Protein AF-A0A094B359-F1 (afdb_monomer_lite)

Secondary structure (DSSP, 8-state):
--------------SSSSEEPPPGGGGSSEEEE-TTTHHHHHHHHHHEEEETTEEEEE--TTSPPPTTEEE---EEEE-TT-EEEEE--S--EESEEEE--EEEE-TTT--EEEE--EEEEEE-TT--EESS-EEE-S-TT--EEE-TT--EEEEEEEEEETTSPPEEEE-TT--EEEEEEEEESEEEEE-TT--B-S-EEEEESSS--HHHHHHHHHHHSB-TTPPEEEESSS---PPPPPPPP---------PPPPPPPGGGGSS---------------------------PPS----S---S--HHHHHHHHHHHHHS-TT-EEE-S-SHHHHHHH--S--TT----SEEEE--SHHHHHHHHHHHHHTT-EEEEESSS--TT----TTEEEEE-TT---EEEETTTTEEEEETT-BHHHHHHHHHHHTEE----S-TTSBHHHHHTT----TTHHHH--GGGGEEEEEEE-TTS-EEEEETTBSHHHHHHHHHHGGGT-EEEEEEEE-EEGGGGS-TTSEEEEEEEEEEGGGHHHHHHHHHHHHHS--TTEEEEEEEEE-TTSS--EEEEEEEEESS-HHHHHHHTHHHHHT--S--EEEEEEGGGTTGGGGGG----SEEEEEEEEESS----HHHHHHHHHHHHHHHHHH-GGGTT-EEEEEE-----TT-S---S--TTS--EEEEEEEEES-GGGHHHHHHHHHHHHHHHHTTSPTTTSEE-TTT--SS-GGGTS-STTHHHHHHHHHHHH-TT-SS--TT-

pLDDT: mean 83.2, std 22.03, range [20.36, 98.88]

Sequence (771 aa):
MRLSSHFVGAYTIGLAAAVGQLPSDCTSNVLSFNSANAVTLGSCTELGYRCNDKIVQINSTEEAIPANCAHYLYNITVDENIKGPLRIPGMAEVSSITINGTSSSGSSNGFASISPSNITSLDLPDLENVTSNFKISDAHSLSSLNVPKLNNVTGLLEIDLSFGPAINFSFPSLSYARAIMLVGKIDAIDLSSLSETLGLEVHTTGKLDCEAFADNMSKAVDTHGQAVVCGKTISQVTTTSPAPTTTGGSVRFGSTMAPPSLRDLFTEGSGLATDTRSSGATLESTNAVQDGDRMKPASMSGTASGLNAAVKEVVTDLASKLSPKARIVTEQGEEWNALHERWSDLAKQTPAAIVAVATEADVQETVKLCVANGVKFVPKAGGHSLWSTIGAGGIVIDLTALNAVTVDKEAGTVTVSGGSQIKDAVAPLYAAGLCAPFGTANTVGAVPQAVNGGLTVFSGLLGQTSDAILSARLVTSTGDLVTASATSDPDLLYAIKGAGTYFGLITSLTLRASPLSVLNSSDGTLWKATAPFPASRTGELISALAPLAASPDPRASGAMVITKSPHGDGSTVVLASLIFFGSSEDANAHFASIKALGPFMWGEKRVPYSNVNDDFDPFCVNGGFKKHVIAGVPRVPGDPEVWEAEVKAYETLIEKVGAQAARTMVCLMWVGKGEAGRWAESAFGHRGVLGWIEAVSWYTDEGSTEAVRDWQVEALRIVTSKFEVGEVETFQNSSRDTPIESRFPGEGRLEKLTALKKQWDPQGVFTDVLL

Foldseek 3Di:
DDDDDDDDDDDPDDPVPFWDDDDPQLQDLEHEDAQVCQAVVLQSQQQWKQAPNGTTGGPDPPDDDPPRIDRRAHEYEYDQAHAEEDAHENNAEHAEYEYAFFQDQDVPFRGRPRHQANYQEYHYARYAYHNEEYDDYSNQNHAYYHDARHAEAAYEDYYANQNHDEHEAAHQRHQDHQEYAAHYAYQYYHPPNHAEYLEAEAEHCHNDPQVVVQVVCVVRYHNVPAGYYHDNHPDDDGDDDDDDDDDDDDDDDDDDDHDDDPVVVHPDDDDDDDDDDDDDDDDDDDDDDDDDDDDDAADDDDDLPPADPLVVVLLVVLSVQADRPKDKAQDPDPVQCVLQFAQEPQLAADERIEIEHQDLSSVLSSLQSCLVSVAAEFEDALRHFPPRHDYSRHYYYYDQNLFDWDDDLVQQKIKGFQNHFQLSHQQVQLVSQWAAFAAQARSHGRQVCQQQFHDGQLCLLHNTSLLFWAKWWFQFNNSDTDMEGCVGVVLLSQNSSRPVLLQGRTGMTMGGIGGLCSLADPNSWKKKWKFKDALVCLLLQLLLCQVCLQQPASFKKWKWKWAADPVPPRGIIIMIIIIGSHDPVVRCVSCVSNVVVPGSDTRMDIGHSSCSNVVCHVSSDIYFHKAKWKKFALGALSHSVLSNVLNVLVVVLCVVQHPQFRGWMWMKIAHHHYDPPPGDNHQQARNSGSIMIITMTGGHDPVCVVVSVVSRVVNCCSSCVPPDPPRMAGSPSRDDPDDVCSSRPDPCSLVSNLVSSCVGPVPQSSHPNSD

Radius of gyration: 31.06 Å; chains: 1; bounding box: 90×80×82 Å

Structure (mmCIF, N/CA/C/O backbone):
data_AF-A0A094B359-F1
#
_entry.id   AF-A0A094B359-F1
#
loop_
_atom_site.group_PDB
_atom_site.id
_atom_site.type_symbol
_atom_site.label_atom_id
_atom_site.label_alt_id
_atom_site.label_comp_id
_atom_site.label_asym_id
_atom_site.label_entity_id
_atom_site.label_seq_id
_atom_site.pdbx_PDB_ins_code
_atom_site.Cartn_x
_atom_site.Cartn_y
_atom_site.Cartn_z
_atom_site.occupancy
_atom_site.B_iso_or_equiv
_atom_site.auth_seq_id
_atom_site.auth_comp_id
_atom_site.auth_asym_id
_atom_site.auth_atom_id
_atom_site.pdbx_PDB_model_num
ATOM 1 N N . MET A 1 1 ? 45.017 52.935 46.314 1.00 33.75 1 MET A N 1
ATOM 2 C CA . MET A 1 1 ? 45.951 53.615 45.390 1.00 33.75 1 MET A CA 1
ATOM 3 C C . MET A 1 1 ? 45.436 53.432 43.971 1.00 33.75 1 MET A C 1
ATOM 5 O O . MET A 1 1 ? 45.182 52.303 43.580 1.00 33.75 1 MET A O 1
ATOM 9 N N . ARG A 1 2 ? 45.187 54.535 43.257 1.00 33.72 2 ARG A N 1
ATOM 10 C CA . ARG A 1 2 ? 44.930 54.565 41.806 1.00 33.72 2 ARG A CA 1
ATOM 11 C C . ARG A 1 2 ? 46.257 54.773 41.059 1.00 33.72 2 ARG A C 1
ATOM 13 O O . ARG A 1 2 ? 47.151 55.382 41.640 1.00 33.72 2 ARG A O 1
ATOM 20 N N . LEU A 1 3 ? 46.230 54.413 39.765 1.00 26.59 3 LEU A N 1
ATOM 21 C CA . LEU A 1 3 ? 47.174 54.684 38.654 1.00 26.59 3 LEU A CA 1
ATOM 22 C C . LEU A 1 3 ? 48.333 53.675 38.522 1.00 26.59 3 LEU A C 1
ATOM 24 O O . LEU A 1 3 ? 48.897 53.270 39.525 1.00 26.59 3 LEU A O 1
ATOM 28 N N . SER A 1 4 ? 48.742 53.224 37.330 1.00 27.59 4 SER A N 1
ATOM 29 C CA . SER A 1 4 ? 48.328 53.546 35.953 1.00 27.59 4 SER A CA 1
ATOM 30 C C . SER A 1 4 ? 48.848 52.494 34.964 1.00 27.59 4 SER A C 1
ATOM 32 O O . SER A 1 4 ? 49.880 51.869 35.172 1.00 27.59 4 SER A O 1
ATOM 34 N N . SER A 1 5 ? 48.109 52.389 33.864 1.00 35.50 5 SER A N 1
ATOM 35 C CA . SER A 1 5 ? 48.434 51.851 32.542 1.00 35.50 5 SER A CA 1
ATOM 36 C C . SER A 1 5 ? 49.894 51.971 32.070 1.00 35.50 5 SER A C 1
ATOM 38 O O . SER A 1 5 ? 50.441 53.069 32.111 1.00 35.50 5 SER A O 1
ATOM 40 N N . HIS A 1 6 ? 50.432 50.879 31.505 1.00 30.69 6 HIS A N 1
ATOM 41 C CA . HIS A 1 6 ? 51.105 50.770 30.189 1.00 30.69 6 HIS A CA 1
ATOM 42 C C . HIS A 1 6 ? 52.003 49.524 30.149 1.00 30.69 6 HIS A C 1
ATOM 44 O O . HIS A 1 6 ? 53.082 49.547 30.716 1.00 30.69 6 HIS A O 1
ATOM 50 N N . PHE A 1 7 ? 51.582 48.476 29.435 1.00 30.47 7 PHE A N 1
ATOM 51 C CA . PHE A 1 7 ? 52.483 47.579 28.698 1.00 30.47 7 PHE A CA 1
ATOM 52 C C . PHE A 1 7 ? 51.697 46.953 27.537 1.00 30.47 7 PHE A C 1
ATOM 54 O O . PHE A 1 7 ? 51.105 45.886 27.642 1.00 30.47 7 PHE A O 1
ATOM 61 N N . VAL A 1 8 ? 51.655 47.691 26.427 1.00 33.00 8 VAL A N 1
ATOM 62 C CA . VAL A 1 8 ? 51.599 47.113 25.083 1.00 33.00 8 VAL A CA 1
ATOM 63 C C . VAL A 1 8 ? 53.056 46.978 24.661 1.00 33.00 8 VAL A C 1
ATOM 65 O O . VAL A 1 8 ? 53.784 47.969 24.686 1.00 33.00 8 VAL A O 1
ATOM 68 N N . GLY A 1 9 ? 53.494 45.773 24.306 1.00 27.12 9 GLY A N 1
ATOM 69 C CA . GLY A 1 9 ? 54.846 45.571 23.796 1.00 27.12 9 GLY A CA 1
ATOM 70 C C . GLY A 1 9 ? 55.270 44.111 23.731 1.00 27.12 9 GLY A C 1
ATOM 71 O O . GLY A 1 9 ? 55.833 43.599 24.686 1.00 27.12 9 GLY A O 1
ATOM 72 N N . ALA A 1 10 ? 55.058 43.518 22.555 1.00 29.53 10 ALA A N 1
ATOM 73 C CA . ALA A 1 10 ? 55.856 42.442 21.968 1.00 29.53 10 ALA A CA 1
ATOM 74 C C . ALA A 1 10 ? 55.837 41.047 22.632 1.00 29.53 10 ALA A C 1
ATOM 76 O O . ALA A 1 10 ? 56.700 40.701 23.427 1.00 29.53 10 ALA A O 1
ATOM 77 N N . TYR A 1 11 ? 54.953 40.188 22.116 1.00 29.61 11 TYR A N 1
ATOM 78 C CA . TYR A 1 11 ? 55.366 38.878 21.595 1.00 29.61 11 TYR A CA 1
ATOM 79 C C . TYR A 1 11 ? 54.776 38.718 20.187 1.00 29.61 11 TYR A C 1
ATOM 81 O O . TYR A 1 11 ? 53.754 38.082 19.963 1.00 29.61 11 TYR A O 1
ATOM 89 N N . THR A 1 12 ? 55.410 39.378 19.222 1.00 36.09 12 THR A N 1
ATOM 90 C CA . THR A 1 12 ? 55.331 39.021 17.804 1.00 36.09 12 THR A CA 1
ATOM 91 C C . THR A 1 12 ? 56.733 38.588 17.414 1.00 36.09 12 THR A C 1
ATOM 93 O O . THR A 1 12 ? 57.599 39.450 17.313 1.00 36.09 12 THR A O 1
ATOM 96 N N . ILE A 1 13 ? 56.930 37.270 17.325 1.00 34.00 13 ILE A N 1
ATOM 97 C CA . ILE A 1 13 ? 57.948 36.443 16.636 1.00 34.00 13 ILE A CA 1
ATOM 98 C C . ILE A 1 13 ? 57.923 35.105 17.412 1.00 34.00 13 ILE A C 1
ATOM 100 O O . ILE A 1 13 ? 58.222 35.092 18.596 1.00 34.00 13 ILE A O 1
ATOM 104 N N . GLY A 1 14 ? 57.550 33.959 16.859 1.00 35.84 14 GLY A N 1
ATOM 105 C CA . GLY A 1 14 ? 57.106 33.665 15.512 1.00 35.84 14 GLY A CA 1
ATOM 106 C C . GLY A 1 14 ? 56.129 32.496 15.534 1.00 35.84 14 GLY A C 1
ATOM 107 O O . GLY A 1 14 ? 56.326 31.521 16.242 1.00 35.84 14 GLY A O 1
ATOM 108 N N . LEU A 1 15 ? 55.084 32.609 14.725 1.00 37.19 15 LEU A N 1
ATOM 109 C CA . LEU A 1 15 ? 54.274 31.470 14.291 1.00 37.19 15 LEU A CA 1
ATOM 110 C C . LEU A 1 15 ? 54.242 31.410 12.756 1.00 37.19 15 LEU A C 1
ATOM 112 O O . LEU A 1 15 ? 53.323 30.879 12.150 1.00 37.19 15 LEU A O 1
ATOM 116 N N . ALA A 1 16 ? 55.253 32.000 12.111 1.00 40.34 16 ALA A N 1
ATOM 117 C CA . ALA A 1 16 ? 55.484 31.846 10.677 1.00 40.34 16 ALA A CA 1
ATOM 118 C C . ALA A 1 16 ? 56.356 30.614 10.364 1.00 40.34 16 ALA A C 1
ATOM 120 O O . ALA A 1 16 ? 56.568 30.313 9.197 1.00 40.34 16 ALA A O 1
ATOM 121 N N . ALA A 1 17 ? 56.868 29.915 11.387 1.00 42.62 17 ALA A N 1
ATOM 122 C CA . ALA A 1 17 ? 57.767 28.768 11.232 1.00 42.62 17 ALA A CA 1
ATOM 123 C C . ALA A 1 17 ? 57.091 27.397 11.446 1.00 42.62 17 ALA A C 1
ATOM 125 O O . ALA A 1 17 ? 57.711 26.381 11.156 1.00 42.62 17 ALA A O 1
ATOM 126 N N . ALA A 1 18 ? 55.836 27.366 11.907 1.00 48.41 18 ALA A N 1
ATOM 127 C CA . ALA A 1 18 ? 55.120 26.134 12.262 1.00 48.41 18 ALA A CA 1
ATOM 128 C C . ALA A 1 18 ? 54.048 25.706 11.245 1.00 48.41 18 ALA A C 1
ATOM 130 O O . ALA A 1 18 ? 53.503 24.608 11.333 1.00 48.41 18 ALA A O 1
ATOM 131 N N . VAL A 1 19 ? 53.727 26.577 10.283 1.00 52.16 19 VAL A N 1
ATOM 132 C CA . VAL A 1 19 ? 52.766 26.282 9.218 1.00 52.16 19 VAL A CA 1
ATOM 133 C C . VAL A 1 19 ? 53.556 25.794 8.013 1.00 52.16 19 VAL A C 1
ATOM 135 O O . VAL A 1 19 ? 54.076 26.588 7.226 1.00 52.16 19 VAL A O 1
ATOM 138 N N . GLY A 1 20 ? 53.682 24.474 7.900 1.00 55.19 20 GLY A N 1
ATOM 139 C CA . GLY A 1 20 ? 54.157 23.847 6.674 1.00 55.19 20 GLY A CA 1
ATOM 140 C C . GLY A 1 20 ? 53.207 24.178 5.523 1.00 55.19 20 GLY A C 1
ATOM 141 O O . GLY A 1 20 ? 52.002 24.350 5.716 1.00 55.19 20 GLY A O 1
ATOM 142 N N . GLN A 1 21 ? 53.742 24.300 4.311 1.00 56.59 21 GLN A N 1
ATOM 143 C CA . GLN A 1 21 ? 52.908 24.448 3.125 1.00 56.59 21 GLN A CA 1
ATOM 144 C C . GLN A 1 21 ? 52.096 23.157 2.964 1.00 56.59 21 GLN A C 1
ATOM 146 O O . GLN A 1 21 ? 52.687 22.086 2.837 1.00 56.59 21 GLN A O 1
ATOM 151 N N . LEU A 1 22 ? 50.763 23.259 3.031 1.00 62.41 22 LEU A N 1
ATOM 152 C CA . LEU A 1 22 ? 49.879 22.097 2.953 1.00 62.41 22 LEU A CA 1
ATOM 153 C C . LEU A 1 22 ? 50.169 21.335 1.651 1.00 62.41 22 LEU A C 1
ATOM 155 O O . LEU A 1 22 ? 50.154 21.970 0.587 1.00 62.41 22 LEU A O 1
ATOM 159 N N . PRO A 1 23 ? 50.391 20.008 1.687 1.00 66.50 23 PRO A N 1
ATOM 160 C CA . PRO A 1 23 ? 50.265 19.198 0.488 1.00 66.50 23 PRO A CA 1
ATOM 161 C C . PRO A 1 23 ? 48.926 19.531 -0.170 1.00 66.50 23 PRO A C 1
ATOM 163 O O . PRO A 1 23 ? 47.912 19.648 0.524 1.00 66.50 23 PRO A O 1
ATOM 166 N N . SER A 1 24 ? 48.913 19.708 -1.494 1.00 70.00 24 SER A N 1
ATOM 167 C CA . SER A 1 24 ? 47.688 20.020 -2.247 1.00 70.00 24 SER A CA 1
ATOM 168 C C . SER A 1 24 ? 46.543 19.082 -1.876 1.00 70.00 24 SER A C 1
ATOM 170 O O . SER A 1 24 ? 45.396 19.504 -1.761 1.00 70.00 24 SER A O 1
ATOM 172 N N . ASP A 1 25 ? 46.884 17.830 -1.605 1.00 72.50 25 ASP A N 1
ATOM 173 C CA . ASP A 1 25 ? 45.944 16.751 -1.358 1.00 72.50 25 ASP A CA 1
ATOM 174 C C . ASP A 1 25 ? 45.265 16.866 0.017 1.00 72.50 25 ASP A C 1
ATOM 176 O O . ASP A 1 25 ? 44.142 16.401 0.177 1.00 72.50 25 ASP A O 1
ATOM 180 N N . CYS A 1 26 ? 45.875 17.565 0.985 1.00 77.56 26 CYS A N 1
ATOM 181 C CA . CYS A 1 26 ? 45.264 17.831 2.292 1.00 77.56 26 CYS A CA 1
ATOM 182 C C . CYS A 1 26 ? 44.286 19.028 2.262 1.00 77.56 26 CYS A C 1
ATOM 184 O O . CYS A 1 26 ? 43.670 19.345 3.274 1.00 77.56 26 CYS A O 1
ATOM 186 N N . THR A 1 27 ? 44.163 19.758 1.142 1.00 73.75 27 THR A N 1
ATOM 187 C CA . THR A 1 27 ? 43.283 20.948 1.070 1.00 73.75 27 THR A CA 1
ATOM 188 C C . THR A 1 27 ? 41.812 20.591 0.850 1.00 73.75 27 THR A C 1
ATOM 190 O O . THR A 1 27 ? 40.931 21.428 1.055 1.00 73.75 27 THR A O 1
ATOM 193 N N . SER A 1 28 ? 41.548 19.352 0.434 1.00 79.19 28 SER A N 1
ATOM 194 C CA . SER A 1 28 ? 40.213 18.797 0.234 1.00 79.19 28 SER A CA 1
ATOM 195 C C . SER A 1 28 ? 39.620 18.314 1.558 1.00 79.19 28 SER A C 1
ATOM 197 O O . SER A 1 28 ? 40.318 17.754 2.396 1.00 79.19 28 SER A O 1
ATOM 199 N N . ASN A 1 29 ? 38.304 18.452 1.724 1.00 81.31 29 ASN A N 1
ATOM 200 C CA . ASN A 1 29 ? 37.568 17.840 2.836 1.00 81.31 29 ASN A CA 1
ATOM 201 C C . ASN A 1 29 ? 37.378 16.318 2.668 1.00 81.31 29 ASN A C 1
ATOM 203 O O . ASN A 1 29 ? 36.874 15.660 3.582 1.00 81.31 29 ASN A O 1
ATOM 207 N N . VAL A 1 30 ? 37.746 15.778 1.501 1.00 86.06 30 VAL A N 1
ATOM 208 C CA . VAL A 1 30 ? 37.753 14.350 1.169 1.00 86.06 30 VAL A CA 1
ATOM 209 C C . VAL A 1 30 ? 39.171 13.925 0.795 1.00 86.06 30 VAL A C 1
ATOM 211 O O . VAL A 1 30 ? 39.750 14.475 -0.143 1.00 86.06 30 VAL A O 1
ATOM 214 N N . LEU A 1 31 ? 39.707 12.928 1.493 1.00 89.00 31 LEU A N 1
ATOM 215 C CA . LEU A 1 31 ? 41.001 12.314 1.205 1.00 89.00 31 LEU A CA 1
ATOM 216 C C . LEU A 1 31 ? 40.783 10.955 0.532 1.00 89.00 31 LEU A C 1
ATOM 218 O O . LEU A 1 31 ? 40.001 10.139 1.021 1.00 89.00 31 LEU A O 1
ATOM 222 N N . SER A 1 32 ? 41.472 10.712 -0.586 1.00 88.12 32 SER A N 1
ATOM 223 C CA . SER A 1 32 ? 41.408 9.445 -1.326 1.00 88.12 32 SER A CA 1
ATOM 224 C C . SER A 1 32 ? 42.715 8.664 -1.173 1.00 88.12 32 SER A C 1
ATOM 226 O O . SER A 1 32 ? 43.768 9.075 -1.668 1.00 88.12 32 SER A O 1
ATOM 228 N N . PHE A 1 33 ? 42.657 7.554 -0.438 1.00 87.00 33 PHE A N 1
ATOM 229 C CA . PHE A 1 33 ? 43.822 6.761 -0.049 1.00 87.00 33 PHE A CA 1
ATOM 230 C C . PHE A 1 33 ? 44.115 5.630 -1.035 1.00 87.00 33 PHE A C 1
ATOM 232 O O . PHE A 1 33 ? 43.216 4.942 -1.503 1.00 87.00 33 PHE A O 1
ATOM 239 N N . ASN A 1 34 ? 45.394 5.372 -1.281 1.00 86.25 34 ASN A N 1
ATOM 240 C CA . ASN A 1 34 ? 45.902 4.193 -1.968 1.00 86.25 34 ASN A CA 1
ATOM 241 C C . ASN A 1 34 ? 47.241 3.748 -1.363 1.00 86.25 34 ASN A C 1
ATOM 243 O O . ASN A 1 34 ? 47.803 4.402 -0.485 1.00 86.25 34 ASN A O 1
ATOM 247 N N . SER A 1 35 ? 47.787 2.629 -1.839 1.00 82.75 35 SER A N 1
ATOM 248 C CA . SER A 1 35 ? 49.036 2.076 -1.301 1.00 82.75 35 SER A CA 1
ATOM 249 C C . SER A 1 35 ? 50.256 2.995 -1.465 1.00 82.75 35 SER A C 1
ATOM 251 O O . SER A 1 35 ? 51.246 2.802 -0.766 1.00 82.75 35 SER A O 1
ATOM 253 N N . ALA A 1 36 ? 50.218 3.966 -2.385 1.00 84.06 36 ALA A N 1
ATOM 254 C CA . ALA A 1 36 ? 51.333 4.872 -2.656 1.00 84.06 36 ALA A CA 1
ATOM 255 C C . ALA A 1 36 ? 51.277 6.163 -1.825 1.00 84.06 36 ALA A C 1
ATOM 257 O O . ALA A 1 36 ? 52.327 6.711 -1.495 1.00 84.06 36 ALA A O 1
ATOM 258 N N . ASN A 1 37 ? 50.080 6.646 -1.481 1.00 85.88 37 ASN A N 1
ATOM 259 C CA . ASN A 1 37 ? 49.893 7.920 -0.783 1.00 85.88 37 ASN A CA 1
ATOM 260 C C . ASN A 1 37 ? 49.443 7.772 0.680 1.00 85.88 37 ASN A C 1
ATOM 262 O O . ASN A 1 37 ? 49.388 8.775 1.386 1.00 85.88 37 ASN A O 1
ATOM 266 N N . ALA A 1 38 ? 49.159 6.553 1.158 1.00 84.06 38 ALA A N 1
ATOM 267 C CA . ALA A 1 38 ? 48.542 6.347 2.467 1.00 84.06 38 ALA A CA 1
ATOM 268 C C . ALA A 1 38 ? 49.332 6.928 3.643 1.00 84.06 38 ALA A C 1
ATOM 270 O O . ALA A 1 38 ? 48.744 7.506 4.551 1.00 84.06 38 ALA A O 1
ATOM 271 N N . VAL A 1 39 ? 50.662 6.820 3.610 1.00 82.31 39 VAL A N 1
ATOM 272 C CA . VAL A 1 39 ? 51.528 7.409 4.644 1.00 82.31 39 VAL A CA 1
ATOM 273 C C . VAL A 1 39 ? 51.481 8.937 4.581 1.00 82.31 39 VAL A C 1
ATOM 275 O O . VAL A 1 39 ? 51.362 9.599 5.607 1.00 82.31 39 VAL A O 1
ATOM 278 N N . THR A 1 40 ? 51.532 9.507 3.376 1.00 82.94 40 THR A N 1
ATOM 279 C CA . THR A 1 40 ? 51.512 10.959 3.174 1.00 82.94 40 THR A CA 1
ATOM 280 C C . THR A 1 40 ? 50.171 11.562 3.590 1.00 82.94 40 THR A C 1
ATOM 282 O O . THR A 1 40 ? 50.153 12.539 4.334 1.00 82.94 40 THR A O 1
ATOM 285 N N . LEU A 1 41 ? 49.052 10.967 3.170 1.00 86.44 41 LEU A N 1
ATOM 286 C CA . LEU A 1 41 ? 47.713 11.454 3.507 1.00 86.44 41 LEU A CA 1
ATOM 287 C C . LEU A 1 41 ? 47.313 11.153 4.955 1.00 86.44 41 LEU A C 1
ATOM 289 O O . LEU A 1 41 ? 46.545 11.918 5.533 1.00 86.44 41 LEU A O 1
ATOM 293 N N . GLY A 1 42 ? 47.875 10.108 5.571 1.00 83.19 42 GLY A N 1
ATOM 294 C CA . GLY A 1 42 ? 47.702 9.843 7.003 1.00 83.19 42 GLY A CA 1
ATOM 295 C C . GLY A 1 42 ? 48.184 11.019 7.858 1.00 83.19 42 GLY A C 1
ATOM 296 O O . GLY A 1 42 ? 47.506 11.423 8.800 1.00 83.19 42 GLY A O 1
ATOM 297 N N . SER A 1 43 ? 49.270 11.685 7.447 1.00 80.94 43 SER A N 1
ATOM 298 C CA . SER A 1 43 ? 49.732 12.903 8.126 1.00 80.94 43 SER A CA 1
ATOM 299 C C . SER A 1 43 ? 48.745 14.077 8.023 1.00 80.94 43 SER A C 1
ATOM 301 O O . SER A 1 43 ? 48.718 14.919 8.919 1.00 80.94 43 SER A O 1
ATOM 303 N N . CYS A 1 44 ? 47.888 14.131 6.988 1.00 85.50 44 CYS A N 1
ATOM 304 C CA . CYS A 1 44 ? 46.840 15.156 6.896 1.00 85.50 44 CYS A CA 1
ATOM 305 C C . CYS A 1 44 ? 45.829 15.004 8.041 1.00 85.50 44 CYS A C 1
ATOM 307 O O . CYS A 1 44 ? 45.402 16.005 8.609 1.00 85.50 44 CYS A O 1
ATOM 309 N N . THR A 1 45 ? 45.451 13.763 8.367 1.00 84.31 45 THR A N 1
ATOM 310 C CA . THR A 1 45 ? 44.473 13.454 9.425 1.00 84.31 45 THR A CA 1
ATOM 311 C C . THR A 1 45 ? 45.040 13.586 10.833 1.00 84.31 45 THR A C 1
ATOM 313 O O . THR A 1 45 ? 44.272 13.708 11.773 1.00 84.31 45 THR A O 1
ATOM 316 N N . GLU A 1 46 ? 46.364 13.563 10.977 1.00 80.25 46 GLU A N 1
ATOM 317 C CA . GLU A 1 46 ? 47.054 13.734 12.261 1.00 80.25 46 GLU A CA 1
ATOM 318 C C . GLU A 1 46 ? 47.361 15.211 12.560 1.00 80.25 46 GLU A C 1
ATOM 320 O O . GLU A 1 46 ? 47.302 15.663 13.701 1.00 80.25 46 GLU A O 1
ATOM 325 N N . LEU A 1 47 ? 47.717 15.977 11.523 1.00 79.19 47 LEU A N 1
ATOM 326 C CA . LEU A 1 47 ? 48.300 17.315 11.663 1.00 79.19 47 LEU A CA 1
ATOM 327 C C . LEU A 1 47 ? 47.404 18.425 11.094 1.00 79.19 47 LEU A C 1
ATOM 329 O O . LEU A 1 47 ? 47.826 19.581 11.032 1.00 79.19 47 LEU A O 1
ATOM 333 N N . GLY A 1 48 ? 46.194 18.093 10.636 1.00 82.69 48 GLY A N 1
ATOM 334 C CA . GLY A 1 48 ? 45.263 19.012 9.986 1.00 82.69 48 GLY A CA 1
ATOM 335 C C . GLY A 1 48 ? 44.412 19.807 10.975 1.00 82.69 48 GLY A C 1
ATOM 336 O O . GLY A 1 48 ? 43.653 19.245 11.759 1.00 82.69 48 GLY A O 1
ATOM 337 N N . TYR A 1 49 ? 44.471 21.135 10.889 1.00 83.12 49 TYR A N 1
ATOM 338 C CA . TYR A 1 49 ? 43.687 22.045 11.726 1.00 83.12 49 TYR A CA 1
ATOM 339 C C . TYR A 1 49 ? 42.946 23.075 10.881 1.00 83.12 49 TYR A C 1
ATOM 341 O O . TYR A 1 49 ? 43.474 23.593 9.898 1.00 83.12 49 TYR A O 1
ATOM 349 N N . ARG A 1 50 ? 41.724 23.430 11.286 1.00 83.69 50 ARG A N 1
ATOM 350 C CA . ARG A 1 50 ? 40.971 24.550 10.717 1.00 83.69 50 ARG A CA 1
ATOM 351 C C . ARG A 1 50 ? 41.149 25.782 11.588 1.00 83.69 50 ARG A C 1
ATOM 353 O O . ARG A 1 50 ? 40.664 25.819 12.714 1.00 83.69 50 ARG A O 1
ATOM 360 N N . CYS A 1 51 ? 41.794 26.799 11.030 1.00 83.50 51 CYS A N 1
ATOM 361 C CA . CYS A 1 51 ? 42.078 28.077 11.672 1.00 83.50 51 CYS A CA 1
ATOM 362 C C . CYS A 1 51 ? 41.496 29.214 10.825 1.00 83.50 51 CYS A C 1
ATOM 364 O O . CYS A 1 51 ? 41.930 29.403 9.688 1.00 83.50 51 CYS A O 1
ATOM 366 N N . ASN A 1 52 ? 40.542 29.994 11.350 1.00 78.19 52 ASN A N 1
ATOM 367 C CA . ASN A 1 52 ? 39.917 31.124 10.630 1.00 78.19 52 ASN A CA 1
ATOM 368 C C . ASN A 1 52 ? 39.483 30.765 9.187 1.00 78.19 52 ASN A C 1
ATOM 370 O O . ASN A 1 52 ? 39.858 31.447 8.232 1.00 78.19 52 ASN A O 1
ATOM 374 N N . ASP A 1 53 ? 38.761 29.649 9.035 1.00 70.88 53 ASP A N 1
ATOM 375 C CA . ASP A 1 53 ? 38.258 29.114 7.755 1.00 70.88 53 ASP A CA 1
ATOM 376 C C . ASP A 1 53 ? 39.301 28.629 6.741 1.00 70.88 53 ASP A C 1
ATOM 378 O O . ASP A 1 53 ? 38.972 28.376 5.582 1.00 70.88 53 ASP A O 1
ATOM 382 N N . LYS A 1 54 ? 40.546 28.417 7.174 1.00 75.62 54 LYS A N 1
ATOM 383 C CA . LYS A 1 54 ? 41.581 27.767 6.364 1.00 75.62 54 LYS A CA 1
ATOM 384 C C . LYS A 1 54 ? 42.059 26.484 7.020 1.00 75.62 54 LYS A C 1
ATOM 386 O O . LYS A 1 54 ? 42.240 26.445 8.234 1.00 75.62 54 LYS A O 1
ATOM 391 N N . ILE A 1 55 ? 42.284 25.461 6.204 1.00 78.12 55 ILE A N 1
ATOM 392 C CA . ILE A 1 55 ? 42.935 24.222 6.627 1.00 78.12 55 ILE A CA 1
ATOM 393 C C . ILE A 1 55 ? 44.446 24.460 6.578 1.00 78.12 55 ILE A C 1
ATOM 395 O O . ILE A 1 55 ? 44.972 24.932 5.567 1.00 78.12 55 ILE A O 1
ATOM 399 N N . VAL A 1 56 ? 45.127 24.186 7.684 1.00 76.12 56 VAL A N 1
ATOM 400 C CA . VAL A 1 56 ? 46.578 24.319 7.852 1.00 76.12 56 VAL A CA 1
ATOM 401 C C . VAL A 1 56 ? 47.145 23.041 8.463 1.00 76.12 56 VAL A C 1
ATOM 403 O O . VAL A 1 56 ? 46.441 22.336 9.183 1.00 76.12 56 VAL A O 1
ATOM 406 N N . GLN A 1 57 ? 48.414 22.748 8.181 1.00 74.94 57 GLN A N 1
ATOM 407 C CA . GLN A 1 57 ? 49.127 21.616 8.762 1.00 74.94 57 GLN A CA 1
ATOM 408 C C . GLN A 1 57 ? 50.057 22.151 9.847 1.00 74.94 57 GLN A C 1
ATOM 410 O O . GLN A 1 57 ? 50.855 23.056 9.583 1.00 74.94 57 GLN A O 1
ATOM 415 N N . ILE A 1 58 ? 49.929 21.625 11.062 1.00 75.06 58 ILE A N 1
ATOM 416 C CA . ILE A 1 58 ? 50.742 22.021 12.214 1.00 75.06 58 ILE A CA 1
ATOM 417 C C . ILE A 1 58 ? 51.664 20.846 12.543 1.00 75.06 58 ILE A C 1
ATOM 419 O O . ILE A 1 58 ? 51.226 19.846 13.094 1.00 75.06 58 ILE A O 1
ATOM 423 N N . ASN A 1 59 ? 52.941 20.951 12.161 1.00 63.44 59 ASN A N 1
ATOM 424 C CA . ASN A 1 59 ? 53.897 19.828 12.126 1.00 63.44 59 ASN A CA 1
ATOM 425 C C . ASN A 1 59 ? 54.583 19.502 13.472 1.00 63.44 59 ASN A C 1
ATOM 427 O O . ASN A 1 59 ? 55.591 18.796 13.477 1.00 63.44 59 ASN A O 1
ATOM 431 N N . SER A 1 60 ? 54.091 20.014 14.604 1.00 57.25 60 SER A N 1
ATOM 432 C CA . SER A 1 60 ? 54.709 19.795 15.918 1.00 57.25 60 SER A CA 1
ATOM 433 C C . SER A 1 60 ? 53.672 19.413 16.969 1.00 57.25 60 SER A C 1
ATOM 435 O O . SER A 1 60 ? 52.753 20.178 17.249 1.00 57.25 60 SER A O 1
ATOM 437 N N . THR A 1 61 ? 53.864 18.248 17.593 1.00 53.06 61 THR A N 1
ATOM 438 C CA . THR A 1 61 ? 53.113 17.790 18.773 1.00 53.06 61 THR A CA 1
ATOM 439 C C . THR A 1 61 ? 53.528 18.514 20.064 1.00 53.06 61 THR A C 1
ATOM 441 O O . THR A 1 61 ? 52.867 18.351 21.088 1.00 53.06 61 THR A O 1
ATOM 444 N N . GLU A 1 62 ? 54.592 19.331 20.031 1.00 51.94 62 GLU A N 1
ATOM 445 C CA . GLU A 1 62 ? 55.109 20.100 21.177 1.00 51.94 62 GLU A CA 1
ATOM 446 C C . GLU A 1 62 ? 54.796 21.611 21.111 1.00 51.94 62 GLU A C 1
ATOM 448 O O . GLU A 1 62 ? 55.082 22.342 22.061 1.00 51.94 62 GLU A O 1
ATOM 453 N N . GLU A 1 63 ? 54.198 22.111 20.022 1.00 58.25 63 GLU A N 1
ATOM 454 C CA . GLU A 1 63 ? 53.798 23.521 19.902 1.00 58.25 63 GLU A CA 1
ATOM 455 C C . GLU A 1 63 ? 52.331 23.741 20.294 1.00 58.25 63 GLU A C 1
ATOM 457 O O . GLU A 1 63 ? 51.444 22.949 19.983 1.00 58.25 63 GLU A O 1
ATOM 462 N N . ALA A 1 64 ? 52.055 24.852 20.985 1.00 61.59 64 ALA A N 1
ATOM 463 C CA . ALA A 1 64 ? 50.701 25.190 21.410 1.00 61.59 64 ALA A CA 1
ATOM 464 C C . ALA A 1 64 ? 49.797 25.472 20.196 1.00 61.59 64 ALA A C 1
ATOM 466 O O . ALA A 1 64 ? 50.014 26.443 19.466 1.00 61.59 64 ALA A O 1
ATOM 467 N N . ILE A 1 65 ? 48.756 24.650 20.017 1.00 70.50 65 ILE A N 1
ATOM 468 C CA . ILE A 1 65 ? 47.711 24.851 19.005 1.00 70.50 65 ILE A CA 1
ATOM 469 C C . ILE A 1 65 ? 47.080 26.239 19.231 1.00 70.50 65 ILE A C 1
ATOM 471 O O . ILE A 1 65 ? 46.646 26.531 20.352 1.00 70.50 65 ILE A O 1
ATOM 475 N N . PRO A 1 66 ? 47.025 27.124 18.215 1.00 73.31 66 PRO A N 1
ATOM 476 C CA . PRO A 1 66 ? 46.443 28.450 18.387 1.00 73.31 66 PRO A CA 1
ATOM 477 C C . PRO A 1 66 ? 44.983 28.366 18.849 1.00 73.31 66 PRO A C 1
ATOM 479 O O . PRO A 1 66 ? 44.223 27.529 18.373 1.00 73.31 66 PRO A O 1
ATOM 482 N N . ALA A 1 67 ? 44.559 29.269 19.738 1.00 75.56 67 ALA A N 1
ATOM 483 C CA . ALA A 1 67 ? 43.223 29.223 20.352 1.00 75.56 67 ALA A CA 1
ATOM 484 C C . ALA A 1 67 ? 42.048 29.299 19.351 1.00 75.56 67 ALA A C 1
ATOM 486 O O . ALA A 1 67 ? 40.915 28.978 19.692 1.00 75.56 67 ALA A O 1
ATOM 487 N N . ASN A 1 68 ? 42.306 29.751 18.124 1.00 80.31 68 ASN A N 1
ATOM 488 C CA . ASN A 1 68 ? 41.343 29.861 17.030 1.00 80.31 68 ASN A CA 1
ATOM 489 C C . ASN A 1 68 ? 41.416 28.690 16.029 1.00 80.31 68 ASN A C 1
ATOM 491 O O . ASN A 1 68 ? 40.864 28.797 14.932 1.00 80.31 68 ASN A O 1
ATOM 495 N N . CYS A 1 69 ? 42.130 27.620 16.375 1.00 79.38 69 CYS A N 1
ATOM 496 C CA . CYS A 1 69 ? 42.306 26.426 15.562 1.00 79.38 69 CYS A CA 1
ATOM 497 C C . CYS A 1 69 ? 41.645 25.220 16.233 1.00 79.38 69 CYS A C 1
ATOM 499 O O . CYS A 1 69 ? 41.840 24.987 17.422 1.00 79.38 69 CYS A O 1
ATOM 501 N N . ALA A 1 70 ? 40.905 24.432 15.458 1.00 82.62 70 ALA A N 1
ATOM 502 C CA . ALA A 1 70 ? 40.367 23.141 15.885 1.00 82.62 70 ALA A CA 1
ATOM 503 C C . ALA A 1 70 ? 40.859 22.038 14.947 1.00 82.62 70 ALA A C 1
ATOM 505 O O . ALA A 1 70 ? 41.133 22.314 13.776 1.00 82.62 70 ALA A O 1
ATOM 506 N N . HIS A 1 71 ? 40.975 20.809 15.453 1.00 83.69 71 HIS A N 1
ATOM 507 C CA . HIS A 1 71 ? 41.332 19.656 14.629 1.00 83.69 71 HIS A CA 1
ATOM 508 C C . HIS A 1 71 ? 40.337 19.519 13.466 1.00 83.69 71 HIS A C 1
ATOM 510 O O . HIS A 1 71 ? 39.129 19.706 13.646 1.00 83.69 71 HIS A O 1
ATOM 516 N N . TYR A 1 72 ? 40.841 19.289 12.256 1.00 85.81 72 TYR A N 1
ATOM 517 C CA . TYR A 1 72 ? 40.011 19.227 11.060 1.00 85.81 72 TYR A CA 1
ATOM 518 C C . TYR A 1 72 ? 39.723 17.779 10.674 1.00 85.81 72 TYR A C 1
ATOM 520 O O . TYR A 1 72 ? 40.625 17.008 10.365 1.00 85.81 72 TYR A O 1
ATOM 528 N N . LEU A 1 73 ? 38.439 17.430 10.664 1.00 88.75 73 LEU A N 1
ATOM 529 C CA . LEU A 1 73 ? 37.976 16.070 10.425 1.00 88.75 73 LEU A CA 1
ATOM 530 C C . LEU A 1 73 ? 37.713 15.835 8.937 1.00 88.75 73 LEU A C 1
ATOM 532 O O . LEU A 1 73 ? 36.811 16.437 8.353 1.00 88.75 73 LEU A O 1
ATOM 536 N N . TYR A 1 74 ? 38.482 14.932 8.333 1.00 90.12 74 TYR A N 1
ATOM 537 C CA . TYR A 1 74 ? 38.370 14.594 6.913 1.00 90.12 74 TYR A CA 1
ATOM 538 C C . TYR A 1 74 ? 37.361 13.472 6.659 1.00 90.12 74 TYR A C 1
ATOM 540 O O . TYR A 1 74 ? 37.148 12.604 7.505 1.00 90.12 74 TYR A O 1
ATOM 548 N N . ASN A 1 75 ? 36.771 13.461 5.464 1.00 89.69 75 ASN A N 1
ATOM 549 C CA . ASN A 1 75 ? 36.061 12.299 4.934 1.00 89.69 75 ASN A CA 1
ATOM 550 C C . ASN A 1 75 ? 37.054 11.414 4.184 1.00 89.69 75 ASN A C 1
ATOM 552 O O . ASN A 1 75 ? 37.820 11.902 3.353 1.00 89.69 75 ASN A O 1
ATOM 556 N N . ILE A 1 76 ? 37.041 10.120 4.464 1.00 91.06 76 ILE A N 1
ATOM 557 C CA . ILE A 1 76 ? 38.002 9.168 3.919 1.00 91.06 76 ILE A CA 1
ATOM 558 C C . ILE A 1 76 ? 37.321 8.328 2.849 1.00 91.06 76 ILE A C 1
ATOM 560 O O . ILE A 1 76 ? 36.270 7.731 3.078 1.00 91.06 76 IL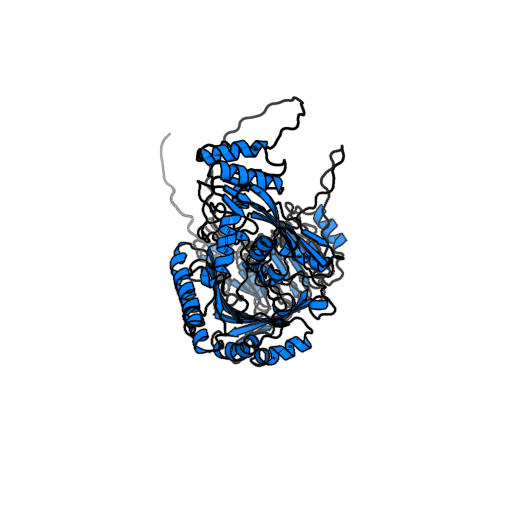E A O 1
ATOM 564 N N . THR A 1 77 ? 37.964 8.262 1.690 1.00 88.44 77 THR A N 1
ATOM 565 C CA . THR A 1 77 ? 37.621 7.364 0.588 1.00 88.44 77 THR A CA 1
ATOM 566 C C . THR A 1 77 ? 38.865 6.595 0.168 1.00 88.44 77 THR A C 1
ATOM 568 O O . THR A 1 77 ? 39.990 7.000 0.472 1.00 88.44 77 THR A O 1
ATOM 571 N N . VAL A 1 78 ? 38.688 5.474 -0.522 1.00 84.56 78 VAL A N 1
ATOM 572 C CA . VAL A 1 78 ? 39.803 4.707 -1.087 1.00 84.56 78 VAL A CA 1
ATOM 573 C C . VAL A 1 78 ? 39.762 4.813 -2.603 1.00 84.56 78 VAL A C 1
ATOM 575 O O . VAL A 1 78 ? 38.684 4.844 -3.194 1.00 84.56 78 VAL A O 1
ATOM 578 N N . ASP A 1 79 ? 40.942 4.902 -3.212 1.00 76.38 79 ASP A N 1
ATOM 579 C CA . ASP A 1 79 ? 41.110 4.956 -4.656 1.00 76.38 79 ASP A CA 1
ATOM 580 C C . ASP A 1 79 ? 40.457 3.748 -5.327 1.00 76.38 79 ASP A C 1
ATOM 582 O O . ASP A 1 79 ? 40.552 2.592 -4.904 1.00 76.38 79 ASP A O 1
ATOM 586 N N . GLU A 1 80 ? 39.823 4.075 -6.431 1.00 67.56 80 GLU A N 1
ATOM 587 C CA . GLU A 1 80 ? 38.954 3.263 -7.242 1.00 67.56 80 GLU A CA 1
ATOM 588 C C . GLU A 1 80 ? 39.680 2.030 -7.859 1.00 67.56 80 GLU A C 1
ATOM 590 O O . GLU A 1 80 ? 39.059 1.004 -8.151 1.00 67.56 80 GLU A O 1
ATOM 595 N N . ASN A 1 81 ? 41.013 2.093 -7.993 1.00 67.75 81 ASN A N 1
ATOM 596 C CA . ASN A 1 81 ? 41.861 1.084 -8.641 1.00 67.75 81 ASN A CA 1
ATOM 597 C C . ASN A 1 81 ? 42.778 0.305 -7.686 1.00 67.75 81 ASN A C 1
ATOM 599 O O . ASN A 1 81 ? 43.686 -0.409 -8.136 1.00 67.75 81 ASN A O 1
ATOM 603 N N . ILE A 1 82 ? 42.585 0.433 -6.374 1.00 76.62 82 ILE A N 1
ATOM 604 C CA . ILE A 1 82 ? 43.461 -0.230 -5.413 1.00 76.62 82 ILE A CA 1
ATOM 605 C C . ILE A 1 82 ? 43.360 -1.764 -5.504 1.00 76.62 82 ILE A C 1
ATOM 607 O O . ILE A 1 82 ? 42.286 -2.348 -5.679 1.00 76.62 82 ILE A O 1
ATOM 611 N N . LYS A 1 83 ? 44.506 -2.438 -5.371 1.00 80.44 83 LYS A N 1
ATOM 612 C CA . LYS A 1 83 ? 44.608 -3.901 -5.316 1.00 80.44 83 LYS A CA 1
ATOM 613 C C . LYS A 1 83 ? 45.530 -4.303 -4.173 1.00 80.44 83 LYS A C 1
ATOM 615 O O . LYS A 1 83 ? 46.644 -3.793 -4.082 1.00 80.44 83 LYS A O 1
ATOM 620 N N . GLY A 1 84 ? 45.100 -5.261 -3.358 1.00 84.31 84 GLY A N 1
ATOM 621 C CA . GLY A 1 84 ? 45.924 -5.828 -2.291 1.00 84.31 84 GLY A CA 1
ATOM 622 C C . GLY A 1 84 ? 45.776 -5.118 -0.937 1.00 84.31 84 GLY A C 1
ATOM 623 O O . GLY A 1 84 ? 44.724 -4.544 -0.657 1.00 84.31 84 GLY A O 1
ATOM 624 N N . PRO A 1 85 ? 46.780 -5.217 -0.048 1.00 89.06 85 PRO A N 1
ATOM 625 C CA . PRO A 1 85 ? 46.690 -4.694 1.310 1.00 89.06 85 PRO A CA 1
ATOM 626 C C . PRO A 1 85 ? 46.800 -3.163 1.344 1.00 89.06 85 PRO A C 1
ATOM 628 O O . PRO A 1 85 ? 47.665 -2.581 0.688 1.00 89.06 85 PRO A O 1
ATOM 631 N N . LEU A 1 86 ? 45.975 -2.517 2.167 1.00 91.69 86 LEU A N 1
ATOM 632 C CA . LEU A 1 86 ? 46.042 -1.089 2.463 1.00 91.69 86 LEU A CA 1
ATOM 633 C C . LEU A 1 86 ? 46.285 -0.881 3.958 1.00 91.69 86 LEU A C 1
ATOM 635 O O . LEU A 1 86 ? 45.522 -1.369 4.791 1.00 91.69 86 LEU A O 1
ATOM 639 N N . ARG A 1 87 ? 47.338 -0.131 4.289 1.00 92.75 87 ARG A N 1
ATOM 640 C CA . ARG A 1 87 ? 47.667 0.272 5.658 1.00 92.75 87 ARG A CA 1
ATOM 641 C C . ARG A 1 87 ? 47.754 1.791 5.747 1.00 92.75 87 ARG A C 1
ATOM 643 O O . ARG A 1 87 ? 48.512 2.388 4.987 1.00 92.75 87 ARG A O 1
ATOM 650 N N . ILE A 1 88 ? 47.017 2.390 6.681 1.00 91.44 88 ILE A N 1
ATOM 651 C CA . ILE A 1 88 ? 46.943 3.844 6.887 1.00 91.44 88 ILE A CA 1
ATOM 652 C C . ILE A 1 88 ? 47.291 4.161 8.356 1.00 91.44 88 ILE A C 1
ATOM 654 O O . ILE A 1 88 ? 46.408 4.136 9.212 1.00 91.44 88 ILE A O 1
ATOM 658 N N . PRO A 1 89 ? 48.574 4.395 8.687 1.00 87.56 89 PRO A N 1
ATOM 659 C CA . PRO A 1 89 ? 48.990 4.792 10.034 1.00 87.56 89 PRO A CA 1
ATOM 660 C C . PRO A 1 89 ? 48.725 6.286 10.304 1.00 87.56 89 PRO A C 1
ATOM 662 O O . PRO A 1 89 ? 48.598 7.069 9.365 1.00 87.56 89 PRO A O 1
ATOM 665 N N . GLY A 1 90 ? 48.674 6.678 11.580 1.00 84.00 90 GLY A N 1
ATOM 666 C CA . GLY A 1 90 ? 48.551 8.080 12.022 1.00 84.00 90 GLY A CA 1
ATOM 667 C C . GLY A 1 90 ? 47.136 8.672 11.968 1.00 84.00 90 GLY A C 1
ATOM 668 O O . GLY A 1 90 ? 46.892 9.757 12.484 1.00 84.00 90 GLY A O 1
ATOM 669 N N . MET A 1 91 ? 46.171 7.955 11.392 1.00 88.31 91 MET A N 1
ATOM 670 C CA . MET A 1 91 ? 44.785 8.410 11.290 1.00 88.31 91 MET A CA 1
ATOM 671 C C . MET A 1 91 ? 44.031 8.161 12.596 1.00 88.31 91 MET A C 1
ATOM 673 O O . MET A 1 91 ? 43.375 7.134 12.711 1.00 88.31 91 MET A O 1
ATOM 677 N N . ALA A 1 92 ? 44.136 9.075 13.564 1.00 88.69 92 ALA A N 1
ATOM 678 C CA . ALA A 1 92 ? 43.509 8.930 14.882 1.00 88.69 92 ALA A CA 1
ATOM 679 C C . ALA A 1 92 ? 42.018 9.303 14.911 1.00 88.69 92 ALA A C 1
ATOM 681 O O . ALA A 1 92 ? 41.209 8.588 15.504 1.00 88.69 92 ALA A O 1
ATOM 682 N N . GLU A 1 93 ? 41.629 10.394 14.248 1.00 89.75 93 GLU A N 1
ATOM 683 C CA . GLU A 1 93 ? 40.252 10.894 14.258 1.00 89.75 93 GLU A CA 1
ATOM 684 C C . GLU A 1 93 ? 39.837 11.425 12.881 1.00 89.75 93 GLU A C 1
ATOM 686 O O . GLU A 1 93 ? 40.568 12.191 12.250 1.00 89.75 93 GLU A O 1
ATOM 691 N N . VAL A 1 94 ? 38.653 11.025 12.409 1.00 93.19 94 VAL A N 1
ATOM 692 C CA . VAL A 1 94 ? 38.117 11.416 11.094 1.00 93.19 94 VAL A CA 1
ATOM 693 C C . VAL A 1 94 ? 36.614 11.681 11.138 1.00 93.19 94 VAL A C 1
ATOM 695 O O . VAL A 1 94 ? 35.910 11.264 12.057 1.00 93.19 94 VAL A O 1
ATOM 698 N N . SER A 1 95 ? 36.102 12.373 10.118 1.00 91.94 95 SER A N 1
ATOM 699 C CA . SER A 1 95 ? 34.670 12.656 10.008 1.00 91.94 95 SER A CA 1
ATOM 700 C C . SER A 1 95 ? 33.900 11.409 9.596 1.00 91.94 95 SER A C 1
ATOM 702 O O . SER A 1 95 ? 32.990 10.989 10.300 1.00 91.94 95 SER A O 1
ATOM 704 N N . SER A 1 96 ? 34.274 10.790 8.477 1.00 93.69 96 SER A N 1
ATOM 705 C CA . SER A 1 96 ? 33.647 9.564 7.983 1.00 93.69 96 SER A CA 1
ATOM 706 C C . SER A 1 96 ? 34.656 8.700 7.238 1.00 93.69 96 SER A C 1
ATOM 708 O O . SER A 1 96 ? 35.650 9.206 6.717 1.00 93.69 96 SER A O 1
ATOM 710 N N . ILE A 1 97 ? 34.391 7.398 7.168 1.00 94.25 97 ILE A N 1
ATOM 711 C CA . ILE A 1 97 ? 35.139 6.450 6.341 1.00 94.25 97 ILE A CA 1
ATOM 712 C C . ILE A 1 97 ? 34.143 5.767 5.419 1.00 94.25 97 ILE A C 1
ATOM 714 O O . ILE A 1 97 ? 33.149 5.223 5.888 1.00 94.25 97 ILE A O 1
ATOM 718 N N . THR A 1 98 ? 34.389 5.804 4.112 1.00 90.81 98 THR A N 1
ATOM 719 C CA . THR A 1 98 ? 33.580 5.098 3.115 1.00 90.81 98 THR A CA 1
ATOM 720 C C . THR A 1 98 ? 34.489 4.360 2.143 1.00 90.81 98 THR A C 1
ATOM 722 O O . THR A 1 98 ? 35.281 4.970 1.426 1.00 90.81 98 THR A O 1
ATOM 725 N N . ILE A 1 99 ? 34.369 3.037 2.112 1.00 88.56 99 ILE A N 1
ATOM 726 C CA . ILE A 1 99 ? 35.113 2.164 1.205 1.00 88.56 99 ILE A CA 1
ATOM 727 C C . ILE A 1 99 ? 34.098 1.390 0.380 1.00 88.56 99 ILE A C 1
ATOM 729 O O . ILE A 1 99 ? 33.417 0.515 0.911 1.00 88.56 99 ILE A O 1
ATOM 733 N N . ASN A 1 100 ? 34.018 1.719 -0.906 1.00 79.88 100 ASN A N 1
ATOM 734 C CA . ASN A 1 100 ? 33.058 1.141 -1.841 1.00 79.88 100 ASN A CA 1
ATOM 735 C C . ASN A 1 100 ? 33.786 0.567 -3.065 1.00 79.88 100 ASN A C 1
ATOM 737 O O . ASN A 1 100 ? 34.934 0.924 -3.346 1.00 79.88 100 ASN A O 1
ATOM 741 N N . GLY A 1 101 ? 33.108 -0.305 -3.810 1.00 71.94 101 GLY A N 1
ATOM 742 C CA . GLY A 1 101 ? 33.536 -0.714 -5.146 1.00 71.94 101 GLY A CA 1
ATOM 743 C C . GLY A 1 101 ? 33.503 0.441 -6.154 1.00 71.94 101 GLY A C 1
ATOM 744 O O . GLY A 1 101 ? 32.836 1.458 -5.958 1.00 71.94 101 GLY A O 1
ATOM 745 N N . THR A 1 102 ? 34.232 0.279 -7.253 1.00 62.69 102 THR A N 1
ATOM 746 C CA . THR A 1 102 ? 34.315 1.238 -8.351 1.00 62.69 102 THR A CA 1
ATOM 747 C C . THR A 1 102 ? 33.119 1.166 -9.276 1.00 62.69 102 THR A C 1
ATOM 749 O O . THR A 1 102 ? 32.841 0.106 -9.824 1.00 62.69 102 THR A O 1
ATOM 752 N N . SER A 1 103 ? 32.477 2.296 -9.559 1.00 55.38 103 SER A N 1
ATOM 753 C CA . SER A 1 103 ? 31.460 2.402 -10.608 1.00 55.38 103 SER A CA 1
ATOM 754 C C . SER A 1 103 ? 32.073 2.987 -11.884 1.00 55.38 103 SER A C 1
ATOM 756 O O . SER A 1 103 ? 32.271 4.197 -11.970 1.00 55.38 103 SER A O 1
ATOM 758 N N . SER A 1 104 ? 32.360 2.167 -12.897 1.00 48.94 104 SER A N 1
ATOM 759 C CA . SER A 1 104 ? 32.821 2.682 -14.197 1.00 48.94 104 SER A CA 1
ATOM 760 C C . SER A 1 104 ? 31.650 2.869 -15.159 1.00 48.94 104 SER A C 1
ATOM 762 O O . SER A 1 104 ? 30.957 1.908 -15.487 1.00 48.94 104 SER A O 1
ATOM 764 N N . SER A 1 105 ? 31.423 4.101 -15.624 1.00 49.03 105 SER A N 1
ATOM 765 C CA . SER A 1 105 ? 30.411 4.408 -16.639 1.00 49.03 105 SER A CA 1
ATOM 766 C C . SER A 1 105 ? 30.902 3.973 -18.025 1.00 49.03 105 SER A C 1
ATOM 768 O O . SER A 1 105 ? 31.760 4.599 -18.647 1.00 49.03 105 SER A O 1
ATOM 770 N N . GLY A 1 106 ? 30.375 2.858 -18.529 1.00 39.31 106 GLY A N 1
ATOM 771 C CA . GLY A 1 106 ? 30.724 2.362 -19.859 1.00 39.31 106 GLY A CA 1
ATOM 772 C C . GLY A 1 106 ? 30.166 3.250 -20.977 1.00 39.31 106 GLY A C 1
ATOM 773 O O . GLY A 1 106 ? 28.946 3.357 -21.142 1.00 39.31 106 GLY A O 1
ATOM 774 N N . SER A 1 107 ? 31.044 3.825 -21.809 1.00 44.25 107 SER A N 1
ATOM 775 C CA . SER A 1 107 ? 30.683 4.528 -23.048 1.00 44.25 107 SER A CA 1
ATOM 776 C C . SER A 1 107 ? 30.246 3.539 -24.137 1.00 44.25 107 SER A C 1
ATOM 778 O O . SER A 1 107 ? 30.988 3.193 -25.048 1.00 44.25 107 SER A O 1
ATOM 780 N N . SER A 1 108 ? 29.031 3.009 -23.997 1.00 38.16 108 SER A N 1
ATOM 781 C CA . SER A 1 108 ? 28.174 2.503 -25.092 1.00 38.16 108 SER A CA 1
ATOM 782 C C . SER A 1 108 ? 26.894 1.842 -24.573 1.00 38.16 108 SER A C 1
ATOM 784 O O . SER A 1 108 ? 25.921 1.816 -25.314 1.00 38.16 108 SER A O 1
ATOM 786 N N . ASN A 1 109 ? 26.854 1.392 -23.308 1.00 33.44 109 ASN A N 1
ATOM 787 C CA . ASN A 1 109 ? 25.719 0.634 -22.750 1.00 33.44 109 ASN A CA 1
ATOM 788 C C . ASN A 1 109 ? 25.193 1.153 -21.395 1.00 33.44 109 ASN A C 1
ATOM 790 O O . ASN A 1 109 ? 24.346 0.504 -20.794 1.00 33.44 109 ASN A O 1
ATOM 794 N N . GLY A 1 110 ? 25.681 2.289 -20.883 1.00 39.94 110 GLY A N 1
ATOM 795 C CA . GLY A 1 110 ? 25.100 2.948 -19.699 1.00 39.94 110 GLY A CA 1
ATOM 796 C C . GLY A 1 110 ? 25.205 2.178 -18.374 1.00 39.94 110 GLY A C 1
ATOM 797 O O . GLY A 1 110 ? 24.682 2.643 -17.367 1.00 39.94 110 GLY A O 1
ATOM 798 N N . PHE A 1 111 ? 25.900 1.039 -18.340 1.00 34.62 111 PHE A N 1
ATOM 799 C CA . PHE A 1 111 ? 26.244 0.350 -17.103 1.00 34.62 111 PHE A CA 1
ATOM 800 C C . PHE A 1 111 ? 27.349 1.077 -16.365 1.00 34.62 111 PHE A C 1
ATOM 802 O O . PHE A 1 111 ? 28.461 1.179 -16.883 1.00 34.62 111 PHE A O 1
ATOM 809 N N . ALA A 1 112 ? 27.053 1.497 -15.135 1.00 41.22 112 ALA A N 1
ATOM 810 C CA . ALA A 1 112 ? 28.054 1.477 -14.088 1.00 41.22 112 ALA A CA 1
ATOM 811 C C . ALA A 1 112 ? 28.339 0.004 -13.772 1.00 41.22 112 ALA A C 1
ATOM 813 O O . ALA A 1 112 ? 27.539 -0.653 -13.106 1.00 41.22 112 ALA A O 1
ATOM 814 N N . SER A 1 113 ? 29.434 -0.556 -14.288 1.00 44.59 113 SER A N 1
ATOM 815 C CA . SER A 1 113 ? 29.896 -1.833 -13.741 1.00 44.59 113 SER A CA 1
ATOM 816 C C . SER A 1 113 ? 30.445 -1.541 -12.350 1.00 44.59 113 SER A C 1
ATOM 818 O O . SER A 1 113 ? 31.392 -0.762 -12.232 1.00 44.59 113 SER A O 1
ATOM 820 N N . ILE A 1 114 ? 29.815 -2.100 -11.311 1.00 54.06 114 ILE A N 1
ATOM 821 C CA . ILE A 1 114 ? 30.388 -2.085 -9.965 1.00 54.06 114 ILE A CA 1
ATOM 822 C C . ILE A 1 114 ? 31.495 -3.129 -9.986 1.00 54.06 114 ILE A C 1
ATOM 824 O O . ILE A 1 114 ? 31.244 -4.332 -9.940 1.00 54.06 114 ILE A O 1
ATOM 828 N N . SER A 1 115 ? 32.721 -2.659 -10.159 1.00 61.62 115 SER A N 1
ATOM 829 C CA . SER A 1 115 ? 33.917 -3.455 -9.948 1.00 61.62 115 SER A CA 1
ATOM 830 C C . SER A 1 115 ? 34.171 -3.462 -8.445 1.00 61.62 115 SER A C 1
ATOM 832 O O . SER A 1 115 ? 34.477 -2.409 -7.890 1.00 61.62 115 SER A O 1
ATOM 834 N N . PRO A 1 116 ? 34.013 -4.602 -7.751 1.00 63.22 116 PRO A N 1
ATOM 835 C CA . PRO A 1 116 ? 34.284 -4.658 -6.327 1.00 63.22 116 PRO A CA 1
ATOM 836 C C . PRO A 1 116 ? 35.701 -4.169 -6.057 1.00 63.22 116 PRO A C 1
ATOM 838 O O . PRO A 1 116 ? 36.624 -4.444 -6.834 1.00 63.22 116 PRO A O 1
ATOM 841 N N . SER A 1 117 ? 35.880 -3.466 -4.946 1.00 71.88 117 SER A N 1
ATOM 842 C CA . SER A 1 117 ? 37.217 -3.063 -4.540 1.00 71.88 117 SER A CA 1
ATOM 843 C C . SER A 1 117 ? 38.076 -4.316 -4.324 1.00 71.88 117 SER A C 1
ATOM 845 O O . SER A 1 117 ? 37.658 -5.277 -3.672 1.00 71.88 117 SER A O 1
ATOM 847 N N . ASN A 1 118 ? 39.290 -4.324 -4.881 1.00 78.06 118 ASN A N 1
ATOM 848 C CA . ASN A 1 118 ? 40.222 -5.453 -4.784 1.00 78.06 118 ASN A CA 1
ATOM 849 C C . ASN A 1 118 ? 41.145 -5.344 -3.558 1.00 78.06 118 ASN A C 1
ATOM 851 O O . ASN A 1 118 ? 42.249 -5.900 -3.550 1.00 78.06 118 ASN A O 1
ATOM 855 N N . ILE A 1 119 ? 40.721 -4.613 -2.525 1.00 87.56 119 ILE A N 1
ATOM 856 C CA . ILE A 1 119 ? 41.431 -4.558 -1.244 1.00 87.56 119 ILE A CA 1
ATOM 857 C C . ILE A 1 119 ? 41.336 -5.929 -0.585 1.00 87.56 119 ILE A C 1
ATOM 859 O O . ILE A 1 119 ? 40.244 -6.455 -0.394 1.00 87.56 119 ILE A O 1
ATOM 863 N N . THR A 1 120 ? 42.480 -6.501 -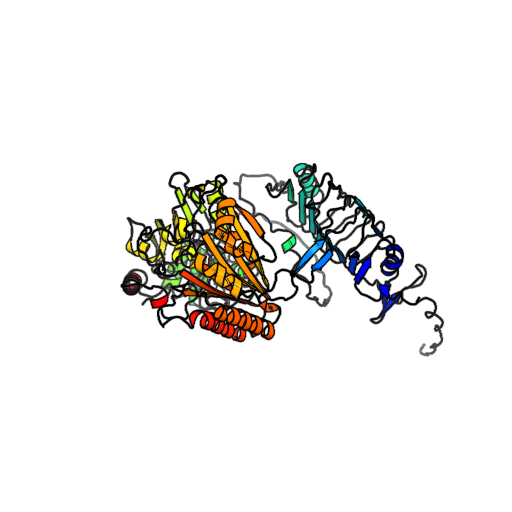0.217 1.00 89.56 120 THR A N 1
ATOM 864 C CA . THR A 1 120 ? 42.535 -7.812 0.451 1.00 89.56 120 THR A CA 1
ATOM 865 C C . THR A 1 120 ? 42.631 -7.691 1.966 1.00 89.56 120 THR A C 1
ATOM 867 O O . THR A 1 120 ? 42.144 -8.553 2.695 1.00 89.56 120 THR A O 1
ATOM 870 N N . SER A 1 121 ? 43.244 -6.615 2.462 1.00 91.88 121 SER A N 1
ATOM 871 C CA . SER A 1 121 ? 43.289 -6.302 3.890 1.00 91.88 121 SER A CA 1
ATOM 872 C C . SER A 1 121 ? 43.281 -4.800 4.126 1.00 91.88 121 SER A C 1
ATOM 874 O O . SER A 1 121 ? 43.943 -4.071 3.388 1.00 91.88 121 SER A O 1
ATOM 876 N N . LEU A 1 122 ? 42.606 -4.359 5.182 1.00 93.25 122 LEU A N 1
ATOM 877 C CA . LEU A 1 122 ? 42.602 -2.972 5.634 1.00 93.25 122 LEU A CA 1
ATOM 878 C C . LEU A 1 122 ? 43.177 -2.884 7.046 1.00 93.25 122 LEU A C 1
ATOM 880 O O . LEU A 1 122 ? 42.749 -3.615 7.935 1.00 93.25 122 LEU A O 1
ATOM 884 N N . ASP A 1 123 ? 44.138 -1.992 7.240 1.00 94.81 123 ASP A N 1
ATOM 885 C CA . ASP A 1 123 ? 44.871 -1.840 8.492 1.00 94.81 123 ASP A CA 1
ATOM 886 C C . ASP A 1 123 ? 44.943 -0.363 8.899 1.00 94.81 123 ASP A C 1
ATOM 888 O O . ASP A 1 123 ? 45.688 0.420 8.304 1.00 94.81 123 ASP A O 1
ATOM 892 N N . LEU A 1 124 ? 44.141 0.014 9.899 1.00 95.12 124 LEU A N 1
ATOM 893 C CA . LEU A 1 124 ? 44.055 1.359 10.478 1.00 95.12 124 LEU A CA 1
ATOM 894 C C . LEU A 1 124 ? 44.477 1.268 11.960 1.00 95.12 124 LEU A C 1
ATOM 896 O O . LEU A 1 124 ? 43.632 1.250 12.857 1.00 95.12 124 LEU A O 1
ATOM 900 N N . PRO A 1 125 ? 45.787 1.138 12.241 1.00 94.56 125 PRO A N 1
ATOM 901 C CA . PRO A 1 125 ? 46.291 0.786 13.571 1.00 94.56 125 PRO A CA 1
ATOM 902 C C . PRO A 1 125 ? 46.085 1.881 14.624 1.00 94.56 125 PRO A C 1
ATOM 904 O O . PRO A 1 125 ? 46.145 1.590 15.819 1.00 94.56 125 PRO A O 1
ATOM 907 N N . ASP A 1 126 ? 45.869 3.122 14.183 1.00 94.31 126 ASP A N 1
ATOM 908 C CA . ASP A 1 126 ? 45.808 4.304 15.041 1.00 94.31 126 ASP A CA 1
ATOM 909 C C . ASP A 1 126 ? 44.411 4.924 15.144 1.00 94.31 126 ASP A C 1
ATOM 911 O O . ASP A 1 126 ? 44.240 5.835 15.940 1.00 94.31 126 ASP A O 1
ATOM 915 N N . LEU A 1 127 ? 43.422 4.425 14.391 1.00 95.88 127 LEU A N 1
ATOM 916 C CA . LEU A 1 127 ? 42.074 4.994 14.363 1.00 95.88 127 LEU A CA 1
ATOM 917 C C . LEU A 1 127 ? 41.355 4.791 15.688 1.00 95.88 127 LEU A C 1
ATOM 919 O O . LEU A 1 127 ? 41.114 3.654 16.076 1.00 95.88 127 LEU A O 1
ATOM 923 N N . GLU A 1 128 ? 40.976 5.896 16.324 1.00 95.50 128 GLU A N 1
ATOM 924 C CA . GLU A 1 128 ? 40.275 5.948 17.606 1.00 95.50 128 GLU A CA 1
ATOM 925 C C . GLU A 1 128 ? 38.830 6.436 17.439 1.00 95.50 128 GLU A C 1
ATOM 927 O O . GLU A 1 128 ? 37.916 5.813 17.976 1.00 95.50 128 GLU A O 1
ATOM 932 N N . ASN A 1 129 ? 38.591 7.492 16.653 1.00 94.94 129 ASN A N 1
ATOM 933 C CA . ASN A 1 129 ? 37.287 8.164 16.602 1.00 94.94 129 ASN A CA 1
ATOM 934 C C . ASN A 1 129 ? 36.788 8.420 15.167 1.00 94.94 129 ASN A C 1
ATOM 936 O O . ASN A 1 129 ? 37.511 8.948 14.319 1.00 94.94 129 ASN A O 1
ATOM 940 N N . VAL A 1 130 ? 35.510 8.115 14.915 1.00 96.25 130 VAL A N 1
ATOM 941 C CA . VAL A 1 130 ? 34.778 8.486 13.692 1.00 96.25 130 VAL A CA 1
ATOM 942 C C . VAL A 1 130 ? 33.531 9.280 14.077 1.00 96.25 130 VAL A C 1
ATOM 944 O O . VAL A 1 130 ? 32.625 8.759 14.725 1.00 96.25 130 VAL A O 1
ATOM 947 N N . THR A 1 131 ? 33.458 10.550 13.675 1.00 92.25 131 THR A N 1
ATOM 948 C CA . THR A 1 131 ? 32.383 11.463 14.116 1.00 92.25 131 THR A CA 1
ATOM 949 C C . THR A 1 131 ? 31.125 11.434 13.240 1.00 92.25 131 THR A C 1
ATOM 951 O O . THR A 1 131 ? 30.251 12.295 13.374 1.00 92.25 131 THR A O 1
ATOM 954 N N . SER A 1 132 ? 31.032 10.476 12.325 1.00 93.38 132 SER A N 1
ATOM 955 C CA . SER A 1 132 ? 29.873 10.177 11.487 1.00 93.38 132 SER A CA 1
ATOM 956 C C . SER A 1 132 ? 29.885 8.670 11.197 1.00 93.38 132 SER A C 1
ATOM 958 O O . SER A 1 132 ? 29.978 7.872 12.127 1.00 93.38 132 SER A O 1
ATOM 960 N N . ASN A 1 133 ? 29.802 8.253 9.933 1.00 91.38 133 ASN A N 1
ATOM 961 C CA . ASN A 1 133 ? 29.696 6.845 9.562 1.00 91.38 133 ASN A CA 1
ATOM 962 C C . ASN A 1 133 ? 31.053 6.204 9.236 1.00 91.38 133 ASN A C 1
ATOM 964 O O . ASN A 1 133 ? 31.895 6.810 8.570 1.00 91.38 133 ASN A O 1
ATOM 968 N N . PHE A 1 134 ? 31.206 4.940 9.629 1.00 96.62 134 PHE A N 1
ATOM 969 C CA . PHE A 1 134 ? 32.239 4.031 9.139 1.00 96.62 134 PHE A CA 1
ATOM 970 C C . PHE A 1 134 ? 31.541 2.999 8.254 1.00 96.62 134 PHE A C 1
ATOM 972 O O . PHE A 1 134 ? 30.816 2.149 8.764 1.00 96.62 134 PHE A O 1
ATOM 979 N N . LYS A 1 135 ? 31.761 3.057 6.937 1.00 94.69 135 LYS A N 1
ATOM 980 C CA . LYS A 1 135 ? 31.102 2.190 5.955 1.00 94.69 135 LYS A CA 1
ATOM 981 C C . LYS A 1 135 ? 32.089 1.441 5.068 1.00 94.69 135 LYS A C 1
ATOM 983 O O . LYS A 1 135 ? 32.967 2.050 4.456 1.00 94.69 135 LYS A O 1
ATOM 988 N N . ILE A 1 136 ? 31.897 0.130 4.948 1.00 92.81 136 ILE A N 1
ATOM 989 C CA . ILE A 1 136 ? 32.546 -0.722 3.946 1.00 92.81 136 ILE A CA 1
ATOM 990 C C . ILE A 1 136 ? 31.455 -1.481 3.191 1.00 92.81 136 ILE A C 1
ATOM 992 O O . ILE A 1 136 ? 30.672 -2.198 3.809 1.00 92.81 136 ILE A O 1
ATOM 996 N N . SER A 1 137 ? 31.424 -1.349 1.867 1.00 86.56 137 SER A N 1
ATOM 997 C CA . SER A 1 137 ? 30.516 -2.083 0.979 1.00 86.56 137 SER A CA 1
ATOM 998 C C . SER A 1 137 ? 31.228 -2.490 -0.315 1.00 86.56 137 SER A C 1
ATOM 1000 O O . SER A 1 137 ? 32.259 -1.918 -0.668 1.00 86.56 137 SER A O 1
ATOM 1002 N N . ASP A 1 138 ? 30.733 -3.522 -1.006 1.00 78.31 138 ASP A N 1
ATOM 1003 C CA . ASP A 1 138 ? 31.271 -3.996 -2.296 1.00 78.31 138 ASP A CA 1
ATOM 1004 C C . ASP A 1 138 ? 32.799 -4.274 -2.296 1.00 78.31 138 ASP A C 1
ATOM 1006 O O . ASP A 1 138 ? 33.501 -4.103 -3.297 1.00 78.31 138 ASP A O 1
ATOM 1010 N N . ALA A 1 139 ? 33.341 -4.730 -1.160 1.00 82.81 139 ALA A N 1
ATOM 1011 C CA . ALA A 1 139 ? 34.757 -5.061 -0.952 1.00 82.81 139 ALA A CA 1
ATOM 1012 C C . ALA A 1 139 ? 34.976 -6.586 -0.904 1.00 82.81 139 ALA A C 1
ATOM 1014 O O . ALA A 1 139 ? 35.442 -7.152 0.083 1.00 82.81 139 ALA A O 1
ATOM 1015 N N . HIS A 1 140 ? 34.628 -7.280 -1.992 1.00 82.25 140 HIS A N 1
ATOM 1016 C CA . HIS A 1 140 ? 34.529 -8.751 -2.029 1.00 82.25 140 HIS A CA 1
ATOM 1017 C C . HIS A 1 140 ? 35.861 -9.493 -1.833 1.00 82.25 140 HIS A C 1
ATOM 1019 O O . HIS A 1 140 ? 35.860 -10.696 -1.592 1.00 82.25 140 HIS A O 1
ATOM 1025 N N . SER A 1 141 ? 36.999 -8.804 -1.945 1.00 87.81 141 SER A N 1
ATOM 1026 C CA . SER A 1 141 ? 38.321 -9.400 -1.715 1.00 87.81 141 SER A CA 1
ATOM 1027 C C . SER A 1 141 ? 38.809 -9.267 -0.268 1.00 87.81 141 SER A C 1
ATOM 1029 O O . SER A 1 141 ? 39.830 -9.864 0.076 1.00 87.81 141 SER A O 1
ATOM 1031 N N . LEU A 1 142 ? 38.111 -8.501 0.579 1.00 91.06 142 LEU A N 1
ATOM 1032 C CA . LEU A 1 142 ? 38.576 -8.161 1.918 1.00 91.06 142 LEU A CA 1
ATOM 1033 C C . LEU A 1 142 ? 38.488 -9.376 2.848 1.00 91.06 142 LEU A C 1
ATOM 1035 O O . LEU A 1 142 ? 37.401 -9.837 3.185 1.00 91.06 142 LEU A O 1
ATOM 1039 N N . SER A 1 143 ? 39.641 -9.879 3.287 1.00 89.56 143 SER A N 1
ATOM 1040 C CA . SER A 1 143 ? 39.748 -11.035 4.187 1.00 89.56 143 SER A CA 1
ATOM 1041 C C . SER A 1 143 ? 40.319 -10.691 5.564 1.00 89.56 143 SER A C 1
ATOM 1043 O O . SER A 1 143 ? 40.417 -11.565 6.420 1.00 89.56 143 SER A O 1
ATOM 1045 N N . SER A 1 144 ? 40.750 -9.445 5.780 1.00 93.50 144 SER A N 1
ATOM 1046 C CA . SER A 1 144 ? 41.318 -8.987 7.052 1.00 93.50 144 SER A CA 1
ATOM 1047 C C . SER A 1 144 ? 41.032 -7.506 7.280 1.00 93.50 144 SER A C 1
ATOM 1049 O O . SER A 1 144 ? 41.329 -6.679 6.419 1.00 93.50 144 SER A O 1
ATOM 1051 N N . LEU A 1 145 ? 40.533 -7.171 8.467 1.00 95.31 145 LEU A N 1
ATOM 1052 C CA . LEU A 1 145 ? 40.319 -5.803 8.935 1.00 95.31 145 LEU A CA 1
ATOM 1053 C C . LEU A 1 145 ? 40.997 -5.640 10.300 1.00 95.31 145 LEU A C 1
ATOM 1055 O O . LEU A 1 145 ? 40.653 -6.351 11.239 1.00 95.31 145 LEU A O 1
ATOM 1059 N N . ASN A 1 146 ? 41.965 -4.730 10.402 1.00 96.31 146 ASN A N 1
ATOM 1060 C CA . ASN A 1 146 ? 42.688 -4.433 11.637 1.00 96.31 146 ASN A CA 1
ATOM 1061 C C . ASN A 1 146 ? 42.443 -2.980 12.057 1.00 96.31 146 ASN A C 1
ATOM 1063 O O . ASN A 1 146 ? 42.940 -2.060 11.412 1.00 96.31 146 ASN A O 1
ATOM 1067 N N . VAL A 1 147 ? 41.678 -2.785 13.131 1.00 96.25 147 VAL A N 1
ATOM 1068 C CA . VAL A 1 147 ? 41.276 -1.468 13.665 1.00 96.25 147 VAL A CA 1
ATOM 1069 C C . VAL A 1 147 ? 41.276 -1.476 15.204 1.00 96.25 147 VAL A C 1
ATOM 1071 O O . VAL A 1 147 ? 40.252 -1.254 15.848 1.00 96.25 147 VAL A O 1
ATOM 1074 N N . PRO A 1 148 ? 42.422 -1.788 15.837 1.00 95.94 148 PRO A N 1
ATOM 1075 C CA . PRO A 1 148 ? 42.469 -2.207 17.237 1.00 95.94 148 PRO A CA 1
ATOM 1076 C C . PRO A 1 148 ? 42.152 -1.090 18.239 1.00 95.94 148 PRO A C 1
ATOM 1078 O O . PRO A 1 148 ? 41.754 -1.389 19.363 1.00 95.94 148 PRO A O 1
ATOM 1081 N N . LYS A 1 149 ? 42.343 0.179 17.862 1.00 96.81 149 LYS A N 1
ATOM 1082 C CA . LYS A 1 149 ? 42.137 1.339 18.740 1.00 96.81 149 LYS A CA 1
ATOM 1083 C C . LYS A 1 149 ? 40.774 2.009 18.573 1.00 96.81 149 LYS A C 1
ATOM 1085 O O . LYS A 1 149 ? 40.487 2.927 19.335 1.00 96.81 149 LYS A O 1
ATOM 1090 N N . LEU A 1 150 ? 39.942 1.557 17.626 1.00 97.69 150 LEU A N 1
ATOM 1091 C CA . LEU A 1 150 ? 38.670 2.216 17.328 1.00 97.69 150 LEU A CA 1
ATOM 1092 C C . LEU A 1 150 ? 37.803 2.176 18.578 1.00 97.69 150 LEU A C 1
ATOM 1094 O O . LEU A 1 150 ? 37.449 1.094 19.028 1.00 97.69 150 LEU A O 1
ATOM 1098 N N . ASN A 1 151 ? 37.515 3.349 19.129 1.00 96.56 151 ASN A N 1
ATOM 1099 C CA . ASN A 1 151 ? 36.860 3.556 20.408 1.00 96.56 151 ASN A CA 1
ATOM 1100 C C . ASN A 1 151 ? 35.431 4.077 20.221 1.00 96.56 151 ASN A C 1
ATOM 1102 O O . ASN A 1 151 ? 34.508 3.569 20.856 1.00 96.56 151 ASN A O 1
ATOM 1106 N N . ASN A 1 152 ? 35.240 5.048 19.323 1.00 95.81 152 ASN A N 1
ATOM 1107 C CA . ASN A 1 152 ? 33.961 5.732 19.160 1.00 95.81 152 ASN A CA 1
ATOM 1108 C C . ASN A 1 152 ? 33.546 5.887 17.687 1.00 95.81 152 ASN A C 1
ATOM 1110 O O . ASN A 1 152 ? 34.314 6.400 16.870 1.00 95.81 152 ASN A O 1
ATOM 1114 N N . VAL A 1 153 ? 32.302 5.515 17.370 1.00 96.31 153 VAL A N 1
ATOM 1115 C CA . VAL A 1 153 ? 31.623 5.824 16.100 1.00 96.31 153 VAL A CA 1
ATOM 1116 C C . VAL A 1 153 ? 30.286 6.508 16.398 1.00 96.31 153 VAL A C 1
ATOM 1118 O O . VAL A 1 153 ? 29.312 5.869 16.788 1.00 96.31 153 VAL A O 1
ATOM 1121 N N . THR A 1 154 ? 30.193 7.822 16.208 1.00 92.06 154 THR A N 1
ATOM 1122 C CA . THR A 1 154 ? 28.962 8.560 16.568 1.00 92.06 154 THR A CA 1
ATOM 1123 C C . THR A 1 154 ? 27.788 8.278 15.619 1.00 92.06 154 THR A C 1
ATOM 1125 O O . THR A 1 154 ? 26.633 8.533 15.969 1.00 92.06 154 THR A O 1
ATOM 1128 N N . GLY A 1 155 ? 28.078 7.780 14.414 1.00 88.75 155 GLY A N 1
ATOM 1129 C CA . GLY A 1 155 ? 27.114 7.355 13.405 1.00 88.75 155 GLY A CA 1
ATOM 1130 C C . GLY A 1 155 ? 26.962 5.833 13.326 1.00 88.75 155 GLY A C 1
ATOM 1131 O O . GLY A 1 155 ? 27.018 5.119 14.328 1.00 88.75 155 GLY A O 1
ATOM 1132 N N . LEU A 1 156 ? 26.759 5.340 12.106 1.00 90.94 156 LEU A N 1
ATOM 1133 C CA . LEU A 1 156 ? 26.625 3.918 11.808 1.00 90.94 156 LEU A CA 1
ATOM 1134 C C . LEU A 1 156 ? 27.994 3.290 11.499 1.00 90.94 156 LEU A C 1
ATOM 1136 O O . LEU A 1 156 ? 28.716 3.773 10.621 1.00 90.94 156 LEU A O 1
ATOM 1140 N N . LEU A 1 157 ? 28.307 2.181 12.174 1.00 96.31 157 LEU A N 1
ATOM 1141 C CA . LEU A 1 157 ? 29.358 1.239 11.785 1.00 96.31 157 LEU A CA 1
ATOM 1142 C C . LEU A 1 157 ? 28.733 0.145 10.910 1.00 96.31 157 LEU A C 1
ATOM 1144 O O . LEU A 1 157 ? 28.099 -0.775 11.420 1.00 96.31 157 LEU A O 1
ATOM 1148 N N . GLU A 1 158 ? 28.888 0.260 9.593 1.00 95.06 158 GLU A N 1
ATOM 1149 C CA . GLU A 1 158 ? 28.301 -0.640 8.596 1.00 95.06 158 GLU A CA 1
ATOM 1150 C C . GLU A 1 158 ? 29.394 -1.349 7.798 1.00 95.06 158 GLU A C 1
ATOM 1152 O O . GLU A 1 158 ? 30.196 -0.716 7.111 1.00 95.06 158 GLU A O 1
ATOM 1157 N N . ILE A 1 159 ? 29.419 -2.676 7.863 1.00 94.75 159 ILE A N 1
ATOM 1158 C CA . ILE A 1 159 ? 30.330 -3.493 7.064 1.00 94.75 159 ILE A CA 1
ATOM 1159 C C . ILE A 1 159 ? 29.512 -4.568 6.362 1.00 94.75 159 ILE A C 1
ATOM 1161 O O . ILE A 1 159 ? 29.039 -5.506 7.002 1.00 94.75 159 ILE A O 1
ATOM 1165 N N . ASP A 1 160 ? 29.373 -4.437 5.045 1.00 89.62 160 ASP A N 1
ATOM 1166 C CA . ASP A 1 160 ? 28.702 -5.408 4.188 1.00 89.62 160 ASP A CA 1
ATOM 1167 C C . ASP A 1 160 ? 29.710 -6.118 3.277 1.00 89.62 160 ASP A C 1
ATOM 1169 O O . ASP A 1 160 ? 30.239 -5.562 2.311 1.00 89.62 160 ASP A O 1
ATOM 1173 N N . LEU A 1 161 ? 29.976 -7.379 3.614 1.00 88.88 161 LEU A N 1
ATOM 1174 C CA . LEU A 1 161 ? 30.834 -8.310 2.890 1.00 88.88 161 LEU A CA 1
ATOM 1175 C C . LEU A 1 161 ? 30.031 -9.543 2.447 1.00 88.88 161 LEU A C 1
ATOM 1177 O O . LEU A 1 161 ? 30.544 -10.664 2.473 1.00 88.88 161 LEU A O 1
ATOM 1181 N N . SER A 1 162 ? 28.768 -9.358 2.045 1.00 82.25 162 SER A N 1
ATOM 1182 C CA . SER A 1 162 ? 27.846 -10.435 1.635 1.00 82.25 162 SER A CA 1
ATOM 1183 C C . SER A 1 162 ? 28.424 -11.410 0.599 1.00 82.25 162 SER A C 1
ATOM 1185 O O . SER A 1 162 ? 28.110 -12.600 0.624 1.00 82.25 162 SER A O 1
ATOM 1187 N N . PHE A 1 163 ? 29.304 -10.929 -0.284 1.00 77.88 163 PHE A N 1
ATOM 1188 C CA . PHE A 1 163 ? 29.960 -11.725 -1.330 1.00 77.88 163 PHE A CA 1
ATOM 1189 C C . PHE A 1 163 ? 31.463 -11.953 -1.077 1.00 77.88 163 PHE A C 1
ATOM 1191 O O . PHE A 1 163 ? 32.179 -12.408 -1.971 1.00 77.88 163 PHE A O 1
ATOM 1198 N N . GLY A 1 164 ? 31.949 -11.612 0.121 1.00 81.06 164 GLY A N 1
ATOM 1199 C CA . GLY A 1 164 ? 33.351 -11.724 0.520 1.00 81.06 164 GLY A CA 1
ATOM 1200 C C . GLY A 1 164 ? 33.739 -13.086 1.118 1.00 81.06 164 GLY A C 1
ATOM 1201 O O . GLY A 1 164 ? 32.886 -13.949 1.358 1.00 81.06 164 GLY A O 1
ATOM 1202 N N . PRO A 1 165 ? 35.043 -13.319 1.359 1.00 88.12 165 PRO A N 1
ATOM 1203 C CA . PRO A 1 165 ? 35.527 -14.513 2.046 1.00 88.12 165 PRO A CA 1
ATOM 1204 C C . PRO A 1 165 ? 35.101 -14.538 3.523 1.00 88.12 165 PRO A C 1
ATOM 1206 O O . PRO A 1 165 ? 34.551 -13.578 4.056 1.00 88.12 165 PRO A O 1
ATOM 1209 N N . ALA A 1 166 ? 35.375 -15.659 4.199 1.00 90.25 166 ALA A N 1
ATOM 1210 C CA . ALA A 1 166 ? 35.161 -15.738 5.640 1.00 90.25 166 ALA A CA 1
ATOM 1211 C C . ALA A 1 166 ? 36.070 -14.744 6.379 1.00 90.25 166 ALA A C 1
ATOM 1213 O O . ALA A 1 166 ? 37.260 -14.664 6.067 1.00 90.25 166 ALA A O 1
ATOM 1214 N N . ILE A 1 167 ? 35.523 -14.025 7.358 1.00 92.19 167 ILE A N 1
ATOM 1215 C CA . ILE A 1 167 ? 36.247 -12.995 8.107 1.00 92.19 167 ILE A CA 1
ATOM 1216 C C . ILE A 1 167 ? 35.890 -13.031 9.596 1.00 92.19 167 ILE A C 1
ATOM 1218 O O . ILE A 1 167 ? 34.779 -13.405 9.983 1.00 92.19 167 ILE A O 1
ATOM 1222 N N . ASN A 1 168 ? 36.851 -12.626 10.426 1.00 94.00 168 ASN A N 1
ATOM 1223 C CA . ASN A 1 168 ? 36.645 -12.353 11.842 1.00 94.00 168 ASN A CA 1
ATOM 1224 C C . ASN A 1 168 ? 36.722 -10.848 12.066 1.00 94.00 168 ASN A C 1
ATOM 1226 O O . ASN A 1 168 ? 37.657 -10.202 11.589 1.00 94.00 168 ASN A O 1
ATOM 1230 N N . PHE A 1 169 ? 35.777 -10.311 12.825 1.00 96.00 169 PHE A N 1
ATOM 1231 C CA . PHE A 1 169 ? 35.810 -8.920 13.251 1.00 96.00 169 PHE A CA 1
ATOM 1232 C C . PHE A 1 169 ? 36.350 -8.823 14.676 1.00 96.00 169 PHE A C 1
ATOM 1234 O O . PHE A 1 169 ? 35.939 -9.581 15.549 1.00 96.00 169 PHE A O 1
ATOM 1241 N N . SER A 1 170 ? 37.270 -7.894 14.921 1.00 95.38 170 SER A N 1
ATOM 1242 C CA . SER A 1 170 ? 37.773 -7.599 16.264 1.00 95.38 170 SER A CA 1
ATOM 1243 C C . SER A 1 170 ? 37.915 -6.092 16.424 1.00 95.38 170 SER A C 1
ATOM 1245 O O . SER A 1 170 ? 38.685 -5.447 15.712 1.00 95.38 170 SER A O 1
ATOM 1247 N N . PHE A 1 171 ? 37.133 -5.554 17.354 1.00 96.69 171 PHE A N 1
ATOM 1248 C CA . PHE A 1 171 ? 37.104 -4.154 17.757 1.00 96.69 171 PHE A CA 1
ATOM 1249 C C . PHE A 1 171 ? 37.299 -4.081 19.282 1.00 96.69 171 PHE A C 1
ATOM 1251 O O . PHE A 1 171 ? 36.374 -3.740 20.021 1.00 96.69 171 PHE A O 1
ATOM 1258 N N . PRO A 1 172 ? 38.492 -4.437 19.787 1.00 95.00 172 PRO A N 1
ATOM 1259 C CA . PRO A 1 172 ? 38.712 -4.660 21.213 1.00 95.00 172 PRO A CA 1
ATOM 1260 C C . PRO A 1 172 ? 38.647 -3.375 22.046 1.00 95.00 172 PRO A C 1
ATOM 1262 O O . PRO A 1 172 ? 38.531 -3.464 23.262 1.00 95.00 172 PRO A O 1
ATOM 1265 N N . SER A 1 173 ? 38.719 -2.195 21.421 1.00 96.88 173 SER A N 1
ATOM 1266 C CA . SER A 1 173 ? 38.657 -0.894 22.104 1.00 96.88 173 SER A CA 1
ATOM 1267 C C . SER A 1 173 ? 37.331 -0.153 21.900 1.00 96.88 173 SER A C 1
ATOM 1269 O O . SER A 1 173 ? 37.156 0.902 22.502 1.00 96.88 173 SER A O 1
ATOM 1271 N N . LEU A 1 174 ? 36.410 -0.673 21.076 1.00 97.50 174 LEU A N 1
ATOM 1272 C CA . LEU A 1 174 ? 35.187 0.041 20.693 1.00 97.50 174 LEU A CA 1
ATOM 1273 C C . LEU A 1 174 ? 34.248 0.104 21.888 1.00 97.50 174 LEU A C 1
ATOM 1275 O O . LEU A 1 174 ? 33.675 -0.919 22.238 1.00 97.50 174 LEU A O 1
ATOM 1279 N N . SER A 1 175 ? 34.103 1.279 22.501 1.00 95.31 175 SER A N 1
ATOM 1280 C CA . SER A 1 175 ? 33.228 1.497 23.658 1.00 95.31 175 SER A CA 1
ATOM 1281 C C . SER A 1 175 ? 31.835 1.978 23.268 1.00 95.31 175 SER A C 1
ATOM 1283 O O . SER A 1 175 ? 30.859 1.637 23.942 1.00 95.31 175 SER A O 1
ATOM 1285 N N . TYR A 1 176 ? 31.733 2.708 22.152 1.00 94.50 176 TYR A N 1
ATOM 1286 C CA . TYR A 1 176 ? 30.477 3.234 21.638 1.00 94.50 176 TYR A CA 1
ATOM 1287 C C . TYR A 1 176 ? 30.426 3.200 20.113 1.00 94.50 176 TYR A C 1
ATOM 1289 O O . TYR A 1 176 ? 31.330 3.670 19.419 1.00 94.50 176 TYR A O 1
ATOM 1297 N N . ALA A 1 177 ? 29.303 2.724 19.590 1.00 92.38 177 ALA A N 1
ATOM 1298 C CA . ALA A 1 177 ? 28.862 3.043 18.243 1.00 92.38 177 ALA A CA 1
ATOM 1299 C C . ALA A 1 177 ? 27.360 3.294 18.285 1.00 92.38 177 ALA A C 1
ATOM 1301 O O . ALA A 1 177 ? 26.638 2.492 18.881 1.00 92.38 177 ALA A O 1
ATOM 1302 N N . ARG A 1 178 ? 26.850 4.358 17.653 1.00 87.94 178 ARG A N 1
ATOM 1303 C CA . ARG A 1 178 ? 25.406 4.636 17.736 1.00 87.94 178 ARG A CA 1
ATOM 1304 C C . ARG A 1 178 ? 24.595 3.474 17.154 1.00 87.94 178 ARG A C 1
ATOM 1306 O O . ARG A 1 178 ? 23.555 3.155 17.708 1.00 87.94 178 ARG A O 1
ATOM 1313 N N . ALA A 1 179 ? 25.074 2.811 16.099 1.00 90.00 179 ALA A N 1
ATOM 1314 C CA . ALA A 1 179 ? 24.591 1.491 15.690 1.00 90.00 179 ALA A CA 1
ATOM 1315 C C . ALA A 1 179 ? 25.666 0.706 14.948 1.00 90.00 179 ALA A C 1
ATOM 1317 O O . ALA A 1 179 ? 26.569 1.283 14.336 1.00 90.00 179 ALA A O 1
ATOM 1318 N N . ILE A 1 180 ? 25.524 -0.615 14.981 1.00 94.94 180 ILE A N 1
ATOM 1319 C CA . ILE A 1 180 ? 26.451 -1.560 14.369 1.00 94.94 180 ILE A CA 1
ATOM 1320 C C . ILE A 1 180 ? 25.667 -2.504 13.457 1.00 94.94 180 ILE A C 1
ATOM 1322 O O . ILE A 1 180 ? 24.731 -3.162 13.905 1.00 94.94 180 ILE A O 1
ATOM 1326 N N . MET A 1 181 ? 26.085 -2.601 12.195 1.00 94.12 181 MET A N 1
ATOM 1327 C CA . MET A 1 181 ? 25.554 -3.541 11.210 1.00 94.12 181 MET A CA 1
ATOM 1328 C C . MET A 1 181 ? 26.702 -4.294 10.533 1.00 94.12 181 MET A C 1
ATOM 1330 O O . MET A 1 181 ? 27.516 -3.699 9.827 1.00 94.12 181 MET A O 1
ATOM 1334 N N . LEU A 1 182 ? 26.757 -5.611 10.728 1.00 94.81 182 LEU A N 1
ATOM 1335 C CA . LEU A 1 182 ? 27.784 -6.481 10.153 1.00 94.81 182 LEU A CA 1
ATOM 1336 C C . LEU A 1 182 ? 27.128 -7.566 9.302 1.00 94.81 182 LEU A C 1
ATOM 1338 O O . LEU A 1 182 ? 26.343 -8.365 9.807 1.00 94.81 182 LEU A O 1
ATOM 1342 N N . VAL A 1 183 ? 27.470 -7.626 8.018 1.00 91.25 183 VAL A N 1
ATOM 1343 C CA . VAL A 1 183 ? 26.923 -8.601 7.068 1.00 91.25 183 VAL A CA 1
ATOM 1344 C C . VAL A 1 183 ? 28.060 -9.329 6.361 1.00 91.25 183 VAL A C 1
ATOM 1346 O O . VAL A 1 183 ? 29.006 -8.705 5.889 1.00 91.25 183 VAL A O 1
ATOM 1349 N N . GLY A 1 184 ? 27.990 -10.657 6.269 1.00 90.81 184 GLY A N 1
ATOM 1350 C CA . GLY A 1 184 ? 28.944 -11.436 5.477 1.00 90.81 184 GLY A CA 1
ATOM 1351 C C . GLY A 1 184 ? 29.103 -12.877 5.941 1.00 90.81 184 GLY A C 1
ATOM 1352 O O . GLY A 1 184 ? 28.259 -13.435 6.636 1.00 90.81 184 GLY A O 1
ATOM 1353 N N . LYS A 1 185 ? 30.210 -13.517 5.570 1.00 92.94 185 LYS A N 1
ATOM 1354 C CA . LYS A 1 185 ? 30.571 -14.846 6.078 1.00 92.94 185 LYS A CA 1
ATOM 1355 C C . LYS A 1 185 ? 31.401 -14.712 7.360 1.00 92.94 185 LYS A C 1
ATOM 1357 O O . LYS A 1 185 ? 32.623 -14.779 7.327 1.00 92.94 185 LYS A O 1
ATOM 1362 N N . ILE A 1 186 ? 30.741 -14.474 8.492 1.00 94.12 186 ILE A N 1
ATOM 1363 C CA . ILE A 1 186 ? 31.408 -14.093 9.747 1.00 94.12 186 ILE A CA 1
ATOM 1364 C C . ILE A 1 186 ? 31.604 -15.318 10.645 1.00 94.12 186 ILE A C 1
ATOM 1366 O O . ILE A 1 186 ? 30.633 -15.980 11.026 1.00 94.12 186 ILE A O 1
ATOM 1370 N N . ASP A 1 187 ? 32.854 -15.611 11.001 1.00 92.94 187 ASP A N 1
ATOM 1371 C CA . ASP A 1 187 ? 33.200 -16.763 11.844 1.00 92.94 187 ASP A CA 1
ATOM 1372 C C . ASP A 1 187 ? 33.363 -16.381 13.329 1.00 92.94 187 ASP A C 1
ATOM 1374 O O . ASP A 1 187 ? 33.039 -17.194 14.196 1.00 92.94 187 ASP A O 1
ATOM 1378 N N . ALA A 1 188 ? 33.797 -15.153 13.635 1.00 94.25 188 ALA A N 1
ATOM 1379 C CA . ALA A 1 188 ? 33.910 -14.628 14.998 1.00 94.25 188 ALA A CA 1
ATOM 1380 C C . ALA A 1 188 ? 33.790 -13.094 15.047 1.00 94.25 188 ALA A C 1
ATOM 1382 O O . ALA A 1 188 ? 34.159 -12.406 14.092 1.00 94.25 188 ALA A O 1
ATOM 1383 N N . ILE A 1 189 ? 33.305 -12.573 16.179 1.00 96.12 189 ILE A N 1
ATOM 1384 C CA . ILE A 1 189 ? 33.219 -11.138 16.482 1.00 96.12 189 ILE A CA 1
ATOM 1385 C C . ILE A 1 189 ? 33.746 -10.902 17.902 1.00 96.12 189 ILE A C 1
ATOM 1387 O O . ILE A 1 189 ? 33.305 -11.565 18.839 1.00 96.12 189 ILE A O 1
ATOM 1391 N N . ASP A 1 190 ? 34.654 -9.943 18.061 1.00 95.19 190 ASP A N 1
ATOM 1392 C CA . ASP A 1 190 ? 35.127 -9.431 19.349 1.00 95.19 190 ASP A CA 1
ATOM 1393 C C . ASP A 1 190 ? 34.731 -7.954 19.504 1.00 95.19 190 ASP A C 1
ATOM 1395 O O . ASP A 1 190 ? 35.216 -7.090 18.773 1.00 95.19 190 ASP A O 1
ATOM 1399 N N . LEU A 1 191 ? 33.823 -7.702 20.450 1.00 95.25 191 LEU A N 1
ATOM 1400 C CA . LEU A 1 191 ? 33.314 -6.390 20.873 1.00 95.25 191 LEU A CA 1
ATOM 1401 C C . LEU A 1 191 ? 33.473 -6.238 22.397 1.00 95.25 191 LEU A C 1
ATOM 1403 O O . LEU A 1 191 ? 32.583 -5.753 23.088 1.00 95.25 191 LEU A O 1
ATOM 1407 N N . SER A 1 192 ? 34.582 -6.737 22.947 1.00 90.50 192 SER A N 1
ATOM 1408 C CA . SER A 1 192 ? 34.777 -6.897 24.397 1.00 90.50 192 SER A CA 1
ATOM 1409 C C . SER A 1 192 ? 34.720 -5.607 25.224 1.00 90.50 192 SER A C 1
ATOM 1411 O O . SER A 1 192 ? 34.416 -5.686 26.414 1.00 90.50 192 SER A O 1
ATOM 1413 N N . SER A 1 193 ? 34.975 -4.445 24.618 1.00 94.69 193 SER A N 1
ATOM 1414 C CA . SER A 1 193 ? 34.897 -3.140 25.292 1.00 94.69 193 SER A CA 1
ATOM 1415 C C . SER A 1 193 ? 33.602 -2.371 25.027 1.00 94.69 193 SER A C 1
ATOM 1417 O O . SER A 1 193 ? 33.442 -1.287 25.588 1.00 94.69 193 SER A O 1
ATOM 1419 N N . LEU A 1 194 ? 32.684 -2.901 24.207 1.00 96.31 194 LEU A N 1
ATOM 1420 C CA . LEU A 1 194 ? 31.457 -2.197 23.839 1.00 96.31 194 LEU A CA 1
ATOM 1421 C C . LEU A 1 194 ? 30.555 -2.078 25.064 1.00 96.31 194 LEU A C 1
ATOM 1423 O O . LEU A 1 194 ? 30.097 -3.083 25.598 1.00 96.31 194 LEU A O 1
ATOM 1427 N N . SER A 1 195 ? 30.309 -0.847 25.506 1.00 90.50 195 SER A N 1
ATOM 1428 C CA . SER A 1 195 ? 29.455 -0.571 26.662 1.00 90.50 195 SER A CA 1
ATOM 1429 C C . SER A 1 195 ? 28.059 -0.106 26.266 1.00 90.50 195 SER A C 1
ATOM 1431 O O . SER A 1 195 ? 27.112 -0.358 27.006 1.00 90.50 195 SER A O 1
ATOM 1433 N N . GLU A 1 196 ? 27.915 0.553 25.111 1.00 89.81 196 GLU A N 1
ATOM 1434 C CA . GLU A 1 196 ? 26.663 1.201 24.708 1.00 89.81 196 GLU A CA 1
ATOM 1435 C C . GLU A 1 196 ? 26.486 1.246 23.177 1.00 89.81 196 GLU A C 1
ATOM 1437 O O . GLU A 1 196 ? 27.437 1.494 22.430 1.00 89.81 196 GLU A O 1
ATOM 1442 N N . THR A 1 197 ? 25.253 1.030 22.702 1.00 90.12 197 THR A N 1
ATOM 1443 C CA . THR A 1 197 ? 24.832 1.229 21.302 1.00 90.12 197 THR A CA 1
ATOM 1444 C C . THR A 1 197 ? 23.307 1.398 21.200 1.00 90.12 197 THR A C 1
ATOM 1446 O O . THR A 1 197 ? 22.594 0.890 22.048 1.00 90.12 197 THR A O 1
ATOM 1449 N N . LEU A 1 198 ? 22.747 2.069 20.182 1.00 82.44 198 LEU A N 1
ATOM 1450 C CA . LEU A 1 198 ? 21.285 2.047 19.944 1.00 82.44 198 LEU A CA 1
ATOM 1451 C C . LEU A 1 198 ? 20.836 0.786 19.202 1.00 82.44 198 LEU A C 1
ATOM 1453 O O . LEU A 1 198 ? 19.645 0.509 19.125 1.00 82.44 198 LEU A O 1
ATOM 1457 N N . GLY A 1 199 ? 21.767 0.003 18.665 1.00 83.38 199 GLY A N 1
ATOM 1458 C CA . GLY A 1 199 ? 21.480 -1.371 18.296 1.00 83.38 199 GLY A CA 1
ATOM 1459 C C . GLY A 1 199 ? 22.605 -2.044 17.534 1.00 83.38 199 GLY A C 1
ATOM 1460 O O . GLY A 1 199 ? 23.490 -1.414 16.948 1.00 83.38 199 GLY A O 1
ATOM 1461 N N . LEU A 1 200 ? 22.538 -3.368 17.569 1.00 91.69 200 LEU A N 1
ATOM 1462 C CA . LEU A 1 200 ? 23.550 -4.269 17.050 1.00 91.69 200 LEU A CA 1
ATOM 1463 C C . LEU A 1 200 ? 22.879 -5.339 16.189 1.00 91.69 200 LEU A C 1
ATOM 1465 O O . LEU A 1 200 ? 22.105 -6.148 16.700 1.00 91.69 200 LEU A O 1
ATOM 1469 N N . GLU A 1 201 ? 23.199 -5.350 14.899 1.00 91.44 201 GLU A N 1
ATOM 1470 C CA . GLU A 1 201 ? 22.658 -6.283 13.916 1.00 91.44 201 GLU A CA 1
ATOM 1471 C C . GLU A 1 201 ? 23.784 -7.016 13.183 1.00 91.44 201 GLU A C 1
ATOM 1473 O O . GLU A 1 201 ? 24.691 -6.418 12.601 1.00 91.44 201 GLU A O 1
ATOM 1478 N N . VAL A 1 202 ? 23.730 -8.345 13.221 1.00 93.44 202 VAL A N 1
ATOM 1479 C CA . VAL A 1 202 ? 24.714 -9.233 12.609 1.00 93.44 202 VAL A CA 1
ATOM 1480 C C . VAL A 1 202 ? 24.002 -10.246 11.719 1.00 93.44 202 VAL A C 1
ATOM 1482 O O . VAL A 1 202 ? 23.215 -11.069 12.182 1.00 93.44 202 VAL A O 1
ATOM 1485 N N . HIS A 1 203 ? 24.339 -10.246 10.435 1.00 88.69 203 HIS A N 1
ATOM 1486 C CA . HIS A 1 203 ? 23.876 -11.234 9.466 1.00 88.69 203 HIS A CA 1
ATOM 1487 C C . HIS A 1 203 ? 25.059 -12.043 8.973 1.00 88.69 203 HIS A C 1
ATOM 1489 O O . HIS A 1 203 ? 25.911 -11.548 8.236 1.00 88.69 203 HIS A O 1
ATOM 1495 N N . THR A 1 204 ? 25.120 -13.307 9.377 1.00 92.44 204 THR A N 1
ATOM 1496 C CA . THR A 1 204 ? 26.256 -14.169 9.061 1.00 92.44 204 THR A CA 1
ATOM 1497 C C . THR A 1 204 ? 25.855 -15.393 8.247 1.00 92.44 204 THR A C 1
ATOM 1499 O O . THR A 1 204 ? 24.893 -16.080 8.561 1.00 92.44 204 THR A O 1
ATOM 1502 N N . THR A 1 205 ? 26.628 -15.726 7.217 1.00 88.31 205 THR A N 1
ATOM 1503 C CA . THR A 1 205 ? 26.617 -17.058 6.574 1.00 88.31 205 THR A CA 1
ATOM 1504 C C . THR A 1 205 ? 27.764 -17.950 7.077 1.00 88.31 205 THR A C 1
ATOM 1506 O O . THR A 1 205 ? 27.974 -19.059 6.580 1.00 88.31 205 THR A O 1
ATOM 1509 N N . GLY A 1 206 ? 28.549 -17.450 8.038 1.00 88.56 206 GLY A N 1
ATOM 1510 C CA . GLY A 1 206 ? 29.713 -18.111 8.620 1.00 88.56 206 GLY A CA 1
ATOM 1511 C C . GLY A 1 206 ? 29.393 -18.955 9.855 1.00 88.56 206 GLY A C 1
ATOM 1512 O O . GLY A 1 206 ? 28.258 -19.369 10.106 1.00 88.56 206 GLY A O 1
ATOM 1513 N N . LYS A 1 207 ? 30.437 -19.263 10.623 1.00 91.31 207 LYS A N 1
ATOM 1514 C CA . LYS A 1 207 ? 30.384 -20.187 11.765 1.00 91.31 207 LYS A CA 1
ATOM 1515 C C . LYS A 1 207 ? 29.983 -19.541 13.086 1.00 91.31 207 LYS A C 1
ATOM 1517 O O . LYS A 1 207 ? 29.780 -20.293 14.037 1.00 91.31 207 LYS A O 1
ATOM 1522 N N . LEU A 1 208 ? 29.850 -18.214 13.143 1.00 93.81 208 LEU A N 1
ATOM 1523 C CA . LEU A 1 208 ? 29.498 -17.491 14.365 1.00 93.81 208 LEU A CA 1
ATOM 1524 C C . LEU A 1 208 ? 28.265 -18.116 15.034 1.00 93.81 208 LEU A C 1
ATOM 1526 O O . LEU A 1 208 ? 27.247 -18.365 14.388 1.00 93.81 208 LEU A O 1
ATOM 1530 N N . ASP A 1 209 ? 28.363 -18.395 16.328 1.00 92.19 209 ASP A N 1
ATOM 1531 C CA . ASP A 1 209 ? 27.229 -18.842 17.130 1.00 92.19 209 ASP A CA 1
ATOM 1532 C C . ASP A 1 209 ? 26.372 -17.626 17.493 1.00 92.19 209 ASP A C 1
ATOM 1534 O O . ASP A 1 209 ? 26.683 -16.891 18.429 1.00 92.19 209 ASP A O 1
ATOM 1538 N N . CYS A 1 210 ? 25.336 -17.372 16.691 1.00 91.00 210 CYS A N 1
ATOM 1539 C CA . CYS A 1 210 ? 24.503 -16.187 16.853 1.00 91.00 210 CYS A CA 1
ATOM 1540 C C . CYS A 1 210 ? 23.707 -16.173 18.156 1.00 91.00 210 CYS A C 1
ATOM 1542 O O . CYS A 1 210 ? 23.513 -15.096 18.714 1.00 91.00 210 CYS A O 1
ATOM 1544 N N . GLU A 1 211 ? 23.286 -17.338 18.652 1.00 87.12 211 GLU A N 1
ATOM 1545 C CA . GLU A 1 211 ? 22.564 -17.432 19.921 1.00 87.12 211 GLU A CA 1
ATOM 1546 C C . GLU A 1 211 ? 23.501 -17.056 21.070 1.00 87.12 211 GLU A C 1
ATOM 1548 O O . GLU A 1 211 ? 23.214 -16.133 21.831 1.00 87.12 211 GLU A O 1
ATOM 1553 N N . ALA A 1 212 ? 24.682 -17.682 21.134 1.00 89.19 212 ALA A N 1
ATOM 1554 C CA . ALA A 1 212 ? 25.667 -17.374 22.169 1.00 89.19 212 ALA A CA 1
ATOM 1555 C C . ALA A 1 212 ? 26.179 -15.924 22.088 1.00 89.19 212 ALA A C 1
ATOM 1557 O O . ALA A 1 212 ? 26.408 -15.285 23.116 1.00 89.19 212 ALA A O 1
ATOM 1558 N N . PHE A 1 213 ? 26.356 -15.394 20.875 1.00 92.88 213 PHE A N 1
ATOM 1559 C CA . PHE A 1 213 ? 26.778 -14.013 20.657 1.00 92.88 213 PHE A CA 1
ATOM 1560 C C . PHE A 1 213 ? 25.717 -13.010 21.129 1.00 92.88 213 PHE A C 1
ATOM 1562 O O . PHE A 1 213 ? 26.039 -12.122 21.920 1.00 92.88 213 PHE A O 1
ATOM 1569 N N . ALA A 1 214 ? 24.460 -13.166 20.698 1.00 88.75 214 ALA A N 1
ATOM 1570 C CA . ALA A 1 214 ? 23.368 -12.276 21.090 1.00 88.75 214 ALA A CA 1
ATOM 1571 C C . ALA A 1 214 ? 23.112 -12.323 22.607 1.00 88.75 214 ALA A C 1
ATOM 1573 O O . ALA A 1 214 ? 22.945 -11.280 23.243 1.00 88.75 214 ALA A O 1
ATOM 1574 N N . ASP A 1 215 ? 23.177 -13.510 23.216 1.00 86.06 215 ASP A N 1
ATOM 1575 C CA . ASP A 1 215 ? 23.040 -13.693 24.664 1.00 86.06 215 ASP A CA 1
ATOM 1576 C C . ASP A 1 215 ? 24.174 -13.044 25.468 1.00 86.06 215 ASP A C 1
ATOM 1578 O O . ASP A 1 215 ? 23.959 -12.619 26.606 1.00 86.06 215 ASP A O 1
ATOM 1582 N N . ASN A 1 216 ? 25.390 -13.001 24.921 1.00 89.25 216 ASN A N 1
ATOM 1583 C CA . ASN A 1 216 ? 26.519 -12.329 25.559 1.00 89.25 216 ASN A CA 1
ATOM 1584 C C . ASN A 1 216 ? 26.378 -10.803 25.448 1.00 89.25 216 ASN A C 1
ATOM 1586 O O . ASN A 1 216 ? 26.452 -10.093 26.448 1.00 89.25 216 ASN A O 1
ATOM 1590 N N . MET A 1 217 ? 26.102 -10.299 24.243 1.00 91.56 217 MET A N 1
ATOM 1591 C CA . MET A 1 217 ? 25.995 -8.860 23.980 1.00 91.56 217 MET A CA 1
ATOM 1592 C C . MET A 1 217 ? 24.794 -8.218 24.678 1.00 91.56 217 MET A C 1
ATOM 1594 O O . MET A 1 217 ? 24.938 -7.151 25.262 1.00 91.56 217 MET A O 1
ATOM 1598 N N . SER A 1 218 ? 23.644 -8.894 24.731 1.00 85.12 218 SER A N 1
ATOM 1599 C CA . SER A 1 218 ? 22.456 -8.404 25.455 1.00 85.12 218 SER A CA 1
ATOM 1600 C C . SER A 1 218 ? 22.654 -8.260 26.971 1.00 85.12 218 SER A C 1
ATOM 1602 O O . SER A 1 218 ? 21.859 -7.591 27.629 1.00 85.12 218 SER A O 1
ATOM 1604 N N . LYS A 1 219 ? 23.693 -8.888 27.541 1.00 84.62 219 LYS A N 1
ATOM 1605 C CA . LYS A 1 219 ? 24.069 -8.759 28.961 1.00 84.62 219 LYS A CA 1
ATOM 1606 C C . LYS A 1 219 ? 25.200 -7.759 29.187 1.00 84.62 219 LYS A C 1
ATOM 1608 O O . LYS A 1 219 ? 25.304 -7.222 30.286 1.00 84.62 219 LYS A O 1
ATOM 1613 N N . ALA A 1 220 ? 26.066 -7.580 28.193 1.00 84.00 220 ALA A N 1
ATOM 1614 C CA . ALA A 1 220 ? 27.282 -6.781 28.298 1.00 84.00 220 ALA A CA 1
ATOM 1615 C C . ALA A 1 220 ? 27.112 -5.330 27.817 1.00 84.00 220 ALA A C 1
ATOM 1617 O O . ALA A 1 220 ? 27.879 -4.476 28.250 1.00 84.00 220 ALA A O 1
ATOM 1618 N N . VAL A 1 221 ? 26.121 -5.053 26.961 1.00 88.06 221 VAL A N 1
ATOM 1619 C CA . VAL A 1 221 ? 25.967 -3.774 26.250 1.00 88.06 221 VAL A CA 1
ATOM 1620 C C . VAL A 1 221 ? 24.615 -3.133 26.569 1.00 88.06 221 VAL A C 1
ATOM 1622 O O . VAL A 1 221 ? 23.576 -3.789 26.461 1.00 88.06 221 VAL A O 1
ATOM 1625 N N . ASP A 1 222 ? 24.606 -1.843 26.913 1.00 85.75 222 ASP A N 1
ATOM 1626 C CA . ASP A 1 222 ? 23.368 -1.064 26.997 1.00 85.75 222 ASP A CA 1
ATOM 1627 C C . ASP A 1 222 ? 22.855 -0.742 25.588 1.00 85.75 222 ASP A C 1
ATOM 1629 O O . ASP A 1 222 ? 23.544 -0.112 24.785 1.00 85.75 222 ASP A O 1
ATOM 1633 N N . THR A 1 223 ? 21.646 -1.212 25.288 1.00 80.44 223 THR A N 1
ATOM 1634 C CA . THR A 1 223 ? 20.989 -1.064 23.982 1.00 80.44 223 THR A CA 1
ATOM 1635 C C . THR A 1 223 ? 19.854 -0.042 23.985 1.00 80.44 223 THR A C 1
ATOM 1637 O O . THR A 1 223 ? 19.109 0.056 23.010 1.00 80.44 223 THR A O 1
ATOM 1640 N N . HIS A 1 224 ? 19.653 0.688 25.092 1.00 76.56 224 HIS A N 1
ATOM 1641 C CA . HIS A 1 224 ? 18.546 1.643 25.258 1.00 76.56 224 HIS A CA 1
ATOM 1642 C C . HIS A 1 224 ? 17.159 1.046 24.947 1.00 76.56 224 HIS A C 1
ATOM 1644 O O . HIS A 1 224 ? 16.252 1.728 24.469 1.00 76.56 224 HIS A O 1
ATOM 1650 N N . GLY A 1 225 ? 16.985 -0.254 25.211 1.00 61.66 225 GLY A N 1
ATOM 1651 C CA . GLY A 1 225 ? 15.732 -0.982 24.980 1.00 61.66 225 GLY A CA 1
ATOM 1652 C C . GLY A 1 225 ? 15.532 -1.526 23.559 1.00 61.66 225 GLY A C 1
ATOM 1653 O O . GLY A 1 225 ? 14.460 -2.061 23.277 1.00 61.66 225 GLY A O 1
ATOM 1654 N N . GLN A 1 226 ? 16.532 -1.423 22.679 1.00 70.38 226 GLN A N 1
ATOM 1655 C CA . GLN A 1 226 ? 16.521 -2.017 21.336 1.00 70.38 226 GLN A CA 1
ATOM 1656 C C . GLN A 1 226 ? 17.067 -3.456 21.343 1.00 70.38 226 GLN A C 1
ATOM 1658 O O . GLN A 1 226 ? 17.787 -3.865 22.251 1.00 70.38 226 GLN A O 1
ATOM 1663 N N . ALA A 1 227 ? 16.707 -4.264 20.341 1.00 65.56 227 ALA A N 1
ATOM 1664 C CA . ALA A 1 227 ? 17.141 -5.662 20.283 1.00 65.56 227 ALA A CA 1
ATOM 1665 C C . ALA A 1 227 ? 18.570 -5.812 19.731 1.00 65.56 227 ALA A C 1
ATOM 1667 O O . ALA A 1 227 ? 18.955 -5.136 18.778 1.00 65.56 227 ALA A O 1
ATOM 1668 N N . VAL A 1 228 ? 19.322 -6.772 20.279 1.00 84.50 228 VAL A N 1
ATOM 1669 C CA . VAL A 1 228 ? 20.504 -7.343 19.616 1.00 84.50 228 VAL A CA 1
ATOM 1670 C C . VAL A 1 228 ? 20.024 -8.424 18.651 1.00 84.50 228 VAL A C 1
ATOM 1672 O O . VAL A 1 228 ? 19.365 -9.376 19.069 1.00 84.50 228 VAL A O 1
ATOM 1675 N N . VAL A 1 229 ? 20.355 -8.292 17.370 1.00 83.19 229 VAL A N 1
ATOM 1676 C CA . VAL A 1 229 ? 19.946 -9.224 16.313 1.00 83.19 229 VAL A CA 1
ATOM 1677 C C . VAL A 1 229 ? 21.179 -9.941 15.773 1.00 83.19 229 VAL A C 1
ATOM 1679 O O . VAL A 1 229 ? 22.111 -9.302 15.296 1.00 83.19 229 VAL A O 1
ATOM 1682 N N . CYS A 1 230 ? 21.190 -11.274 15.816 1.00 88.38 230 CYS A N 1
ATOM 1683 C CA . CYS A 1 230 ? 22.179 -12.085 15.106 1.00 88.38 230 CYS A CA 1
ATOM 1684 C C . CYS A 1 230 ? 21.482 -13.244 14.393 1.00 88.38 230 CYS A C 1
ATOM 1686 O O . CYS A 1 230 ? 20.845 -14.067 15.047 1.00 88.38 230 CYS A O 1
ATOM 1688 N N . GLY A 1 231 ? 21.613 -13.328 13.067 1.00 81.44 231 GLY A N 1
ATOM 1689 C CA . GLY A 1 231 ? 20.948 -14.346 12.250 1.00 81.44 231 GLY A CA 1
ATOM 1690 C C . GLY A 1 231 ? 21.885 -15.062 11.277 1.00 81.44 231 GLY A C 1
ATOM 1691 O O . GLY A 1 2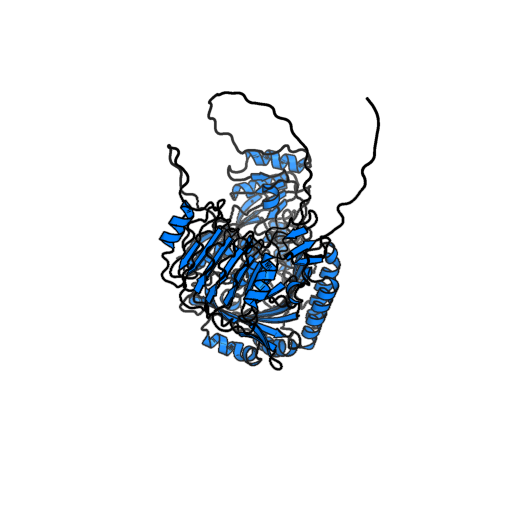31 ? 22.761 -14.447 10.664 1.00 81.44 231 GLY A O 1
ATOM 1692 N N . LYS A 1 232 ? 21.671 -16.374 11.086 1.00 66.62 232 LYS A N 1
ATOM 1693 C CA . LYS A 1 232 ? 22.432 -17.220 10.145 1.00 66.62 232 LYS A CA 1
ATOM 1694 C C . LYS A 1 232 ? 21.883 -17.185 8.708 1.00 66.62 232 LYS A C 1
ATOM 1696 O O . LYS A 1 232 ? 21.646 -18.230 8.112 1.00 66.62 232 LYS A O 1
ATOM 1701 N N . THR A 1 233 ? 21.747 -15.992 8.122 1.00 50.47 233 THR A N 1
ATOM 1702 C CA . THR A 1 233 ? 21.010 -15.648 6.874 1.00 50.47 233 THR A CA 1
ATOM 1703 C C . THR A 1 233 ? 19.515 -15.443 7.108 1.00 50.47 233 THR A C 1
ATOM 1705 O O . THR A 1 233 ? 18.898 -16.294 7.730 1.00 50.47 233 THR A O 1
ATOM 1708 N N . ILE A 1 234 ? 18.988 -14.318 6.587 1.00 42.50 234 ILE A N 1
ATOM 1709 C CA . ILE A 1 234 ? 17.620 -13.735 6.610 1.00 42.50 234 ILE A CA 1
ATOM 1710 C C . ILE A 1 234 ? 16.503 -14.716 7.012 1.00 42.50 234 ILE A C 1
ATOM 1712 O O . ILE A 1 234 ? 15.644 -15.115 6.228 1.00 42.50 234 ILE A O 1
ATOM 1716 N N . SER A 1 235 ? 16.555 -15.167 8.255 1.00 31.58 235 SER A N 1
ATOM 1717 C CA . SER A 1 235 ? 15.641 -16.097 8.889 1.00 31.58 235 SER A CA 1
ATOM 1718 C C . SER A 1 235 ? 15.935 -16.041 10.383 1.00 31.58 235 SER A C 1
ATOM 1720 O O . SER A 1 235 ? 16.903 -16.620 10.863 1.00 31.58 235 SER A O 1
ATOM 1722 N N . GLN A 1 236 ? 15.009 -15.385 11.080 1.00 44.41 236 GLN A N 1
ATOM 1723 C CA . GLN A 1 236 ? 14.553 -15.713 12.429 1.00 44.41 236 GLN A CA 1
ATOM 1724 C C . GLN A 1 236 ? 15.301 -15.210 13.682 1.00 44.41 236 GLN A C 1
ATOM 1726 O O . GLN A 1 236 ? 16.493 -14.936 13.699 1.00 44.41 236 GLN A O 1
ATOM 1731 N N . VAL A 1 237 ? 14.486 -15.277 14.749 1.00 27.84 237 VAL A N 1
ATOM 1732 C CA . VAL A 1 237 ? 14.747 -15.463 16.186 1.00 27.84 237 VAL A CA 1
ATOM 1733 C C . VAL A 1 237 ? 15.090 -14.204 16.982 1.00 27.84 237 VAL A C 1
ATOM 1735 O O . VAL A 1 237 ? 16.206 -13.707 16.971 1.00 27.84 237 VAL A O 1
ATOM 1738 N N . THR A 1 238 ? 14.104 -13.738 17.755 1.00 30.31 238 THR A N 1
ATOM 1739 C CA . THR A 1 238 ? 14.272 -12.739 18.817 1.00 30.31 238 THR A CA 1
ATOM 1740 C C . THR A 1 238 ? 14.254 -13.455 20.167 1.00 30.31 238 THR A C 1
ATOM 1742 O O . THR A 1 238 ? 13.240 -14.054 20.528 1.00 30.31 238 THR A O 1
ATOM 1745 N N . THR A 1 239 ? 15.345 -13.388 20.930 1.00 29.23 239 THR A N 1
ATOM 1746 C CA . THR A 1 239 ? 15.359 -13.717 22.362 1.00 29.23 239 THR A CA 1
ATOM 1747 C C . THR A 1 239 ? 15.331 -12.414 23.163 1.00 29.23 239 THR A C 1
ATOM 1749 O O . THR A 1 239 ? 16.167 -11.533 22.992 1.00 29.23 239 THR A O 1
ATOM 1752 N N . THR A 1 240 ? 14.320 -12.245 24.017 1.00 30.22 240 THR A N 1
ATOM 1753 C CA . THR A 1 240 ? 14.199 -11.087 24.918 1.00 30.22 240 THR A CA 1
ATOM 1754 C C . THR A 1 240 ? 14.830 -11.402 26.273 1.00 30.22 240 THR A C 1
ATOM 1756 O O . THR A 1 240 ? 14.502 -12.427 26.874 1.00 30.22 240 THR A O 1
ATOM 1759 N N . SER A 1 241 ? 15.682 -10.509 26.783 1.00 27.06 241 SER A N 1
ATOM 1760 C CA . SER A 1 241 ? 16.258 -10.595 28.133 1.00 27.06 241 SER A CA 1
ATOM 1761 C C . SER A 1 241 ? 15.184 -10.371 29.219 1.00 27.06 241 SER A C 1
ATOM 1763 O O . SER A 1 241 ? 14.295 -9.536 29.026 1.00 27.06 241 SER A O 1
ATOM 1765 N N . PRO A 1 242 ? 15.205 -11.096 30.355 1.00 26.34 242 PRO A N 1
ATOM 1766 C CA . PRO A 1 242 ? 14.212 -10.933 31.412 1.00 26.34 242 PRO A CA 1
ATOM 1767 C C . PRO A 1 242 ? 14.500 -9.712 32.302 1.00 26.34 242 PRO A C 1
ATOM 1769 O O . PRO A 1 242 ? 15.633 -9.463 32.708 1.00 26.34 242 PRO A O 1
ATOM 1772 N N . ALA A 1 243 ? 13.438 -8.986 32.657 1.00 29.55 243 ALA A N 1
ATOM 1773 C CA . ALA A 1 243 ? 13.467 -7.884 33.619 1.00 29.55 243 ALA A CA 1
ATOM 1774 C C . ALA A 1 243 ? 13.881 -8.348 35.041 1.00 29.55 243 ALA A C 1
ATOM 1776 O O . ALA A 1 243 ? 13.655 -9.512 35.393 1.00 29.55 243 ALA A O 1
ATOM 1777 N N . PRO A 1 244 ? 14.426 -7.458 35.900 1.00 26.53 244 PRO A N 1
ATOM 1778 C CA . PRO A 1 244 ? 14.784 -7.808 37.271 1.00 26.53 244 PRO A CA 1
ATOM 1779 C C . PRO A 1 244 ? 13.537 -8.179 38.088 1.00 26.53 244 PRO A C 1
ATOM 1781 O O . PRO A 1 244 ? 12.555 -7.443 38.140 1.00 26.53 244 PRO A O 1
ATOM 1784 N N . THR A 1 245 ? 13.588 -9.336 38.747 1.00 25.69 245 THR A N 1
ATOM 1785 C CA . THR A 1 245 ? 12.516 -9.898 39.578 1.00 25.69 245 THR A CA 1
ATOM 1786 C C . THR A 1 245 ? 12.227 -9.077 40.838 1.00 25.69 245 THR A C 1
ATOM 1788 O O . THR A 1 245 ? 13.085 -8.965 41.713 1.00 25.69 245 THR A O 1
ATOM 1791 N N . THR A 1 246 ? 10.970 -8.660 41.012 1.00 25.22 246 THR A N 1
ATOM 1792 C CA . THR A 1 246 ? 10.325 -8.496 42.325 1.00 25.22 246 THR A CA 1
ATOM 1793 C C . THR A 1 246 ? 9.158 -9.483 42.443 1.00 25.22 246 THR A C 1
ATOM 1795 O O . THR A 1 246 ? 8.390 -9.716 41.513 1.00 25.22 246 THR A O 1
ATOM 1798 N N . THR A 1 247 ? 9.099 -10.172 43.578 1.00 26.64 247 THR A N 1
ATOM 1799 C CA . THR A 1 247 ? 8.258 -11.347 43.840 1.00 26.64 247 THR A CA 1
ATOM 1800 C C . THR A 1 247 ? 6.791 -11.006 44.115 1.00 26.64 247 THR A C 1
ATOM 1802 O O . THR A 1 247 ? 6.515 -10.263 45.052 1.00 26.64 247 THR A O 1
ATOM 1805 N N . GLY A 1 248 ? 5.868 -11.684 43.416 1.00 23.27 248 GLY A N 1
ATOM 1806 C CA . GLY A 1 248 ? 4.522 -12.001 43.920 1.00 23.27 248 GLY A CA 1
ATOM 1807 C C . GLY A 1 248 ? 3.354 -11.786 42.946 1.00 23.27 248 GLY A C 1
ATOM 1808 O O . GLY A 1 248 ? 2.881 -10.669 42.804 1.00 23.27 248 GLY A O 1
ATOM 1809 N N . GLY A 1 249 ? 2.811 -12.880 42.384 1.00 23.81 249 GLY A N 1
ATOM 1810 C CA . GLY A 1 249 ? 1.392 -12.968 41.981 1.00 23.81 249 GLY A CA 1
ATOM 1811 C C . GLY A 1 249 ? 1.036 -12.858 40.486 1.00 23.81 249 GLY A C 1
ATOM 1812 O O . GLY A 1 249 ? 0.632 -11.805 40.021 1.00 23.81 249 GLY A O 1
ATOM 1813 N N . SER A 1 250 ? 1.109 -13.993 39.775 1.00 30.59 250 SER A N 1
ATOM 1814 C CA . SER A 1 250 ? 0.361 -14.400 38.558 1.00 30.59 250 SER A CA 1
ATOM 1815 C C . SER A 1 250 ? -0.140 -13.336 37.552 1.00 30.59 250 SER A C 1
ATOM 1817 O O . SER A 1 250 ? -1.203 -12.756 37.766 1.00 30.59 250 SER A O 1
ATOM 1819 N N . VAL A 1 251 ? 0.486 -13.232 36.364 1.00 22.53 251 VAL A N 1
ATOM 1820 C CA . VAL A 1 251 ? -0.110 -12.598 35.161 1.00 22.53 251 VAL A CA 1
ATOM 1821 C C . VAL A 1 251 ? 0.301 -13.318 33.861 1.00 22.53 251 VAL A C 1
ATOM 1823 O O . VAL A 1 251 ? 1.405 -13.837 33.731 1.00 22.53 251 VAL A O 1
ATOM 1826 N N . ARG A 1 252 ? -0.663 -13.361 32.928 1.00 23.22 252 ARG A N 1
ATOM 1827 C CA . ARG A 1 252 ? -0.671 -13.935 31.571 1.00 23.22 252 ARG A CA 1
ATOM 1828 C C . ARG A 1 252 ? 0.309 -13.253 30.601 1.00 23.22 252 ARG A C 1
ATOM 1830 O O . ARG A 1 252 ? 0.518 -12.049 30.676 1.00 23.22 252 ARG A O 1
ATOM 1837 N N . PHE A 1 253 ? 0.794 -14.033 29.633 1.00 20.61 253 PHE A N 1
ATOM 1838 C CA . PHE A 1 253 ? 1.647 -13.615 28.517 1.00 20.61 253 PHE A CA 1
ATOM 1839 C C . PHE A 1 253 ? 1.013 -12.499 27.664 1.00 20.61 253 PHE A C 1
ATOM 1841 O O . PHE A 1 253 ? -0.073 -12.679 27.111 1.00 20.61 253 PHE A O 1
ATOM 1848 N N . GLY A 1 254 ? 1.711 -11.365 27.552 1.00 21.91 254 GLY A N 1
ATOM 1849 C CA . GLY A 1 254 ? 1.506 -10.332 26.536 1.00 21.91 254 GLY A CA 1
ATOM 1850 C C . GLY A 1 254 ? 2.649 -10.388 25.521 1.00 21.91 254 GLY A C 1
ATOM 1851 O O . GLY A 1 254 ? 3.807 -10.511 25.907 1.00 21.91 254 GLY A O 1
ATOM 1852 N N . SER A 1 255 ? 2.313 -10.356 24.235 1.00 22.97 255 SER A N 1
ATOM 1853 C CA . SER A 1 255 ? 3.244 -10.366 23.103 1.00 22.97 255 SER A CA 1
ATOM 1854 C C . SER A 1 255 ? 3.910 -8.999 22.927 1.00 22.97 255 SER A C 1
ATOM 1856 O O . SER A 1 255 ? 3.221 -7.990 22.773 1.00 22.97 255 SER A O 1
ATOM 1858 N N . THR A 1 256 ? 5.239 -8.977 22.953 1.00 22.59 256 THR A N 1
ATOM 1859 C CA . THR A 1 256 ? 6.108 -7.815 22.733 1.00 22.59 256 THR A CA 1
ATOM 1860 C C . THR A 1 256 ? 6.241 -7.482 21.240 1.00 22.59 256 THR A C 1
ATOM 1862 O O . THR A 1 256 ? 6.289 -8.375 20.396 1.00 22.59 256 THR A O 1
ATOM 1865 N N . MET A 1 257 ? 6.269 -6.183 20.920 1.00 25.64 257 MET A N 1
ATOM 1866 C CA . MET A 1 257 ? 6.553 -5.631 19.587 1.00 25.64 257 MET A CA 1
ATOM 1867 C C . MET A 1 257 ? 7.976 -5.994 19.129 1.00 25.64 257 MET A C 1
ATOM 1869 O O . MET A 1 257 ? 8.893 -6.017 19.947 1.00 25.64 257 MET A O 1
ATOM 1873 N N . ALA A 1 258 ? 8.165 -6.241 17.828 1.00 24.91 258 ALA A N 1
ATOM 1874 C CA . ALA A 1 258 ? 9.491 -6.313 17.211 1.00 24.91 258 ALA A CA 1
ATOM 1875 C C . ALA A 1 258 ? 10.008 -4.882 16.928 1.00 24.91 258 ALA A C 1
ATOM 1877 O O . ALA A 1 258 ? 9.230 -4.077 16.408 1.00 24.91 258 ALA A O 1
ATOM 1878 N N . PRO A 1 259 ? 11.264 -4.542 17.267 1.00 25.38 259 PRO A N 1
ATOM 1879 C CA . PRO A 1 259 ? 11.829 -3.218 16.999 1.00 25.38 259 PRO A CA 1
ATOM 1880 C C . PRO A 1 259 ? 12.208 -3.023 15.509 1.00 25.38 259 PRO A C 1
ATOM 1882 O O . PRO A 1 259 ? 12.371 -4.014 14.793 1.00 25.38 259 PRO A O 1
ATOM 1885 N N . PRO A 1 260 ? 12.315 -1.763 15.028 1.00 30.59 260 PRO A N 1
ATOM 1886 C CA . PRO A 1 260 ? 12.695 -1.412 13.650 1.00 30.59 260 PRO A CA 1
ATOM 1887 C C . PRO A 1 260 ? 14.148 -1.794 13.301 1.00 30.59 260 PRO A C 1
ATOM 1889 O O . PRO A 1 260 ? 14.961 -2.046 14.188 1.00 30.59 260 PRO A O 1
ATOM 1892 N N . SER A 1 261 ? 14.483 -1.821 12.002 1.00 39.19 261 SER A N 1
ATOM 1893 C CA . SER A 1 261 ? 15.853 -2.083 11.536 1.00 39.19 261 SER A CA 1
ATOM 1894 C C . SER A 1 261 ? 16.775 -0.895 11.839 1.00 39.19 261 SER A C 1
ATOM 1896 O O . SER A 1 261 ? 16.361 0.262 11.760 1.00 39.19 261 SER A O 1
ATOM 1898 N N . LEU A 1 262 ? 18.047 -1.148 12.162 1.00 39.31 262 LEU A N 1
ATOM 1899 C CA . LEU A 1 262 ? 18.985 -0.094 12.586 1.00 39.31 262 LEU A CA 1
ATOM 1900 C C . LEU A 1 262 ? 19.268 0.965 11.516 1.00 39.31 262 LEU A C 1
ATOM 1902 O O . LEU A 1 262 ? 19.654 2.087 11.849 1.00 39.31 262 LEU A O 1
ATOM 1906 N N . ARG A 1 263 ? 19.043 0.635 10.238 1.00 41.44 263 ARG A N 1
ATOM 1907 C CA . ARG A 1 263 ? 19.187 1.569 9.111 1.00 41.44 263 ARG A CA 1
ATOM 1908 C C . ARG A 1 263 ? 18.190 2.735 9.179 1.00 41.44 263 ARG A C 1
ATOM 1910 O O . ARG A 1 263 ? 18.512 3.813 8.682 1.00 41.44 263 ARG A O 1
ATOM 1917 N N . ASP A 1 264 ? 17.052 2.562 9.852 1.00 38.31 264 ASP A N 1
ATOM 1918 C CA . ASP A 1 264 ? 15.995 3.576 9.971 1.00 38.31 264 ASP A CA 1
ATOM 1919 C C . ASP A 1 264 ? 16.281 4.633 11.066 1.00 38.31 264 ASP A C 1
ATOM 1921 O O . ASP A 1 264 ? 15.683 5.707 11.069 1.00 38.31 264 ASP A O 1
ATOM 1925 N N . LEU A 1 265 ? 17.240 4.385 11.972 1.00 34.38 265 LEU A N 1
ATOM 1926 C CA . LEU A 1 265 ? 17.541 5.244 13.135 1.00 34.38 265 LEU A CA 1
ATOM 1927 C C . LEU A 1 265 ? 18.531 6.404 12.859 1.00 34.38 265 LEU A C 1
ATOM 1929 O O . LEU A 1 265 ? 18.851 7.172 13.775 1.00 34.38 265 LEU A O 1
ATOM 1933 N N . PHE A 1 266 ? 19.031 6.554 11.623 1.00 34.78 266 PHE A N 1
ATOM 1934 C CA . PHE A 1 266 ? 20.115 7.500 11.272 1.00 34.78 266 PHE A CA 1
ATOM 1935 C C . PHE A 1 266 ? 19.802 8.518 10.184 1.00 34.78 266 PHE A C 1
ATOM 1937 O O . PHE A 1 266 ? 20.640 9.369 9.887 1.00 34.78 266 PHE A O 1
ATOM 1944 N N . THR A 1 267 ? 18.612 8.484 9.597 1.00 34.66 267 THR A N 1
ATOM 1945 C CA . THR A 1 267 ? 18.211 9.503 8.618 1.00 34.66 267 THR A CA 1
ATOM 1946 C C . THR A 1 267 ? 17.724 10.809 9.252 1.00 34.66 267 THR A C 1
ATOM 1948 O O . THR A 1 267 ? 17.461 11.765 8.527 1.00 34.66 267 THR A O 1
ATOM 1951 N N . GLU A 1 268 ? 17.674 10.904 10.585 1.00 30.41 268 GLU A N 1
ATOM 1952 C CA . GLU A 1 268 ? 17.363 12.142 11.307 1.00 30.41 268 GLU A CA 1
ATOM 1953 C C . GLU A 1 268 ? 18.611 12.736 11.984 1.00 30.41 268 GLU A C 1
ATOM 1955 O O . GLU A 1 268 ? 19.132 12.187 12.959 1.00 30.41 268 GLU A O 1
ATOM 1960 N N . GLY A 1 269 ? 19.085 13.888 11.487 1.00 24.77 269 GLY A N 1
ATOM 1961 C CA . GLY A 1 269 ? 20.043 14.719 12.224 1.00 24.77 269 GLY A CA 1
ATOM 1962 C C . GLY A 1 269 ? 20.926 15.662 11.401 1.00 24.77 269 GLY A C 1
ATOM 1963 O O . GLY A 1 269 ? 22.125 15.432 11.285 1.00 24.77 269 GLY A O 1
ATOM 1964 N N . SER A 1 270 ? 20.382 16.785 10.922 1.00 23.69 270 SER A N 1
ATOM 1965 C CA . SER A 1 270 ? 21.163 18.018 10.695 1.00 23.69 270 SER A CA 1
ATOM 1966 C C . SER A 1 270 ? 20.320 19.273 10.968 1.00 23.69 270 SER A C 1
ATOM 1968 O O . SER A 1 270 ? 20.150 20.150 10.128 1.00 23.69 270 SER A O 1
ATOM 1970 N N . GLY A 1 271 ? 19.783 19.370 12.186 1.00 22.98 271 GLY A N 1
ATOM 1971 C CA . GLY A 1 271 ? 19.235 20.610 12.736 1.00 22.98 271 GLY A CA 1
ATOM 1972 C C . GLY A 1 271 ? 20.066 21.037 13.939 1.00 22.98 271 GLY A C 1
ATOM 1973 O O . GLY A 1 271 ? 20.016 20.384 14.977 1.00 22.98 271 GLY A O 1
ATOM 1974 N N . LEU A 1 272 ? 20.858 22.104 13.797 1.00 22.41 272 LEU A N 1
ATOM 1975 C CA . LEU A 1 272 ? 21.579 22.718 14.912 1.00 22.41 272 LEU A CA 1
ATOM 1976 C C . LEU A 1 272 ? 20.576 23.200 15.973 1.00 22.41 272 LEU A C 1
ATOM 1978 O O . LEU A 1 272 ? 19.849 24.165 15.745 1.00 22.41 272 LEU A O 1
ATOM 1982 N N . ALA A 1 273 ? 20.580 22.571 17.147 1.00 22.36 273 ALA A N 1
ATOM 1983 C CA . ALA A 1 273 ? 19.965 23.127 18.343 1.00 22.36 273 ALA A CA 1
ATOM 1984 C C . ALA A 1 273 ? 20.940 24.135 18.970 1.00 22.36 273 ALA A C 1
ATOM 1986 O O . ALA A 1 273 ? 22.013 23.774 19.452 1.00 22.36 273 ALA A O 1
ATOM 1987 N N . THR A 1 274 ? 20.585 25.417 18.930 1.00 22.81 274 THR A N 1
ATOM 1988 C CA . THR A 1 274 ? 21.280 26.468 19.675 1.00 22.81 274 THR A CA 1
ATOM 1989 C C . THR A 1 274 ? 20.929 26.362 21.153 1.00 22.81 274 THR A C 1
ATOM 1991 O O . THR A 1 274 ? 19.776 26.535 21.542 1.00 22.81 274 THR A O 1
ATOM 1994 N N . ASP A 1 275 ? 21.950 26.086 21.953 1.00 20.72 275 ASP A N 1
ATOM 1995 C CA . ASP A 1 275 ? 21.924 25.975 23.405 1.00 20.72 275 ASP A CA 1
ATOM 1996 C C . ASP A 1 275 ? 21.830 27.373 24.053 1.00 20.72 275 ASP A C 1
ATOM 1998 O O . ASP A 1 275 ? 22.712 28.218 23.878 1.00 20.72 275 ASP A O 1
ATOM 2002 N N . THR A 1 276 ? 20.764 27.640 24.814 1.00 23.27 276 THR A N 1
ATOM 2003 C CA . THR A 1 276 ? 20.709 28.777 25.747 1.00 23.27 276 THR A CA 1
ATOM 2004 C C . THR A 1 276 ? 20.535 28.266 27.168 1.00 23.27 276 THR A C 1
ATOM 2006 O O . THR A 1 276 ? 19.432 27.952 27.612 1.00 23.27 276 THR A O 1
ATOM 2009 N N . ARG A 1 277 ? 21.655 28.251 27.897 1.00 20.69 277 ARG A N 1
ATOM 2010 C CA . ARG A 1 277 ? 21.734 28.141 29.357 1.00 20.69 277 ARG A CA 1
ATOM 2011 C C . ARG A 1 277 ? 20.892 29.219 30.047 1.00 20.69 277 ARG A C 1
ATOM 2013 O O . ARG A 1 277 ? 21.120 30.408 29.834 1.00 20.69 277 ARG A O 1
ATOM 2020 N N . SER A 1 278 ? 20.086 28.813 31.027 1.00 22.94 278 SER A N 1
ATOM 2021 C CA . SER A 1 278 ? 19.817 29.646 32.202 1.00 22.94 278 SER A CA 1
ATOM 2022 C C . SER A 1 278 ? 19.892 28.825 33.486 1.00 22.94 278 SER A C 1
ATOM 2024 O O . SER A 1 278 ? 19.331 27.741 33.605 1.00 22.94 278 SER A O 1
ATOM 2026 N N . SER A 1 279 ? 20.640 29.389 34.420 1.00 22.42 279 SER A N 1
ATOM 2027 C CA . SER A 1 279 ? 21.057 28.931 35.737 1.00 22.42 279 SER A CA 1
ATOM 2028 C C . SER A 1 279 ? 19.935 28.667 36.750 1.00 22.42 279 SER A C 1
ATOM 2030 O O . SER A 1 279 ? 19.094 29.530 36.963 1.00 22.42 279 SER A O 1
ATOM 2032 N N . GLY A 1 280 ? 20.058 27.539 37.458 1.00 20.78 280 GLY A N 1
ATOM 2033 C CA . GLY A 1 280 ? 20.123 27.433 38.925 1.00 20.78 280 GLY A CA 1
ATOM 2034 C C . GLY A 1 280 ? 18.965 27.945 39.790 1.00 20.78 280 GLY A C 1
ATOM 2035 O O . GLY A 1 280 ? 18.794 29.146 39.937 1.00 20.78 280 GLY A O 1
ATOM 2036 N N . ALA A 1 281 ? 18.329 27.028 40.527 1.00 22.62 281 ALA A N 1
ATOM 2037 C CA . ALA A 1 281 ? 18.219 27.101 41.991 1.00 22.62 281 ALA A CA 1
ATOM 2038 C C . ALA A 1 281 ? 17.672 25.780 42.566 1.00 22.62 281 ALA A C 1
ATOM 2040 O O . ALA A 1 281 ? 16.627 25.279 42.164 1.00 22.62 281 ALA A O 1
ATOM 2041 N N . THR A 1 282 ? 18.422 25.244 43.521 1.00 20.36 282 THR A N 1
ATOM 2042 C CA . THR A 1 282 ? 18.127 24.146 44.450 1.00 20.36 282 THR A CA 1
ATOM 2043 C C . THR A 1 282 ? 16.910 24.410 45.336 1.00 20.36 282 THR A C 1
ATOM 2045 O O . THR A 1 282 ? 16.739 25.548 45.764 1.00 20.36 282 THR A O 1
ATOM 2048 N N . LEU A 1 283 ? 16.189 23.355 45.743 1.00 22.83 283 LEU A N 1
ATOM 2049 C CA . LEU A 1 283 ? 15.666 23.197 47.110 1.00 22.83 283 LEU A CA 1
ATOM 2050 C C . LEU A 1 283 ? 15.331 21.724 47.411 1.00 22.83 283 LEU A C 1
ATOM 2052 O O . LEU A 1 283 ? 14.825 20.989 46.567 1.00 22.83 283 LEU A O 1
ATOM 2056 N N . GLU A 1 284 ? 15.706 21.320 48.620 1.00 21.03 284 GLU A N 1
ATOM 2057 C CA . GLU A 1 284 ? 15.832 19.960 49.138 1.00 21.03 284 GLU A CA 1
ATOM 2058 C C . GLU A 1 284 ? 14.524 19.323 49.654 1.00 21.03 284 GLU A C 1
ATOM 2060 O O . GLU A 1 284 ? 13.547 19.985 49.993 1.00 21.03 284 GLU A O 1
ATOM 2065 N N . SER A 1 285 ? 14.610 17.993 49.745 1.00 21.75 285 SER A N 1
ATOM 2066 C CA . SER A 1 285 ? 13.822 16.955 50.432 1.00 21.75 285 SER A CA 1
ATOM 2067 C C . SER A 1 285 ? 12.899 17.313 51.615 1.00 21.75 285 SER A C 1
ATOM 2069 O O . SER A 1 285 ? 13.273 18.095 52.485 1.00 21.75 285 SER A O 1
ATOM 2071 N N . THR A 1 286 ? 11.810 16.541 51.801 1.00 22.44 286 THR A N 1
ATOM 2072 C CA . THR A 1 286 ? 11.728 15.445 52.813 1.00 22.44 286 THR A CA 1
ATOM 2073 C C . THR A 1 286 ? 10.354 14.727 52.886 1.00 22.44 286 THR A C 1
ATOM 2075 O O . THR A 1 286 ? 9.313 15.352 53.020 1.00 22.44 286 THR A O 1
ATOM 2078 N N . ASN A 1 287 ? 10.426 13.385 52.864 1.00 24.23 287 ASN A N 1
ATOM 2079 C CA . ASN A 1 287 ? 9.729 12.344 53.655 1.00 24.23 287 ASN A CA 1
ATOM 2080 C C . ASN A 1 287 ? 8.186 12.143 53.739 1.00 24.23 287 ASN A C 1
ATOM 2082 O O . ASN A 1 287 ? 7.461 12.920 54.344 1.00 24.23 287 ASN A O 1
ATOM 2086 N N . ALA A 1 288 ? 7.818 10.895 53.379 1.00 22.36 288 ALA A N 1
ATOM 2087 C CA . ALA A 1 288 ? 7.118 9.859 54.178 1.00 22.36 288 ALA A CA 1
ATOM 2088 C C . ALA A 1 288 ? 5.605 9.551 53.982 1.00 22.36 288 ALA A C 1
ATOM 2090 O O . ALA A 1 288 ? 4.734 10.282 54.431 1.00 22.36 288 ALA A O 1
ATOM 2091 N N . VAL A 1 289 ? 5.378 8.340 53.431 1.00 22.48 289 VAL A N 1
ATOM 2092 C CA . VAL A 1 289 ? 4.468 7.229 53.832 1.00 22.48 289 VAL A CA 1
ATOM 2093 C C . VAL A 1 289 ? 2.970 7.511 54.063 1.00 22.48 289 VAL A C 1
ATOM 2095 O O . VAL A 1 289 ? 2.611 8.075 55.088 1.00 22.48 289 VAL A O 1
ATOM 2098 N N . GLN A 1 290 ? 2.090 6.911 53.237 1.00 24.91 290 GLN A N 1
ATOM 2099 C CA . GLN A 1 290 ? 1.088 5.929 53.705 1.00 24.91 290 GLN A CA 1
ATOM 2100 C C . GLN A 1 290 ? 0.344 5.182 52.579 1.00 24.91 290 GLN A C 1
ATOM 2102 O O . GLN A 1 290 ? 0.081 5.704 51.501 1.00 24.91 290 GLN A O 1
ATOM 2107 N N . ASP A 1 291 ? 0.057 3.932 52.926 1.00 24.31 291 ASP A N 1
ATOM 2108 C CA . ASP A 1 291 ? -0.559 2.800 52.234 1.00 24.31 291 ASP A CA 1
ATOM 2109 C C . ASP A 1 291 ? -2.051 3.002 51.887 1.00 24.31 291 ASP A C 1
ATOM 2111 O O . ASP A 1 291 ? -2.749 3.748 52.578 1.00 24.31 291 ASP A O 1
ATOM 2115 N N . GLY A 1 292 ? -2.573 2.280 50.885 1.00 24.81 292 GLY A N 1
ATOM 2116 C CA . GLY A 1 292 ? -4.022 2.218 50.629 1.00 24.81 292 GLY A CA 1
ATOM 2117 C C . GLY A 1 292 ? -4.435 1.929 49.186 1.00 24.81 292 GLY A C 1
ATOM 2118 O O . GLY A 1 292 ? -4.892 2.819 48.471 1.00 24.81 292 GLY A O 1
ATOM 2119 N N . ASP A 1 293 ? -4.317 0.667 48.785 1.00 27.39 293 ASP A N 1
ATOM 2120 C CA . ASP A 1 293 ? -4.686 0.136 47.473 1.00 27.39 293 ASP A CA 1
ATOM 2121 C C . ASP A 1 293 ? -6.214 0.178 47.224 1.00 27.39 293 ASP A C 1
ATOM 2123 O O . ASP A 1 293 ? -7.016 -0.407 47.959 1.00 27.39 293 ASP A O 1
ATOM 2127 N N . ARG A 1 294 ? -6.634 0.895 46.173 1.00 27.66 294 ARG A N 1
ATOM 2128 C CA . ARG A 1 294 ? -7.994 0.860 45.607 1.00 27.66 294 ARG A CA 1
ATOM 2129 C C . ARG A 1 294 ? -7.892 1.179 44.112 1.00 27.66 294 ARG A C 1
ATOM 2131 O O . ARG A 1 294 ? -7.733 2.339 43.734 1.00 27.66 294 ARG A O 1
ATOM 2138 N N . MET A 1 295 ? -7.964 0.144 43.270 1.00 26.83 295 MET A N 1
ATOM 2139 C CA . MET A 1 295 ? -7.975 0.255 41.802 1.00 26.83 295 MET A CA 1
ATOM 2140 C C . MET A 1 295 ? -8.985 1.317 41.331 1.00 26.83 295 MET A C 1
ATOM 2142 O O . MET A 1 295 ? -10.184 1.212 41.600 1.00 26.83 295 MET A O 1
ATOM 2146 N N . LYS A 1 296 ? -8.485 2.345 40.633 1.00 26.25 296 LYS A N 1
ATOM 2147 C CA . LYS A 1 296 ? -9.272 3.427 40.022 1.00 26.25 296 LYS A CA 1
ATOM 2148 C C . LYS A 1 296 ? -9.722 3.055 38.595 1.00 26.25 296 LYS A C 1
ATOM 2150 O O . LYS A 1 296 ? -8.968 2.381 37.894 1.00 26.25 296 LYS A O 1
ATOM 2155 N N . PRO A 1 297 ? -10.909 3.509 38.146 1.00 28.89 297 PRO A N 1
ATOM 2156 C CA . PRO A 1 297 ? -11.327 3.427 36.745 1.00 28.89 297 PRO A CA 1
ATOM 2157 C C . PRO A 1 297 ? -10.501 4.379 35.856 1.00 28.89 297 PRO A C 1
ATOM 2159 O O . PRO A 1 297 ? -9.803 5.249 36.375 1.00 28.89 297 PRO A O 1
ATOM 2162 N N . ALA A 1 298 ? -10.574 4.160 34.536 1.00 31.91 298 ALA A N 1
ATOM 2163 C CA . ALA A 1 298 ? -9.800 4.789 33.457 1.00 31.91 298 ALA A CA 1
ATOM 2164 C C . ALA A 1 298 ? -9.287 6.216 33.753 1.00 31.91 298 ALA A C 1
ATOM 2166 O O . ALA A 1 298 ? -10.053 7.118 34.091 1.00 31.91 298 ALA A O 1
ATOM 2167 N N . SER A 1 299 ? -7.975 6.424 33.608 1.00 34.06 299 SER A N 1
ATOM 2168 C CA . SER A 1 299 ? -7.340 7.726 33.799 1.00 34.06 299 SER A CA 1
ATOM 2169 C C . SER A 1 299 ? -7.732 8.695 32.680 1.00 34.06 299 SER A C 1
ATOM 2171 O O . SER A 1 299 ? -7.315 8.522 31.538 1.00 34.06 299 SER A O 1
ATOM 2173 N N . MET A 1 300 ? -8.489 9.740 33.021 1.00 39.19 300 MET A N 1
ATOM 2174 C CA . MET A 1 300 ? -8.504 10.987 32.254 1.00 39.19 300 MET A CA 1
ATOM 2175 C C . MET A 1 300 ? -7.173 11.712 32.490 1.00 39.19 300 MET A C 1
ATOM 2177 O O . MET A 1 300 ? -6.918 12.161 33.609 1.00 39.19 300 MET A O 1
ATOM 2181 N N . SER A 1 301 ? -6.337 11.856 31.464 1.00 36.03 301 SER A N 1
ATOM 2182 C CA . SER A 1 301 ? -5.295 12.885 31.443 1.00 36.03 301 SER A CA 1
ATOM 2183 C C . SER A 1 301 ? -5.823 14.085 30.656 1.00 36.03 301 SER A C 1
ATOM 2185 O O . SER A 1 301 ? -5.922 14.033 29.432 1.00 36.03 301 SER A O 1
ATOM 2187 N N . GLY A 1 302 ? -6.213 15.138 31.378 1.00 37.47 302 GLY A N 1
ATOM 2188 C CA . GLY A 1 302 ? -6.337 16.479 30.812 1.00 37.47 302 GLY A CA 1
ATOM 2189 C C . GLY A 1 302 ? -7.659 17.206 31.018 1.00 37.47 302 GLY A C 1
ATOM 2190 O O . GLY A 1 302 ? -8.745 16.642 30.896 1.00 37.47 302 GLY A O 1
ATOM 2191 N N . THR A 1 303 ? -7.589 18.495 31.345 1.00 37.84 303 THR A N 1
ATOM 2192 C CA . THR A 1 303 ? -8.780 19.334 31.526 1.00 37.84 303 THR A CA 1
ATOM 2193 C C . THR A 1 303 ? -9.360 19.735 30.172 1.00 37.84 303 THR A C 1
ATOM 2195 O O . THR A 1 303 ? -8.674 20.352 29.366 1.00 37.84 303 THR A O 1
ATOM 2198 N N . ALA A 1 304 ? -10.649 19.451 29.953 1.00 48.81 304 ALA A N 1
ATOM 2199 C CA . ALA A 1 304 ? -11.451 19.798 28.769 1.00 48.81 304 ALA A CA 1
ATOM 2200 C C . ALA A 1 304 ? -11.693 21.321 28.579 1.00 48.81 304 ALA A C 1
ATOM 2202 O O . ALA A 1 304 ? -12.834 21.778 28.414 1.00 48.81 304 ALA A O 1
ATOM 2203 N N . SER A 1 305 ? -10.640 22.132 28.670 1.00 44.78 305 SER A N 1
ATOM 2204 C CA . SER A 1 305 ? -10.630 23.560 28.361 1.00 44.78 305 SER A CA 1
ATOM 2205 C C . SER A 1 305 ? -10.341 23.746 26.872 1.00 44.78 305 SER A C 1
ATOM 2207 O O . SER A 1 305 ? -9.215 23.538 26.439 1.00 44.78 305 SER A O 1
ATOM 2209 N N . GLY A 1 306 ? -11.357 24.118 26.087 1.00 55.66 306 GLY A N 1
ATOM 2210 C CA . GLY A 1 306 ? -11.205 24.444 24.658 1.00 55.66 306 GLY A CA 1
ATOM 2211 C C . GLY A 1 306 ? -12.074 23.630 23.694 1.00 55.66 306 GLY A C 1
ATOM 2212 O O . GLY A 1 306 ? -12.194 24.007 22.533 1.00 55.66 306 GLY A O 1
ATOM 2213 N N . LEU A 1 307 ? -12.730 22.562 24.160 1.00 72.94 307 LEU A N 1
ATOM 2214 C CA . LEU A 1 307 ? -13.700 21.809 23.358 1.00 72.94 307 LEU A CA 1
ATOM 2215 C C . LEU A 1 307 ? -14.988 22.616 23.145 1.00 72.94 307 LEU A C 1
ATOM 2217 O O . LEU A 1 307 ? -15.450 23.310 24.057 1.00 72.94 307 LEU A O 1
ATOM 2221 N N . ASN A 1 308 ? -15.613 22.471 21.972 1.00 83.06 308 ASN A N 1
ATOM 2222 C CA . ASN A 1 308 ? -16.994 22.924 21.807 1.00 83.06 308 ASN A CA 1
ATOM 2223 C C . ASN A 1 308 ? -17.915 22.149 22.783 1.00 83.06 308 ASN A C 1
ATOM 2225 O O . ASN A 1 308 ? -17.577 21.054 23.242 1.00 83.06 308 ASN A O 1
ATOM 2229 N N . ALA A 1 309 ? -19.069 22.725 23.134 1.00 86.38 309 ALA A N 1
ATOM 2230 C CA . ALA A 1 309 ? -19.930 22.155 24.175 1.00 86.38 309 ALA A CA 1
ATOM 2231 C C . ALA A 1 309 ? -20.391 20.719 23.853 1.00 86.38 309 ALA A C 1
ATOM 2233 O O . ALA A 1 309 ? -20.334 19.860 24.727 1.00 86.38 309 ALA A O 1
ATOM 2234 N N . ALA A 1 310 ? -20.754 20.449 22.594 1.00 89.75 310 ALA A N 1
ATOM 2235 C CA . ALA A 1 310 ? -21.247 19.143 22.155 1.00 89.75 310 ALA A CA 1
ATOM 2236 C C . ALA A 1 310 ? -20.165 18.045 22.194 1.00 89.75 310 ALA A C 1
ATOM 2238 O O . ALA A 1 310 ? -20.410 16.945 22.677 1.00 89.75 310 ALA A O 1
ATOM 2239 N N . VAL A 1 311 ? -18.939 18.332 21.743 1.00 92.38 311 VAL A N 1
ATOM 2240 C CA . VAL A 1 311 ? -17.815 17.383 21.814 1.00 92.38 311 VAL A CA 1
ATOM 2241 C C . VAL A 1 311 ? -17.417 17.143 23.266 1.00 92.38 311 VAL A C 1
ATOM 2243 O O . VAL A 1 311 ? -17.125 16.010 23.639 1.00 92.38 311 VAL A O 1
ATOM 2246 N N . LYS A 1 312 ? -17.441 18.183 24.108 1.00 92.06 312 LYS A N 1
ATOM 2247 C CA . LYS A 1 312 ? -17.177 18.037 25.543 1.00 92.06 312 LYS A CA 1
ATOM 2248 C C . LYS A 1 312 ? -18.189 17.113 26.221 1.00 92.06 312 LYS A C 1
ATOM 2250 O O . LYS A 1 312 ? -17.785 16.292 27.042 1.00 92.06 312 LYS A O 1
ATOM 2255 N N . GLU A 1 313 ? -19.468 17.243 25.882 1.00 93.00 313 GLU A N 1
ATOM 2256 C CA . GLU A 1 313 ? -20.536 16.357 26.355 1.00 93.00 313 GLU A CA 1
ATOM 2257 C C . GLU A 1 313 ? -20.282 14.907 25.921 1.00 93.00 313 GLU A C 1
ATOM 2259 O O . GLU A 1 313 ? -20.163 14.033 26.777 1.00 93.00 313 GLU A O 1
ATOM 2264 N N . VAL A 1 314 ? -20.032 14.668 24.627 1.00 96.06 314 VAL A N 1
ATOM 2265 C CA . VAL A 1 314 ? -19.712 13.327 24.101 1.00 96.06 314 VAL A CA 1
ATOM 2266 C C . VAL A 1 314 ? -18.496 12.707 24.797 1.00 96.06 314 VAL A C 1
ATOM 2268 O O . VAL A 1 314 ? -18.558 11.563 25.242 1.00 96.06 314 VAL A O 1
ATOM 2271 N N . VAL A 1 315 ? -17.392 13.448 24.927 1.00 94.81 315 VAL A N 1
ATOM 2272 C CA . VAL A 1 315 ? -16.161 12.969 25.582 1.00 94.81 315 VAL A CA 1
ATOM 2273 C C . VAL A 1 315 ? -16.399 12.633 27.056 1.00 94.81 315 VAL A C 1
ATOM 2275 O O . VAL A 1 315 ? -15.892 11.624 27.549 1.00 94.81 315 VAL A O 1
ATOM 2278 N N . THR A 1 316 ? -17.181 13.457 27.756 1.00 94.19 316 THR A N 1
ATOM 2279 C CA . THR A 1 316 ? -17.502 13.242 29.173 1.00 94.19 316 THR A CA 1
ATOM 2280 C C . THR A 1 316 ? -18.333 11.973 29.354 1.00 94.19 316 THR A C 1
ATOM 2282 O O . THR A 1 316 ? -18.010 11.149 30.211 1.00 94.19 316 THR A O 1
ATOM 2285 N N . ASP A 1 317 ? -19.349 11.776 28.516 1.00 95.19 317 ASP A N 1
ATOM 2286 C CA . ASP A 1 317 ? -20.212 10.597 28.578 1.00 95.19 317 ASP A CA 1
ATOM 2287 C C . ASP A 1 317 ? -19.450 9.313 28.231 1.00 95.19 317 ASP A C 1
ATOM 2289 O O . ASP A 1 317 ? -19.586 8.297 28.926 1.00 95.19 317 ASP A O 1
ATOM 2293 N N . LEU A 1 318 ? -18.600 9.362 27.198 1.00 96.00 318 LEU A N 1
ATOM 2294 C CA . LEU A 1 318 ? -17.795 8.221 26.758 1.00 96.00 318 LEU A CA 1
ATOM 2295 C C . LEU A 1 318 ? -16.863 7.700 27.851 1.00 96.00 318 LEU A C 1
ATOM 2297 O O . LEU A 1 318 ? -16.718 6.487 27.994 1.00 96.00 318 LEU A O 1
ATOM 2301 N N . ALA A 1 319 ? -16.277 8.580 28.666 1.00 91.75 319 ALA A N 1
ATOM 2302 C CA . ALA A 1 319 ? -15.313 8.186 29.694 1.00 91.75 319 ALA A CA 1
ATOM 2303 C C . ALA A 1 319 ? -15.857 7.151 30.699 1.00 91.75 319 ALA A C 1
ATOM 2305 O O . ALA A 1 319 ? -15.085 6.392 31.282 1.00 91.75 319 ALA A O 1
ATOM 2306 N N . SER A 1 320 ? -17.181 7.098 30.887 1.00 92.38 320 SER A N 1
ATOM 2307 C CA . SER A 1 320 ? -17.849 6.131 31.771 1.00 92.38 320 SER A CA 1
ATOM 2308 C C . SER A 1 320 ? -18.373 4.873 31.066 1.00 92.38 320 SER A C 1
ATOM 2310 O O . SER A 1 320 ? -18.752 3.913 31.738 1.00 92.38 320 SER A O 1
ATOM 2312 N N . LYS A 1 321 ? -18.418 4.875 29.728 1.00 96.00 321 LYS A N 1
ATOM 2313 C CA . LYS A 1 321 ? -19.059 3.832 28.909 1.00 96.00 321 LYS A CA 1
ATOM 2314 C C . LYS A 1 321 ? -18.081 2.973 28.122 1.00 96.00 321 LYS A C 1
ATOM 2316 O O . LYS A 1 321 ? -18.424 1.850 27.761 1.00 96.00 321 LYS A O 1
ATOM 2321 N N . LEU A 1 322 ? -16.895 3.502 27.837 1.00 97.00 322 LEU A N 1
ATOM 2322 C CA . LEU A 1 322 ? -15.883 2.786 27.080 1.00 97.00 322 LEU A CA 1
ATOM 2323 C C . LEU A 1 322 ? -15.200 1.698 27.917 1.00 97.00 322 LEU A C 1
ATOM 2325 O O . LEU A 1 322 ? -15.115 1.757 29.146 1.00 97.00 322 LEU A O 1
ATOM 2329 N N . SER A 1 323 ? -14.691 0.689 27.223 1.00 96.62 323 SER A N 1
ATOM 2330 C CA . SER A 1 323 ? -13.949 -0.415 27.806 1.00 96.62 323 SER A CA 1
ATOM 2331 C C . SER A 1 323 ? -12.648 0.067 28.471 1.00 96.62 323 SER A C 1
ATOM 2333 O O . SER A 1 323 ? -12.070 1.078 28.065 1.00 96.62 323 SER A O 1
ATOM 2335 N N . PRO A 1 324 ? -12.093 -0.680 29.448 1.00 95.06 324 PRO A N 1
ATOM 2336 C CA . PRO A 1 324 ? -10.880 -0.264 30.165 1.00 95.06 324 PRO A CA 1
ATOM 2337 C C . PRO A 1 324 ? -9.637 -0.057 29.285 1.00 95.06 324 PRO A C 1
ATOM 2339 O O . PRO A 1 324 ? -8.665 0.565 29.720 1.00 95.06 324 PRO A O 1
ATOM 2342 N N . LYS A 1 325 ? -9.625 -0.617 28.069 1.00 95.06 325 LYS A N 1
ATOM 2343 C CA . LYS A 1 325 ? -8.514 -0.494 27.116 1.00 95.06 325 LYS A CA 1
ATOM 2344 C C . LYS A 1 325 ? -8.691 0.656 26.124 1.00 95.06 325 LYS A C 1
ATOM 2346 O O . LYS A 1 325 ? -7.712 1.019 25.485 1.00 95.06 325 LYS A O 1
ATOM 2351 N N . ALA A 1 326 ? -9.886 1.228 26.016 1.00 96.88 326 ALA A N 1
ATOM 2352 C CA . ALA A 1 326 ? -10.111 2.398 25.183 1.00 96.88 326 ALA A CA 1
ATOM 2353 C C . ALA A 1 326 ? -9.474 3.650 25.804 1.00 96.88 326 ALA A C 1
ATOM 2355 O O . ALA A 1 326 ? -9.290 3.735 27.025 1.00 96.88 326 ALA A O 1
ATOM 2356 N N . ARG A 1 327 ? -9.134 4.628 24.967 1.00 96.12 327 ARG A N 1
ATOM 2357 C CA . ARG A 1 327 ? -8.563 5.915 25.382 1.00 96.12 327 ARG A CA 1
ATOM 2358 C C . ARG A 1 327 ? -9.306 7.053 24.701 1.00 96.12 327 ARG A C 1
ATOM 2360 O O . ARG A 1 327 ? -9.685 6.941 23.539 1.00 96.12 327 ARG A O 1
ATOM 2367 N N . ILE A 1 328 ? -9.497 8.147 25.430 1.00 97.38 328 ILE A N 1
ATOM 2368 C CA . ILE A 1 328 ? -9.987 9.407 24.873 1.00 97.38 328 ILE A CA 1
ATOM 2369 C C . ILE A 1 328 ? -8.875 10.424 25.064 1.00 97.38 328 ILE A C 1
ATOM 2371 O O . ILE A 1 328 ? -8.517 10.739 26.197 1.00 97.38 328 ILE A O 1
ATOM 2375 N N . VAL A 1 329 ? -8.325 10.907 23.959 1.00 97.00 329 VAL A N 1
ATOM 2376 C CA . VAL A 1 329 ? -7.147 11.769 23.948 1.00 97.00 329 VAL A CA 1
ATOM 2377 C C . VAL A 1 329 ? -7.541 13.129 23.388 1.00 97.00 329 VAL A C 1
ATOM 2379 O O . VAL A 1 329 ? -7.940 13.249 22.229 1.00 97.00 329 VAL A O 1
ATOM 2382 N N . THR A 1 330 ? -7.463 14.159 24.230 1.00 93.81 330 THR A N 1
ATOM 2383 C CA . THR A 1 330 ? -7.825 15.547 23.884 1.00 93.81 330 THR A CA 1
ATOM 2384 C C . THR A 1 330 ? -6.644 16.507 23.961 1.00 93.81 330 THR A C 1
ATOM 2386 O O . THR A 1 330 ? -6.650 17.539 23.296 1.00 93.81 330 THR A O 1
ATOM 2389 N N . GLU A 1 331 ? -5.640 16.199 24.783 1.00 91.69 331 GLU A N 1
ATOM 2390 C CA . GLU A 1 331 ? -4.438 17.022 24.922 1.00 91.69 331 GLU A CA 1
ATOM 2391 C C . GLU A 1 331 ? -3.433 16.683 23.825 1.00 91.69 331 GLU A C 1
ATOM 2393 O O . GLU A 1 331 ? -3.101 15.517 23.630 1.00 91.69 331 GLU A O 1
ATOM 2398 N N . GLN A 1 332 ? -2.931 17.703 23.128 1.00 89.50 332 GLN A N 1
ATOM 2399 C CA . GLN A 1 332 ? -1.969 17.553 22.031 1.00 89.50 332 GLN A CA 1
ATOM 2400 C C . GLN A 1 332 ? -0.551 17.299 22.567 1.00 89.50 332 GLN A C 1
ATOM 2402 O O . GLN A 1 332 ? 0.319 18.166 22.514 1.00 89.50 332 GLN A O 1
ATOM 2407 N N . GLY A 1 333 ? -0.352 16.113 23.139 1.00 92.81 333 GLY A N 1
ATOM 2408 C CA . GLY A 1 333 ? 0.943 15.578 23.560 1.00 92.81 333 GLY A CA 1
ATOM 2409 C C . GLY A 1 333 ? 1.436 14.451 22.649 1.00 92.81 333 GLY A C 1
ATOM 2410 O O . GLY A 1 333 ? 0.926 14.247 21.550 1.00 92.81 333 GLY A O 1
ATOM 2411 N N . GLU A 1 334 ? 2.417 13.688 23.127 1.00 93.62 334 GLU A N 1
ATOM 2412 C CA . GLU A 1 334 ? 3.045 12.585 22.383 1.00 93.62 334 GLU A CA 1
ATOM 2413 C C . GLU A 1 334 ? 2.037 11.517 21.922 1.00 93.62 334 GLU A C 1
ATOM 2415 O O . GLU A 1 334 ? 1.994 11.183 20.740 1.00 93.62 334 GLU A O 1
ATOM 2420 N N . GLU A 1 335 ? 1.158 11.052 22.819 1.00 93.56 335 GLU A N 1
ATOM 2421 C CA . GLU A 1 335 ? 0.116 10.066 22.490 1.00 93.56 335 GLU A CA 1
ATOM 2422 C C . GLU A 1 335 ? -0.851 10.594 21.422 1.00 93.56 335 GLU A C 1
ATOM 2424 O O . GLU A 1 335 ? -1.191 9.888 20.472 1.00 93.56 335 GLU A O 1
ATOM 2429 N N . TRP A 1 336 ? -1.269 11.857 21.540 1.00 94.94 336 TRP A N 1
ATOM 2430 C CA . TRP A 1 336 ? -2.150 12.480 20.557 1.00 94.94 336 TRP A CA 1
ATOM 2431 C C . TRP A 1 336 ? -1.468 12.602 19.198 1.00 94.94 336 TRP A C 1
ATOM 2433 O O . TRP A 1 336 ? -2.085 12.280 18.189 1.00 94.94 336 TRP A O 1
ATOM 2443 N N . ASN A 1 337 ? -0.195 13.006 19.165 1.00 94.38 337 ASN A N 1
ATOM 2444 C CA . ASN A 1 337 ? 0.574 13.117 17.926 1.00 94.38 337 ASN A CA 1
ATOM 2445 C C . ASN A 1 337 ? 0.712 11.753 17.236 1.00 94.38 337 ASN A C 1
ATOM 2447 O O . ASN A 1 337 ? 0.459 11.659 16.035 1.00 94.38 337 ASN A O 1
ATOM 2451 N N . ALA A 1 338 ? 1.018 10.691 17.988 1.00 93.31 338 ALA A N 1
ATOM 2452 C CA . ALA A 1 338 ? 1.101 9.329 17.460 1.00 93.31 338 ALA A CA 1
ATOM 2453 C C . ALA A 1 338 ? -0.251 8.844 16.898 1.00 93.31 338 ALA A C 1
ATOM 2455 O O . ALA A 1 338 ? -0.332 8.312 15.789 1.00 93.31 338 ALA A O 1
ATOM 2456 N N . LEU A 1 339 ? -1.349 9.091 17.619 1.00 94.38 339 LEU A N 1
ATOM 2457 C CA . LEU A 1 339 ? -2.699 8.747 17.163 1.00 94.38 339 LEU A CA 1
ATOM 2458 C C . LEU A 1 339 ? -3.206 9.648 16.027 1.00 94.38 339 LEU A C 1
ATOM 2460 O O . LEU A 1 339 ? -4.080 9.237 15.262 1.00 94.38 339 LEU A O 1
ATOM 2464 N N . HIS A 1 340 ? -2.683 10.863 15.871 1.00 94.81 340 HIS A N 1
ATOM 2465 C CA . HIS A 1 340 ? -3.048 11.781 14.787 1.00 94.81 340 HIS A CA 1
ATOM 2466 C C . HIS A 1 340 ? -2.183 11.609 13.536 1.00 94.81 340 HIS A C 1
ATOM 2468 O O . HIS A 1 340 ? -2.523 12.132 12.471 1.00 94.81 340 HIS A O 1
ATOM 2474 N N . GLU A 1 341 ? -1.086 10.858 13.631 1.00 92.94 341 GLU A N 1
ATOM 2475 C CA . GLU A 1 341 ? -0.184 10.610 12.515 1.00 92.94 341 GLU A CA 1
ATOM 2476 C C . GLU A 1 341 ? -0.910 9.936 11.338 1.00 92.94 341 GLU A C 1
ATOM 2478 O O . GLU A 1 341 ? -1.828 9.127 11.510 1.00 92.94 341 GLU A O 1
ATOM 2483 N N . ARG A 1 342 ? -0.542 10.310 10.113 1.00 94.12 342 ARG A N 1
ATOM 2484 C CA . ARG A 1 342 ? -1.163 9.834 8.873 1.00 94.12 342 ARG A CA 1
ATOM 2485 C C . ARG A 1 342 ? -0.092 9.609 7.822 1.00 94.12 342 ARG A C 1
ATOM 2487 O O . ARG A 1 342 ? 0.982 10.201 7.888 1.00 94.12 342 ARG A O 1
ATOM 2494 N N . TRP A 1 343 ? -0.442 8.833 6.802 1.00 95.12 343 TRP A N 1
ATOM 2495 C CA . TRP A 1 343 ? 0.418 8.631 5.639 1.00 95.12 343 TRP A CA 1
ATOM 2496 C C . TRP A 1 343 ? 0.756 9.951 4.928 1.00 95.12 343 TRP A C 1
ATOM 2498 O O . TRP A 1 343 ? 1.862 10.114 4.415 1.00 95.12 343 TRP A O 1
ATOM 2508 N N . SER A 1 344 ? -0.182 10.905 4.937 1.00 95.12 344 SER A N 1
ATOM 2509 C CA . SER A 1 344 ? 0.036 12.260 4.440 1.00 95.12 344 SER A CA 1
ATOM 2510 C C . SER A 1 344 ? -0.538 13.331 5.365 1.00 95.12 344 SER A C 1
ATOM 2512 O O . SER A 1 344 ? -1.631 13.181 5.919 1.00 95.12 344 SER A O 1
ATOM 2514 N N . ASP A 1 345 ? 0.184 14.447 5.442 1.00 94.62 345 ASP A N 1
ATOM 2515 C CA . ASP A 1 345 ? -0.237 15.696 6.068 1.00 94.62 345 ASP A CA 1
ATOM 2516 C C . ASP A 1 345 ? -1.089 16.585 5.142 1.00 94.62 345 ASP A C 1
ATOM 2518 O O . ASP A 1 345 ? -1.626 17.603 5.579 1.00 94.62 345 ASP A O 1
ATOM 2522 N N . LEU A 1 346 ? -1.302 16.191 3.880 1.00 91.75 346 LEU A N 1
ATOM 2523 C CA . LEU A 1 346 ? -2.147 16.941 2.954 1.00 91.75 346 LEU A CA 1
ATOM 2524 C C . LEU A 1 346 ? -3.594 17.015 3.471 1.00 91.75 346 LEU A C 1
ATOM 2526 O O . LEU A 1 346 ? -4.215 16.000 3.803 1.00 91.75 346 LEU A O 1
ATOM 2530 N N . ALA A 1 347 ? -4.130 18.237 3.529 1.00 88.44 347 ALA A N 1
ATOM 2531 C CA . ALA A 1 347 ? -5.457 18.548 4.067 1.00 88.44 347 ALA A CA 1
ATOM 2532 C C . ALA A 1 347 ? -5.694 18.048 5.509 1.00 88.44 347 ALA A C 1
ATOM 2534 O O . ALA A 1 347 ? -6.840 17.915 5.936 1.00 88.44 347 ALA A O 1
ATOM 2535 N N . LYS A 1 348 ? -4.633 17.751 6.274 1.00 93.69 348 LYS A N 1
ATOM 2536 C CA . LYS A 1 348 ? -4.737 17.271 7.653 1.00 93.69 348 LYS A CA 1
ATOM 2537 C C . LYS A 1 348 ? -5.299 18.362 8.557 1.00 93.69 348 LYS A C 1
ATOM 2539 O O . LYS A 1 348 ? -4.728 19.433 8.712 1.00 93.69 348 LYS A O 1
ATOM 2544 N N . GLN A 1 349 ? -6.436 18.058 9.165 1.00 94.62 349 GLN A N 1
ATOM 2545 C CA . GLN A 1 349 ? -7.099 18.895 10.151 1.00 94.62 349 GLN A CA 1
ATOM 2546 C C . GLN A 1 349 ? -6.860 18.357 11.560 1.00 94.62 349 GLN A C 1
ATOM 2548 O O . GLN A 1 349 ? -6.702 17.149 11.763 1.00 94.62 349 GLN A O 1
ATOM 2553 N N . THR A 1 350 ? -6.864 19.267 12.530 1.00 95.31 350 THR A N 1
ATOM 2554 C CA . THR A 1 350 ? -6.710 18.973 13.957 1.00 95.31 350 THR A CA 1
ATOM 2555 C C . THR A 1 350 ? -8.078 18.682 14.585 1.00 95.31 350 THR A C 1
ATOM 2557 O O . THR A 1 350 ? -8.875 19.620 14.715 1.00 95.31 350 THR A O 1
ATOM 2560 N N . PRO A 1 351 ? -8.378 17.427 14.978 1.00 96.19 351 PRO A N 1
ATOM 2561 C CA . PRO A 1 351 ? -9.631 17.080 15.642 1.00 96.19 351 PRO A CA 1
ATOM 2562 C C . PRO A 1 351 ? -9.675 17.618 17.071 1.00 96.19 351 PRO A C 1
ATOM 2564 O O . PRO A 1 351 ? -8.642 17.895 17.681 1.00 96.19 351 PRO A O 1
ATOM 2567 N N . ALA A 1 352 ? -10.879 17.711 17.633 1.00 95.00 352 ALA A N 1
ATOM 2568 C CA . ALA A 1 352 ? -11.045 18.077 19.038 1.00 95.00 352 ALA A CA 1
ATOM 2569 C C . ALA A 1 352 ? -10.682 16.928 19.995 1.00 95.00 352 ALA A C 1
ATOM 2571 O O . ALA A 1 352 ? -10.189 17.170 21.093 1.00 95.00 352 ALA A O 1
ATOM 2572 N N . ALA A 1 353 ? -10.933 15.683 19.589 1.00 96.50 353 ALA A N 1
ATOM 2573 C CA . ALA A 1 353 ? -10.584 14.497 20.360 1.00 96.50 353 ALA A CA 1
ATOM 2574 C C . ALA A 1 353 ? -10.279 13.315 19.437 1.00 96.50 353 ALA A C 1
ATOM 2576 O O . ALA A 1 353 ? -10.825 13.214 18.332 1.00 96.50 353 ALA A O 1
ATOM 2577 N N . ILE A 1 354 ? -9.451 12.398 19.925 1.00 98.19 354 ILE A N 1
ATOM 2578 C CA . ILE A 1 354 ? -9.240 11.083 19.327 1.00 98.19 354 ILE A CA 1
ATOM 2579 C C . ILE A 1 354 ? -9.737 10.034 20.318 1.00 98.19 354 ILE A C 1
ATOM 2581 O O . ILE A 1 354 ? -9.299 9.996 21.465 1.00 98.19 354 ILE A O 1
ATOM 2585 N N . VAL A 1 355 ? -10.673 9.195 19.884 1.00 98.44 355 VAL A N 1
ATOM 2586 C CA . VAL A 1 355 ? -11.184 8.060 20.656 1.00 98.44 355 VAL A CA 1
ATOM 2587 C C . VAL A 1 355 ? -10.537 6.799 20.097 1.00 98.44 355 VAL A C 1
ATOM 2589 O O . VAL A 1 355 ? -10.955 6.297 19.054 1.00 98.44 355 VAL A O 1
ATOM 2592 N N . ALA A 1 356 ? -9.498 6.309 20.773 1.00 98.06 356 ALA A N 1
ATOM 2593 C CA . ALA A 1 356 ? -8.845 5.048 20.442 1.00 98.06 356 ALA A CA 1
ATOM 2594 C C . ALA A 1 356 ? -9.645 3.897 21.058 1.00 98.06 356 ALA A C 1
ATOM 2596 O O . ALA A 1 356 ? -9.654 3.700 22.276 1.00 98.06 356 ALA A O 1
ATOM 2597 N N . VAL A 1 357 ? -10.366 3.165 20.214 1.00 98.38 357 VAL A N 1
ATOM 2598 C CA . VAL A 1 357 ? -11.281 2.095 20.631 1.00 98.38 357 VAL A CA 1
ATOM 2599 C C . VAL A 1 357 ? -10.558 0.754 20.728 1.00 98.38 357 VAL A C 1
ATOM 2601 O O . VAL A 1 357 ? -9.628 0.489 19.971 1.00 98.38 357 VAL A O 1
ATOM 2604 N N . ALA A 1 358 ? -11.001 -0.124 21.630 1.00 96.19 358 ALA A N 1
ATOM 2605 C CA . ALA A 1 358 ? -10.402 -1.450 21.810 1.00 96.19 358 ALA A CA 1
ATOM 2606 C C . ALA A 1 358 ? -11.368 -2.605 21.494 1.00 96.19 358 ALA A C 1
ATOM 2608 O O . ALA A 1 358 ? -10.948 -3.756 21.387 1.00 96.19 358 ALA A O 1
ATOM 2609 N N . THR A 1 359 ? -12.666 -2.319 21.372 1.00 97.12 359 THR A N 1
ATOM 2610 C CA . THR A 1 359 ? -13.725 -3.306 21.131 1.00 97.12 359 THR A CA 1
ATOM 2611 C C . THR A 1 359 ? -14.791 -2.752 20.185 1.00 97.12 359 THR A C 1
ATOM 2613 O O . THR A 1 359 ? -14.916 -1.542 20.017 1.00 97.12 359 THR A O 1
ATOM 2616 N N . GLU A 1 360 ? -15.618 -3.617 19.594 1.00 97.50 360 GLU A N 1
ATOM 2617 C CA . GLU A 1 360 ? -16.768 -3.163 18.792 1.00 97.50 360 GLU A CA 1
ATOM 2618 C C . GLU A 1 360 ? -17.788 -2.373 19.627 1.00 97.50 360 GLU A C 1
ATOM 2620 O O . GLU A 1 360 ? -18.398 -1.438 19.118 1.00 97.50 360 GLU A O 1
ATOM 2625 N N . ALA A 1 361 ? -17.938 -2.700 20.915 1.00 97.94 361 ALA A N 1
ATOM 2626 C CA . ALA A 1 361 ? -18.830 -1.976 21.818 1.00 97.94 361 ALA A CA 1
ATOM 2627 C C . ALA A 1 361 ? -18.381 -0.518 22.015 1.00 97.94 361 ALA A C 1
ATOM 2629 O O . ALA A 1 361 ? -19.215 0.384 22.022 1.00 97.94 361 ALA A O 1
ATOM 2630 N N . ASP A 1 362 ? -17.069 -0.276 22.089 1.00 98.38 362 ASP A N 1
ATOM 2631 C CA . ASP A 1 362 ? -16.509 1.079 22.145 1.00 98.38 362 ASP A CA 1
ATOM 2632 C C . ASP A 1 362 ? -16.879 1.885 20.894 1.00 98.38 362 ASP A C 1
ATOM 2634 O O . ASP A 1 362 ? -17.267 3.051 20.983 1.00 98.38 362 ASP A O 1
ATOM 2638 N N . VAL A 1 363 ? -16.806 1.247 19.720 1.00 98.50 363 VAL A N 1
ATOM 2639 C CA . VAL A 1 363 ? -17.213 1.851 18.446 1.00 98.50 363 VAL A CA 1
ATOM 2640 C C . VAL A 1 363 ? -18.706 2.182 18.452 1.00 98.50 363 VAL A C 1
ATOM 2642 O O . VAL A 1 363 ? -19.077 3.301 18.104 1.00 98.50 363 VAL A O 1
ATOM 2645 N N . GLN A 1 364 ? -19.560 1.244 18.876 1.00 98.38 364 GLN A N 1
ATOM 2646 C CA . GLN A 1 364 ? -21.005 1.465 18.972 1.00 98.38 364 GLN A CA 1
ATOM 2647 C C . GLN A 1 364 ? -21.336 2.653 19.872 1.00 98.38 364 GLN A C 1
ATOM 2649 O O . GLN A 1 364 ? -22.056 3.554 19.448 1.00 98.38 364 GLN A O 1
ATOM 2654 N N . GLU A 1 365 ? -20.805 2.681 21.096 1.00 98.31 365 GLU A N 1
ATOM 2655 C CA . GLU A 1 365 ? -21.103 3.755 22.046 1.00 98.31 365 GLU A CA 1
ATOM 2656 C C . GLU A 1 365 ? -20.579 5.112 21.560 1.00 98.31 365 GLU A C 1
ATOM 2658 O O . GLU A 1 365 ? -21.278 6.118 21.692 1.00 98.31 365 GLU A O 1
ATOM 2663 N N . THR A 1 366 ? -19.410 5.136 20.911 1.00 98.38 366 THR A N 1
ATOM 2664 C CA . THR A 1 366 ? -18.863 6.354 20.292 1.00 98.38 366 THR A CA 1
ATOM 2665 C C . THR A 1 366 ? -19.764 6.868 19.176 1.00 98.38 366 THR A C 1
ATOM 2667 O O . THR A 1 366 ? -20.132 8.041 19.183 1.00 98.38 366 THR A O 1
ATOM 2670 N N . VAL A 1 367 ? -20.191 6.004 18.249 1.00 98.31 367 VAL A N 1
ATOM 2671 C CA . VAL A 1 367 ? -21.092 6.402 17.157 1.00 98.31 367 VAL A CA 1
ATOM 2672 C C . VAL A 1 367 ? -22.441 6.876 17.700 1.00 98.31 367 VAL A C 1
ATOM 2674 O O . VAL A 1 367 ? -22.897 7.948 17.307 1.00 98.31 367 VAL A O 1
ATOM 2677 N N . LYS A 1 368 ? -23.061 6.142 18.636 1.00 97.94 368 LYS A N 1
ATOM 2678 C CA . LYS A 1 368 ? -24.353 6.523 19.238 1.00 97.94 368 LYS A CA 1
ATOM 2679 C C . LYS A 1 368 ? -24.302 7.907 19.871 1.00 97.94 368 LYS A C 1
ATOM 2681 O O . LYS A 1 368 ? -25.186 8.722 19.618 1.00 97.94 368 LYS A O 1
ATOM 2686 N N . LEU A 1 369 ? -23.279 8.179 20.686 1.00 97.50 369 LEU A N 1
ATOM 2687 C CA . LEU A 1 369 ? -23.149 9.466 21.367 1.00 97.50 369 LEU A CA 1
ATOM 2688 C C . LEU A 1 369 ? -22.847 10.599 20.390 1.00 97.50 369 LEU A C 1
ATOM 2690 O O . LEU A 1 369 ? -23.442 11.668 20.514 1.00 97.50 369 LEU A O 1
ATOM 2694 N N . CYS A 1 370 ? -21.994 10.365 19.392 1.00 97.31 370 CYS A N 1
ATOM 2695 C CA . CYS A 1 370 ? -21.748 11.342 18.339 1.00 97.31 370 CYS A CA 1
ATOM 2696 C C . CYS A 1 370 ? -23.036 11.699 17.583 1.00 97.31 370 CYS A C 1
ATOM 2698 O O . CYS A 1 370 ? -23.358 12.876 17.443 1.00 97.31 370 CYS A O 1
ATOM 2700 N N . VAL A 1 371 ? -23.807 10.696 17.151 1.00 96.00 371 VAL A N 1
ATOM 2701 C CA . VAL A 1 371 ? -25.066 10.893 16.416 1.00 96.00 371 VAL A CA 1
ATOM 2702 C C . VAL A 1 371 ? -26.105 11.611 17.276 1.00 96.00 371 VAL A C 1
ATOM 2704 O O . VAL A 1 371 ? -26.683 12.598 16.824 1.00 96.00 371 VAL A O 1
ATOM 2707 N N . ALA A 1 372 ? -26.302 11.179 18.525 1.00 96.06 372 ALA A N 1
ATOM 2708 C CA . ALA A 1 372 ? -27.266 11.788 19.443 1.00 96.06 372 ALA A CA 1
ATOM 2709 C C . ALA A 1 372 ? -26.978 13.274 19.723 1.00 96.06 372 ALA A C 1
ATOM 2711 O O . ALA A 1 372 ? -27.910 14.050 19.919 1.00 96.06 372 ALA A O 1
ATOM 2712 N N . ASN A 1 373 ? -25.702 13.669 19.699 1.00 95.62 373 ASN A N 1
ATOM 2713 C CA . ASN A 1 373 ? -25.256 15.037 19.970 1.00 95.62 373 ASN A CA 1
ATOM 2714 C C . ASN A 1 373 ? -24.925 15.844 18.702 1.00 95.62 373 ASN A C 1
ATOM 2716 O O . ASN A 1 373 ? -24.426 16.965 18.796 1.00 95.62 373 ASN A O 1
ATOM 2720 N N . GLY A 1 374 ? -25.155 15.289 17.506 1.00 94.00 374 GLY A N 1
ATOM 2721 C CA . GLY A 1 374 ? -24.817 15.948 16.241 1.00 94.00 374 GLY A CA 1
ATOM 2722 C C . GLY A 1 374 ? -23.315 16.209 16.046 1.00 94.00 374 GLY A C 1
ATOM 2723 O O . GLY A 1 374 ? -22.938 17.078 15.258 1.00 94.00 374 GLY A O 1
ATOM 2724 N N . VAL A 1 375 ? -22.450 15.476 16.751 1.00 96.62 375 VAL A N 1
ATOM 2725 C CA . VAL A 1 375 ? -20.991 15.575 16.632 1.00 96.62 375 VAL A CA 1
ATOM 2726 C C . VAL A 1 375 ? -20.527 14.732 15.450 1.00 96.62 375 VAL A C 1
ATOM 2728 O O . VAL A 1 375 ? -20.790 13.533 15.365 1.00 96.62 375 VAL A O 1
ATOM 2731 N N . LYS A 1 376 ? -19.814 15.364 14.517 1.00 96.00 376 LYS A N 1
ATOM 2732 C CA . LYS A 1 376 ? -19.237 14.680 13.357 1.00 96.00 376 LYS A CA 1
ATOM 2733 C C . LYS A 1 376 ? -18.000 13.883 13.768 1.00 96.00 376 LYS A C 1
ATOM 2735 O O . LYS A 1 376 ? -17.241 14.294 14.647 1.00 96.00 376 LYS A O 1
ATOM 2740 N N . PHE A 1 377 ? -17.778 12.762 13.096 1.00 97.44 377 PHE A N 1
ATOM 2741 C CA . PHE A 1 377 ? -16.629 11.905 13.343 1.00 97.44 377 PHE A CA 1
ATOM 2742 C C . PHE A 1 377 ? -16.067 11.328 12.046 1.00 97.44 377 PHE A C 1
ATOM 2744 O O . PHE A 1 377 ? -16.766 11.249 11.038 1.00 97.44 377 PHE A O 1
ATOM 2751 N N . VAL A 1 378 ? -14.807 10.898 12.089 1.00 96.94 378 VAL A N 1
ATOM 2752 C CA . VAL A 1 378 ? -14.171 10.129 11.012 1.00 96.94 378 VAL A CA 1
ATOM 2753 C C . VAL A 1 378 ? -13.456 8.905 11.590 1.00 96.94 378 VAL A C 1
ATOM 2755 O O . VAL A 1 378 ? -12.745 9.034 12.587 1.00 96.94 378 VAL A O 1
ATOM 2758 N N . PRO A 1 379 ? -13.621 7.708 11.002 1.00 96.25 379 PRO A N 1
ATOM 2759 C CA . PRO A 1 379 ? -12.856 6.540 11.410 1.00 96.25 379 PRO A CA 1
ATOM 2760 C C . PRO A 1 379 ? -11.441 6.566 10.816 1.00 96.25 379 PRO A C 1
ATOM 2762 O O . PRO A 1 379 ? -11.241 6.960 9.660 1.00 96.25 379 PRO A O 1
ATOM 2765 N N . LYS A 1 380 ? -10.468 6.083 11.591 1.00 96.44 380 LYS A N 1
ATOM 2766 C CA . LYS A 1 380 ? -9.077 5.882 11.179 1.00 96.44 380 LYS A CA 1
ATOM 2767 C C . LYS A 1 380 ? -8.662 4.427 11.420 1.00 96.44 380 LYS A C 1
ATOM 2769 O O . LYS A 1 380 ? -8.846 3.896 12.507 1.00 96.44 380 LYS A O 1
ATOM 2774 N N . ALA A 1 381 ? -8.084 3.811 10.390 1.00 95.12 381 ALA A N 1
ATOM 2775 C CA . ALA A 1 381 ? -7.316 2.565 10.473 1.00 95.12 381 ALA A CA 1
ATOM 2776 C C . ALA A 1 381 ? -5.852 2.884 10.107 1.00 95.12 381 ALA A C 1
ATOM 2778 O O . ALA A 1 381 ? -5.240 3.730 10.744 1.00 95.12 381 ALA A O 1
ATOM 2779 N N . GLY A 1 382 ? -5.321 2.359 8.997 1.00 93.75 382 GLY A N 1
ATOM 2780 C CA . GLY A 1 382 ? -3.943 2.631 8.551 1.00 93.75 382 GLY A CA 1
ATOM 2781 C C . GLY A 1 382 ? -3.589 4.085 8.168 1.00 93.75 382 GLY A C 1
ATOM 2782 O O . GLY A 1 382 ? -2.474 4.331 7.740 1.00 93.75 382 GLY A O 1
ATOM 2783 N N . GLY A 1 383 ? -4.505 5.058 8.264 1.00 94.06 383 GLY A N 1
ATOM 2784 C CA . GLY A 1 383 ? -4.173 6.486 8.088 1.00 94.06 383 GLY A CA 1
ATOM 2785 C C . GLY A 1 383 ? -3.892 6.977 6.654 1.00 94.06 383 GLY A C 1
ATOM 2786 O O . GLY A 1 383 ? -3.414 8.098 6.494 1.00 94.06 383 GLY A O 1
ATOM 2787 N N . HIS A 1 384 ? -4.208 6.184 5.621 1.00 94.19 384 HIS A N 1
ATOM 2788 C CA . HIS A 1 384 ? -3.932 6.493 4.200 1.00 94.19 384 HIS A CA 1
ATOM 2789 C C . HIS A 1 384 ? -4.966 7.385 3.493 1.00 94.19 384 HIS A C 1
ATOM 2791 O O . HIS A 1 384 ? -4.669 8.007 2.479 1.00 94.19 384 HIS A O 1
ATOM 2797 N N . SER A 1 385 ? -6.195 7.462 4.005 1.00 91.62 385 SER A N 1
ATOM 2798 C CA . SER A 1 385 ? -7.269 8.249 3.380 1.00 91.62 385 SER A CA 1
ATOM 2799 C C . SER A 1 385 ? -7.018 9.743 3.551 1.00 91.62 385 SER A C 1
ATOM 2801 O O . SER A 1 385 ? -6.910 10.193 4.690 1.00 91.62 385 SER A O 1
ATOM 2803 N N . LEU A 1 386 ? -7.023 10.522 2.462 1.00 90.31 386 LEU A N 1
ATOM 2804 C CA . LEU A 1 386 ? -6.936 11.990 2.507 1.00 90.31 386 LEU A CA 1
ATOM 2805 C C . LEU A 1 386 ? -8.184 12.654 3.110 1.00 90.31 386 LEU A C 1
ATOM 2807 O O . LEU A 1 386 ? -8.082 13.734 3.685 1.00 90.31 386 LEU A O 1
ATOM 2811 N N . TRP A 1 387 ? -9.335 11.982 3.046 1.00 88.94 387 TRP A N 1
ATOM 2812 C CA . TRP A 1 387 ? -10.633 12.516 3.482 1.00 88.94 387 TRP A CA 1
ATOM 2813 C C . TRP A 1 387 ? -11.024 12.117 4.907 1.00 88.94 387 TRP A C 1
ATOM 2815 O O . TRP A 1 387 ? -11.998 12.635 5.442 1.00 88.94 387 TRP A O 1
ATOM 2825 N N . SER A 1 388 ? -10.290 11.195 5.533 1.00 89.19 388 SER A N 1
ATOM 2826 C CA . SER A 1 388 ? -10.535 10.764 6.917 1.00 89.19 388 SER A CA 1
ATOM 2827 C C . SER A 1 388 ? -9.864 11.721 7.903 1.00 89.19 388 SER A C 1
ATOM 2829 O O . SER A 1 388 ? -8.983 11.338 8.668 1.00 89.19 388 SER A O 1
ATOM 2831 N N . THR A 1 389 ? -10.246 12.993 7.838 1.00 92.75 389 THR A N 1
ATOM 2832 C CA . THR A 1 389 ? -9.729 14.064 8.690 1.00 92.75 389 THR A CA 1
ATOM 2833 C C . THR A 1 389 ? -10.855 15.010 9.077 1.00 92.75 389 THR A C 1
ATOM 2835 O O . THR A 1 389 ? -11.837 15.140 8.349 1.00 92.75 389 THR A O 1
ATOM 2838 N N . ILE A 1 390 ? -10.748 15.612 10.258 1.00 95.19 390 ILE A N 1
ATOM 2839 C CA . ILE A 1 390 ? -11.806 16.437 10.828 1.00 95.19 390 ILE A CA 1
ATOM 2840 C C . ILE A 1 390 ? -11.202 17.513 11.727 1.00 95.19 390 ILE A C 1
ATOM 2842 O O . ILE A 1 390 ? -10.212 17.270 12.414 1.00 95.19 390 ILE A O 1
ATOM 2846 N N . GLY A 1 391 ? -11.778 18.713 11.692 1.00 94.19 391 GLY A N 1
ATOM 2847 C CA . GLY A 1 391 ? -11.334 19.844 12.504 1.00 94.19 391 GLY A CA 1
ATOM 2848 C C . GLY A 1 391 ? -11.824 19.794 13.953 1.00 94.19 391 GLY A C 1
ATOM 2849 O O . GLY A 1 391 ? -12.466 18.840 14.395 1.00 94.19 391 GLY A O 1
ATOM 2850 N N . ALA A 1 392 ? -11.603 20.895 14.674 1.00 92.19 392 ALA A N 1
ATOM 2851 C CA . ALA A 1 392 ? -11.882 21.042 16.107 1.00 92.19 392 ALA A CA 1
ATOM 2852 C C . ALA A 1 392 ? -13.365 20.880 16.515 1.00 92.19 392 ALA A C 1
ATOM 2854 O O . ALA A 1 392 ? -13.701 20.948 17.693 1.00 92.19 392 ALA A O 1
ATOM 2855 N N . GLY A 1 393 ? -14.274 20.696 15.554 1.00 92.19 393 GLY A N 1
ATOM 2856 C CA . GLY A 1 393 ? -15.684 20.402 15.805 1.00 92.19 393 GLY A CA 1
ATOM 2857 C C . GLY A 1 393 ? -16.029 18.913 15.874 1.00 92.19 393 GLY A C 1
ATOM 2858 O O . GLY A 1 393 ? -17.194 18.597 16.106 1.00 92.19 393 GLY A O 1
ATOM 2859 N N . GLY A 1 394 ? -15.070 18.013 15.645 1.00 95.94 394 GLY A N 1
ATOM 2860 C CA . GLY A 1 394 ? -15.344 16.583 15.544 1.00 95.94 394 GLY A CA 1
ATOM 2861 C C . GLY A 1 394 ? -14.277 15.676 16.141 1.00 95.94 394 GLY A C 1
ATOM 2862 O O . GLY A 1 394 ? -13.276 16.127 16.705 1.00 95.94 394 GLY A O 1
ATOM 2863 N N . ILE A 1 395 ? -14.547 14.377 16.027 1.00 97.69 395 ILE A N 1
ATOM 2864 C CA . ILE A 1 395 ? -13.808 13.303 16.695 1.00 97.69 395 ILE A CA 1
ATOM 2865 C C . ILE A 1 395 ? -13.197 12.352 15.662 1.00 97.69 395 ILE A C 1
ATOM 2867 O O . ILE A 1 395 ? -13.854 11.954 14.701 1.00 97.69 395 ILE A O 1
ATOM 2871 N N . VAL A 1 396 ? -11.950 11.938 15.873 1.00 98.19 396 VAL A N 1
ATOM 2872 C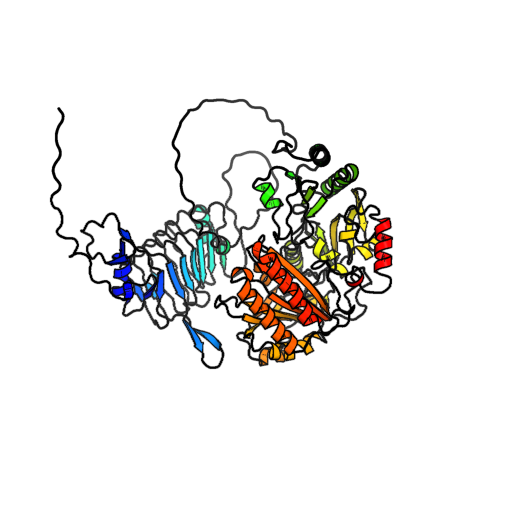 CA . VAL A 1 396 ? -11.386 10.777 15.168 1.00 98.19 396 VAL A CA 1
ATOM 2873 C C . VAL A 1 396 ? -11.673 9.525 15.990 1.00 98.19 396 VAL A C 1
ATOM 2875 O O . VAL A 1 396 ? -11.353 9.487 17.174 1.00 98.19 396 VAL A O 1
ATOM 2878 N N . ILE A 1 397 ? -12.261 8.499 15.375 1.00 98.44 397 ILE A N 1
ATOM 2879 C CA . ILE A 1 397 ? -12.396 7.164 15.973 1.00 98.44 397 ILE A CA 1
ATOM 2880 C C . ILE A 1 397 ? -11.224 6.328 15.463 1.00 98.44 397 ILE A C 1
ATOM 2882 O O . ILE A 1 397 ? -11.237 5.885 14.313 1.00 98.44 397 ILE A O 1
ATOM 2886 N N . ASP A 1 398 ? -10.196 6.155 16.287 1.00 98.25 398 ASP A N 1
ATOM 2887 C CA . ASP A 1 398 ? -9.014 5.374 15.930 1.00 98.25 398 ASP A CA 1
ATOM 2888 C C . ASP A 1 398 ? -9.259 3.891 16.236 1.00 98.25 398 ASP A C 1
ATOM 2890 O O . ASP A 1 398 ? -9.530 3.509 17.375 1.00 98.25 398 ASP A O 1
ATOM 2894 N N . LEU A 1 399 ? -9.209 3.065 15.190 1.00 98.19 399 LEU A N 1
ATOM 2895 C CA . LEU A 1 399 ? -9.484 1.632 15.236 1.00 98.19 399 LEU A CA 1
ATOM 2896 C C . LEU A 1 399 ? -8.217 0.800 15.436 1.00 98.19 399 LEU A C 1
ATOM 2898 O O . LEU A 1 399 ? -8.329 -0.418 15.474 1.00 98.19 399 LEU A O 1
ATOM 2902 N N . THR A 1 400 ? -7.027 1.400 15.541 1.00 95.25 400 THR A N 1
ATOM 2903 C CA . THR A 1 400 ? -5.735 0.698 15.424 1.00 95.25 400 THR A CA 1
ATOM 2904 C C . THR A 1 400 ? -5.575 -0.439 16.438 1.00 95.25 400 THR A C 1
ATOM 2906 O O . THR A 1 400 ? -4.976 -1.461 16.120 1.00 95.25 400 THR A O 1
ATOM 2909 N N . ALA A 1 401 ? -6.159 -0.326 17.637 1.00 95.06 401 ALA A N 1
ATOM 2910 C CA . ALA A 1 401 ? -6.134 -1.403 18.634 1.00 95.06 401 ALA A CA 1
ATOM 2911 C C . ALA A 1 401 ? -7.130 -2.552 18.345 1.00 95.06 401 ALA A C 1
ATOM 2913 O O . ALA A 1 401 ? -7.008 -3.637 18.914 1.00 95.06 401 ALA A O 1
ATOM 2914 N N . LEU A 1 402 ? -8.097 -2.349 17.446 1.00 95.75 402 LEU A N 1
ATOM 2915 C CA . LEU A 1 402 ? -9.015 -3.362 16.923 1.00 95.75 402 LEU A CA 1
ATOM 2916 C C . LEU A 1 402 ? -8.403 -4.018 15.668 1.00 95.75 402 LEU A C 1
ATOM 2918 O O . LEU A 1 402 ? -8.948 -3.913 14.569 1.00 95.75 402 LEU A O 1
ATOM 2922 N N . ASN A 1 403 ? -7.249 -4.674 15.824 1.00 95.75 403 ASN A N 1
ATOM 2923 C CA . ASN A 1 403 ? -6.415 -5.192 14.726 1.00 95.75 403 ASN A CA 1
ATOM 2924 C C . ASN A 1 403 ? -6.306 -6.727 14.658 1.00 95.75 403 ASN A C 1
ATOM 2926 O O . ASN A 1 403 ? -5.461 -7.251 13.931 1.00 95.75 403 ASN A O 1
ATOM 2930 N N . ALA A 1 404 ? -7.160 -7.463 15.372 1.00 96.62 404 ALA A N 1
ATOM 2931 C CA . ALA A 1 404 ? -7.108 -8.921 15.390 1.00 96.62 404 ALA A CA 1
ATOM 2932 C C . ALA A 1 404 ? -7.311 -9.542 13.996 1.00 96.62 404 ALA A C 1
ATOM 2934 O O . ALA A 1 404 ? -8.222 -9.161 13.254 1.00 96.62 404 ALA A O 1
ATOM 2935 N N . VAL A 1 405 ? -6.497 -10.558 13.695 1.00 98.31 405 VAL A N 1
ATOM 2936 C CA . VAL A 1 405 ? -6.597 -11.396 12.496 1.00 98.31 405 VAL A CA 1
ATOM 2937 C C . VAL A 1 405 ? -6.749 -12.852 12.920 1.00 98.31 405 VAL A C 1
ATOM 2939 O O . VAL A 1 405 ? -5.954 -13.367 13.701 1.00 98.31 405 VAL A O 1
ATOM 2942 N N . THR A 1 406 ? -7.778 -13.525 12.409 1.00 98.25 406 THR A N 1
ATOM 2943 C CA . THR A 1 406 ? -8.028 -14.953 12.656 1.00 98.25 406 THR A CA 1
ATOM 2944 C C . THR A 1 406 ? -8.104 -15.691 11.330 1.00 98.25 406 THR A C 1
ATOM 2946 O O . THR A 1 406 ? -8.921 -15.342 10.481 1.00 98.25 406 THR A O 1
ATOM 2949 N N . VAL A 1 407 ? -7.265 -16.710 11.148 1.00 98.75 407 VAL A N 1
ATOM 2950 C CA . VAL A 1 407 ? -7.257 -17.553 9.947 1.00 98.75 407 VAL A CA 1
ATOM 2951 C C . VAL A 1 407 ? -7.893 -18.896 10.278 1.00 98.75 407 VAL A C 1
ATOM 2953 O O . VAL A 1 407 ? -7.425 -19.600 11.171 1.00 98.75 407 VAL A O 1
ATOM 2956 N N . ASP A 1 408 ? -8.931 -19.259 9.532 1.00 98.25 408 ASP A N 1
ATOM 2957 C CA . ASP A 1 408 ? -9.513 -20.595 9.553 1.00 98.25 408 ASP A CA 1
ATOM 2958 C C . ASP A 1 408 ? -9.029 -21.351 8.315 1.00 98.25 408 ASP A C 1
ATOM 2960 O O . ASP A 1 408 ? -9.484 -21.123 7.187 1.00 98.25 408 ASP A O 1
ATOM 2964 N N . LYS A 1 409 ? -8.055 -22.236 8.537 1.00 97.62 409 LYS A N 1
ATOM 2965 C CA . LYS A 1 409 ? -7.435 -23.018 7.469 1.00 97.62 409 LYS A CA 1
ATOM 2966 C C . LYS A 1 409 ? -8.403 -24.021 6.846 1.00 97.62 409 LYS A C 1
ATOM 2968 O O . LYS A 1 409 ? -8.323 -24.254 5.643 1.00 97.62 409 LYS A O 1
ATOM 2973 N N . GLU A 1 410 ? -9.284 -24.613 7.646 1.00 97.06 410 GLU A N 1
ATOM 2974 C CA . GLU A 1 410 ? -10.210 -25.651 7.189 1.00 97.06 410 GLU A CA 1
ATOM 2975 C C . GLU A 1 410 ? -11.352 -25.038 6.381 1.00 97.06 410 GLU A C 1
ATOM 2977 O O . GLU A 1 410 ? -11.680 -25.531 5.302 1.00 97.06 410 GLU A O 1
ATOM 2982 N N . ALA A 1 411 ? -11.904 -23.918 6.853 1.00 97.50 411 ALA A N 1
ATOM 2983 C CA . ALA A 1 411 ? -12.922 -23.173 6.122 1.00 97.50 411 ALA A CA 1
ATOM 2984 C C . ALA A 1 411 ? -12.352 -22.388 4.927 1.00 97.50 411 ALA A C 1
ATOM 2986 O O . ALA A 1 411 ? -13.117 -21.931 4.076 1.00 97.50 411 ALA A O 1
ATOM 2987 N N . GLY A 1 412 ? -11.029 -22.195 4.863 1.00 98.19 412 GLY A N 1
ATOM 2988 C CA . GLY A 1 412 ? -10.385 -21.370 3.842 1.00 98.19 412 GLY A CA 1
ATOM 2989 C C . GLY A 1 412 ? -10.811 -19.908 3.959 1.00 98.19 412 GLY A C 1
ATOM 2990 O O . GLY A 1 412 ? -11.216 -19.290 2.974 1.00 98.19 412 GLY A O 1
ATOM 2991 N N . THR A 1 413 ? -10.771 -19.351 5.171 1.00 98.81 413 THR A N 1
ATOM 2992 C CA . THR A 1 413 ? -11.173 -17.960 5.420 1.00 98.81 413 THR A CA 1
ATOM 2993 C C . THR A 1 413 ? -10.192 -17.219 6.318 1.00 98.81 413 THR A C 1
ATOM 2995 O O . THR A 1 413 ? -9.442 -17.809 7.094 1.00 98.81 413 THR A O 1
ATOM 2998 N N . VAL A 1 414 ? -10.208 -15.895 6.211 1.00 98.81 414 VAL A N 1
ATOM 2999 C CA . VAL A 1 414 ? -9.518 -14.986 7.125 1.00 98.81 414 VAL A CA 1
ATOM 3000 C C . VAL A 1 414 ? -10.497 -13.927 7.601 1.00 98.81 414 VAL A C 1
ATOM 3002 O O . VAL A 1 414 ? -11.218 -13.338 6.800 1.00 98.81 414 VAL A O 1
ATOM 3005 N N . THR A 1 415 ? -10.530 -13.680 8.904 1.00 98.81 415 THR A N 1
ATOM 3006 C CA . THR A 1 415 ? -11.273 -12.567 9.493 1.00 98.81 415 THR A CA 1
ATOM 3007 C C . THR A 1 415 ? -10.292 -11.501 9.949 1.00 98.81 415 THR A C 1
ATOM 3009 O O . THR A 1 415 ? -9.413 -11.791 10.758 1.00 98.81 415 THR A O 1
ATOM 3012 N N . VAL A 1 416 ? -10.439 -10.288 9.420 1.00 98.69 416 VAL A N 1
ATOM 3013 C CA . VAL A 1 416 ? -9.629 -9.110 9.758 1.00 98.69 416 VAL A CA 1
ATOM 3014 C C . VAL A 1 416 ? -10.494 -8.076 10.462 1.00 98.69 416 VAL A C 1
ATOM 3016 O O . VAL A 1 416 ? -11.648 -7.853 10.086 1.00 98.69 416 VAL A O 1
ATOM 3019 N N . SER A 1 417 ? -9.941 -7.444 11.487 1.00 98.31 417 SER A N 1
ATOM 3020 C CA . SER A 1 417 ? -10.632 -6.413 12.256 1.00 98.31 417 SER A CA 1
ATOM 3021 C C . SER A 1 417 ? -10.444 -5.023 11.632 1.00 98.31 417 SER A C 1
ATOM 3023 O O . SER A 1 417 ? -9.558 -4.811 10.806 1.00 98.31 417 SER A O 1
ATOM 3025 N N . GLY A 1 418 ? -11.296 -4.063 12.001 1.00 97.38 418 GLY A N 1
ATOM 3026 C CA . GLY A 1 418 ? -11.389 -2.735 11.375 1.00 97.38 418 GLY A CA 1
ATOM 3027 C C . GLY A 1 418 ? -10.088 -1.928 11.372 1.00 97.38 418 GLY A C 1
ATOM 3028 O O . GLY A 1 418 ? -9.858 -1.143 10.453 1.00 97.38 418 GLY A O 1
ATOM 3029 N N . GLY A 1 419 ? -9.233 -2.142 12.373 1.00 97.44 419 GLY A N 1
ATOM 3030 C CA . GLY A 1 419 ? -7.922 -1.514 12.508 1.00 97.44 419 GLY A CA 1
ATOM 3031 C C . GLY A 1 419 ? -6.760 -2.277 11.888 1.00 97.44 419 GLY A C 1
ATOM 3032 O O . GLY A 1 419 ? -5.667 -1.722 11.826 1.00 97.44 419 GLY A O 1
ATOM 3033 N N . SER A 1 420 ? -6.962 -3.521 11.438 1.00 97.88 420 SER A N 1
ATOM 3034 C CA . SER A 1 420 ? -5.884 -4.340 10.877 1.00 97.88 420 SER A CA 1
ATOM 3035 C C . SER A 1 420 ? -5.294 -3.679 9.631 1.00 97.88 420 SER A C 1
ATOM 3037 O O . SER A 1 420 ? -6.022 -3.231 8.738 1.00 97.88 420 SER A O 1
ATOM 3039 N N . GLN A 1 421 ? -3.970 -3.656 9.545 1.00 97.38 421 GLN A N 1
ATOM 3040 C CA . GLN A 1 421 ? -3.234 -3.303 8.337 1.00 97.38 421 GLN A CA 1
ATOM 3041 C C . GLN A 1 421 ? -3.062 -4.539 7.444 1.00 97.38 421 GLN A C 1
ATOM 3043 O O . GLN A 1 421 ? -3.246 -5.676 7.881 1.00 97.38 421 GLN A O 1
ATOM 3048 N N . ILE A 1 422 ? -2.714 -4.338 6.173 1.00 97.56 422 ILE A N 1
ATOM 3049 C CA . ILE A 1 422 ? -2.509 -5.446 5.227 1.00 97.56 422 ILE A CA 1
ATOM 3050 C C . ILE A 1 422 ? -1.435 -6.418 5.735 1.00 97.56 422 ILE A C 1
ATOM 3052 O O . ILE A 1 422 ? -1.662 -7.630 5.707 1.00 97.56 422 ILE A O 1
ATOM 3056 N N . LYS A 1 423 ? -0.312 -5.917 6.270 1.00 94.81 423 LYS A N 1
ATOM 3057 C CA . LYS A 1 423 ? 0.761 -6.772 6.814 1.00 94.81 423 LYS A CA 1
ATOM 3058 C C . LYS A 1 423 ? 0.285 -7.724 7.916 1.00 94.81 423 LYS A C 1
ATOM 3060 O O . LYS A 1 423 ? 0.736 -8.868 7.967 1.00 94.81 423 LYS A O 1
ATOM 3065 N N . ASP A 1 424 ? -0.679 -7.289 8.732 1.00 95.44 424 ASP A N 1
ATOM 3066 C CA . ASP A 1 424 ? -1.227 -8.087 9.832 1.00 95.44 424 ASP A CA 1
ATOM 3067 C C . ASP A 1 424 ? -1.985 -9.314 9.303 1.00 95.44 424 ASP A C 1
ATOM 3069 O O . ASP A 1 424 ? -2.084 -10.329 9.988 1.00 95.44 424 ASP A O 1
ATOM 3073 N N . ALA A 1 425 ? -2.515 -9.239 8.076 1.00 96.25 425 ALA A N 1
ATOM 3074 C CA . ALA A 1 425 ? -3.266 -10.316 7.441 1.00 96.25 425 ALA A CA 1
ATOM 3075 C C . ALA A 1 425 ? -2.394 -11.245 6.584 1.00 96.25 425 ALA A C 1
ATOM 3077 O O . ALA A 1 425 ? -2.615 -12.459 6.564 1.00 96.25 425 ALA A O 1
ATOM 3078 N N . VAL A 1 426 ? -1.407 -10.695 5.871 1.00 94.88 426 VAL A N 1
ATOM 3079 C CA . VAL A 1 426 ? -0.591 -11.447 4.904 1.00 94.88 426 VAL A CA 1
ATOM 3080 C C . VAL A 1 426 ? 0.271 -12.511 5.600 1.00 94.88 426 VAL A C 1
ATOM 3082 O O . VAL A 1 426 ? 0.281 -13.664 5.158 1.00 94.88 426 VAL A O 1
ATOM 3085 N N . ALA A 1 427 ? 0.945 -12.180 6.707 1.00 89.38 427 ALA A N 1
ATOM 3086 C CA . ALA A 1 427 ? 1.838 -13.123 7.386 1.00 89.38 427 ALA A CA 1
ATOM 3087 C C . ALA A 1 427 ? 1.106 -14.343 8.002 1.00 89.38 427 ALA A C 1
ATOM 3089 O O . ALA A 1 427 ? 1.520 -15.474 7.723 1.00 89.38 427 ALA A O 1
ATOM 3090 N N . PRO A 1 428 ? -0.008 -14.191 8.754 1.00 94.94 428 PRO A N 1
ATOM 3091 C CA . PRO A 1 428 ? -0.768 -15.337 9.266 1.00 94.94 428 PRO A CA 1
ATOM 3092 C C . PRO A 1 428 ? -1.376 -16.216 8.167 1.00 94.94 428 PRO A C 1
ATOM 3094 O O . PRO A 1 428 ? -1.413 -17.439 8.307 1.00 94.94 428 PRO A O 1
ATOM 3097 N N . LEU A 1 429 ? -1.828 -15.616 7.060 1.00 97.00 429 LEU A N 1
ATOM 3098 C CA . LEU A 1 429 ? -2.305 -16.359 5.891 1.00 97.00 429 LEU A CA 1
ATOM 3099 C C . LEU A 1 429 ? -1.201 -17.251 5.318 1.00 97.00 429 LEU A C 1
ATOM 3101 O O . LEU A 1 429 ? -1.416 -18.453 5.148 1.00 97.00 429 LEU A O 1
ATOM 3105 N N . TYR A 1 430 ? -0.011 -16.683 5.088 1.00 94.94 430 TYR A N 1
ATOM 3106 C CA . TYR A 1 430 ? 1.130 -17.434 4.571 1.00 94.94 430 TYR A CA 1
ATOM 3107 C C . TYR A 1 430 ? 1.500 -18.605 5.488 1.00 94.94 430 TYR A C 1
ATOM 3109 O O . TYR A 1 430 ? 1.632 -19.735 5.019 1.00 94.94 430 TYR A O 1
ATOM 3117 N N . ALA A 1 431 ? 1.576 -18.362 6.802 1.00 94.19 431 ALA A N 1
ATOM 3118 C CA . ALA A 1 431 ? 1.866 -19.393 7.799 1.00 94.19 431 ALA A CA 1
ATOM 3119 C C . ALA A 1 431 ? 0.828 -20.535 7.797 1.00 94.19 431 ALA A C 1
ATOM 3121 O O . ALA A 1 431 ? 1.169 -21.693 8.039 1.00 94.19 431 ALA A O 1
ATOM 3122 N N . ALA A 1 432 ? -0.433 -20.235 7.474 1.00 95.88 432 ALA A N 1
ATOM 3123 C CA . ALA A 1 432 ? -1.485 -21.237 7.323 1.00 95.88 432 ALA A CA 1
ATOM 3124 C C . ALA A 1 432 ? -1.431 -21.999 5.980 1.00 95.88 432 ALA A C 1
ATOM 3126 O O . ALA A 1 432 ? -2.134 -23.002 5.819 1.00 95.88 432 ALA A O 1
ATOM 3127 N N . GLY A 1 433 ? -0.589 -21.582 5.030 1.00 95.88 433 GLY A N 1
ATOM 3128 C CA . GLY A 1 433 ? -0.546 -22.118 3.667 1.00 95.88 433 GLY A CA 1
ATOM 3129 C C . GLY A 1 433 ? -1.631 -21.540 2.753 1.00 95.88 433 GLY A C 1
ATOM 3130 O O . GLY A 1 433 ? -2.031 -22.187 1.781 1.00 95.88 433 GLY A O 1
ATOM 3131 N N . LEU A 1 434 ? -2.121 -20.341 3.075 1.00 97.25 434 LEU A N 1
ATOM 3132 C CA . LEU A 1 434 ? -3.185 -19.639 2.367 1.00 97.25 434 LEU A CA 1
ATOM 3133 C C . LEU A 1 434 ? -2.721 -18.261 1.860 1.00 97.25 434 LEU A C 1
ATOM 3135 O O . LEU A 1 434 ? -1.718 -17.710 2.305 1.00 97.25 434 LEU A O 1
ATOM 3139 N N . CYS A 1 435 ? -3.489 -17.675 0.948 1.00 97.31 435 CYS A N 1
ATOM 3140 C CA . CYS A 1 435 ? -3.362 -16.292 0.500 1.00 97.31 435 CYS A CA 1
ATOM 3141 C C . CYS A 1 435 ? -4.739 -15.660 0.250 1.00 97.31 435 CYS A C 1
ATOM 3143 O O . CYS A 1 435 ? -5.744 -16.352 0.078 1.00 97.31 435 CYS A O 1
ATOM 3145 N N . ALA A 1 436 ? -4.789 -14.331 0.229 1.00 97.25 436 ALA A N 1
ATOM 3146 C CA . ALA A 1 436 ? -5.974 -13.554 -0.116 1.00 97.25 436 ALA A CA 1
ATOM 3147 C C . ALA A 1 436 ? -5.555 -12.346 -0.975 1.00 97.25 436 ALA A C 1
ATOM 3149 O O . ALA A 1 436 ? -4.407 -11.909 -0.889 1.00 97.25 436 ALA A O 1
ATOM 3150 N N . PRO A 1 437 ? -6.445 -11.795 -1.814 1.00 96.12 437 PRO A N 1
ATOM 3151 C CA . PRO A 1 437 ? -6.076 -10.741 -2.756 1.00 96.12 437 PRO A CA 1
ATOM 3152 C C . PRO A 1 437 ? -6.002 -9.358 -2.094 1.00 96.12 437 PRO A C 1
ATOM 3154 O O . PRO A 1 437 ? -6.745 -8.462 -2.474 1.00 96.12 437 PRO A O 1
ATOM 3157 N N . PHE A 1 438 ? -5.146 -9.161 -1.087 1.00 96.81 438 PHE A N 1
ATOM 3158 C CA . PHE A 1 438 ? -4.908 -7.838 -0.489 1.00 96.81 438 PHE A CA 1
ATOM 3159 C C . PHE A 1 438 ? -4.084 -6.925 -1.415 1.00 96.81 438 PHE A C 1
ATOM 3161 O O . PHE A 1 438 ? -3.454 -7.383 -2.370 1.00 96.81 438 PHE A O 1
ATOM 3168 N N . GLY A 1 439 ? -4.130 -5.615 -1.154 1.00 92.62 439 GLY A N 1
ATOM 3169 C CA . GLY A 1 439 ? -3.377 -4.594 -1.893 1.00 92.62 439 GLY A CA 1
ATOM 3170 C C . GLY A 1 439 ? -1.865 -4.627 -1.642 1.00 92.62 439 GLY A C 1
ATOM 3171 O O . GLY A 1 439 ? -1.367 -5.463 -0.890 1.00 92.62 439 GLY A O 1
ATOM 3172 N N . THR A 1 440 ? -1.140 -3.698 -2.271 1.00 89.00 440 THR A N 1
ATOM 3173 C CA . THR A 1 440 ? 0.330 -3.735 -2.394 1.00 89.00 440 THR A CA 1
ATOM 3174 C C . THR A 1 440 ? 1.119 -2.991 -1.311 1.00 89.00 440 THR A C 1
ATOM 3176 O O . THR A 1 440 ? 2.342 -3.049 -1.317 1.00 89.00 440 THR A O 1
ATOM 3179 N N . ALA A 1 441 ? 0.453 -2.299 -0.383 1.00 93.06 441 ALA A N 1
ATOM 3180 C CA . ALA A 1 441 ? 1.091 -1.452 0.629 1.00 93.06 441 ALA A CA 1
ATOM 3181 C C . ALA A 1 441 ? 0.789 -1.952 2.051 1.00 93.06 441 ALA A C 1
ATOM 3183 O O . ALA A 1 441 ? -0.366 -1.978 2.481 1.00 93.06 441 ALA A O 1
ATOM 3184 N N . ASN A 1 442 ? 1.830 -2.328 2.798 1.00 94.62 442 ASN A N 1
ATOM 3185 C CA . ASN A 1 442 ? 1.712 -3.038 4.075 1.00 94.62 442 ASN A CA 1
ATOM 3186 C C . ASN A 1 442 ? 0.990 -2.252 5.182 1.00 94.62 442 ASN A C 1
ATOM 3188 O O . ASN A 1 442 ? 0.307 -2.869 6.001 1.00 94.62 442 ASN A O 1
ATOM 3192 N N . THR A 1 443 ? 1.106 -0.918 5.211 1.00 95.25 443 THR A N 1
ATOM 3193 C CA . THR A 1 443 ? 0.512 -0.064 6.263 1.00 95.25 443 THR A CA 1
ATOM 3194 C C . THR A 1 443 ? -0.919 0.392 5.964 1.00 95.25 443 THR A C 1
ATOM 3196 O O . THR A 1 443 ? -1.583 0.975 6.827 1.00 95.25 443 THR A O 1
ATOM 3199 N N . VAL A 1 444 ? -1.439 0.116 4.764 1.00 96.50 444 VAL A N 1
ATOM 3200 C CA . VAL A 1 444 ? -2.833 0.414 4.412 1.00 96.50 444 VAL A CA 1
ATOM 3201 C C . VAL A 1 444 ? -3.771 -0.443 5.266 1.00 96.50 444 VAL A C 1
ATOM 3203 O O . VAL A 1 444 ? -3.518 -1.624 5.494 1.00 96.50 444 VAL A O 1
ATOM 3206 N N . GLY A 1 445 ? -4.880 0.141 5.733 1.00 97.19 445 GLY A N 1
ATOM 3207 C CA . GLY A 1 445 ? -5.910 -0.606 6.462 1.00 97.19 445 GLY A CA 1
ATOM 3208 C C . GLY A 1 445 ? -6.579 -1.657 5.569 1.00 97.19 445 GLY A C 1
ATOM 3209 O O . GLY A 1 445 ? -7.112 -1.315 4.512 1.00 97.19 445 GLY A O 1
ATOM 3210 N N . ALA A 1 446 ? -6.600 -2.915 6.006 1.00 97.56 446 ALA A N 1
ATOM 3211 C CA . ALA A 1 446 ? -7.122 -4.047 5.241 1.00 97.56 446 ALA A CA 1
ATOM 3212 C C . ALA A 1 446 ? -8.628 -3.911 4.949 1.00 97.56 446 ALA A C 1
ATOM 3214 O O . ALA A 1 446 ? -9.072 -4.134 3.825 1.00 97.56 446 ALA A O 1
ATOM 3215 N N . VAL A 1 447 ? -9.414 -3.481 5.943 1.00 97.75 447 VAL A N 1
ATOM 3216 C CA . VAL A 1 447 ? -10.863 -3.263 5.799 1.00 97.75 447 VAL A CA 1
ATOM 3217 C C . VAL A 1 447 ? -11.198 -2.130 4.819 1.00 97.75 447 VAL A C 1
ATOM 3219 O O . VAL A 1 447 ? -11.886 -2.406 3.834 1.00 97.75 447 VAL A O 1
ATOM 3222 N N . PRO A 1 448 ? -10.733 -0.875 5.008 1.00 94.88 448 PRO A N 1
ATOM 3223 C CA . PRO A 1 448 ? -11.062 0.212 4.082 1.00 94.88 448 PRO A CA 1
ATOM 3224 C C . PRO A 1 448 ? -10.526 -0.019 2.660 1.00 94.88 448 PRO A C 1
ATOM 3226 O O . PRO A 1 448 ? -11.138 0.440 1.695 1.00 94.88 448 PRO A O 1
ATOM 3229 N N . GLN A 1 449 ? -9.422 -0.758 2.503 1.00 96.06 449 GLN A N 1
ATOM 3230 C CA . GLN A 1 449 ? -8.946 -1.167 1.182 1.00 96.06 449 GLN A CA 1
ATOM 3231 C C . GLN A 1 449 ? -9.922 -2.147 0.518 1.00 96.06 449 GLN A C 1
ATOM 3233 O O . GLN A 1 449 ? -10.298 -1.929 -0.635 1.00 96.06 449 GLN A O 1
ATOM 3238 N N . ALA A 1 450 ? -10.388 -3.165 1.245 1.00 97.31 450 ALA A N 1
ATOM 3239 C CA . ALA A 1 450 ? -11.234 -4.212 0.687 1.00 97.31 450 ALA A CA 1
ATOM 3240 C C . ALA A 1 450 ? -12.626 -3.722 0.270 1.00 97.31 450 ALA A C 1
ATOM 3242 O O . ALA A 1 450 ? -13.147 -4.117 -0.770 1.00 97.31 450 ALA A O 1
ATOM 3243 N N . VAL A 1 451 ? -13.244 -2.849 1.064 1.00 96.62 451 VAL A N 1
ATOM 3244 C CA . VAL A 1 451 ? -14.681 -2.525 0.937 1.00 96.62 451 VAL A CA 1
ATOM 3245 C C . VAL A 1 451 ? -14.997 -1.513 -0.161 1.00 96.62 451 VAL A C 1
ATOM 3247 O O . VAL A 1 451 ? -16.157 -1.296 -0.494 1.00 96.62 451 VAL A O 1
ATOM 3250 N N . ASN A 1 452 ? -13.968 -0.915 -0.753 1.00 91.62 452 ASN A N 1
ATOM 3251 C CA . ASN A 1 452 ? -14.087 0.011 -1.878 1.00 91.62 452 ASN A CA 1
ATOM 3252 C C . ASN A 1 452 ? -13.534 -0.587 -3.180 1.00 91.62 452 ASN A C 1
ATOM 3254 O O . ASN A 1 452 ? -13.257 0.137 -4.134 1.00 91.62 452 ASN A O 1
ATOM 3258 N N . GLY A 1 453 ? -13.365 -1.913 -3.213 1.00 91.88 453 GLY A N 1
ATOM 3259 C CA . GLY A 1 453 ? -12.834 -2.662 -4.345 1.00 91.88 453 GLY A CA 1
ATOM 3260 C C . GLY A 1 453 ? -11.609 -3.456 -3.939 1.00 91.88 453 GLY A C 1
ATOM 3261 O O . GLY A 1 453 ? -11.677 -4.675 -3.807 1.00 91.88 453 GLY A O 1
ATOM 3262 N N . GLY A 1 454 ? -10.515 -2.737 -3.708 1.00 92.12 454 GLY A N 1
ATOM 3263 C CA . GLY A 1 454 ? -9.237 -3.305 -3.311 1.00 92.12 454 GLY A CA 1
ATOM 3264 C C . GLY A 1 454 ? -8.405 -3.783 -4.497 1.00 92.12 454 GLY A C 1
ATOM 3265 O O . GLY A 1 454 ? -8.299 -4.986 -4.729 1.00 92.12 454 GLY A O 1
ATOM 3266 N N . LEU A 1 455 ? -7.805 -2.820 -5.215 1.00 92.25 455 LEU A N 1
ATOM 3267 C CA . LEU A 1 455 ? -6.869 -3.096 -6.306 1.00 92.25 455 LEU A CA 1
ATOM 3268 C C . LEU A 1 455 ? -5.691 -3.923 -5.805 1.00 92.25 455 LEU A C 1
ATOM 3270 O O . LEU A 1 455 ? -5.135 -3.668 -4.732 1.00 92.25 455 LEU A O 1
ATOM 3274 N N . THR A 1 456 ? -5.344 -4.938 -6.587 1.00 94.38 456 THR A N 1
ATOM 3275 C CA . THR A 1 456 ? -4.386 -5.958 -6.182 1.00 94.38 456 THR A CA 1
ATOM 3276 C C . THR A 1 456 ? -3.748 -6.646 -7.382 1.00 94.38 456 THR A C 1
ATOM 3278 O O . THR A 1 456 ? -4.404 -6.934 -8.387 1.00 94.38 456 THR A O 1
ATOM 3281 N N . VAL A 1 457 ? -2.468 -6.986 -7.247 1.00 94.44 457 VAL A N 1
ATOM 3282 C CA . VAL A 1 457 ? -1.704 -7.731 -8.259 1.00 94.44 457 VAL A CA 1
ATOM 3283 C C . VAL A 1 457 ? -2.219 -9.161 -8.448 1.00 94.44 457 VAL A C 1
ATOM 3285 O O . VAL A 1 457 ? -1.927 -9.775 -9.468 1.00 94.44 457 VAL A O 1
ATOM 3288 N N . PHE A 1 458 ? -3.028 -9.673 -7.512 1.00 94.81 458 PHE A N 1
ATOM 3289 C CA . PHE A 1 458 ? -3.637 -11.007 -7.554 1.00 94.81 458 PHE A CA 1
ATOM 3290 C C . PHE A 1 458 ? -4.964 -11.063 -8.337 1.00 94.81 458 PHE A C 1
ATOM 3292 O O . PHE A 1 458 ? -5.582 -12.129 -8.407 1.00 94.81 458 PHE A O 1
ATOM 3299 N N . SER A 1 459 ? -5.407 -9.945 -8.930 1.00 93.50 459 SER A N 1
ATOM 3300 C CA . SER A 1 459 ? -6.736 -9.802 -9.553 1.00 93.50 459 SER A CA 1
ATOM 3301 C C . SER A 1 459 ? -7.087 -10.919 -10.540 1.00 93.50 459 SER A C 1
ATOM 3303 O O . SER A 1 459 ? -8.210 -11.427 -10.524 1.00 93.50 459 SER A O 1
ATOM 3305 N N . GLY A 1 460 ? -6.131 -11.346 -11.369 1.00 93.31 460 GLY A N 1
ATOM 3306 C CA . GLY A 1 460 ? -6.367 -12.376 -12.382 1.00 93.31 460 GLY A CA 1
ATOM 3307 C C . GLY A 1 460 ? -6.683 -13.750 -11.794 1.00 93.31 460 GLY A C 1
ATOM 3308 O O . GLY A 1 460 ? -7.517 -14.488 -12.322 1.00 93.31 460 GLY A O 1
ATOM 3309 N N . LEU A 1 461 ? -6.081 -14.070 -10.649 1.00 93.50 461 LEU A N 1
ATOM 3310 C CA . LEU A 1 461 ? -6.233 -15.362 -9.987 1.00 93.50 461 LEU A CA 1
ATOM 3311 C C . LEU A 1 461 ? -7.366 -15.378 -8.963 1.00 93.50 461 LEU A C 1
ATOM 3313 O O . LEU A 1 461 ? -8.051 -16.396 -8.834 1.00 93.50 461 LEU A O 1
ATOM 3317 N N . LEU A 1 462 ? -7.557 -14.273 -8.243 1.00 94.25 462 LEU A N 1
ATOM 3318 C CA . LEU A 1 462 ? -8.359 -14.218 -7.018 1.00 94.25 462 LEU A CA 1
ATOM 3319 C C . LEU A 1 462 ? -9.449 -13.136 -7.026 1.00 94.25 462 LEU A C 1
ATOM 3321 O O . LEU A 1 462 ? -10.243 -13.087 -6.088 1.00 94.25 462 LEU A O 1
ATOM 3325 N N . GLY A 1 463 ? -9.519 -12.314 -8.077 1.00 93.88 463 GLY A N 1
ATOM 3326 C CA . GLY A 1 463 ? -10.403 -11.152 -8.121 1.00 93.88 463 GLY A CA 1
ATOM 3327 C C . GLY A 1 463 ? -9.870 -10.000 -7.273 1.00 93.88 463 GLY A C 1
ATOM 3328 O O . GLY A 1 463 ? -8.748 -10.041 -6.768 1.00 93.88 463 GLY A O 1
ATOM 3329 N N . GLN A 1 464 ? -10.679 -8.956 -7.129 1.00 94.81 464 GLN A N 1
ATOM 3330 C CA . GLN A 1 464 ? -10.364 -7.854 -6.223 1.00 94.81 464 GLN A CA 1
ATOM 3331 C C . GLN A 1 464 ? -10.547 -8.292 -4.768 1.00 94.81 464 GLN A C 1
ATOM 3333 O O . GLN A 1 464 ? -11.254 -9.263 -4.486 1.00 94.81 464 GLN A O 1
ATOM 3338 N N . THR A 1 465 ? -9.992 -7.547 -3.811 1.00 97.12 465 THR A N 1
ATOM 3339 C CA . THR A 1 465 ? -10.186 -7.865 -2.384 1.00 97.12 465 THR A CA 1
ATOM 3340 C C . THR A 1 465 ? -11.669 -7.927 -1.998 1.00 97.12 465 THR A C 1
ATOM 3342 O O . THR A 1 465 ? -12.093 -8.829 -1.275 1.00 97.12 465 THR A O 1
ATOM 3345 N N . SER A 1 466 ? -12.483 -7.023 -2.549 1.00 97.38 466 SER A N 1
ATOM 3346 C CA . SER A 1 466 ? -13.939 -6.996 -2.375 1.00 97.38 466 SER A CA 1
ATOM 3347 C C . SER A 1 466 ? -14.624 -8.284 -2.829 1.00 97.38 466 SER A C 1
ATOM 3349 O O . SER A 1 466 ? -15.585 -8.696 -2.187 1.00 97.38 466 SER A O 1
ATOM 3351 N N . ASP A 1 467 ? -14.136 -8.967 -3.870 1.00 96.50 467 ASP A N 1
ATOM 3352 C CA . ASP A 1 467 ? -14.729 -10.212 -4.382 1.00 96.50 467 ASP A CA 1
ATOM 3353 C C . ASP A 1 467 ? -14.626 -11.362 -3.376 1.00 96.50 467 ASP A C 1
ATOM 3355 O O . ASP A 1 467 ? -15.487 -12.255 -3.347 1.00 96.50 467 ASP A O 1
ATOM 3359 N N . ALA A 1 468 ? -13.598 -11.311 -2.527 1.00 97.44 468 ALA A N 1
ATOM 3360 C CA . ALA A 1 468 ? -13.343 -12.284 -1.481 1.00 97.44 468 ALA A CA 1
ATOM 3361 C C . ALA A 1 468 ? -14.207 -12.070 -0.229 1.00 97.44 468 ALA A C 1
ATOM 3363 O O . ALA A 1 468 ? -14.304 -12.996 0.569 1.00 97.44 468 ALA A O 1
ATOM 3364 N N . ILE A 1 469 ? -14.865 -10.918 -0.042 1.00 98.62 469 ILE A N 1
ATOM 3365 C CA . ILE A 1 469 ? -15.685 -10.660 1.154 1.00 98.62 469 ILE A CA 1
ATOM 3366 C C . ILE A 1 469 ? -16.884 -11.622 1.198 1.00 98.62 469 ILE A C 1
ATOM 3368 O O . ILE A 1 469 ? -17.686 -11.695 0.257 1.00 98.62 469 ILE A O 1
ATOM 3372 N N . LEU A 1 470 ? -17.000 -12.338 2.319 1.00 98.62 470 LEU A N 1
ATOM 3373 C CA . LEU A 1 470 ? -18.074 -13.281 2.638 1.00 98.62 470 LEU A CA 1
ATOM 3374 C C . LEU A 1 470 ? -19.065 -12.695 3.650 1.00 98.62 470 LEU A C 1
ATOM 3376 O O . LEU A 1 470 ? -20.272 -12.910 3.525 1.00 98.62 470 LEU A O 1
ATOM 3380 N N . SER A 1 471 ? -18.564 -11.942 4.631 1.00 98.75 471 SER A N 1
ATOM 3381 C CA . SER A 1 471 ? -19.388 -11.231 5.607 1.00 98.75 471 SER A CA 1
ATOM 3382 C C . SER A 1 471 ? -18.682 -10.010 6.183 1.00 98.75 471 SER A C 1
ATOM 3384 O O . SER A 1 471 ? -17.453 -9.932 6.183 1.00 98.75 471 SER A O 1
ATOM 3386 N N . ALA A 1 472 ? -19.468 -9.081 6.718 1.00 98.81 472 ALA A N 1
ATOM 3387 C CA . ALA A 1 472 ? -18.997 -7.877 7.382 1.00 98.81 472 ALA A CA 1
ATOM 3388 C C . ALA A 1 472 ? -19.790 -7.625 8.666 1.00 98.81 472 ALA A C 1
ATOM 3390 O O . ALA A 1 472 ? -21.016 -7.743 8.664 1.00 98.81 472 ALA A O 1
ATOM 3391 N N . ARG A 1 473 ? -19.098 -7.235 9.739 1.00 98.69 473 ARG A N 1
ATOM 3392 C CA . ARG A 1 473 ? -19.720 -6.635 10.927 1.00 98.69 473 ARG A CA 1
ATOM 3393 C C . ARG A 1 473 ? -19.520 -5.131 10.856 1.00 98.69 473 ARG A C 1
ATOM 3395 O O . ARG A 1 473 ? -18.414 -4.673 10.563 1.00 98.69 473 ARG A O 1
ATOM 3402 N N . LEU A 1 474 ? -20.583 -4.367 11.081 1.00 98.56 474 LEU A N 1
ATOM 3403 C CA . LEU A 1 474 ? -20.538 -2.913 10.985 1.00 98.56 474 LEU A CA 1
ATOM 3404 C C . LEU A 1 474 ? -21.501 -2.229 11.943 1.00 98.56 474 LEU A C 1
ATOM 3406 O O . LEU A 1 474 ? -22.590 -2.729 12.217 1.00 98.56 474 LEU A O 1
ATOM 3410 N N . VAL A 1 475 ? -21.080 -1.060 12.409 1.00 98.62 475 VAL A N 1
ATOM 3411 C CA . VAL A 1 475 ? -21.897 -0.125 13.172 1.00 98.62 475 VAL A CA 1
ATOM 3412 C C . VAL A 1 475 ? -22.617 0.800 12.191 1.00 98.62 475 VAL A C 1
ATOM 3414 O O . VAL A 1 475 ? -21.984 1.481 11.382 1.00 98.62 475 VAL A O 1
ATOM 3417 N N . THR A 1 476 ? -23.945 0.783 12.245 1.00 97.62 476 THR A N 1
ATOM 3418 C CA . THR A 1 476 ? -24.850 1.544 11.367 1.00 97.62 476 THR A CA 1
ATOM 3419 C C . THR A 1 476 ? -24.970 3.012 11.791 1.00 97.62 476 THR A C 1
ATOM 3421 O O . THR A 1 476 ? -24.396 3.432 12.798 1.00 97.62 476 THR A O 1
ATOM 3424 N N . SER A 1 477 ? -25.747 3.812 11.050 1.00 96.12 477 SER A N 1
ATOM 3425 C CA . SER A 1 477 ? -25.960 5.235 11.353 1.00 96.12 477 SER A CA 1
ATOM 3426 C C . SER A 1 477 ? -26.712 5.476 12.668 1.00 96.12 477 SER A C 1
ATOM 3428 O O . SER A 1 477 ? -26.692 6.588 13.183 1.00 96.12 477 SER A O 1
ATOM 3430 N N . THR A 1 478 ? -27.377 4.455 13.218 1.00 94.38 478 THR A N 1
ATOM 3431 C CA . THR A 1 478 ? -28.023 4.493 14.542 1.00 94.38 478 THR A CA 1
ATOM 3432 C C . THR A 1 478 ? -27.090 4.034 15.664 1.00 94.38 478 THR A C 1
ATOM 3434 O O . THR A 1 478 ? -27.433 4.160 16.838 1.00 94.38 478 THR A O 1
ATOM 3437 N N . GLY A 1 479 ? -25.906 3.511 15.325 1.00 95.44 479 GLY A N 1
ATOM 3438 C CA . GLY A 1 479 ? -24.959 2.936 16.277 1.00 95.44 479 GLY A CA 1
ATOM 3439 C C . GLY A 1 479 ? -25.211 1.461 16.621 1.00 95.44 479 GLY A C 1
ATOM 3440 O O . GLY A 1 479 ? -24.557 0.907 17.512 1.00 95.44 479 GLY A O 1
ATOM 3441 N N . ASP A 1 480 ? -26.134 0.800 15.921 1.00 96.50 480 ASP A N 1
ATOM 3442 C CA . ASP A 1 480 ? -26.383 -0.635 16.071 1.00 96.50 480 ASP A CA 1
ATOM 3443 C C . ASP A 1 480 ? -25.345 -1.457 15.303 1.00 96.50 480 ASP A C 1
ATOM 3445 O O . ASP A 1 480 ? -24.978 -1.103 14.181 1.00 96.50 480 ASP A O 1
ATOM 3449 N N . LEU A 1 481 ? -24.887 -2.561 15.900 1.00 98.06 481 LEU A N 1
ATOM 3450 C CA . LEU A 1 481 ? -23.970 -3.510 15.271 1.00 98.06 481 LEU A CA 1
ATOM 3451 C C . LEU A 1 481 ? -24.769 -4.576 14.525 1.00 98.06 481 LEU A C 1
ATOM 3453 O O . LEU A 1 481 ? -25.539 -5.319 15.135 1.00 98.06 481 LEU A O 1
ATOM 3457 N N . VAL A 1 482 ? -24.551 -4.674 13.218 1.00 98.31 482 VAL A N 1
ATOM 3458 C CA . VAL A 1 482 ? -25.223 -5.639 12.339 1.00 98.31 482 VAL A CA 1
ATOM 3459 C C . VAL A 1 482 ? -24.206 -6.525 11.626 1.00 98.31 482 VAL A C 1
ATOM 3461 O O . VAL A 1 482 ? -23.013 -6.217 11.580 1.00 98.31 482 VAL A O 1
ATOM 3464 N N . THR A 1 483 ? -24.676 -7.647 11.078 1.00 98.56 483 THR A N 1
ATOM 3465 C CA . THR A 1 483 ? -23.869 -8.543 10.240 1.00 98.56 483 THR A CA 1
ATOM 3466 C C . THR A 1 483 ? -24.487 -8.644 8.853 1.00 98.56 483 THR A C 1
ATOM 3468 O O . THR A 1 483 ? -25.601 -9.140 8.712 1.00 98.56 483 THR A O 1
ATOM 3471 N N . ALA A 1 484 ? -23.729 -8.231 7.839 1.00 98.69 484 ALA A N 1
ATOM 3472 C CA . ALA A 1 484 ? -24.067 -8.434 6.439 1.00 98.69 484 ALA A CA 1
ATOM 3473 C C . ALA A 1 484 ? -23.366 -9.696 5.914 1.00 98.69 484 ALA A C 1
ATOM 3475 O O . ALA A 1 484 ? -22.155 -9.853 6.072 1.00 98.69 484 ALA A O 1
ATOM 3476 N N . SER A 1 485 ? -24.111 -10.600 5.293 1.00 98.50 485 SER A N 1
ATOM 3477 C CA . SER A 1 485 ? -23.655 -11.859 4.704 1.00 98.50 485 SER A CA 1
ATOM 3478 C C . SER A 1 485 ? -24.628 -12.311 3.610 1.00 98.50 485 SER A C 1
ATOM 3480 O O . SER A 1 485 ? -25.645 -11.671 3.349 1.00 98.50 485 SER A O 1
ATOM 3482 N N . ALA A 1 486 ? -24.343 -13.433 2.947 1.00 97.00 486 ALA A N 1
ATOM 3483 C CA . ALA A 1 486 ? -25.246 -13.972 1.927 1.00 97.00 486 ALA A CA 1
ATOM 3484 C C . ALA A 1 486 ? -26.636 -14.354 2.482 1.00 97.00 486 ALA A C 1
ATOM 3486 O O . ALA A 1 486 ? -27.598 -14.430 1.723 1.00 97.00 486 ALA A O 1
ATOM 3487 N N . THR A 1 487 ? -26.745 -14.600 3.792 1.00 97.75 487 THR A N 1
ATOM 3488 C CA . THR A 1 487 ? -27.983 -15.039 4.459 1.00 97.75 487 THR A CA 1
ATOM 3489 C C . THR A 1 487 ? -28.556 -14.002 5.428 1.00 97.75 487 THR A C 1
ATOM 3491 O O . THR A 1 487 ? -29.601 -14.255 6.020 1.00 97.75 487 THR A O 1
ATOM 3494 N N . SER A 1 488 ? -27.886 -12.863 5.616 1.00 97.75 488 SER A N 1
ATOM 3495 C CA . SER A 1 488 ? -28.301 -11.768 6.502 1.00 97.75 488 SER A CA 1
ATOM 3496 C C . SER A 1 488 ? -27.962 -10.447 5.824 1.00 97.75 488 SER A C 1
ATOM 3498 O O . SER A 1 488 ? -26.794 -10.183 5.585 1.00 97.75 488 SER A O 1
ATOM 3500 N N . ASP A 1 489 ? -28.955 -9.634 5.470 1.00 98.12 489 ASP A N 1
ATOM 3501 C CA . ASP A 1 489 ? -28.758 -8.367 4.744 1.00 98.12 489 ASP A CA 1
ATOM 3502 C C . ASP A 1 489 ? -27.891 -8.484 3.461 1.00 98.12 489 ASP A C 1
ATOM 3504 O O . ASP A 1 489 ? -26.893 -7.771 3.300 1.00 98.12 489 ASP A O 1
ATOM 3508 N N . PRO A 1 490 ? -28.251 -9.363 2.501 1.00 98.06 490 PRO A N 1
ATOM 3509 C CA . PRO A 1 490 ? -27.445 -9.606 1.301 1.00 98.06 490 PRO A CA 1
ATOM 3510 C C . PRO A 1 490 ? -27.289 -8.371 0.400 1.00 98.06 490 PRO A C 1
ATOM 3512 O O . PRO A 1 490 ? -26.263 -8.221 -0.264 1.00 98.06 490 PRO A O 1
ATOM 3515 N N . ASP A 1 491 ? -28.260 -7.454 0.394 1.00 98.31 491 ASP A N 1
ATOM 3516 C CA . ASP A 1 491 ? -28.137 -6.193 -0.343 1.00 98.31 491 ASP A CA 1
ATOM 3517 C C . ASP A 1 491 ? -27.134 -5.227 0.303 1.00 98.31 491 ASP A C 1
ATOM 3519 O O . ASP A 1 491 ? -26.421 -4.512 -0.405 1.00 98.31 491 ASP A O 1
ATOM 3523 N N . LEU A 1 492 ? -27.012 -5.243 1.635 1.00 98.50 492 LEU A N 1
ATOM 3524 C CA . LEU A 1 492 ? -25.958 -4.502 2.323 1.00 98.50 492 LEU A CA 1
ATOM 3525 C C . LEU A 1 492 ? -24.589 -5.126 2.032 1.00 98.50 492 LEU A C 1
ATOM 3527 O O . LEU A 1 492 ? -23.636 -4.397 1.770 1.00 98.50 492 LEU A O 1
ATOM 3531 N N . LEU A 1 493 ? -24.487 -6.461 1.988 1.00 98.62 493 LEU A N 1
ATOM 3532 C CA . LEU A 1 493 ? -23.251 -7.130 1.572 1.00 98.62 493 LEU A CA 1
ATOM 3533 C C . LEU A 1 493 ? -22.860 -6.744 0.137 1.00 98.62 493 LEU A C 1
ATOM 3535 O O . LEU A 1 493 ? -21.696 -6.437 -0.112 1.00 98.62 493 LEU A O 1
ATOM 3539 N N . TYR A 1 494 ? -23.819 -6.711 -0.796 1.00 98.38 494 TYR A N 1
ATOM 3540 C CA . TYR A 1 494 ? -23.594 -6.226 -2.163 1.00 98.38 494 TYR A CA 1
ATOM 3541 C C . TYR A 1 494 ? -22.966 -4.825 -2.166 1.00 98.38 494 TYR A C 1
ATOM 3543 O O . TYR A 1 494 ? -21.984 -4.593 -2.877 1.00 98.38 494 TYR A O 1
ATOM 3551 N N . ALA A 1 495 ? -23.498 -3.915 -1.343 1.00 98.25 495 ALA A N 1
ATOM 3552 C CA . ALA A 1 495 ? -23.006 -2.549 -1.223 1.00 98.25 495 ALA A CA 1
ATOM 3553 C C . ALA A 1 495 ? -21.609 -2.480 -0.584 1.00 98.25 495 ALA A C 1
ATOM 3555 O O . ALA A 1 495 ? -20.739 -1.762 -1.068 1.00 98.25 495 ALA A O 1
ATOM 3556 N N . ILE A 1 496 ? -21.354 -3.279 0.456 1.00 98.25 496 ILE A N 1
ATOM 3557 C CA . ILE A 1 496 ? -20.048 -3.366 1.126 1.00 98.25 496 ILE A CA 1
ATOM 3558 C C . ILE A 1 496 ? -18.950 -3.864 0.184 1.00 98.25 496 ILE A C 1
ATOM 3560 O O . ILE A 1 496 ? -17.798 -3.459 0.314 1.00 98.25 496 ILE A O 1
ATOM 3564 N N . LYS A 1 497 ? -19.290 -4.699 -0.799 1.00 97.62 497 LYS A N 1
ATOM 3565 C CA . LYS A 1 497 ? -18.364 -5.210 -1.818 1.00 97.62 497 LYS A CA 1
ATOM 3566 C C . LYS A 1 497 ? -18.089 -4.184 -2.927 1.00 97.62 497 LYS A C 1
ATOM 3568 O O . LYS A 1 497 ? -18.235 -4.490 -4.111 1.00 97.62 497 LYS A O 1
ATOM 3573 N N . GLY A 1 498 ? -17.692 -2.970 -2.548 1.00 96.00 498 GLY A N 1
ATOM 3574 C CA . GLY A 1 498 ? -17.296 -1.908 -3.474 1.00 96.00 498 GLY A CA 1
ATOM 3575 C C . GLY A 1 498 ? -17.682 -0.494 -3.050 1.00 96.00 498 GLY A C 1
ATOM 3576 O O . GLY A 1 498 ? -17.145 0.440 -3.621 1.00 96.00 498 GLY A O 1
ATOM 3577 N N . ALA A 1 499 ? -18.566 -0.308 -2.072 1.00 96.62 499 ALA A N 1
ATOM 3578 C CA . ALA A 1 499 ? -18.980 0.999 -1.559 1.00 96.62 499 ALA A CA 1
ATOM 3579 C C . ALA A 1 499 ? -19.136 1.001 -0.025 1.00 96.62 499 ALA A C 1
ATOM 3581 O O . ALA A 1 499 ? -19.911 1.781 0.528 1.00 96.62 499 ALA A O 1
ATOM 3582 N N . GLY A 1 500 ? -18.443 0.119 0.703 1.00 95.62 500 GLY A N 1
ATOM 3583 C CA . GLY A 1 500 ? -18.742 -0.123 2.120 1.00 95.62 500 GLY A CA 1
ATOM 3584 C C . GLY A 1 500 ? -18.569 1.086 3.035 1.00 95.62 500 GLY A C 1
ATOM 3585 O O . GLY A 1 500 ? -19.321 1.216 3.999 1.00 95.62 500 GLY A O 1
ATOM 3586 N N . THR A 1 501 ? -17.678 2.027 2.702 1.00 93.31 501 THR A N 1
ATOM 3587 C CA . THR A 1 501 ? -17.481 3.249 3.506 1.00 93.31 501 THR A CA 1
ATOM 3588 C C . THR A 1 501 ? -18.700 4.175 3.540 1.00 93.31 501 THR A C 1
ATOM 3590 O O . THR A 1 501 ? -18.720 5.116 4.327 1.00 93.31 501 THR A O 1
ATOM 3593 N N . TYR A 1 502 ? -19.710 3.937 2.698 1.00 95.44 502 TYR A N 1
ATOM 3594 C CA . TYR A 1 502 ? -20.925 4.748 2.641 1.00 95.44 502 TYR A CA 1
ATOM 3595 C C . TYR A 1 502 ? -22.033 4.254 3.578 1.00 95.44 502 TYR A C 1
ATOM 3597 O O . TYR A 1 502 ? -22.972 5.008 3.817 1.00 95.44 502 TYR A O 1
ATOM 3605 N N . PHE A 1 503 ? -21.967 3.023 4.093 1.00 96.94 503 PHE A N 1
ATOM 3606 C CA . PHE A 1 503 ? -23.114 2.385 4.763 1.00 96.94 503 PHE A CA 1
ATOM 3607 C C . PHE A 1 503 ? -22.909 2.144 6.259 1.00 96.94 503 PHE A C 1
ATOM 3609 O O . PHE A 1 503 ? -23.872 1.883 6.975 1.00 96.94 503 PHE A O 1
ATOM 3616 N N . GLY A 1 504 ? -21.673 2.248 6.746 1.00 96.56 504 GLY A N 1
ATOM 3617 C CA . GLY A 1 504 ? -21.380 2.119 8.165 1.00 96.56 504 GLY A CA 1
ATOM 3618 C C . GLY A 1 504 ? -19.899 2.091 8.486 1.00 96.56 504 GLY A C 1
ATOM 3619 O O . GLY A 1 504 ? -19.041 2.064 7.600 1.00 96.56 504 GLY A O 1
ATOM 3620 N N . LEU A 1 505 ? -19.603 2.057 9.781 1.00 98.19 505 LEU A N 1
ATOM 3621 C CA . LEU A 1 505 ? -18.257 1.826 10.281 1.00 98.19 505 LEU A CA 1
ATOM 3622 C C . LEU A 1 505 ? -18.049 0.317 10.427 1.00 98.19 505 LEU A C 1
ATOM 3624 O O . LEU A 1 505 ? -18.562 -0.309 11.352 1.00 98.19 505 LEU A O 1
ATOM 3628 N N . ILE A 1 506 ? -17.314 -0.270 9.485 1.00 98.50 506 ILE A N 1
ATOM 3629 C CA . ILE A 1 506 ? -17.031 -1.708 9.448 1.00 98.50 506 ILE A CA 1
ATOM 3630 C C . ILE A 1 506 ? -15.972 -2.048 10.499 1.00 98.50 506 ILE A C 1
ATOM 3632 O O . ILE A 1 506 ? -14.852 -1.540 10.459 1.00 98.50 506 ILE A O 1
ATOM 3636 N N . THR A 1 507 ? -16.330 -2.924 11.432 1.00 98.50 507 THR A N 1
ATOM 3637 C CA . THR A 1 507 ? -15.481 -3.350 12.549 1.00 98.50 507 THR A CA 1
ATOM 3638 C C . THR A 1 507 ? -14.770 -4.671 12.286 1.00 98.50 507 THR A C 1
ATOM 3640 O O . THR A 1 507 ? -13.751 -4.940 12.919 1.00 98.50 507 THR A O 1
ATOM 3643 N N . SER A 1 508 ? -15.262 -5.490 11.352 1.00 98.38 508 SER A N 1
ATOM 3644 C CA . SER A 1 508 ? -14.538 -6.661 10.844 1.00 98.38 508 SER A CA 1
ATOM 3645 C C . SER A 1 508 ? -15.073 -7.152 9.499 1.00 98.38 508 SER A C 1
ATOM 3647 O O . SER A 1 508 ? -16.237 -6.937 9.150 1.00 98.38 508 SER A O 1
ATOM 3649 N N . LEU A 1 509 ? -14.213 -7.848 8.757 1.00 98.75 509 LEU A N 1
ATOM 3650 C CA . LEU A 1 509 ? -14.537 -8.549 7.517 1.00 98.75 509 LEU A CA 1
ATOM 3651 C C . LEU A 1 509 ? -14.060 -9.990 7.593 1.00 98.75 509 LEU A C 1
ATOM 3653 O O . LEU A 1 509 ? -12.917 -10.233 7.970 1.00 98.75 509 LEU A O 1
ATOM 3657 N N . THR A 1 510 ? -14.886 -10.920 7.128 1.00 98.88 510 THR A N 1
ATOM 3658 C CA . THR A 1 510 ? -14.456 -12.284 6.811 1.00 98.88 510 THR A CA 1
ATOM 3659 C C . THR A 1 510 ? -14.317 -12.409 5.302 1.00 98.88 510 THR A C 1
ATOM 3661 O O . THR A 1 510 ? -15.267 -12.153 4.556 1.00 98.88 510 THR A O 1
ATOM 3664 N N . LEU A 1 511 ? -13.131 -12.803 4.847 1.00 98.81 511 LEU A N 1
ATOM 3665 C CA . LEU A 1 511 ? -12.786 -12.986 3.446 1.00 98.81 511 LEU A CA 1
ATOM 3666 C C . LEU A 1 511 ? -12.473 -14.452 3.156 1.00 98.81 511 LEU A C 1
ATOM 3668 O O . LEU A 1 511 ? -11.916 -15.168 3.988 1.00 98.81 511 LEU A O 1
ATOM 3672 N N . ARG A 1 512 ? -12.780 -14.880 1.935 1.00 98.50 512 ARG A N 1
ATOM 3673 C CA . ARG A 1 512 ? -12.291 -16.130 1.363 1.00 98.50 512 ARG A CA 1
ATOM 3674 C C . ARG A 1 512 ? -10.773 -16.055 1.209 1.00 98.50 512 ARG A C 1
ATOM 3676 O O . ARG A 1 512 ? -10.253 -15.104 0.629 1.00 98.50 512 ARG A O 1
ATOM 3683 N N . ALA A 1 513 ? -10.090 -17.093 1.660 1.00 98.25 513 ALA A N 1
ATOM 3684 C CA . ALA A 1 513 ? -8.675 -17.324 1.440 1.00 98.25 513 ALA A CA 1
ATOM 3685 C C . ALA A 1 513 ? -8.494 -18.548 0.528 1.00 98.25 513 ALA A C 1
ATOM 3687 O O . ALA A 1 513 ? -9.301 -19.475 0.535 1.00 98.25 513 ALA A O 1
ATOM 3688 N N . SER A 1 514 ? -7.455 -18.536 -0.299 1.00 97.12 514 SER A N 1
ATOM 3689 C CA . SER A 1 514 ? -7.146 -19.611 -1.247 1.00 97.12 514 SER A CA 1
ATOM 3690 C C . SER A 1 514 ? -5.857 -20.324 -0.849 1.00 97.12 514 SER A C 1
ATOM 3692 O O . SER A 1 514 ? -4.973 -19.679 -0.292 1.00 97.12 514 SER A O 1
ATOM 3694 N N . PRO A 1 515 ? -5.701 -21.626 -1.136 1.00 96.19 515 PRO A N 1
ATOM 3695 C CA . PRO A 1 515 ? -4.423 -22.311 -0.957 1.00 96.19 515 PRO A CA 1
ATOM 3696 C C . PRO A 1 515 ? -3.305 -21.643 -1.761 1.00 96.19 515 PRO A C 1
ATOM 3698 O O . PRO A 1 515 ? -3.532 -21.232 -2.900 1.00 96.19 515 PRO A O 1
ATOM 3701 N N . LEU A 1 516 ? -2.080 -21.614 -1.222 1.00 95.75 516 LEU A N 1
ATOM 3702 C CA . LEU A 1 516 ? -0.914 -21.042 -1.918 1.00 95.75 516 LEU A CA 1
ATOM 3703 C C . LEU A 1 516 ? -0.634 -21.688 -3.284 1.00 95.75 516 LEU A C 1
ATOM 3705 O O . LEU A 1 516 ? -0.024 -21.055 -4.140 1.00 95.75 516 LEU A O 1
ATOM 3709 N N . SER A 1 517 ? -1.123 -22.907 -3.533 1.00 93.38 517 SER A N 1
ATOM 3710 C CA . SER A 1 517 ? -1.020 -23.561 -4.842 1.00 93.38 517 SER A CA 1
ATOM 3711 C C . SER A 1 517 ? -1.665 -22.756 -5.975 1.00 93.38 517 SER A C 1
ATOM 3713 O O . SER A 1 517 ? -1.286 -22.934 -7.128 1.00 93.38 517 SER A O 1
ATOM 3715 N N . VAL A 1 518 ? -2.598 -21.841 -5.671 1.00 93.88 518 VAL A N 1
ATOM 3716 C CA . VAL A 1 518 ? -3.179 -20.921 -6.664 1.00 93.88 518 VAL A CA 1
ATOM 3717 C C . VAL A 1 518 ? -2.131 -19.994 -7.288 1.00 93.88 518 VAL A C 1
ATOM 3719 O O . VAL A 1 518 ? -2.323 -19.527 -8.405 1.00 93.88 518 VAL A O 1
ATOM 3722 N N . LEU A 1 519 ? -1.003 -19.762 -6.606 1.00 93.19 519 LEU A N 1
ATOM 3723 C CA . LEU A 1 519 ? 0.119 -18.964 -7.108 1.00 93.19 519 LEU A CA 1
ATOM 3724 C C . LEU A 1 519 ? 0.938 -19.700 -8.183 1.00 93.19 519 LEU A C 1
ATOM 3726 O O . LEU A 1 519 ? 1.896 -19.136 -8.706 1.00 93.19 519 LEU A O 1
ATOM 3730 N N . ASN A 1 520 ? 0.578 -20.951 -8.506 1.00 90.75 520 ASN A N 1
ATOM 3731 C CA . ASN A 1 520 ? 1.273 -21.821 -9.458 1.00 90.75 520 ASN A CA 1
ATOM 3732 C C . ASN A 1 520 ? 2.768 -21.988 -9.140 1.00 90.75 520 ASN A C 1
ATOM 3734 O O . ASN A 1 520 ? 3.599 -22.098 -10.040 1.00 90.75 520 ASN A O 1
ATOM 3738 N N . SER A 1 521 ? 3.109 -22.014 -7.849 1.00 83.75 521 SER A N 1
ATOM 3739 C CA . SER A 1 521 ? 4.457 -22.299 -7.363 1.00 83.75 521 SER A CA 1
ATOM 3740 C C . SER A 1 521 ? 4.438 -23.413 -6.328 1.00 83.75 521 SER A C 1
ATOM 3742 O O . SER A 1 521 ? 3.555 -23.458 -5.471 1.00 83.75 521 SER A O 1
ATOM 3744 N N . SER A 1 522 ? 5.438 -24.293 -6.379 1.00 74.50 522 SER A N 1
ATOM 3745 C CA . SER A 1 522 ? 5.587 -25.414 -5.445 1.00 74.50 522 SER A CA 1
ATOM 3746 C C . SER A 1 522 ? 5.951 -24.983 -4.022 1.00 74.50 522 SER A C 1
ATOM 3748 O O . SER A 1 522 ? 5.733 -25.742 -3.084 1.00 74.50 522 SER A O 1
ATOM 3750 N N . ASP A 1 523 ? 6.504 -23.783 -3.856 1.00 77.62 523 ASP A N 1
ATOM 3751 C CA . ASP A 1 523 ? 7.020 -23.244 -2.591 1.00 77.62 523 ASP A CA 1
ATOM 3752 C C . ASP A 1 523 ? 6.203 -22.051 -2.051 1.00 77.62 523 ASP A C 1
ATOM 3754 O O . ASP A 1 523 ? 6.596 -21.426 -1.072 1.00 77.62 523 ASP A O 1
ATOM 3758 N N . GLY A 1 524 ? 5.076 -21.705 -2.690 1.00 81.44 524 GLY A N 1
ATOM 3759 C CA . GLY A 1 524 ? 4.245 -20.563 -2.289 1.00 81.44 524 GLY A CA 1
ATOM 3760 C C . GLY A 1 524 ? 4.871 -19.184 -2.541 1.00 81.44 524 GLY A C 1
ATOM 3761 O O . GLY A 1 524 ? 4.396 -18.189 -1.988 1.00 81.44 524 GLY A O 1
ATOM 3762 N N . THR A 1 525 ? 5.918 -19.109 -3.368 1.00 91.00 525 THR A N 1
ATOM 3763 C CA . THR A 1 525 ? 6.512 -17.846 -3.820 1.00 91.00 525 THR A CA 1
ATOM 3764 C C . THR A 1 525 ? 5.905 -17.367 -5.140 1.00 91.00 525 THR A C 1
ATOM 3766 O O . THR A 1 525 ? 5.343 -18.146 -5.910 1.00 91.00 525 THR A O 1
ATOM 3769 N N . LEU A 1 526 ? 6.033 -16.073 -5.419 1.00 94.56 526 LEU A N 1
ATOM 3770 C CA . LEU A 1 526 ? 5.769 -15.464 -6.719 1.00 94.56 526 LEU A CA 1
ATOM 3771 C C . LEU A 1 526 ? 7.068 -14.940 -7.335 1.00 94.56 526 LEU A C 1
ATOM 3773 O O . LEU A 1 526 ? 8.054 -14.677 -6.643 1.00 94.56 526 LEU A O 1
ATOM 3777 N N . TRP A 1 527 ? 7.062 -14.787 -8.651 1.00 96.69 527 TRP A N 1
ATOM 3778 C CA . TRP A 1 527 ? 8.164 -14.195 -9.387 1.00 96.69 527 TRP A CA 1
ATOM 3779 C C . TRP A 1 527 ? 7.990 -12.681 -9.461 1.00 96.69 527 TRP A C 1
ATOM 3781 O O . TRP A 1 527 ? 6.895 -12.207 -9.776 1.00 96.69 527 TRP A O 1
ATOM 3791 N N . LYS A 1 528 ? 9.064 -11.927 -9.218 1.00 97.25 528 LYS A N 1
ATOM 3792 C CA . LYS A 1 528 ? 9.114 -10.485 -9.473 1.00 97.25 528 LYS A CA 1
ATOM 3793 C C . LYS A 1 528 ? 10.369 -10.139 -10.265 1.00 97.25 528 LYS A C 1
ATOM 3795 O O . LYS A 1 528 ? 11.417 -10.739 -10.037 1.00 97.25 528 LYS A O 1
ATOM 3800 N N . ALA A 1 529 ? 10.288 -9.126 -11.118 1.00 96.19 529 ALA A N 1
ATOM 3801 C CA . ALA A 1 529 ? 11.468 -8.468 -11.660 1.00 96.19 529 ALA A CA 1
ATOM 3802 C C . ALA A 1 529 ? 11.279 -6.959 -11.754 1.00 96.19 529 ALA A C 1
ATOM 3804 O O . ALA A 1 529 ? 10.187 -6.475 -12.049 1.00 96.19 529 ALA A O 1
ATOM 3805 N N . THR A 1 530 ? 12.376 -6.233 -11.563 1.00 93.81 530 THR A N 1
ATOM 3806 C CA . THR A 1 530 ? 12.465 -4.807 -11.879 1.00 93.81 530 THR A CA 1
ATOM 3807 C C . THR A 1 530 ? 13.471 -4.613 -13.006 1.00 93.81 530 THR A C 1
ATOM 3809 O O . THR A 1 530 ? 14.594 -5.119 -12.936 1.00 93.81 530 THR A O 1
ATOM 3812 N N . ALA A 1 531 ? 13.063 -3.887 -14.043 1.00 95.25 531 ALA A N 1
ATOM 3813 C CA . ALA A 1 531 ? 13.850 -3.624 -15.240 1.00 95.25 531 ALA A CA 1
ATOM 3814 C C . ALA A 1 531 ? 13.897 -2.109 -15.527 1.00 95.25 531 ALA A C 1
ATOM 3816 O O . ALA A 1 531 ? 12.983 -1.581 -16.164 1.00 95.25 531 ALA A O 1
ATOM 3817 N N . PRO A 1 532 ? 14.912 -1.390 -15.014 1.00 93.88 532 PRO A N 1
ATOM 3818 C CA . PRO A 1 532 ? 15.111 0.036 -15.273 1.00 93.88 532 PRO A CA 1
ATOM 3819 C C . PRO A 1 532 ? 15.662 0.324 -16.675 1.00 93.88 532 PRO A C 1
ATOM 3821 O O . PRO A 1 532 ? 16.507 -0.410 -17.177 1.00 93.88 532 PRO A O 1
ATOM 3824 N N . PHE A 1 533 ? 15.244 1.435 -17.274 1.00 95.75 533 PHE A N 1
ATOM 3825 C CA . PHE A 1 533 ? 15.697 1.962 -18.564 1.00 95.75 533 PHE A CA 1
ATOM 3826 C C . PHE A 1 533 ? 15.932 3.479 -18.458 1.00 95.75 533 PHE A C 1
ATOM 3828 O O . PHE A 1 533 ? 15.326 4.139 -17.604 1.00 95.75 533 PHE A O 1
ATOM 3835 N N . PRO A 1 534 ? 16.771 4.073 -19.327 1.00 95.88 534 PRO A N 1
ATOM 3836 C CA . PRO A 1 534 ? 16.847 5.527 -19.421 1.00 95.88 534 PRO A CA 1
ATOM 3837 C C . PRO A 1 534 ? 15.503 6.081 -19.907 1.00 95.88 534 PRO A C 1
ATOM 3839 O O . PRO A 1 534 ? 14.850 5.464 -20.751 1.00 95.88 534 PRO A O 1
ATOM 3842 N N . ALA A 1 535 ? 15.108 7.262 -19.427 1.00 96.12 535 ALA A N 1
ATOM 3843 C CA . ALA A 1 535 ? 13.825 7.869 -19.794 1.00 96.12 535 ALA A CA 1
ATOM 3844 C C . ALA A 1 535 ? 13.647 8.073 -21.315 1.00 96.12 535 ALA A C 1
ATOM 3846 O O . ALA A 1 535 ? 12.528 7.998 -21.821 1.00 96.12 535 ALA A O 1
ATOM 3847 N N . SER A 1 536 ? 14.742 8.226 -22.071 1.00 96.31 536 SER A N 1
ATOM 3848 C CA . SER A 1 536 ? 14.727 8.308 -23.540 1.00 96.31 536 SER A CA 1
ATOM 3849 C C . SER A 1 536 ? 14.223 7.042 -24.245 1.00 96.31 536 SER A C 1
ATOM 3851 O O . SER A 1 536 ? 13.895 7.101 -25.424 1.00 96.31 536 SER A O 1
ATOM 3853 N N . ARG A 1 537 ? 14.147 5.902 -23.546 1.00 97.19 537 ARG A N 1
ATOM 3854 C CA . ARG A 1 537 ? 13.655 4.620 -24.083 1.00 97.19 537 ARG A CA 1
ATOM 3855 C C . ARG A 1 537 ? 12.227 4.288 -23.652 1.00 97.19 537 ARG A C 1
ATOM 3857 O O . ARG A 1 537 ? 11.769 3.163 -23.846 1.00 97.19 537 ARG A O 1
ATOM 3864 N N . THR A 1 538 ? 11.504 5.259 -23.098 1.00 97.88 538 THR A N 1
ATOM 3865 C CA . THR A 1 538 ? 10.108 5.083 -22.670 1.00 97.88 538 THR A CA 1
ATOM 3866 C C . THR A 1 538 ? 9.215 4.587 -23.809 1.00 97.88 538 THR A C 1
ATOM 3868 O O . THR A 1 538 ? 8.441 3.653 -23.605 1.00 97.88 538 THR A O 1
ATOM 3871 N N . GLY A 1 539 ? 9.381 5.126 -25.022 1.00 97.25 539 GLY A N 1
ATOM 3872 C CA . GLY A 1 539 ? 8.632 4.696 -26.204 1.00 97.25 539 GLY A CA 1
ATOM 3873 C C . GLY A 1 539 ? 8.847 3.225 -26.586 1.00 97.25 539 GLY A C 1
ATOM 3874 O O . GLY A 1 539 ? 7.893 2.518 -26.918 1.00 97.25 539 GLY A O 1
ATOM 3875 N N . GLU A 1 540 ? 10.084 2.729 -26.484 1.00 97.75 540 GLU A N 1
ATOM 3876 C CA . GLU A 1 540 ? 10.402 1.315 -26.729 1.00 97.75 540 GLU A CA 1
ATOM 3877 C C . GLU A 1 540 ? 9.755 0.408 -25.678 1.00 97.75 540 GLU A C 1
ATOM 3879 O O . GLU A 1 540 ? 9.164 -0.620 -26.018 1.00 97.75 540 GLU A O 1
ATOM 3884 N N . LEU A 1 541 ? 9.834 0.806 -24.403 1.00 98.00 541 LEU A N 1
ATOM 3885 C CA . LEU A 1 541 ? 9.281 0.026 -23.304 1.00 98.00 541 LEU A CA 1
ATOM 3886 C C . LEU A 1 541 ? 7.757 -0.084 -23.399 1.00 98.00 541 LEU A C 1
ATOM 3888 O O . LEU A 1 541 ? 7.235 -1.199 -23.341 1.00 98.00 541 LEU A O 1
ATOM 3892 N N . ILE A 1 542 ? 7.039 1.030 -23.590 1.00 97.44 542 ILE A N 1
ATOM 3893 C CA . ILE A 1 542 ? 5.576 0.971 -23.713 1.00 97.44 542 ILE A CA 1
ATOM 3894 C C . ILE A 1 542 ? 5.148 0.164 -24.942 1.00 97.44 542 ILE A C 1
ATOM 3896 O O . ILE A 1 542 ? 4.202 -0.616 -24.850 1.00 97.44 542 ILE A O 1
ATOM 3900 N N . SER A 1 543 ? 5.877 0.264 -26.057 1.00 97.06 543 SER A N 1
ATOM 3901 C CA . SER A 1 543 ? 5.586 -0.518 -27.266 1.00 97.06 543 SER A CA 1
ATOM 3902 C C . SER A 1 543 ? 5.681 -2.029 -27.021 1.00 97.06 543 SER A C 1
ATOM 3904 O O . SER A 1 543 ? 4.893 -2.797 -27.572 1.00 97.06 543 SER A O 1
ATOM 3906 N N . ALA A 1 544 ? 6.619 -2.468 -26.176 1.00 96.81 544 ALA A N 1
ATOM 3907 C CA . ALA A 1 544 ? 6.776 -3.875 -25.812 1.00 96.81 544 ALA A CA 1
ATOM 3908 C C . ALA A 1 544 ? 5.802 -4.332 -24.708 1.00 96.81 544 ALA A C 1
ATOM 3910 O O . ALA A 1 544 ? 5.416 -5.503 -24.670 1.00 96.81 544 ALA A O 1
ATOM 3911 N N . LEU A 1 545 ? 5.402 -3.422 -23.817 1.00 96.19 545 LEU A N 1
ATOM 3912 C CA . LEU A 1 545 ? 4.570 -3.694 -22.643 1.00 96.19 545 LEU A CA 1
ATOM 3913 C C . LEU A 1 545 ? 3.070 -3.645 -22.946 1.00 96.19 545 LEU A C 1
ATOM 3915 O O . LEU A 1 545 ? 2.313 -4.475 -22.442 1.00 96.19 545 LEU A O 1
ATOM 3919 N N . ALA A 1 546 ? 2.626 -2.713 -23.791 1.00 95.00 546 ALA A N 1
ATOM 3920 C CA . ALA A 1 546 ? 1.212 -2.519 -24.098 1.00 95.00 546 ALA A CA 1
ATOM 3921 C C . ALA A 1 546 ? 0.513 -3.783 -24.641 1.00 95.00 546 ALA A C 1
ATOM 3923 O O . ALA A 1 546 ? -0.603 -4.053 -24.195 1.00 95.00 546 ALA A O 1
ATOM 3924 N N . PRO A 1 547 ? 1.128 -4.614 -25.513 1.00 94.38 547 PRO A N 1
ATOM 3925 C CA . PRO A 1 547 ? 0.522 -5.875 -25.943 1.00 94.38 547 PRO A CA 1
ATOM 3926 C C . PRO A 1 547 ? 0.300 -6.874 -24.798 1.00 94.38 547 PRO A C 1
ATOM 3928 O O . PRO A 1 547 ? -0.735 -7.539 -24.766 1.00 94.38 547 PRO A O 1
ATOM 3931 N N . LEU A 1 548 ? 1.234 -6.953 -23.839 1.00 93.75 548 LEU A N 1
ATOM 3932 C CA . LEU A 1 548 ? 1.112 -7.821 -22.660 1.00 93.75 548 LEU A CA 1
ATOM 3933 C C . LEU A 1 548 ? -0.017 -7.344 -21.739 1.00 93.75 548 LEU A C 1
ATOM 3935 O O . LEU A 1 548 ? -0.778 -8.149 -21.211 1.00 93.75 548 LEU A O 1
ATOM 3939 N N . ALA A 1 549 ? -0.149 -6.027 -21.580 1.00 92.19 549 ALA A N 1
ATOM 3940 C CA . ALA A 1 549 ? -1.158 -5.411 -20.728 1.00 92.19 549 ALA A CA 1
ATOM 3941 C C . ALA A 1 549 ? -2.567 -5.386 -21.358 1.00 92.19 549 ALA A C 1
ATOM 3943 O O . ALA A 1 549 ? -3.563 -5.407 -20.639 1.00 92.19 549 ALA A O 1
ATOM 3944 N N . ALA A 1 550 ? -2.677 -5.354 -22.691 1.00 89.00 550 ALA A N 1
ATOM 3945 C CA . ALA A 1 550 ? -3.959 -5.314 -23.401 1.00 89.00 550 ALA A CA 1
ATOM 3946 C C . ALA A 1 550 ? -4.711 -6.657 -23.386 1.00 89.00 550 ALA A C 1
ATOM 3948 O O . ALA A 1 550 ? -5.940 -6.674 -23.451 1.00 89.00 550 ALA A O 1
ATOM 3949 N N . SER A 1 551 ? -3.989 -7.776 -23.284 1.00 83.38 551 SER A N 1
ATOM 3950 C CA . SER A 1 551 ? -4.552 -9.125 -23.150 1.00 83.38 551 SER A CA 1
ATOM 3951 C C . SER A 1 551 ? -3.854 -9.868 -22.007 1.00 83.38 551 SER A C 1
ATOM 3953 O O . SER A 1 551 ? -3.092 -10.808 -22.257 1.00 83.38 551 SER A O 1
ATOM 3955 N N . PRO A 1 552 ? -4.069 -9.437 -20.755 1.00 81.88 552 PRO A N 1
ATOM 3956 C CA . PRO A 1 552 ? -3.224 -9.853 -19.650 1.00 81.88 552 PRO A CA 1
ATOM 3957 C C . PRO A 1 552 ? -3.503 -11.306 -19.252 1.00 81.88 552 PRO A C 1
ATOM 3959 O O . PRO A 1 552 ? -4.642 -11.673 -18.954 1.00 81.88 552 PRO A O 1
ATOM 3962 N N . ASP A 1 553 ? -2.446 -12.126 -19.218 1.00 93.44 553 ASP A N 1
ATOM 3963 C CA . ASP A 1 553 ? -2.488 -13.478 -18.643 1.00 93.44 553 ASP A CA 1
ATOM 3964 C C . ASP A 1 553 ? -2.989 -13.369 -17.188 1.00 93.44 553 ASP A C 1
ATOM 3966 O O . ASP A 1 553 ? -2.511 -12.502 -16.450 1.00 93.44 553 ASP A O 1
ATOM 3970 N N . PRO A 1 554 ? -3.924 -14.222 -16.726 1.00 93.81 554 PRO A N 1
ATOM 3971 C CA . PRO A 1 554 ? -4.374 -14.220 -15.333 1.00 93.81 554 PRO A CA 1
ATOM 3972 C C . PRO A 1 554 ? -3.230 -14.297 -14.307 1.00 93.81 554 PRO A C 1
ATOM 3974 O O . PRO A 1 554 ? -3.406 -13.889 -13.158 1.00 93.81 554 PRO A O 1
ATOM 3977 N N . ARG A 1 555 ? -2.072 -14.834 -14.712 1.00 95.50 555 ARG A N 1
ATOM 3978 C CA . ARG A 1 555 ? -0.861 -15.005 -13.906 1.00 95.50 555 ARG A CA 1
ATOM 3979 C C . ARG A 1 555 ? 0.098 -13.816 -13.962 1.00 95.50 555 ARG A C 1
ATOM 3981 O O . ARG A 1 555 ? 1.082 -13.838 -13.231 1.00 95.50 555 ARG A O 1
ATOM 3988 N N . ALA A 1 556 ? -0.139 -12.818 -14.807 1.00 96.31 556 ALA A N 1
ATOM 3989 C CA . ALA A 1 556 ? 0.788 -11.715 -15.028 1.00 96.31 556 ALA A CA 1
ATOM 3990 C C . ALA A 1 556 ? 0.176 -10.377 -14.609 1.00 96.31 556 ALA A C 1
ATOM 3992 O O . ALA A 1 556 ? -0.924 -10.020 -15.021 1.00 96.31 556 ALA A O 1
ATOM 3993 N N . SER A 1 557 ? 0.934 -9.613 -13.833 1.00 96.31 557 SER A N 1
ATOM 3994 C CA . SER A 1 557 ? 0.614 -8.235 -13.457 1.00 96.31 557 SER A CA 1
ATOM 3995 C C . SER A 1 557 ? 1.886 -7.401 -13.557 1.00 96.31 557 SER A C 1
ATOM 3997 O O . SER A 1 557 ? 2.994 -7.938 -13.494 1.00 96.31 557 SER A O 1
ATOM 3999 N N . GLY A 1 558 ? 1.761 -6.088 -13.689 1.00 95.38 558 GLY A N 1
ATOM 4000 C CA . GLY A 1 558 ? 2.937 -5.237 -13.702 1.00 95.38 558 GLY A CA 1
ATOM 4001 C C . GLY A 1 558 ? 2.630 -3.756 -13.775 1.00 95.38 558 GLY A C 1
ATOM 4002 O O . GLY A 1 558 ? 1.476 -3.327 -13.757 1.00 95.38 558 GLY A O 1
ATOM 4003 N N . ALA A 1 559 ? 3.702 -2.981 -13.841 1.00 96.25 559 ALA A N 1
ATOM 4004 C CA . ALA A 1 559 ? 3.668 -1.543 -13.966 1.00 96.25 559 ALA A CA 1
ATOM 4005 C C . ALA A 1 559 ? 4.807 -1.026 -14.850 1.00 96.25 559 ALA A C 1
ATOM 4007 O O . ALA A 1 559 ? 5.917 -1.559 -14.817 1.00 96.25 559 ALA A O 1
ATOM 4008 N N . MET A 1 560 ? 4.539 0.039 -15.604 1.00 97.75 560 MET A N 1
ATOM 4009 C CA . MET A 1 560 ? 5.565 0.932 -16.136 1.00 97.75 560 MET A CA 1
ATOM 4010 C C . MET A 1 560 ? 5.594 2.191 -15.273 1.00 97.75 560 MET A C 1
ATOM 4012 O O . MET A 1 560 ? 4.559 2.836 -15.144 1.00 97.75 560 MET A O 1
ATOM 4016 N N . VAL A 1 561 ? 6.743 2.537 -14.692 1.00 97.06 561 VAL A N 1
ATOM 4017 C CA . VAL A 1 561 ? 6.875 3.624 -13.708 1.00 97.06 561 VAL A CA 1
ATOM 4018 C C . VAL A 1 561 ? 7.915 4.642 -14.163 1.00 97.06 561 VAL A C 1
ATOM 4020 O O . VAL A 1 561 ? 9.062 4.276 -14.399 1.00 97.06 561 VAL A O 1
ATOM 4023 N N . ILE A 1 562 ? 7.539 5.916 -14.240 1.00 97.81 562 ILE A N 1
ATOM 4024 C CA . ILE A 1 562 ? 8.440 7.054 -14.455 1.00 97.81 562 ILE A CA 1
ATOM 4025 C C . ILE A 1 562 ? 8.767 7.661 -13.089 1.00 97.81 562 ILE A C 1
ATOM 4027 O O . ILE A 1 562 ? 7.859 8.048 -12.353 1.00 97.81 562 ILE A O 1
ATOM 4031 N N . THR A 1 563 ? 10.052 7.725 -12.738 1.00 95.44 563 THR A N 1
ATOM 4032 C CA . THR A 1 563 ? 10.527 8.214 -11.431 1.00 95.44 563 THR A CA 1
ATOM 4033 C C . THR A 1 563 ? 11.984 8.683 -11.509 1.00 95.44 563 THR A C 1
ATOM 4035 O O . THR A 1 563 ? 12.681 8.425 -12.493 1.00 95.44 563 THR A O 1
ATOM 4038 N N . LYS A 1 564 ? 12.490 9.345 -10.463 1.00 92.81 564 LYS A N 1
ATOM 4039 C CA . LYS A 1 564 ? 13.930 9.556 -10.290 1.00 92.81 564 LYS A CA 1
ATOM 4040 C C . LYS A 1 564 ? 14.650 8.255 -9.968 1.00 92.81 564 LYS A C 1
ATOM 4042 O O . LYS A 1 564 ? 14.110 7.375 -9.296 1.00 92.81 564 LYS A O 1
ATOM 4047 N N . SER A 1 565 ? 15.883 8.164 -10.458 1.00 84.44 565 SER A N 1
ATOM 4048 C CA . SER A 1 565 ? 16.794 7.062 -10.186 1.00 84.44 565 SER A CA 1
ATOM 4049 C C . SER A 1 565 ? 17.006 6.908 -8.676 1.00 84.44 565 SER A C 1
ATOM 4051 O O . SER A 1 565 ? 17.371 7.879 -8.003 1.00 84.44 565 SER A O 1
ATOM 4053 N N . PRO A 1 566 ? 16.834 5.694 -8.126 1.00 67.25 566 PRO A N 1
ATOM 4054 C CA . PRO A 1 566 ? 17.080 5.435 -6.712 1.00 67.25 566 PRO A CA 1
ATOM 4055 C C . PRO A 1 566 ? 18.571 5.530 -6.344 1.00 67.25 566 PRO A C 1
ATOM 4057 O O . PRO A 1 566 ? 18.898 5.587 -5.164 1.00 67.25 566 PRO A O 1
ATOM 4060 N N . HIS A 1 567 ? 19.476 5.588 -7.330 1.00 63.84 567 HIS A N 1
ATOM 4061 C CA . HIS A 1 567 ? 20.922 5.714 -7.119 1.00 63.84 567 HIS A CA 1
ATOM 4062 C C . HIS A 1 567 ? 21.383 7.147 -6.804 1.00 63.84 567 HIS A C 1
ATOM 4064 O O . HIS A 1 567 ? 22.568 7.370 -6.574 1.00 63.84 567 HIS A O 1
ATOM 4070 N N . GLY A 1 568 ? 20.468 8.124 -6.781 1.00 63.34 568 GLY A N 1
ATOM 4071 C CA . GLY A 1 568 ? 20.762 9.485 -6.320 1.00 63.34 568 GLY A CA 1
ATOM 4072 C C . GLY A 1 568 ? 21.531 10.362 -7.314 1.00 63.34 568 GLY A C 1
ATOM 4073 O O . GLY A 1 568 ? 21.884 11.486 -6.974 1.00 63.34 568 GLY A O 1
ATOM 4074 N N . ASP A 1 569 ? 21.737 9.901 -8.550 1.00 72.88 569 ASP A N 1
ATOM 4075 C CA . ASP A 1 569 ? 22.370 10.675 -9.631 1.00 72.88 569 ASP A CA 1
ATOM 4076 C C . ASP A 1 569 ? 21.461 11.778 -10.219 1.00 72.88 569 ASP A C 1
ATOM 4078 O O . ASP A 1 569 ? 21.869 12.533 -11.100 1.00 72.88 569 ASP A O 1
ATOM 4082 N N . GLY A 1 570 ? 20.214 11.873 -9.740 1.00 75.50 570 GLY A N 1
ATOM 4083 C CA . GLY A 1 570 ? 19.220 12.856 -10.172 1.00 75.50 570 GLY A CA 1
ATOM 4084 C C . GLY A 1 570 ? 18.599 12.578 -11.547 1.00 75.50 570 GLY A C 1
ATOM 4085 O O . GLY A 1 570 ? 17.733 13.345 -11.987 1.00 75.50 570 GLY A O 1
ATOM 4086 N N . SER A 1 571 ? 18.986 11.492 -12.219 1.00 88.38 571 SER A N 1
ATOM 4087 C CA . SER A 1 571 ? 18.460 11.125 -13.533 1.00 88.38 571 SER A CA 1
ATOM 4088 C C . SER A 1 571 ? 17.011 10.634 -13.451 1.00 88.38 571 SER A C 1
ATOM 4090 O O . SER A 1 571 ? 16.564 10.088 -12.439 1.00 88.38 571 SER A O 1
ATOM 4092 N N . THR A 1 572 ? 16.247 10.869 -14.516 1.00 94.81 572 THR A N 1
ATOM 4093 C CA . THR A 1 572 ? 14.910 10.290 -14.692 1.00 94.81 572 THR A CA 1
ATOM 4094 C C . THR A 1 572 ? 15.051 8.913 -15.336 1.00 94.81 572 THR A C 1
ATOM 4096 O O . THR A 1 572 ? 15.765 8.753 -16.330 1.00 94.81 572 THR A O 1
ATOM 4099 N N . VAL A 1 573 ? 14.349 7.922 -14.794 1.00 95.31 573 VAL A N 1
ATOM 4100 C CA . VAL A 1 573 ? 14.313 6.554 -15.316 1.00 95.31 573 VAL A CA 1
ATOM 4101 C C . VAL A 1 573 ? 12.877 6.125 -15.580 1.00 95.31 573 VAL A C 1
ATOM 4103 O O . VAL A 1 573 ? 11.937 6.617 -14.952 1.00 95.31 573 VAL A O 1
ATOM 4106 N N . VAL A 1 574 ? 12.722 5.175 -16.497 1.00 97.69 574 VAL A N 1
ATOM 4107 C CA . VAL A 1 574 ? 11.475 4.434 -16.685 1.00 97.69 574 VAL A CA 1
ATOM 4108 C C . VAL A 1 574 ? 11.712 2.974 -16.306 1.00 97.69 574 VAL A C 1
ATOM 4110 O O . VAL A 1 574 ? 12.685 2.357 -16.733 1.00 97.69 574 VAL A O 1
ATOM 4113 N N . LEU A 1 575 ? 10.864 2.425 -15.445 1.00 95.31 575 LEU A N 1
ATOM 4114 C CA . LEU A 1 575 ? 11.007 1.096 -14.859 1.00 95.31 575 LEU A CA 1
ATOM 4115 C C . LEU A 1 575 ? 9.873 0.201 -15.345 1.00 95.31 575 LEU A C 1
ATOM 4117 O O . LEU A 1 575 ? 8.718 0.615 -15.296 1.00 95.31 575 LEU A O 1
ATOM 4121 N N . ALA A 1 576 ? 10.166 -1.045 -15.708 1.00 97.81 576 ALA A N 1
ATOM 4122 C CA . ALA A 1 576 ? 9.155 -2.096 -15.699 1.00 97.81 576 ALA A CA 1
ATOM 4123 C C . ALA A 1 576 ? 9.222 -2.844 -14.360 1.00 97.81 576 ALA A C 1
ATOM 4125 O O . ALA A 1 576 ? 10.262 -3.413 -14.026 1.00 97.81 576 ALA A O 1
ATOM 4126 N N . SER A 1 577 ? 8.131 -2.847 -13.598 1.00 96.31 577 SER A N 1
ATOM 4127 C CA . SER A 1 577 ? 7.951 -3.696 -12.417 1.00 96.31 577 SER A CA 1
ATOM 4128 C C . SER A 1 577 ? 7.006 -4.830 -12.785 1.00 96.31 577 SER A C 1
ATOM 4130 O O . SER A 1 577 ? 5.866 -4.592 -13.168 1.00 96.31 577 SER A O 1
ATOM 4132 N N . LEU A 1 578 ? 7.491 -6.064 -12.741 1.00 97.69 578 LEU A N 1
ATOM 4133 C CA . LEU A 1 578 ? 6.830 -7.220 -13.335 1.00 97.69 578 LEU A CA 1
ATOM 4134 C C . LEU A 1 578 ? 6.580 -8.278 -12.270 1.00 97.69 578 LEU A C 1
ATOM 4136 O O . LEU A 1 578 ? 7.454 -8.556 -11.450 1.00 97.69 578 LEU A O 1
ATOM 4140 N N . ILE A 1 579 ? 5.395 -8.882 -12.299 1.00 97.00 579 ILE A N 1
ATOM 4141 C CA . ILE A 1 579 ? 4.976 -9.943 -11.387 1.00 97.00 579 ILE A CA 1
ATOM 4142 C C . ILE A 1 579 ? 4.425 -11.105 -12.206 1.00 97.00 579 ILE A C 1
ATOM 4144 O O . ILE A 1 579 ? 3.622 -10.907 -13.120 1.00 97.00 579 ILE A O 1
ATOM 4148 N N . PHE A 1 580 ? 4.830 -12.322 -11.847 1.00 97.06 580 PHE A N 1
ATOM 4149 C CA . PHE A 1 580 ? 4.298 -13.540 -12.446 1.00 97.06 580 PHE A CA 1
ATOM 4150 C C . PHE A 1 580 ? 4.005 -14.619 -11.400 1.00 97.06 580 PHE A C 1
ATOM 4152 O O . PHE A 1 580 ? 4.826 -14.917 -10.527 1.00 97.06 580 PHE A O 1
ATOM 4159 N N . PHE A 1 581 ? 2.839 -15.247 -11.520 1.00 96.06 581 PHE A N 1
ATOM 4160 C CA . PHE A 1 581 ? 2.404 -16.376 -10.702 1.00 96.06 581 PHE A CA 1
ATOM 4161 C C . PHE A 1 581 ? 2.668 -17.687 -11.446 1.00 96.06 581 PHE A C 1
ATOM 4163 O O . PHE A 1 581 ? 1.836 -18.165 -12.221 1.00 96.06 581 PHE A O 1
ATOM 4170 N N . GLY A 1 582 ? 3.856 -18.251 -11.247 1.00 94.38 582 GLY A N 1
ATOM 4171 C CA . GLY A 1 582 ? 4.319 -19.436 -11.964 1.00 94.38 582 GLY A CA 1
ATOM 4172 C C . GLY A 1 582 ? 5.797 -19.708 -11.724 1.00 94.38 582 GLY A C 1
ATOM 4173 O O . GLY A 1 582 ? 6.381 -19.179 -10.776 1.00 94.38 582 GLY A O 1
ATOM 4174 N N . SER A 1 583 ? 6.414 -20.505 -12.594 1.00 92.88 583 SER A N 1
ATOM 4175 C CA . SER A 1 583 ? 7.858 -20.755 -12.572 1.00 92.88 583 SER A CA 1
ATOM 4176 C C . SER A 1 583 ? 8.660 -19.541 -13.078 1.00 92.88 583 SER A C 1
ATOM 4178 O O . SER A 1 583 ? 8.134 -18.695 -13.804 1.00 92.88 583 SER A O 1
ATOM 4180 N N . SER A 1 584 ? 9.950 -19.452 -12.725 1.00 93.00 584 SER A N 1
ATOM 4181 C CA . SER A 1 584 ? 10.856 -18.454 -13.324 1.00 93.00 584 SER A CA 1
ATOM 4182 C C . SER A 1 584 ? 11.007 -18.634 -14.836 1.00 93.00 584 SER A C 1
ATOM 4184 O O . SER A 1 584 ? 11.202 -17.649 -15.541 1.00 93.00 584 SER A O 1
ATOM 4186 N N . GLU A 1 585 ? 10.930 -19.866 -15.343 1.00 93.69 585 GLU A N 1
ATOM 4187 C CA . GLU A 1 585 ? 11.025 -20.156 -16.778 1.00 93.69 585 GLU A CA 1
ATOM 4188 C C . GLU A 1 585 ? 9.834 -19.559 -17.536 1.00 93.69 585 GLU A C 1
ATOM 4190 O O . GLU A 1 585 ? 10.033 -18.777 -18.467 1.00 93.69 585 GLU A O 1
ATOM 4195 N N . ASP A 1 586 ? 8.611 -19.829 -17.070 1.00 94.56 586 ASP A N 1
ATOM 4196 C CA . ASP A 1 586 ? 7.388 -19.273 -17.658 1.00 94.56 586 ASP A CA 1
ATOM 4197 C C . ASP A 1 586 ? 7.377 -17.743 -17.588 1.00 94.56 586 ASP A C 1
ATOM 4199 O O . ASP A 1 586 ? 7.018 -17.079 -18.560 1.00 94.56 586 ASP A O 1
ATOM 4203 N N . ALA A 1 587 ? 7.802 -17.175 -16.455 1.00 96.31 587 ALA A N 1
ATOM 4204 C CA . ALA A 1 587 ? 7.872 -15.730 -16.272 1.00 96.31 587 ALA A CA 1
ATOM 4205 C C . ALA A 1 587 ? 8.872 -15.078 -17.240 1.00 96.31 587 ALA A C 1
ATOM 4207 O O . ALA A 1 587 ? 8.553 -14.087 -17.899 1.00 96.31 587 ALA A O 1
ATOM 4208 N N . ASN A 1 588 ? 10.070 -15.656 -17.372 1.00 95.44 588 ASN A N 1
ATOM 4209 C CA . ASN A 1 588 ? 11.086 -15.172 -18.304 1.00 95.44 588 ASN A CA 1
ATOM 4210 C C . ASN A 1 588 ? 10.640 -15.315 -19.765 1.00 95.44 588 ASN A C 1
ATOM 4212 O O . ASN A 1 588 ? 10.939 -14.434 -20.569 1.00 95.44 588 ASN A O 1
ATOM 4216 N N . ALA A 1 589 ? 9.915 -16.382 -20.112 1.00 96.69 589 ALA A N 1
ATOM 4217 C CA . ALA A 1 589 ? 9.333 -16.549 -21.440 1.00 96.69 589 ALA A CA 1
ATOM 4218 C C . ALA A 1 589 ? 8.233 -15.508 -21.711 1.00 96.69 589 ALA A C 1
ATOM 4220 O O . ALA A 1 589 ? 8.220 -14.891 -22.776 1.00 96.69 589 ALA A O 1
ATOM 4221 N N . HIS A 1 590 ? 7.350 -15.267 -20.738 1.00 97.00 590 HIS A N 1
ATOM 4222 C CA . HIS A 1 590 ? 6.260 -14.298 -20.849 1.00 97.00 590 HIS A CA 1
ATOM 4223 C C . HIS A 1 590 ? 6.777 -12.862 -21.031 1.00 97.00 590 HIS A C 1
ATOM 4225 O O . HIS A 1 590 ? 6.290 -12.131 -21.891 1.00 97.00 590 HIS A O 1
ATOM 4231 N N . PHE A 1 591 ? 7.806 -12.471 -20.274 1.00 97.94 591 PHE A N 1
ATOM 4232 C CA . PHE A 1 591 ? 8.401 -11.131 -20.328 1.00 97.94 591 PHE A CA 1
ATOM 4233 C C . PHE A 1 591 ? 9.648 -11.034 -21.223 1.00 97.94 591 PHE A C 1
ATOM 4235 O O . PHE A 1 591 ? 10.416 -10.071 -21.124 1.00 97.94 591 PHE A O 1
ATOM 4242 N N . ALA A 1 592 ? 9.852 -11.999 -22.126 1.00 97.19 592 ALA A N 1
ATOM 4243 C CA . ALA A 1 592 ? 11.021 -12.044 -23.002 1.00 97.19 592 ALA A CA 1
ATOM 4244 C C . ALA A 1 592 ? 11.157 -10.786 -23.877 1.00 97.19 592 ALA A C 1
ATOM 4246 O O . ALA A 1 592 ? 12.273 -10.319 -24.095 1.00 97.19 592 ALA A O 1
ATOM 4247 N N . SER A 1 593 ? 10.038 -10.203 -24.329 1.00 97.12 593 SER A N 1
ATOM 4248 C CA . SER A 1 593 ? 10.031 -8.965 -25.123 1.00 97.12 593 SER A CA 1
ATOM 4249 C C . SER A 1 593 ? 10.618 -7.776 -24.360 1.00 97.12 593 SER A C 1
ATOM 4251 O O . SER A 1 593 ? 11.385 -7.012 -24.935 1.00 97.12 593 SER A O 1
ATOM 4253 N N . ILE A 1 594 ? 10.321 -7.650 -23.062 1.00 97.88 594 ILE A N 1
ATOM 4254 C CA . ILE A 1 594 ? 10.856 -6.590 -22.196 1.00 97.88 594 ILE A CA 1
ATOM 4255 C C . ILE A 1 594 ? 12.338 -6.836 -21.913 1.00 97.88 594 ILE A C 1
ATOM 4257 O O . ILE A 1 594 ? 13.157 -5.925 -22.023 1.00 97.88 594 ILE A O 1
ATOM 4261 N N . LYS A 1 595 ? 12.706 -8.083 -21.594 1.00 96.00 595 LYS A N 1
ATOM 4262 C CA . LYS A 1 595 ? 14.098 -8.466 -21.320 1.00 96.00 595 LYS A CA 1
ATOM 4263 C C . LYS A 1 595 ? 15.004 -8.242 -22.536 1.00 96.00 595 LYS A C 1
ATOM 4265 O O . LYS A 1 595 ? 16.133 -7.781 -22.380 1.00 96.00 595 LYS A O 1
ATOM 4270 N N . ALA A 1 596 ? 14.501 -8.514 -23.741 1.00 96.94 596 ALA A N 1
ATOM 4271 C CA . ALA A 1 596 ? 15.221 -8.332 -25.000 1.00 96.94 596 ALA A CA 1
ATOM 4272 C C . ALA A 1 596 ? 15.559 -6.865 -25.315 1.00 96.94 596 ALA A C 1
ATOM 4274 O O . ALA A 1 596 ? 16.500 -6.619 -26.067 1.00 96.94 596 ALA A O 1
ATOM 4275 N N . LEU A 1 597 ? 14.853 -5.895 -24.718 1.00 96.69 597 LEU A N 1
ATOM 4276 C CA . LEU A 1 597 ? 15.200 -4.478 -24.850 1.00 96.69 597 LEU A CA 1
ATOM 4277 C C . LEU A 1 597 ? 16.537 -4.136 -24.171 1.00 96.69 597 LEU A C 1
ATOM 4279 O O . LEU A 1 597 ? 17.083 -3.068 -24.435 1.00 96.69 597 LEU A O 1
ATOM 4283 N N . GLY A 1 598 ? 17.082 -4.996 -23.306 1.00 93.12 598 GLY A N 1
ATOM 4284 C CA . GLY A 1 598 ? 18.332 -4.724 -22.592 1.00 93.12 598 GLY A CA 1
ATOM 4285 C C . GLY A 1 598 ? 18.169 -3.608 -21.551 1.00 93.12 598 GLY A C 1
ATOM 4286 O O . GLY A 1 598 ? 18.695 -2.513 -21.763 1.00 93.12 598 GLY A O 1
ATOM 4287 N N . PRO A 1 599 ? 17.415 -3.846 -20.459 1.00 92.12 599 PRO A N 1
ATOM 4288 C CA . PRO A 1 599 ? 17.338 -2.914 -19.333 1.00 92.12 599 PRO A CA 1
ATOM 4289 C C . PRO A 1 599 ? 18.692 -2.761 -18.649 1.00 92.12 599 PRO A C 1
ATOM 4291 O O . PRO A 1 599 ? 19.562 -3.621 -18.791 1.00 92.12 599 PRO A O 1
ATOM 4294 N N . PHE A 1 600 ? 18.833 -1.724 -17.818 1.00 86.00 600 PHE A N 1
ATOM 4295 C CA . PHE A 1 600 ? 20.032 -1.560 -17.014 1.00 86.00 600 PHE A CA 1
ATOM 4296 C C . PHE A 1 600 ? 20.264 -2.755 -16.055 1.00 86.00 600 PHE A C 1
ATOM 4298 O O . PHE A 1 600 ? 21.362 -3.173 -15.705 1.00 86.00 600 PHE A O 1
ATOM 4305 N N . MET A 1 601 ? 19.202 -3.376 -15.593 1.00 87.69 601 MET A N 1
ATOM 4306 C CA . MET A 1 601 ? 19.359 -4.633 -14.888 1.00 87.69 601 MET A CA 1
ATOM 4307 C C . MET A 1 601 ? 18.117 -5.458 -15.074 1.00 87.69 601 MET A C 1
ATOM 4309 O O . MET A 1 601 ? 17.030 -4.938 -15.306 1.00 87.69 601 MET A O 1
ATOM 4313 N N . TRP A 1 602 ? 18.295 -6.762 -14.953 1.00 91.12 602 TRP A N 1
ATOM 4314 C CA . TRP A 1 602 ? 17.189 -7.684 -14.814 1.00 91.12 602 TRP A CA 1
ATOM 4315 C C . TRP A 1 602 ? 17.144 -8.142 -13.359 1.00 91.12 602 TRP A C 1
ATOM 4317 O O . TRP A 1 602 ? 17.740 -9.157 -13.001 1.00 91.12 602 TRP A O 1
ATOM 4327 N N . GLY A 1 603 ? 16.505 -7.336 -12.507 1.00 89.81 603 GLY A N 1
ATOM 4328 C CA . GLY A 1 603 ? 16.417 -7.557 -11.061 1.00 89.81 603 GLY A CA 1
ATOM 4329 C C . GLY A 1 603 ? 15.392 -8.626 -10.693 1.00 89.81 603 GLY A C 1
ATOM 4330 O O . GLY A 1 603 ? 14.406 -8.323 -10.029 1.00 89.81 603 GLY A O 1
ATOM 4331 N N . GLU A 1 604 ? 15.587 -9.849 -11.181 1.00 93.00 604 GLU A N 1
ATOM 4332 C CA . GLU A 1 604 ? 14.707 -10.993 -10.941 1.00 93.00 604 GLU A CA 1
ATOM 4333 C C . GLU A 1 604 ? 14.869 -11.564 -9.525 1.00 93.00 604 GLU A C 1
ATOM 4335 O O . GLU A 1 604 ? 15.984 -11.767 -9.045 1.00 93.00 604 GLU A O 1
ATOM 4340 N N . LYS A 1 605 ? 13.744 -11.883 -8.876 1.00 92.44 605 LYS A N 1
ATOM 4341 C CA . LYS A 1 605 ? 13.701 -12.557 -7.575 1.00 92.44 605 LYS A CA 1
ATOM 4342 C C . LYS A 1 605 ? 12.441 -13.403 -7.385 1.00 92.44 605 LYS A C 1
ATOM 4344 O O . LYS A 1 605 ? 11.407 -13.186 -8.020 1.00 92.44 605 LYS A O 1
ATOM 4349 N N . ARG A 1 606 ? 12.521 -14.351 -6.448 1.00 92.94 606 ARG A N 1
ATOM 4350 C CA . ARG A 1 606 ? 11.377 -15.096 -5.903 1.00 92.94 606 ARG A CA 1
ATOM 4351 C C . ARG A 1 606 ? 11.010 -14.521 -4.546 1.00 92.94 606 ARG A C 1
ATOM 4353 O O . ARG A 1 606 ? 11.889 -14.327 -3.712 1.00 92.94 606 ARG A O 1
ATOM 4360 N N . VAL A 1 607 ? 9.729 -14.242 -4.335 1.00 94.06 607 VAL A N 1
ATOM 4361 C CA . VAL A 1 607 ? 9.239 -13.588 -3.117 1.00 94.06 607 VAL A CA 1
ATOM 4362 C C . VAL A 1 607 ? 8.106 -14.419 -2.519 1.00 94.06 607 VAL A C 1
ATOM 4364 O O . VAL A 1 607 ? 7.145 -14.711 -3.234 1.00 94.06 607 VAL A O 1
ATOM 4367 N N . PRO A 1 608 ? 8.182 -14.838 -1.244 1.00 93.12 608 PRO A N 1
ATOM 4368 C CA . PRO A 1 608 ? 7.063 -15.506 -0.585 1.00 93.12 608 PRO A CA 1
ATOM 4369 C C . PRO A 1 608 ? 5.873 -14.552 -0.449 1.00 93.12 608 PRO A C 1
ATOM 4371 O O . PRO A 1 608 ? 6.051 -13.339 -0.342 1.00 93.12 608 PRO A O 1
ATOM 4374 N N . TYR A 1 609 ? 4.649 -15.089 -0.412 1.00 93.12 609 TYR A N 1
ATOM 4375 C CA . TYR A 1 609 ? 3.445 -14.264 -0.240 1.00 93.12 609 TYR A CA 1
ATOM 4376 C C . TYR A 1 609 ? 3.523 -13.359 1.005 1.00 93.12 609 TYR A C 1
ATOM 4378 O O . TYR A 1 609 ? 3.069 -12.224 0.936 1.00 93.12 609 TYR A O 1
ATOM 4386 N N . SER A 1 610 ? 4.182 -13.800 2.086 1.00 92.19 610 SER A N 1
ATOM 4387 C CA . SER A 1 610 ? 4.440 -12.994 3.294 1.00 92.19 610 SER A CA 1
ATOM 4388 C C . SER A 1 610 ? 5.157 -11.663 3.050 1.00 92.19 610 SER A C 1
ATOM 4390 O O . SER A 1 610 ? 4.966 -10.743 3.833 1.00 92.19 610 SER A O 1
ATOM 4392 N N . ASN A 1 611 ? 5.953 -11.566 1.982 1.00 92.62 611 ASN A N 1
ATOM 4393 C CA . ASN A 1 611 ? 6.843 -10.440 1.683 1.00 92.62 611 ASN A CA 1
ATOM 4394 C C . ASN A 1 611 ? 6.495 -9.770 0.343 1.00 92.62 611 ASN A C 1
ATOM 4396 O O . ASN A 1 611 ? 7.292 -9.026 -0.230 1.00 92.62 611 ASN A O 1
ATOM 4400 N N . VAL A 1 612 ? 5.316 -10.067 -0.222 1.00 89.88 612 VAL A N 1
ATOM 4401 C CA . VAL A 1 612 ? 4.932 -9.623 -1.575 1.00 89.88 612 VAL A CA 1
ATOM 4402 C C . VAL A 1 612 ? 4.971 -8.095 -1.744 1.00 89.88 612 VAL A C 1
ATOM 4404 O O . VAL A 1 612 ? 5.250 -7.598 -2.845 1.00 89.88 612 VAL A O 1
ATOM 4407 N N . ASN A 1 613 ? 4.764 -7.376 -0.641 1.00 91.38 613 ASN A N 1
ATOM 4408 C CA . ASN A 1 613 ? 4.582 -5.931 -0.575 1.00 91.38 613 ASN A CA 1
ATOM 4409 C C . ASN A 1 613 ? 5.799 -5.154 -0.064 1.00 91.38 613 ASN A C 1
ATOM 4411 O O . ASN A 1 613 ? 5.772 -3.931 -0.118 1.00 91.38 613 ASN A O 1
ATOM 4415 N N . ASP A 1 614 ? 6.866 -5.820 0.377 1.00 89.00 614 ASP A N 1
ATOM 4416 C CA . ASP A 1 614 ? 7.996 -5.160 1.052 1.00 89.00 614 ASP A CA 1
ATOM 4417 C C . ASP A 1 614 ? 8.685 -4.113 0.161 1.00 89.00 614 ASP A C 1
ATOM 4419 O O . ASP A 1 614 ? 9.164 -3.087 0.635 1.00 89.00 614 ASP A O 1
ATOM 4423 N N . ASP A 1 615 ? 8.652 -4.310 -1.163 1.00 84.75 615 ASP A N 1
ATOM 4424 C CA . ASP A 1 615 ? 9.171 -3.337 -2.138 1.00 84.75 615 ASP A CA 1
ATOM 4425 C C . ASP A 1 615 ? 8.444 -1.973 -2.089 1.00 84.75 615 ASP A C 1
ATOM 4427 O O . ASP A 1 615 ? 8.969 -0.981 -2.591 1.00 84.75 615 ASP A O 1
ATOM 4431 N N . PHE A 1 616 ? 7.245 -1.910 -1.497 1.00 87.62 616 PHE A N 1
ATOM 4432 C CA . PHE A 1 616 ? 6.453 -0.689 -1.323 1.00 87.62 616 PHE A CA 1
ATOM 4433 C C . PHE A 1 616 ? 6.587 -0.054 0.070 1.00 87.62 616 PHE A C 1
ATOM 4435 O O . PHE A 1 616 ? 6.092 1.060 0.265 1.00 87.62 616 PHE A O 1
ATOM 4442 N N . ASP A 1 617 ? 7.260 -0.691 1.032 1.00 87.38 617 ASP A N 1
ATOM 4443 C CA . ASP A 1 617 ? 7.412 -0.150 2.392 1.00 87.38 617 ASP A CA 1
ATOM 4444 C C . ASP A 1 617 ? 8.063 1.245 2.436 1.00 87.38 617 ASP A C 1
ATOM 4446 O O . ASP A 1 617 ? 7.563 2.099 3.175 1.00 87.38 617 ASP A O 1
ATOM 4450 N N . PRO A 1 618 ? 9.063 1.575 1.591 1.00 85.75 618 PRO A N 1
ATOM 4451 C CA . PRO A 1 618 ? 9.601 2.935 1.528 1.00 85.75 618 PRO A CA 1
ATOM 4452 C C . PRO A 1 618 ? 8.560 4.008 1.167 1.00 85.75 618 PRO A C 1
ATOM 4454 O O . PRO A 1 618 ? 8.735 5.171 1.523 1.00 85.75 618 PRO A O 1
ATOM 4457 N N . PHE A 1 619 ? 7.464 3.640 0.493 1.00 85.50 619 PHE A N 1
ATOM 4458 C CA . PHE A 1 619 ? 6.350 4.540 0.161 1.00 85.50 619 PHE A CA 1
ATOM 4459 C C . PHE A 1 619 ? 5.276 4.602 1.250 1.00 85.50 619 PHE A C 1
ATOM 4461 O O . PHE A 1 619 ? 4.380 5.444 1.186 1.00 85.50 619 PHE A O 1
ATOM 4468 N N . CYS A 1 620 ? 5.369 3.743 2.264 1.00 87.94 620 CYS A N 1
ATOM 4469 C CA . CYS A 1 620 ? 4.391 3.599 3.336 1.00 87.94 620 CYS A CA 1
ATOM 4470 C C . CYS A 1 620 ? 4.697 4.445 4.578 1.00 87.94 620 CYS A C 1
ATOM 4472 O O . CYS A 1 620 ? 3.911 4.408 5.526 1.00 87.94 620 CYS A O 1
ATOM 4474 N N . VAL A 1 621 ? 5.806 5.193 4.580 1.00 90.19 621 VAL A N 1
ATOM 4475 C CA . VAL A 1 621 ? 6.176 6.091 5.683 1.00 90.19 621 VAL A CA 1
ATOM 4476 C C . VAL A 1 621 ? 5.115 7.170 5.888 1.00 90.19 621 VAL A C 1
ATOM 4478 O O . VAL A 1 621 ? 4.457 7.592 4.935 1.00 90.19 621 VAL A O 1
ATOM 4481 N N . ASN A 1 622 ? 4.958 7.631 7.123 1.00 92.31 622 ASN A N 1
ATOM 4482 C CA . ASN A 1 622 ? 4.014 8.686 7.471 1.00 92.31 622 ASN A CA 1
ATOM 4483 C C . ASN A 1 622 ? 4.544 10.088 7.124 1.00 92.31 622 ASN A C 1
ATOM 4485 O O . ASN A 1 622 ? 5.691 10.258 6.704 1.00 92.31 622 ASN A O 1
ATOM 4489 N N . GLY A 1 623 ? 3.664 11.084 7.232 1.00 92.69 623 GLY A N 1
ATOM 4490 C CA . GLY A 1 623 ? 3.985 12.501 7.083 1.00 92.69 623 GLY A CA 1
ATOM 4491 C C . GLY A 1 623 ? 4.256 12.973 5.653 1.00 92.69 623 GLY A C 1
ATOM 4492 O O . GLY A 1 623 ? 4.134 12.230 4.675 1.00 92.69 623 GLY A O 1
ATOM 4493 N N . GLY A 1 624 ? 4.612 14.249 5.527 1.00 93.50 624 GLY A N 1
ATOM 4494 C CA . GLY A 1 624 ? 4.830 14.902 4.239 1.00 93.50 624 GLY A CA 1
ATOM 4495 C C . GLY A 1 624 ? 3.549 15.018 3.409 1.00 93.50 624 GLY A C 1
ATOM 4496 O O . GLY A 1 624 ? 2.453 14.604 3.801 1.00 93.50 624 GLY A O 1
ATOM 4497 N N . PHE A 1 625 ? 3.675 15.576 2.213 1.00 95.12 625 PHE A N 1
ATOM 4498 C CA . PHE A 1 625 ? 2.532 15.861 1.358 1.00 95.12 625 PHE A CA 1
ATOM 4499 C C . PHE A 1 625 ? 2.495 14.864 0.210 1.00 95.12 625 PHE A C 1
ATOM 4501 O O . PHE A 1 625 ? 3.362 14.858 -0.664 1.00 95.12 625 PHE A O 1
ATOM 4508 N N . LYS A 1 626 ? 1.506 13.973 0.253 1.00 94.88 626 LYS A N 1
ATOM 4509 C CA . LYS A 1 626 ? 1.370 12.853 -0.667 1.00 94.88 626 LYS A CA 1
ATOM 4510 C C . LYS A 1 626 ? -0.067 12.757 -1.141 1.00 94.88 626 LYS A C 1
ATOM 4512 O O . LYS A 1 626 ? -1.003 12.849 -0.347 1.00 94.88 626 LYS A O 1
ATOM 4517 N N . LYS A 1 627 ? -0.258 12.545 -2.438 1.00 92.44 627 LYS A N 1
ATOM 4518 C CA . LYS A 1 627 ? -1.574 12.268 -3.014 1.00 92.44 627 LYS A CA 1
ATOM 4519 C C . LYS A 1 627 ? -1.426 11.235 -4.109 1.00 92.44 627 LYS A C 1
ATOM 4521 O O . LYS A 1 627 ? -0.630 11.401 -5.026 1.00 92.44 627 LYS A O 1
ATOM 4526 N N . HIS A 1 628 ? -2.243 10.197 -4.032 1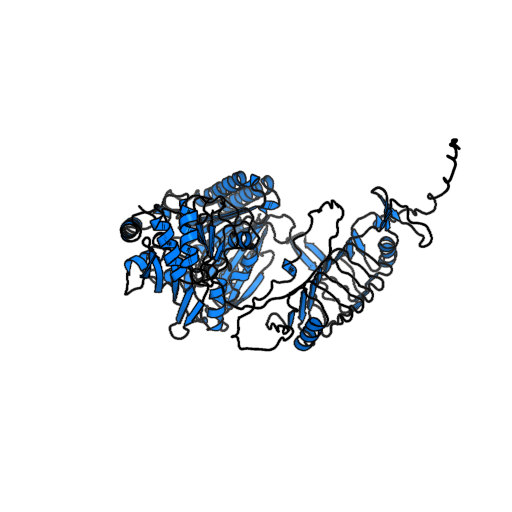.00 90.94 628 HIS A N 1
ATOM 4527 C CA . HIS A 1 628 ? -2.394 9.211 -5.090 1.00 90.94 628 HIS A CA 1
ATOM 4528 C C . HIS A 1 628 ? -3.634 9.563 -5.898 1.00 90.94 628 HIS A C 1
ATOM 4530 O O . HIS A 1 628 ? -4.711 9.649 -5.319 1.00 90.94 628 HIS A O 1
ATOM 4536 N N . VAL A 1 629 ? -3.505 9.787 -7.203 1.00 90.44 629 VAL A N 1
ATOM 4537 C CA . VAL A 1 629 ? -4.653 9.994 -8.101 1.00 90.44 629 VAL A CA 1
ATOM 4538 C C . VAL A 1 629 ? -4.636 8.885 -9.139 1.00 90.44 629 VAL A C 1
ATOM 4540 O O . VAL A 1 629 ? -3.581 8.618 -9.709 1.00 90.44 629 VAL A O 1
ATOM 4543 N N . ILE A 1 630 ? -5.778 8.222 -9.346 1.00 91.31 630 ILE A N 1
ATOM 4544 C CA . ILE A 1 630 ? -5.879 7.047 -10.219 1.00 91.31 630 ILE A CA 1
ATOM 4545 C C . ILE A 1 630 ? -7.030 7.213 -11.213 1.00 91.31 630 ILE A C 1
ATOM 4547 O O . ILE A 1 630 ? -8.165 7.493 -10.818 1.00 91.31 630 ILE A O 1
ATOM 4551 N N . ALA A 1 631 ? -6.741 6.946 -12.485 1.00 91.94 631 ALA A N 1
ATOM 4552 C CA . ALA A 1 631 ? -7.706 6.842 -13.570 1.00 91.94 631 ALA A CA 1
ATOM 4553 C C . ALA A 1 631 ? -7.723 5.416 -14.144 1.00 91.94 631 ALA A C 1
ATOM 4555 O O . ALA A 1 631 ? -6.685 4.877 -14.525 1.00 91.94 631 ALA A O 1
ATOM 4556 N N . GLY A 1 632 ? -8.903 4.801 -14.212 1.00 94.25 632 GLY A N 1
ATOM 4557 C CA . GLY A 1 632 ? -9.108 3.510 -14.862 1.00 94.25 632 GLY A CA 1
ATOM 4558 C C . GLY A 1 632 ? -9.419 3.704 -16.340 1.00 94.25 632 GLY A C 1
ATOM 4559 O O . GLY A 1 632 ? -10.374 4.397 -16.679 1.00 94.25 632 GLY A O 1
ATOM 4560 N N . VAL A 1 633 ? -8.629 3.092 -17.219 1.00 94.56 633 VAL A N 1
ATOM 4561 C CA . VAL A 1 633 ? -8.805 3.188 -18.672 1.00 94.56 633 VAL A CA 1
ATOM 4562 C C . VAL A 1 633 ? -9.237 1.847 -19.280 1.00 94.56 633 VAL A C 1
ATOM 4564 O O . VAL A 1 633 ? -8.697 0.796 -18.915 1.00 94.56 633 VAL A O 1
ATOM 4567 N N . PRO A 1 634 ? -10.182 1.843 -20.241 1.00 93.44 634 PRO A N 1
ATOM 4568 C CA . PRO A 1 634 ? -10.720 0.621 -20.845 1.00 93.44 634 PRO A CA 1
ATOM 4569 C C . PRO A 1 634 ? -9.773 -0.008 -21.871 1.00 93.44 634 PRO A C 1
ATOM 4571 O O . PRO A 1 634 ? -10.051 -1.084 -22.387 1.00 93.44 634 PRO A O 1
ATOM 4574 N N . ARG A 1 635 ? -8.657 0.658 -22.184 1.00 93.25 635 ARG A N 1
ATOM 4575 C CA . ARG A 1 635 ? -7.588 0.182 -23.066 1.00 93.25 635 ARG A CA 1
ATOM 4576 C C . ARG A 1 635 ? -6.258 0.781 -22.632 1.00 93.25 635 ARG A C 1
ATOM 4578 O O . ARG A 1 635 ? -6.214 1.914 -22.163 1.00 93.25 635 ARG A O 1
ATOM 4585 N N . VAL A 1 636 ? -5.181 0.019 -22.796 1.00 93.38 636 VAL A N 1
ATOM 4586 C CA . VAL A 1 636 ? -3.831 0.466 -22.440 1.00 93.38 636 VAL A CA 1
ATOM 4587 C C . VAL A 1 636 ? -3.376 1.548 -23.430 1.00 93.38 636 VAL A C 1
ATOM 4589 O O . VAL A 1 636 ? -3.445 1.315 -24.641 1.00 93.38 636 VAL A O 1
ATOM 4592 N N . PRO A 1 637 ? -2.918 2.723 -22.964 1.00 92.19 637 PRO A N 1
ATOM 4593 C CA . PRO A 1 637 ? -2.401 3.775 -23.833 1.00 92.19 637 PRO A CA 1
ATOM 4594 C C . PRO A 1 637 ? -1.011 3.368 -24.336 1.00 92.19 637 PRO A C 1
ATOM 4596 O O . PRO A 1 637 ? 0.000 3.689 -23.730 1.00 92.19 637 PRO A O 1
ATOM 4599 N N . GLY A 1 638 ? -0.963 2.603 -25.426 1.00 93.75 638 GLY A N 1
ATOM 4600 C CA . GLY A 1 638 ? 0.283 2.073 -25.992 1.00 93.75 638 GLY A CA 1
ATOM 4601 C C . GLY A 1 638 ? 1.061 3.038 -26.890 1.00 93.75 638 GLY A C 1
ATOM 4602 O O . GLY A 1 638 ? 2.035 2.618 -27.501 1.00 93.75 638 GLY A O 1
ATOM 4603 N N . ASP A 1 639 ? 0.610 4.287 -27.022 1.00 95.06 639 ASP A N 1
ATOM 4604 C CA . ASP A 1 639 ? 1.215 5.301 -27.891 1.00 95.06 639 ASP A CA 1
ATOM 4605 C C . ASP A 1 639 ? 2.500 5.866 -27.250 1.00 95.06 639 ASP A C 1
ATOM 4607 O O . ASP A 1 639 ? 2.409 6.485 -26.184 1.00 95.06 639 ASP A O 1
ATOM 4611 N N . PRO A 1 640 ? 3.688 5.673 -27.858 1.00 96.75 640 PRO A N 1
ATOM 4612 C CA . PRO A 1 640 ? 4.950 6.212 -27.353 1.00 96.75 640 PRO A CA 1
ATOM 4613 C C . PRO A 1 640 ? 4.926 7.718 -27.085 1.00 96.75 640 PRO A C 1
ATOM 4615 O O . PRO A 1 640 ? 5.454 8.155 -26.063 1.00 96.75 640 PRO A O 1
ATOM 4618 N N . GLU A 1 641 ? 4.263 8.502 -27.944 1.00 96.38 641 GLU A N 1
ATOM 4619 C CA . GLU A 1 641 ? 4.254 9.967 -27.840 1.00 96.38 641 GLU A CA 1
ATOM 4620 C C . GLU A 1 641 ? 3.581 10.444 -26.545 1.00 96.38 641 GLU A C 1
ATOM 4622 O O . GLU A 1 641 ? 3.986 11.445 -25.951 1.00 96.38 641 GLU A O 1
ATOM 4627 N N . VAL A 1 642 ? 2.575 9.702 -26.069 1.00 95.94 642 VAL A N 1
ATOM 4628 C CA . VAL A 1 642 ? 1.886 9.988 -24.803 1.00 95.94 642 VAL A CA 1
ATOM 4629 C C . VAL A 1 642 ? 2.849 9.844 -23.627 1.00 95.94 642 VAL A C 1
ATOM 4631 O O . VAL A 1 642 ? 2.878 10.693 -22.740 1.00 95.94 642 VAL A O 1
ATOM 4634 N N . TRP A 1 643 ? 3.669 8.797 -23.625 1.00 96.81 643 TRP A N 1
ATOM 4635 C CA . TRP A 1 643 ? 4.574 8.521 -22.512 1.00 96.81 643 TRP A CA 1
ATOM 4636 C C . TRP A 1 643 ? 5.859 9.346 -22.553 1.00 96.81 643 TRP A C 1
ATOM 4638 O O . TRP A 1 643 ? 6.412 9.680 -21.509 1.00 96.81 643 TRP A O 1
ATOM 4648 N N . GLU A 1 644 ? 6.313 9.743 -23.738 1.00 97.25 644 GLU A N 1
ATOM 4649 C CA . GLU A 1 644 ? 7.367 10.749 -23.880 1.00 97.25 644 GLU A CA 1
ATOM 4650 C C . GLU A 1 644 ? 6.899 12.122 -23.368 1.00 97.25 644 GLU A C 1
ATOM 4652 O O . GLU A 1 644 ? 7.655 12.831 -22.697 1.00 97.25 644 GLU A O 1
ATOM 4657 N N . ALA A 1 645 ? 5.631 12.481 -23.610 1.00 97.62 645 ALA A N 1
ATOM 4658 C CA . ALA A 1 645 ? 5.024 13.670 -23.018 1.00 97.62 645 ALA A CA 1
ATOM 4659 C C . ALA A 1 645 ? 4.912 13.563 -21.485 1.00 97.62 645 ALA A C 1
ATOM 4661 O O . ALA A 1 645 ? 5.197 14.547 -20.800 1.00 97.62 645 ALA A O 1
ATOM 4662 N N . GLU A 1 646 ? 4.583 12.383 -20.944 1.00 97.50 646 GLU A N 1
ATOM 4663 C CA . GLU A 1 646 ? 4.599 12.125 -19.494 1.00 97.50 646 GLU A CA 1
ATOM 4664 C C . GLU A 1 646 ? 5.982 12.324 -18.874 1.00 97.50 646 GLU A C 1
ATOM 4666 O O . GLU A 1 646 ? 6.111 13.023 -17.868 1.00 97.50 646 GLU A O 1
ATOM 4671 N N . VAL A 1 647 ? 7.036 11.770 -19.487 1.00 98.19 647 VAL A N 1
ATOM 4672 C CA . VAL A 1 647 ? 8.421 11.978 -19.030 1.00 98.19 647 VAL A CA 1
ATOM 4673 C C . VAL A 1 647 ? 8.737 13.469 -18.959 1.00 98.19 647 VAL A C 1
ATOM 4675 O O . VAL A 1 647 ? 9.240 13.947 -17.944 1.00 98.19 647 VAL A O 1
ATOM 4678 N N . LYS A 1 648 ? 8.382 14.230 -19.998 1.00 98.00 648 LYS A N 1
ATOM 4679 C CA . LYS A 1 648 ? 8.618 15.676 -20.030 1.00 98.00 648 LYS A CA 1
ATOM 4680 C C . LYS A 1 648 ? 7.827 16.425 -18.953 1.00 98.00 648 LYS A C 1
ATOM 4682 O O . LYS A 1 648 ? 8.360 17.346 -18.329 1.00 98.00 648 LYS A O 1
ATOM 4687 N N . ALA A 1 649 ? 6.565 16.059 -18.730 1.00 97.88 649 ALA A N 1
ATOM 4688 C CA . ALA A 1 649 ? 5.734 16.656 -17.687 1.00 97.88 649 ALA A CA 1
ATOM 4689 C C . ALA A 1 649 ? 6.304 16.369 -16.290 1.00 97.88 649 ALA A C 1
ATOM 4691 O O . ALA A 1 649 ? 6.388 17.275 -15.458 1.00 97.88 649 ALA A O 1
ATOM 4692 N N . TYR A 1 650 ? 6.757 15.135 -16.055 1.00 97.69 650 TYR A N 1
ATOM 4693 C CA . TYR A 1 650 ? 7.455 14.733 -14.839 1.00 97.69 650 TYR A CA 1
ATOM 4694 C C . TYR A 1 650 ? 8.743 15.534 -14.616 1.00 97.69 650 TYR A C 1
ATOM 4696 O O . TYR A 1 650 ? 8.941 16.101 -13.545 1.00 97.69 650 TYR A O 1
ATOM 4704 N N . GLU A 1 651 ? 9.604 15.647 -15.627 1.00 96.81 651 GLU A N 1
ATOM 4705 C CA . GLU A 1 651 ? 10.853 16.410 -15.521 1.00 96.81 651 GLU A CA 1
ATOM 4706 C C . GLU A 1 651 ? 10.600 17.890 -15.242 1.00 96.81 651 GLU A C 1
ATOM 4708 O O . GLU A 1 651 ? 11.238 18.458 -14.359 1.00 96.81 651 GLU A O 1
ATOM 4713 N N . THR A 1 652 ? 9.591 18.478 -15.891 1.00 97.12 652 THR A N 1
ATOM 4714 C CA . THR A 1 652 ? 9.160 19.861 -15.634 1.00 97.12 652 THR A CA 1
ATOM 4715 C C . THR A 1 652 ? 8.727 20.058 -14.178 1.00 97.12 652 THR A C 1
ATOM 4717 O O . THR A 1 652 ? 9.056 21.076 -13.566 1.00 97.12 652 THR A O 1
ATOM 4720 N N . LEU A 1 653 ? 8.005 19.092 -13.592 1.00 96.94 653 LEU A N 1
ATOM 4721 C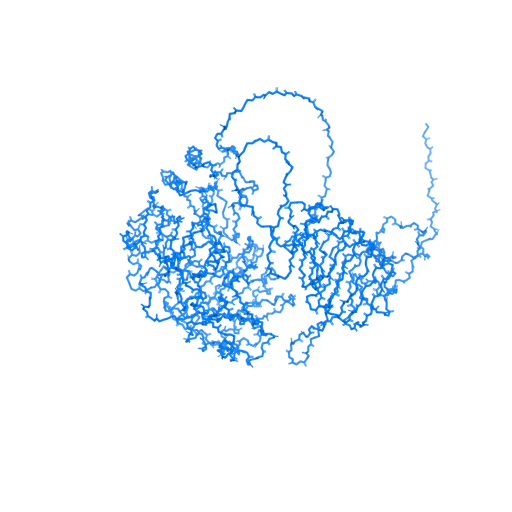 CA . LEU A 1 653 ? 7.666 19.142 -12.169 1.00 96.94 653 LEU A CA 1
ATOM 4722 C C . LEU A 1 653 ? 8.931 19.127 -11.308 1.00 96.94 653 LEU A C 1
ATOM 4724 O O . LEU A 1 653 ? 9.054 19.954 -10.404 1.00 96.94 653 LEU A O 1
ATOM 4728 N N . ILE A 1 654 ? 9.852 18.195 -11.564 1.00 95.94 654 ILE A N 1
ATOM 4729 C CA . ILE A 1 654 ? 11.055 18.056 -10.739 1.00 95.94 654 ILE A CA 1
ATOM 4730 C C . ILE A 1 654 ? 11.966 19.283 -10.864 1.00 95.94 654 ILE A C 1
ATOM 4732 O O . ILE A 1 654 ? 12.516 19.722 -9.859 1.00 95.94 654 ILE A O 1
ATOM 4736 N N . GLU A 1 655 ? 12.084 19.889 -12.044 1.00 95.44 655 GLU A N 1
ATOM 4737 C CA . GLU A 1 655 ? 12.795 21.160 -12.226 1.00 95.44 655 GLU A CA 1
ATOM 4738 C C . GLU A 1 655 ? 12.149 22.301 -11.429 1.00 95.44 655 GLU A C 1
ATOM 4740 O O . GLU A 1 655 ? 12.848 23.106 -10.815 1.00 95.44 655 GLU A O 1
ATOM 4745 N N . LYS A 1 656 ? 10.812 22.358 -11.408 1.00 95.56 656 LYS A N 1
ATOM 4746 C CA . LYS A 1 656 ? 10.055 23.413 -10.722 1.00 95.56 656 LYS A CA 1
ATOM 4747 C C . LYS A 1 656 ? 10.072 23.272 -9.199 1.00 95.56 656 LYS A C 1
ATOM 4749 O O . LYS A 1 656 ? 10.158 24.277 -8.500 1.00 95.56 656 LYS A O 1
ATOM 4754 N N . VAL A 1 657 ? 9.929 22.051 -8.686 1.00 95.06 657 VAL A N 1
ATOM 4755 C CA . VAL A 1 657 ? 9.737 21.772 -7.249 1.00 95.06 657 VAL A CA 1
ATOM 4756 C C . VAL A 1 657 ? 11.039 21.347 -6.560 1.00 95.06 657 VAL A C 1
ATOM 4758 O O . VAL A 1 657 ? 11.204 21.559 -5.358 1.00 95.06 657 VAL A O 1
ATOM 4761 N N . GLY A 1 658 ? 11.992 20.799 -7.314 1.00 91.81 658 GLY A N 1
ATOM 4762 C CA . GLY A 1 658 ? 13.306 20.385 -6.835 1.00 91.81 658 GLY A CA 1
ATOM 4763 C C . GLY A 1 658 ? 13.338 18.990 -6.204 1.00 91.81 658 GLY A C 1
ATOM 4764 O O . GLY A 1 658 ? 12.389 18.206 -6.278 1.00 91.81 658 GLY A O 1
ATOM 4765 N N . ALA A 1 659 ? 14.463 18.679 -5.551 1.00 87.81 659 ALA A N 1
ATOM 4766 C CA . ALA A 1 659 ? 14.769 17.353 -5.000 1.00 87.81 659 ALA A CA 1
ATOM 4767 C C . ALA A 1 659 ? 13.739 16.837 -3.980 1.00 87.81 659 ALA A C 1
ATOM 4769 O O . ALA A 1 659 ? 13.567 15.629 -3.835 1.00 87.81 659 ALA A O 1
ATOM 4770 N N . GLN A 1 660 ? 13.011 17.734 -3.314 1.00 89.81 660 GLN A N 1
ATOM 4771 C CA . GLN A 1 660 ? 11.942 17.357 -2.391 1.00 89.81 660 GLN A CA 1
ATOM 4772 C C . GLN A 1 660 ? 10.808 16.557 -3.050 1.00 89.81 660 GLN A C 1
ATOM 4774 O O . GLN A 1 660 ? 10.149 15.790 -2.360 1.00 89.81 660 GLN A O 1
ATOM 4779 N N . ALA A 1 661 ? 10.598 16.695 -4.366 1.00 92.81 661 ALA A N 1
ATOM 4780 C CA . ALA A 1 661 ? 9.589 15.943 -5.109 1.00 92.81 661 ALA A CA 1
ATOM 4781 C C . ALA A 1 661 ? 10.131 14.659 -5.762 1.00 92.81 661 ALA A C 1
ATOM 4783 O O . ALA A 1 661 ? 9.396 13.996 -6.490 1.00 92.81 661 ALA A O 1
ATOM 4784 N N . ALA A 1 662 ? 11.390 14.272 -5.516 1.00 89.00 662 ALA A N 1
ATOM 4785 C CA . ALA A 1 662 ? 12.052 13.171 -6.228 1.00 89.00 662 ALA A CA 1
ATOM 4786 C C . ALA A 1 662 ? 11.376 11.796 -6.058 1.00 89.00 662 ALA A C 1
ATOM 4788 O O . ALA A 1 662 ? 11.600 10.908 -6.875 1.00 89.00 662 ALA A O 1
ATOM 4789 N N . ARG A 1 663 ? 10.542 11.617 -5.024 1.00 90.50 663 ARG A N 1
ATOM 4790 C CA . ARG A 1 663 ? 9.763 10.386 -4.784 1.00 90.50 663 ARG A CA 1
ATOM 4791 C C . ARG A 1 663 ? 8.394 10.375 -5.474 1.00 90.50 663 ARG A C 1
ATOM 4793 O O . ARG A 1 663 ? 7.641 9.416 -5.324 1.00 90.50 663 ARG A O 1
ATOM 4800 N N . THR A 1 664 ? 8.066 11.439 -6.203 1.00 94.75 664 THR A N 1
ATOM 4801 C CA . THR A 1 664 ? 6.897 11.498 -7.082 1.00 94.75 664 THR A CA 1
ATOM 4802 C C . THR A 1 664 ? 7.096 10.552 -8.265 1.00 94.75 664 THR A C 1
ATOM 4804 O O . THR A 1 664 ? 8.218 10.414 -8.760 1.00 94.75 664 THR A O 1
ATOM 4807 N N . MET A 1 665 ? 6.015 9.931 -8.736 1.00 95.50 665 MET A N 1
ATOM 4808 C CA . MET A 1 665 ? 6.038 9.023 -9.883 1.00 95.50 665 MET A CA 1
ATOM 4809 C C . MET A 1 665 ? 4.741 9.061 -10.697 1.00 95.50 665 MET A C 1
ATOM 4811 O O . MET A 1 665 ? 3.672 9.393 -10.175 1.00 95.50 665 MET A O 1
ATOM 4815 N N . VAL A 1 666 ? 4.845 8.643 -11.959 1.00 96.44 666 VAL A N 1
ATOM 4816 C CA . VAL A 1 666 ? 3.700 8.286 -12.812 1.00 96.44 666 VAL A CA 1
ATOM 4817 C C . VAL A 1 666 ? 3.788 6.811 -13.153 1.00 96.44 666 VAL A C 1
ATOM 4819 O O . VAL A 1 666 ? 4.869 6.315 -13.464 1.00 96.44 666 VAL A O 1
ATOM 4822 N N . CYS A 1 667 ? 2.665 6.106 -13.101 1.00 94.56 667 CYS A N 1
ATOM 4823 C CA . CYS A 1 667 ? 2.602 4.675 -13.337 1.00 94.56 667 CYS A CA 1
ATOM 4824 C C . CYS A 1 667 ? 1.450 4.315 -14.286 1.00 94.56 667 CYS A C 1
ATOM 4826 O O . CYS A 1 667 ? 0.332 4.793 -14.119 1.00 94.56 667 CYS A O 1
ATOM 4828 N N . LEU A 1 668 ? 1.709 3.434 -15.253 1.00 96.31 668 LEU A N 1
ATOM 4829 C CA . LEU A 1 668 ? 0.683 2.572 -15.844 1.00 96.31 668 LEU A CA 1
ATOM 4830 C C . LEU A 1 668 ? 0.777 1.219 -15.164 1.00 96.31 668 LEU A C 1
ATOM 4832 O O . LEU A 1 668 ? 1.723 0.480 -15.420 1.00 96.31 668 LEU A O 1
ATOM 4836 N N . MET A 1 669 ? -0.219 0.876 -14.358 1.00 95.62 669 MET A N 1
ATOM 4837 C CA . MET A 1 669 ? -0.381 -0.455 -13.792 1.00 95.62 669 MET A CA 1
ATOM 4838 C C . MET A 1 669 ? -1.381 -1.260 -14.625 1.00 95.62 669 MET A C 1
ATOM 4840 O O . MET A 1 669 ? -2.442 -0.766 -15.006 1.00 95.62 669 MET A O 1
ATOM 4844 N N . TRP A 1 670 ? -1.081 -2.532 -14.863 1.00 95.50 670 TRP A N 1
ATOM 4845 C CA . TRP A 1 670 ? -2.046 -3.510 -15.354 1.00 95.50 670 TRP A CA 1
ATOM 4846 C C . TRP A 1 670 ? -2.010 -4.745 -14.464 1.00 95.50 670 TRP A C 1
ATOM 4848 O O . TRP A 1 670 ? -0.997 -5.087 -13.850 1.00 95.50 670 TRP A O 1
ATOM 4858 N N . VAL A 1 671 ? -3.141 -5.432 -14.398 1.00 93.81 671 VAL A N 1
ATOM 4859 C CA . VAL A 1 671 ? -3.282 -6.649 -13.605 1.00 93.81 671 VAL A CA 1
ATOM 4860 C C . VAL A 1 671 ? -3.855 -7.756 -14.467 1.00 93.81 671 VAL A C 1
ATOM 4862 O O . VAL A 1 671 ? -4.613 -7.492 -15.404 1.00 93.81 671 VAL A O 1
ATOM 4865 N N . GLY A 1 672 ? -3.509 -8.995 -14.127 1.00 91.00 672 GLY A N 1
ATOM 4866 C CA . GLY A 1 672 ? -4.080 -10.177 -14.761 1.00 91.00 672 GLY A CA 1
ATOM 4867 C C . GLY A 1 672 ? -5.607 -10.120 -14.767 1.00 91.00 672 GLY A C 1
ATOM 4868 O O . GLY A 1 672 ? -6.222 -9.658 -13.798 1.00 91.00 672 GLY A O 1
ATOM 4869 N N . LYS A 1 673 ? -6.237 -10.618 -15.835 1.00 87.81 673 LYS A N 1
ATOM 4870 C CA . LYS A 1 673 ? -7.696 -10.771 -15.898 1.00 87.81 673 LYS A CA 1
ATOM 4871 C C . LYS A 1 673 ? -8.076 -12.242 -15.838 1.00 87.81 673 LYS A C 1
ATOM 4873 O O . LYS A 1 673 ? -7.622 -13.039 -16.646 1.00 87.81 673 LYS A O 1
ATOM 4878 N N . GLY A 1 674 ? -8.908 -12.588 -14.860 1.00 82.12 674 GLY A N 1
ATOM 4879 C CA . GLY A 1 674 ? -9.511 -13.914 -14.761 1.00 82.12 674 GLY A CA 1
ATOM 4880 C C . GLY A 1 674 ? -10.673 -14.085 -15.739 1.00 82.12 674 GLY A C 1
ATOM 4881 O O . GLY A 1 674 ? -11.052 -13.154 -16.450 1.00 82.12 674 GLY A O 1
ATOM 4882 N N . GLU A 1 675 ? -11.271 -15.275 -15.742 1.00 79.12 675 GLU A N 1
ATOM 4883 C CA . GLU A 1 675 ? -12.440 -15.581 -16.571 1.00 79.12 675 GLU A CA 1
ATOM 4884 C C . GLU A 1 675 ? -13.603 -14.605 -16.317 1.00 79.12 675 GLU A C 1
ATOM 4886 O O . GLU A 1 675 ? -13.949 -14.290 -15.171 1.00 79.12 675 GLU A O 1
ATOM 4891 N N . ALA A 1 676 ? -14.224 -14.132 -17.400 1.00 78.31 676 ALA A N 1
ATOM 4892 C CA . ALA A 1 676 ? -15.390 -13.260 -17.327 1.00 78.31 676 ALA A CA 1
ATOM 4893 C C . ALA A 1 676 ? -16.548 -13.958 -16.592 1.00 78.31 676 ALA A C 1
ATOM 4895 O O . ALA A 1 676 ? -16.811 -15.139 -16.803 1.00 78.31 676 ALA A O 1
ATOM 4896 N N . GLY A 1 677 ? -17.247 -13.226 -15.721 1.00 77.19 677 GLY A N 1
ATOM 4897 C CA . GLY A 1 677 ? -18.377 -13.760 -14.949 1.00 77.19 677 GLY A CA 1
ATOM 4898 C C . GLY A 1 677 ? -17.999 -14.667 -13.771 1.00 77.19 677 GLY A C 1
ATOM 4899 O O . GLY A 1 677 ? -18.888 -15.164 -13.086 1.00 77.19 677 GLY A O 1
ATOM 4900 N N . ARG A 1 678 ? -16.702 -14.863 -13.483 1.00 83.12 678 ARG A N 1
ATOM 4901 C CA . ARG A 1 678 ? -16.238 -15.665 -12.336 1.00 83.12 678 ARG A CA 1
ATOM 4902 C C . ARG A 1 678 ? -16.694 -15.117 -10.979 1.00 83.12 678 ARG A C 1
ATOM 4904 O O . ARG A 1 678 ? -16.855 -15.881 -10.027 1.00 83.12 678 ARG A O 1
ATOM 4911 N N . TRP A 1 679 ? -16.871 -13.802 -10.877 1.00 84.88 679 TRP A N 1
ATOM 4912 C CA . TRP A 1 679 ? -17.221 -13.117 -9.635 1.00 84.88 679 TRP A CA 1
ATOM 4913 C C . TRP A 1 679 ? -18.667 -12.638 -9.674 1.00 84.88 679 TRP A C 1
ATOM 4915 O O . TRP A 1 679 ? -19.144 -12.168 -10.704 1.00 84.88 679 TRP A O 1
ATOM 4925 N N . ALA A 1 680 ? -19.356 -12.759 -8.539 1.00 85.69 680 ALA A N 1
ATOM 4926 C CA . ALA A 1 680 ? -20.718 -12.263 -8.402 1.00 85.69 680 ALA A CA 1
ATOM 4927 C C . ALA A 1 680 ? -20.761 -10.734 -8.541 1.00 85.69 680 ALA A C 1
ATOM 4929 O O . ALA A 1 680 ? -19.834 -10.041 -8.115 1.00 85.69 680 ALA A O 1
ATOM 4930 N N . GLU A 1 681 ? -21.871 -10.226 -9.073 1.00 91.00 681 GLU A N 1
ATOM 4931 C CA . GLU A 1 681 ? -22.139 -8.790 -9.142 1.00 91.00 681 GLU A CA 1
ATOM 4932 C C . GLU A 1 681 ? -22.037 -8.124 -7.762 1.00 91.00 681 GLU A C 1
ATOM 4934 O O . GLU A 1 681 ? -22.490 -8.661 -6.745 1.00 91.00 681 GLU A O 1
ATOM 4939 N N . SER A 1 682 ? -21.434 -6.936 -7.736 1.00 95.06 682 SER A N 1
ATOM 4940 C CA . SER A 1 682 ? -21.231 -6.141 -6.527 1.00 95.06 682 SER A CA 1
ATOM 4941 C C . SER A 1 682 ? -21.229 -4.640 -6.828 1.00 95.06 682 SER A C 1
ATOM 4943 O O . SER A 1 682 ? -21.312 -4.210 -7.983 1.00 95.06 682 SER A O 1
ATOM 4945 N N . ALA A 1 683 ? -21.110 -3.820 -5.782 1.00 96.88 683 ALA A N 1
ATOM 4946 C CA . ALA A 1 683 ? -20.926 -2.380 -5.932 1.00 96.88 683 ALA A CA 1
ATOM 4947 C C . ALA A 1 683 ? -19.604 -1.993 -6.626 1.00 96.88 683 ALA A C 1
ATOM 4949 O O . ALA A 1 683 ? -19.467 -0.861 -7.081 1.00 96.88 683 ALA A O 1
ATOM 4950 N N . PHE A 1 684 ? -18.636 -2.907 -6.738 1.00 95.06 684 PHE A N 1
ATOM 4951 C CA . PHE A 1 684 ? -17.400 -2.666 -7.478 1.00 95.06 684 PHE A CA 1
ATOM 4952 C C . PHE A 1 684 ? -17.638 -2.815 -8.991 1.00 95.06 684 PHE A C 1
ATOM 4954 O O . PHE A 1 684 ? -17.667 -3.926 -9.528 1.00 95.06 684 PHE A O 1
ATOM 4961 N N . GLY A 1 685 ? -17.813 -1.677 -9.670 1.00 92.00 685 GLY A N 1
ATOM 4962 C CA . GLY A 1 685 ? -18.184 -1.607 -11.089 1.00 92.00 685 GLY A CA 1
ATOM 4963 C C . GLY A 1 685 ? -17.027 -1.689 -12.092 1.00 92.00 685 GLY A C 1
ATOM 4964 O O . GLY A 1 685 ? -17.280 -1.905 -13.272 1.00 92.00 685 GLY A O 1
ATOM 4965 N N . HIS A 1 686 ? -15.768 -1.574 -11.653 1.00 92.75 686 HIS A N 1
ATOM 4966 C CA . HIS A 1 686 ? -14.603 -1.350 -12.528 1.00 92.75 686 HIS A CA 1
ATOM 4967 C C . HIS A 1 686 ? -14.096 -2.589 -13.294 1.00 92.75 686 HIS A C 1
ATOM 4969 O O . HIS A 1 686 ? -12.894 -2.830 -13.422 1.00 92.75 686 HIS A O 1
ATOM 4975 N N . ARG A 1 687 ? -15.003 -3.438 -13.784 1.00 89.56 687 ARG A N 1
ATOM 4976 C CA . ARG A 1 687 ? -14.670 -4.702 -14.468 1.00 89.56 687 ARG A CA 1
ATOM 4977 C C . ARG A 1 687 ? -14.102 -4.478 -15.878 1.00 89.56 687 ARG A C 1
ATOM 4979 O O . ARG A 1 687 ? -13.370 -5.330 -16.389 1.00 89.56 687 ARG A O 1
ATOM 4986 N N . GLY A 1 688 ? -14.420 -3.335 -16.491 1.00 89.00 688 GLY A N 1
ATOM 4987 C CA . GLY A 1 688 ? -13.967 -2.946 -17.829 1.00 89.00 688 GLY A CA 1
ATOM 4988 C C . GLY A 1 688 ? -12.519 -2.457 -17.889 1.00 89.00 688 GLY A C 1
ATOM 4989 O O . GLY A 1 688 ? -11.873 -2.610 -18.923 1.00 89.00 688 GLY A O 1
ATOM 4990 N N . VAL A 1 689 ? -11.966 -1.958 -16.780 1.00 92.81 689 VAL A N 1
ATOM 4991 C CA . VAL A 1 689 ? -10.628 -1.347 -16.743 1.00 92.81 689 VAL A CA 1
ATOM 4992 C C . VAL A 1 689 ? -9.542 -2.343 -17.158 1.00 92.81 689 VAL A C 1
ATOM 4994 O O . VAL A 1 689 ? -9.500 -3.472 -16.665 1.00 92.81 689 VAL A O 1
ATOM 4997 N N . LEU A 1 690 ? -8.679 -1.944 -18.097 1.00 92.62 690 LEU A N 1
ATOM 4998 C CA . LEU A 1 690 ? -7.496 -2.701 -18.534 1.00 92.62 690 LEU A CA 1
ATOM 4999 C C . LEU A 1 690 ? -6.188 -2.094 -18.016 1.00 92.62 690 LEU A C 1
ATOM 5001 O O . LEU A 1 690 ? -5.227 -2.829 -17.813 1.00 92.62 690 LEU A O 1
ATOM 5005 N N . GLY A 1 691 ? -6.154 -0.783 -17.775 1.00 94.56 691 GLY A N 1
ATOM 5006 C CA . GLY A 1 691 ? -5.000 -0.097 -17.201 1.00 94.56 691 GLY A CA 1
ATOM 5007 C C . GLY A 1 691 ? -5.416 0.895 -16.124 1.00 94.56 691 GLY A C 1
ATOM 5008 O O . GLY A 1 691 ? -6.458 1.537 -16.232 1.00 94.56 691 GLY A O 1
ATOM 5009 N N . TRP A 1 692 ? -4.590 1.029 -15.098 1.00 94.88 692 TRP A N 1
ATOM 5010 C CA . TRP A 1 692 ? -4.707 2.041 -14.059 1.00 94.88 692 TRP A CA 1
ATOM 5011 C C . TRP A 1 692 ? -3.573 3.039 -14.245 1.00 94.88 692 TRP A C 1
ATOM 5013 O O . TRP A 1 692 ? -2.403 2.672 -14.163 1.00 94.88 692 TRP A O 1
ATOM 5023 N N . ILE A 1 693 ? -3.924 4.284 -14.550 1.00 95.00 693 ILE A N 1
ATOM 5024 C CA . ILE A 1 693 ? -2.970 5.381 -14.681 1.00 95.00 693 ILE A CA 1
ATOM 5025 C C . ILE A 1 693 ? -2.909 6.093 -13.347 1.00 95.00 693 ILE A C 1
ATOM 5027 O O . ILE A 1 693 ? -3.925 6.592 -12.862 1.00 95.00 693 ILE A O 1
ATOM 5031 N N . GLU A 1 694 ? -1.727 6.127 -12.757 1.00 94.50 694 GLU A N 1
ATOM 5032 C CA . GLU A 1 694 ? -1.520 6.626 -11.413 1.00 94.50 694 GLU A CA 1
ATOM 5033 C C . GLU A 1 694 ? -0.512 7.768 -11.422 1.00 94.50 694 GLU A C 1
ATOM 5035 O O . GLU A 1 694 ? 0.599 7.618 -11.922 1.00 94.50 694 GLU A O 1
ATOM 5040 N N . ALA A 1 695 ? -0.883 8.895 -10.822 1.00 95.25 695 ALA A N 1
ATOM 5041 C CA . ALA A 1 695 ? 0.035 9.982 -10.512 1.00 95.25 695 ALA A CA 1
ATOM 5042 C C . ALA A 1 695 ? 0.172 10.064 -8.989 1.00 95.25 695 ALA A C 1
ATOM 5044 O O . ALA A 1 695 ? -0.745 10.518 -8.292 1.00 95.25 695 ALA A O 1
ATOM 5045 N N . VAL A 1 696 ? 1.303 9.594 -8.464 1.00 94.62 696 VAL A N 1
ATOM 5046 C CA . VAL A 1 696 ? 1.604 9.600 -7.028 1.00 94.62 696 VAL A CA 1
ATOM 5047 C C . VAL A 1 696 ? 2.541 10.759 -6.751 1.00 94.62 696 VAL A C 1
ATOM 5049 O O . VAL A 1 696 ? 3.709 10.713 -7.130 1.00 94.62 696 VAL A O 1
ATOM 5052 N N . SER A 1 697 ? 2.043 11.793 -6.084 1.00 94.88 697 SER A N 1
ATOM 5053 C CA . SER A 1 697 ? 2.884 12.883 -5.605 1.00 94.88 697 SER A CA 1
ATOM 5054 C C . SER A 1 697 ? 3.462 12.577 -4.232 1.00 94.88 697 SER A C 1
ATOM 5056 O O . SER A 1 697 ? 2.791 11.990 -3.382 1.00 94.88 697 SER A O 1
ATOM 5058 N N . TRP A 1 698 ? 4.701 13.012 -4.014 1.00 95.00 698 TRP A N 1
ATOM 5059 C CA . TRP A 1 698 ? 5.333 13.056 -2.702 1.00 95.00 698 TRP A CA 1
ATOM 5060 C C . TRP A 1 698 ? 6.336 14.203 -2.656 1.00 95.00 698 TRP A C 1
ATOM 5062 O O . TRP A 1 698 ? 7.315 14.199 -3.398 1.00 95.00 698 TRP A O 1
ATOM 5072 N N . TYR A 1 699 ? 6.076 15.167 -1.777 1.00 94.81 699 TYR A N 1
ATOM 5073 C CA . TYR A 1 699 ? 6.911 16.335 -1.524 1.00 94.81 699 TYR A CA 1
ATOM 5074 C C . TYR A 1 699 ? 6.903 16.719 -0.034 1.00 94.81 699 TYR A C 1
ATOM 5076 O O . TYR A 1 699 ? 6.090 16.211 0.744 1.00 94.81 699 TYR A O 1
ATOM 5084 N N . THR A 1 700 ? 7.840 17.573 0.389 1.00 94.19 700 THR A N 1
ATOM 5085 C CA . THR A 1 700 ? 8.035 17.926 1.811 1.00 94.19 700 THR A CA 1
ATOM 5086 C C . THR A 1 700 ? 7.666 19.367 2.159 1.00 94.19 700 THR A C 1
ATOM 5088 O O . THR A 1 700 ? 7.409 19.637 3.326 1.00 94.19 700 THR A O 1
ATOM 5091 N N . ASP A 1 701 ? 7.607 20.281 1.188 1.00 92.81 701 ASP A N 1
ATOM 5092 C CA . ASP A 1 701 ? 7.190 21.675 1.391 1.00 92.81 701 ASP A CA 1
ATOM 5093 C C . ASP A 1 701 ? 5.736 21.905 0.957 1.00 92.81 701 ASP A C 1
ATOM 5095 O O . ASP A 1 701 ? 5.400 21.797 -0.226 1.00 92.81 701 ASP A O 1
ATOM 5099 N N . GLU A 1 702 ? 4.878 22.301 1.898 1.00 91.56 702 GLU A N 1
ATOM 5100 C CA . GLU A 1 702 ? 3.472 22.622 1.634 1.00 91.56 702 GLU A CA 1
ATOM 5101 C C . GLU A 1 702 ? 3.306 23.685 0.537 1.00 91.56 702 GLU A C 1
ATOM 5103 O O . GLU A 1 702 ? 2.357 23.610 -0.251 1.00 91.56 702 GLU A O 1
ATOM 5108 N N . GLY A 1 703 ? 4.255 24.624 0.419 1.00 93.69 703 GLY A N 1
ATOM 5109 C CA . GLY A 1 703 ? 4.256 25.673 -0.604 1.00 93.69 703 GLY A CA 1
ATOM 5110 C C . GLY A 1 703 ? 4.268 25.140 -2.042 1.00 93.69 703 GLY A C 1
ATOM 5111 O O . GLY A 1 703 ? 3.868 25.842 -2.969 1.00 93.69 703 GLY A O 1
ATOM 5112 N N . SER A 1 704 ? 4.648 23.874 -2.241 1.00 95.62 704 SER A N 1
ATOM 5113 C CA . SER A 1 704 ? 4.661 23.215 -3.553 1.00 95.62 704 SER A CA 1
ATOM 5114 C C . SER A 1 704 ? 3.313 22.604 -3.959 1.00 95.62 704 SER A C 1
ATOM 5116 O O . SER A 1 704 ? 3.172 22.132 -5.088 1.00 95.62 704 SER A O 1
ATOM 5118 N N . THR A 1 705 ? 2.308 22.625 -3.075 1.00 92.44 705 THR A N 1
ATOM 5119 C CA . THR A 1 705 ? 1.021 21.932 -3.268 1.00 92.44 705 THR A CA 1
ATOM 5120 C C . THR A 1 705 ? 0.310 22.315 -4.562 1.00 92.44 705 THR A C 1
ATOM 5122 O O . THR A 1 705 ? -0.181 21.437 -5.269 1.00 92.44 705 THR A O 1
ATOM 5125 N N . GLU A 1 706 ? 0.267 23.602 -4.910 1.00 92.12 706 GLU A N 1
ATOM 5126 C CA . GLU A 1 706 ? -0.393 24.054 -6.140 1.00 92.12 706 GLU A CA 1
ATOM 5127 C C . GLU A 1 706 ? 0.328 23.530 -7.388 1.00 92.12 706 GLU A C 1
ATOM 5129 O O . GLU A 1 706 ? -0.299 22.918 -8.249 1.00 92.12 706 GLU A O 1
ATOM 5134 N N . ALA A 1 707 ? 1.656 23.673 -7.441 1.00 94.38 707 ALA A N 1
ATOM 5135 C CA . ALA A 1 707 ? 2.466 23.213 -8.566 1.00 94.38 707 ALA A CA 1
ATOM 5136 C C . ALA A 1 707 ? 2.372 21.695 -8.781 1.00 94.38 707 ALA A C 1
ATOM 5138 O O . ALA A 1 707 ? 2.268 21.237 -9.918 1.00 94.38 707 ALA A O 1
ATOM 5139 N N . VAL A 1 708 ? 2.387 20.923 -7.692 1.00 96.00 708 VAL A N 1
ATOM 5140 C CA . VAL A 1 708 ? 2.245 19.464 -7.726 1.00 96.00 708 VAL A CA 1
ATOM 5141 C C . VAL A 1 708 ? 0.838 19.060 -8.163 1.00 96.00 708 VAL A C 1
ATOM 5143 O O . VAL A 1 708 ? 0.688 18.159 -8.986 1.00 96.00 708 VAL A O 1
ATOM 5146 N N . ARG A 1 709 ? -0.201 19.729 -7.654 1.00 92.81 709 ARG A N 1
ATOM 5147 C CA . ARG A 1 709 ? -1.590 19.471 -8.052 1.00 92.81 709 ARG A CA 1
ATOM 5148 C C . ARG A 1 709 ? -1.801 19.746 -9.541 1.00 92.81 709 ARG A C 1
ATOM 5150 O O . ARG A 1 709 ? -2.422 18.927 -10.213 1.00 92.81 709 ARG A O 1
ATOM 5157 N N . ASP A 1 710 ? -1.286 20.864 -10.049 1.00 93.06 710 ASP A N 1
ATOM 5158 C CA . ASP A 1 710 ? -1.386 21.218 -11.468 1.00 93.06 710 ASP A CA 1
ATOM 5159 C C . ASP A 1 710 ? -0.700 20.162 -12.345 1.00 93.06 710 ASP A C 1
ATOM 5161 O O . ASP A 1 710 ? -1.258 19.742 -13.358 1.00 93.06 710 ASP A O 1
ATOM 5165 N N . TRP A 1 711 ? 0.463 19.662 -11.914 1.00 96.62 711 TRP A N 1
ATOM 5166 C CA . TRP A 1 711 ? 1.120 18.538 -12.574 1.00 96.62 711 TRP A CA 1
ATOM 5167 C C . TRP A 1 711 ? 0.289 17.250 -12.525 1.00 96.62 711 TRP A C 1
ATOM 5169 O O . TRP A 1 711 ? 0.166 16.597 -13.551 1.00 96.62 711 TRP A O 1
ATOM 5179 N N . GLN A 1 712 ? -0.323 16.879 -11.391 1.00 94.19 712 GLN A N 1
ATOM 5180 C CA . GLN A 1 712 ? -1.151 15.660 -11.317 1.00 94.19 712 GLN A CA 1
ATOM 5181 C C . GLN A 1 712 ? -2.341 15.715 -12.283 1.00 94.19 712 GLN A C 1
ATOM 5183 O O . GLN A 1 712 ? -2.688 14.707 -12.897 1.00 94.19 712 GLN A O 1
ATOM 5188 N N . VAL A 1 713 ? -2.962 16.891 -12.423 1.00 91.75 713 VAL A N 1
ATOM 5189 C CA . VAL A 1 713 ? -4.032 17.117 -13.404 1.00 91.75 713 VAL A CA 1
ATOM 5190 C C . VAL A 1 713 ? -3.494 16.956 -14.824 1.00 91.75 713 VAL A C 1
ATOM 5192 O O . VAL A 1 713 ? -4.118 16.274 -15.634 1.00 91.75 713 VAL A O 1
ATOM 5195 N N . GLU A 1 714 ? -2.338 17.549 -15.121 1.00 93.94 714 GLU A N 1
ATOM 5196 C CA . GLU A 1 714 ? -1.714 17.464 -16.440 1.00 93.94 714 GLU A CA 1
ATOM 5197 C C . GLU A 1 714 ? -1.281 16.036 -16.800 1.00 93.94 714 GLU A C 1
ATOM 5199 O O . GLU A 1 714 ? -1.589 15.583 -17.899 1.00 93.94 714 GLU A O 1
ATOM 5204 N N . ALA A 1 715 ? -0.658 15.306 -15.873 1.00 94.62 715 ALA A N 1
ATOM 5205 C CA . ALA A 1 715 ? -0.227 13.922 -16.065 1.00 94.62 715 ALA A CA 1
ATOM 5206 C C . ALA A 1 715 ? -1.418 13.008 -16.402 1.00 94.62 715 ALA A C 1
ATOM 5208 O O . ALA A 1 715 ? -1.439 12.269 -17.386 1.00 94.62 715 ALA A O 1
ATOM 5209 N N . LEU A 1 716 ? -2.515 13.118 -15.646 1.00 91.62 716 LEU A N 1
ATOM 5210 C CA . LEU A 1 716 ? -3.718 12.366 -15.998 1.00 91.62 716 LEU A CA 1
ATOM 5211 C C . LEU A 1 716 ? -4.305 12.823 -17.334 1.00 91.62 716 LEU A C 1
ATOM 5213 O O . LEU A 1 716 ? -4.764 11.981 -18.105 1.00 91.62 716 LEU A O 1
ATOM 5217 N N . ARG A 1 717 ? -4.276 14.122 -17.650 1.00 91.75 717 ARG A N 1
ATOM 5218 C CA . ARG A 1 717 ? -4.794 14.654 -18.918 1.00 91.75 717 ARG A CA 1
ATOM 5219 C C . ARG A 1 717 ? -4.008 14.146 -20.125 1.00 91.75 717 ARG A C 1
ATOM 5221 O O . ARG A 1 717 ? -4.633 13.794 -21.119 1.00 91.75 717 ARG A O 1
ATOM 5228 N N . ILE A 1 718 ? -2.678 14.111 -20.076 1.00 94.19 718 ILE A N 1
ATOM 5229 C CA . ILE A 1 718 ? -1.827 13.630 -21.177 1.00 94.19 718 ILE A CA 1
ATOM 5230 C C . ILE A 1 718 ? -2.212 12.193 -21.530 1.00 94.19 718 ILE A C 1
ATOM 5232 O O . ILE A 1 718 ? -2.559 11.917 -22.684 1.00 94.19 718 ILE A O 1
ATOM 5236 N N . VAL A 1 719 ? -2.263 11.309 -20.531 1.00 89.62 719 VAL A N 1
ATOM 5237 C CA . VAL A 1 719 ? -2.564 9.890 -20.749 1.00 89.62 719 VAL A CA 1
ATOM 5238 C C . VAL A 1 719 ? -4.024 9.657 -21.136 1.00 89.62 719 VAL A C 1
ATOM 5240 O O . VAL A 1 719 ? -4.316 8.821 -21.992 1.00 89.62 719 VAL A O 1
ATOM 5243 N N . THR A 1 720 ? -4.955 10.419 -20.557 1.00 88.06 720 THR A N 1
ATOM 5244 C CA . THR A 1 720 ? -6.394 10.268 -20.832 1.00 88.06 720 THR A CA 1
ATOM 5245 C C . THR A 1 720 ? -6.887 11.065 -22.046 1.00 88.06 720 THR A C 1
ATOM 5247 O O . THR A 1 720 ? -8.028 10.897 -22.465 1.00 88.06 720 THR A O 1
ATOM 5250 N N . SER A 1 721 ? -6.035 11.876 -22.685 1.00 86.56 721 SER A N 1
ATOM 5251 C CA . SER A 1 721 ? -6.412 12.770 -23.799 1.00 86.56 721 SER A CA 1
ATOM 5252 C C . SER A 1 721 ? -6.992 12.067 -25.029 1.00 86.56 721 SER A C 1
ATOM 5254 O O . SER A 1 721 ? -7.651 12.699 -25.853 1.00 86.56 721 SER A O 1
ATOM 5256 N N . LYS A 1 722 ? -6.720 10.768 -25.179 1.00 86.19 722 LYS A N 1
ATOM 5257 C CA . LYS A 1 722 ? -7.182 9.940 -26.300 1.00 86.19 722 LYS A CA 1
ATOM 5258 C C . LYS A 1 722 ? -8.481 9.186 -26.001 1.00 86.19 722 LYS A C 1
ATOM 5260 O O . LYS A 1 722 ? -8.899 8.398 -26.846 1.00 86.19 722 LYS A O 1
ATOM 5265 N N . PHE A 1 723 ? -9.067 9.371 -24.822 1.00 90.44 723 PHE A N 1
ATOM 5266 C CA . PHE A 1 723 ? -10.307 8.721 -24.405 1.00 90.44 723 PHE A CA 1
ATOM 5267 C C . PHE A 1 723 ? -11.473 9.699 -24.513 1.00 90.44 723 PHE A C 1
ATOM 5269 O O . PHE A 1 723 ? -11.322 10.903 -24.292 1.00 90.44 723 PHE A O 1
ATOM 5276 N N . GLU A 1 724 ? -12.637 9.180 -24.871 1.00 88.38 724 GLU A N 1
ATOM 5277 C CA . GLU A 1 724 ? -13.870 9.946 -24.904 1.00 88.38 724 GLU A CA 1
ATOM 5278 C C . GLU A 1 724 ? -14.368 10.232 -23.481 1.00 88.38 724 GLU A C 1
ATOM 5280 O O . GLU A 1 724 ? -14.051 9.544 -22.503 1.00 88.38 724 GLU A O 1
ATOM 5285 N N . VAL A 1 725 ? -15.175 11.285 -23.351 1.00 81.38 725 VAL A N 1
ATOM 5286 C CA . VAL A 1 725 ? -15.798 11.634 -22.073 1.00 81.38 725 VAL A CA 1
ATOM 5287 C C . VAL A 1 725 ? -16.679 10.470 -21.613 1.00 81.38 725 VAL A C 1
ATOM 5289 O O . VAL A 1 725 ? -17.579 10.048 -22.332 1.00 81.38 725 VAL A O 1
ATOM 5292 N N . GLY A 1 726 ? -16.433 9.983 -20.396 1.00 82.25 726 GLY A N 1
ATOM 5293 C CA . GLY A 1 726 ? -17.165 8.859 -19.805 1.00 82.25 726 GLY A CA 1
ATOM 5294 C C . GLY A 1 726 ? -16.505 7.490 -19.991 1.00 82.25 726 GLY A C 1
ATOM 5295 O O . GLY A 1 726 ? -16.933 6.546 -19.337 1.00 82.25 726 GLY A O 1
ATOM 5296 N N . GLU A 1 727 ? -15.445 7.373 -20.800 1.00 88.25 727 GLU A N 1
ATOM 5297 C CA . GLU A 1 727 ? -14.671 6.125 -20.902 1.00 88.25 727 GLU A CA 1
ATOM 5298 C C . GLU A 1 727 ? -13.728 5.910 -19.713 1.00 88.25 727 GLU A C 1
ATOM 5300 O O . GLU A 1 727 ? -13.379 4.775 -19.397 1.00 88.25 727 GLU A O 1
ATOM 5305 N N . VAL A 1 728 ? -13.286 6.993 -19.067 1.00 91.31 728 VAL A N 1
ATOM 5306 C CA . VAL A 1 728 ? -12.352 6.929 -17.939 1.00 91.31 728 VAL A CA 1
ATOM 5307 C C . VAL A 1 728 ? -13.107 6.798 -16.623 1.00 91.31 728 VAL A C 1
ATOM 5309 O O . VAL A 1 728 ? -13.908 7.655 -16.245 1.00 91.31 728 VAL A O 1
ATOM 5312 N N . GLU A 1 729 ? -12.796 5.737 -15.893 1.00 92.62 729 GLU A N 1
ATOM 5313 C CA . GLU A 1 729 ? -13.379 5.438 -14.593 1.00 92.62 729 GLU A CA 1
ATOM 5314 C C . GLU A 1 729 ? -12.513 6.002 -13.458 1.00 92.62 729 GLU A C 1
ATOM 5316 O O . GLU A 1 729 ? -11.300 6.181 -13.588 1.00 92.62 729 GLU A O 1
ATOM 5321 N N . THR A 1 730 ? -13.123 6.293 -12.310 1.00 90.50 730 THR A N 1
ATOM 5322 C CA . THR A 1 730 ? -12.420 6.854 -11.150 1.00 90.50 730 THR A CA 1
ATOM 5323 C C . THR A 1 730 ? -12.390 5.869 -9.999 1.00 90.50 730 THR A C 1
ATOM 5325 O O . THR A 1 730 ? -13.434 5.490 -9.474 1.00 90.50 730 THR A O 1
ATOM 5328 N N . PHE A 1 731 ? -11.191 5.538 -9.521 1.00 91.00 731 PHE A N 1
ATOM 5329 C CA . PHE A 1 731 ? -11.055 4.722 -8.323 1.00 91.00 731 PHE A CA 1
ATOM 5330 C C . PHE A 1 731 ? -11.188 5.573 -7.051 1.00 91.00 731 PHE A C 1
ATOM 5332 O O . PHE A 1 731 ? -10.307 6.351 -6.681 1.00 91.00 731 PHE A O 1
ATOM 5339 N N . GLN A 1 732 ? -12.304 5.402 -6.346 1.00 88.50 732 GLN A N 1
ATOM 5340 C CA . GLN A 1 732 ? -12.716 6.250 -5.217 1.00 88.50 732 GLN A CA 1
ATOM 5341 C C . GLN A 1 732 ? -11.791 6.253 -3.985 1.00 88.50 732 GLN A C 1
ATOM 5343 O O . GLN A 1 732 ? -11.878 7.162 -3.153 1.00 88.50 732 GLN A O 1
ATOM 5348 N N . ASN A 1 733 ? -10.934 5.235 -3.836 1.00 89.25 733 ASN A N 1
ATOM 5349 C CA . ASN A 1 733 ? -9.936 5.199 -2.760 1.00 89.25 733 ASN A CA 1
ATOM 5350 C C . ASN A 1 733 ? -8.799 6.200 -2.991 1.00 89.25 733 ASN A C 1
ATOM 5352 O O . ASN A 1 733 ? -8.135 6.574 -2.029 1.00 89.25 733 ASN A O 1
ATOM 5356 N N . SER A 1 734 ? -8.624 6.666 -4.228 1.00 86.25 734 SER A N 1
ATOM 5357 C CA . SER A 1 734 ? -7.558 7.592 -4.615 1.00 86.25 734 SER A CA 1
ATOM 5358 C C . SER A 1 734 ? -8.116 8.919 -5.136 1.00 86.25 734 SER A C 1
ATOM 5360 O O . SER A 1 734 ? -7.463 9.956 -5.063 1.00 86.25 734 SER A O 1
ATOM 5362 N N . SER A 1 735 ? -9.357 8.962 -5.631 1.00 83.44 735 SER A N 1
ATOM 5363 C CA . SER A 1 735 ? -9.909 10.185 -6.229 1.00 83.44 735 SER A CA 1
ATOM 5364 C C . SER A 1 735 ? -11.410 10.338 -6.000 1.00 83.44 735 SER A C 1
ATOM 5366 O O . SER A 1 735 ? -12.180 9.407 -6.207 1.00 83.44 735 SER A O 1
ATOM 5368 N N . ARG A 1 736 ? -11.836 11.535 -5.576 1.00 85.69 736 ARG A N 1
ATOM 5369 C CA . ARG A 1 736 ? -13.247 11.880 -5.308 1.00 85.69 736 ARG A CA 1
ATOM 5370 C C . ARG A 1 736 ? -13.660 13.217 -5.931 1.00 85.69 736 ARG A C 1
ATOM 5372 O O . ARG A 1 736 ? -14.650 13.810 -5.509 1.00 85.69 736 ARG A O 1
ATOM 5379 N N . ASP A 1 737 ? -12.917 13.659 -6.937 1.00 80.50 737 ASP A N 1
ATOM 5380 C CA . ASP A 1 737 ? -13.076 14.981 -7.555 1.00 80.50 737 ASP A CA 1
ATOM 5381 C C . ASP A 1 737 ? -13.862 14.901 -8.887 1.00 80.50 737 ASP A C 1
ATOM 5383 O O . ASP A 1 737 ? -14.137 15.914 -9.522 1.00 80.50 737 ASP A O 1
ATOM 5387 N N . THR A 1 738 ? -14.245 13.691 -9.307 1.00 83.19 738 THR A N 1
ATOM 5388 C CA . THR A 1 738 ? -15.015 13.392 -10.525 1.00 83.19 738 THR A CA 1
ATOM 5389 C C . THR A 1 738 ? -16.485 13.075 -10.210 1.00 83.19 738 THR A C 1
ATOM 5391 O O . THR A 1 738 ? -16.803 12.794 -9.043 1.00 83.19 738 THR A O 1
ATOM 5394 N N . PRO A 1 739 ? -17.386 13.098 -11.216 1.00 87.56 739 PRO A N 1
ATOM 5395 C CA . PRO A 1 739 ? -18.781 12.683 -11.052 1.00 87.56 739 PRO A CA 1
ATOM 5396 C C . PRO A 1 739 ? -18.907 11.303 -10.401 1.00 87.56 739 PRO A C 1
ATOM 5398 O O . PRO A 1 739 ? -18.033 10.447 -10.536 1.00 87.56 739 PRO A O 1
ATOM 5401 N N . ILE A 1 740 ? -19.978 11.075 -9.648 1.00 90.50 740 ILE A N 1
ATOM 5402 C CA . ILE A 1 740 ? -20.123 9.844 -8.865 1.00 90.50 740 ILE A CA 1
ATOM 5403 C C . ILE A 1 740 ? -20.353 8.607 -9.741 1.00 90.50 740 ILE A C 1
ATOM 5405 O O . ILE A 1 740 ? -19.953 7.501 -9.379 1.00 90.50 740 ILE A O 1
ATOM 5409 N N . GLU A 1 741 ? -20.919 8.804 -10.926 1.00 90.50 741 GLU A N 1
ATOM 5410 C CA . GLU A 1 741 ? -21.176 7.786 -11.936 1.00 90.50 741 GLU A CA 1
ATOM 5411 C C . GLU A 1 741 ? -19.881 7.100 -12.385 1.00 90.50 741 GLU A C 1
ATOM 5413 O O . GLU A 1 741 ? -19.869 5.888 -12.590 1.00 90.50 741 GLU A O 1
ATOM 5418 N N . SER A 1 742 ? -18.761 7.833 -12.460 1.00 89.62 742 SER A N 1
ATOM 5419 C CA . SER A 1 742 ? -17.467 7.249 -12.839 1.00 89.62 742 SER A CA 1
ATOM 5420 C C . SER A 1 742 ? -16.845 6.388 -11.734 1.00 89.62 742 SER A C 1
ATOM 5422 O O . SER A 1 742 ? -15.916 5.628 -12.008 1.00 89.62 742 SER A O 1
ATOM 5424 N N . ARG A 1 743 ? -17.336 6.493 -10.491 1.00 91.75 743 ARG A N 1
ATOM 5425 C CA . ARG A 1 743 ? -16.905 5.672 -9.341 1.00 91.75 743 ARG A CA 1
ATOM 5426 C C . ARG A 1 743 ? -17.694 4.375 -9.231 1.00 91.75 743 ARG A C 1
ATOM 5428 O O . ARG A 1 743 ? -17.192 3.392 -8.698 1.00 91.75 743 ARG A O 1
ATOM 5435 N N . PHE A 1 744 ? -18.926 4.378 -9.734 1.00 93.88 744 PHE A N 1
ATOM 5436 C CA . PHE A 1 744 ? -19.826 3.228 -9.723 1.00 93.88 744 PHE A CA 1
ATOM 5437 C C . PHE A 1 744 ? -20.368 2.940 -11.127 1.00 93.88 744 PHE A C 1
ATOM 5439 O O . PHE A 1 744 ? -21.587 2.916 -11.313 1.00 93.88 744 PHE A O 1
ATOM 5446 N N . PRO A 1 745 ? -19.485 2.713 -12.118 1.00 91.94 745 PRO A N 1
ATOM 5447 C CA . PRO A 1 745 ? -19.902 2.516 -13.499 1.00 91.94 745 PRO A CA 1
ATOM 5448 C C . PRO A 1 745 ? -20.792 1.280 -13.620 1.00 91.94 745 PRO A C 1
ATOM 5450 O O . PRO A 1 745 ? -20.589 0.300 -12.904 1.00 91.94 745 PRO A O 1
ATOM 5453 N N . GLY A 1 746 ? -21.754 1.325 -14.544 1.00 90.88 746 GLY A N 1
ATOM 5454 C CA . GLY A 1 746 ? -22.653 0.235 -14.931 1.00 90.88 746 GLY A CA 1
ATOM 5455 C C . GLY A 1 746 ? -24.120 0.442 -14.533 1.00 90.88 746 GLY A C 1
ATOM 5456 O O . GLY A 1 746 ? -24.445 1.121 -13.563 1.00 90.88 746 GLY A O 1
ATOM 5457 N N . GLU A 1 747 ? -25.007 -0.141 -15.337 1.00 91.75 747 GLU A N 1
ATOM 5458 C CA . GLU A 1 747 ? -26.447 0.135 -15.333 1.00 91.75 747 GLU A CA 1
ATOM 5459 C C . GLU A 1 747 ? -27.121 -0.199 -13.991 1.00 91.75 747 GLU A C 1
ATOM 5461 O O . GLU A 1 747 ? -26.925 -1.281 -13.435 1.00 91.75 747 GLU A O 1
ATOM 5466 N N . GLY A 1 748 ? -27.915 0.735 -13.451 1.00 95.44 748 GLY A N 1
ATOM 5467 C CA . GLY A 1 748 ? -28.699 0.534 -12.226 1.00 95.44 748 GLY A CA 1
ATOM 5468 C C . GLY A 1 748 ? -27.890 0.530 -10.920 1.00 95.44 748 GLY A C 1
ATOM 5469 O O . GLY A 1 748 ? -28.472 0.444 -9.832 1.00 95.44 748 GLY A O 1
ATOM 5470 N N . ARG A 1 749 ? -26.550 0.569 -10.991 1.00 96.12 749 ARG A N 1
ATOM 5471 C CA . ARG A 1 749 ? -25.677 0.397 -9.821 1.00 96.12 749 ARG A CA 1
ATOM 5472 C C . ARG A 1 749 ? -25.766 1.585 -8.878 1.00 96.12 749 ARG A C 1
ATOM 5474 O O . ARG A 1 749 ? -25.935 1.380 -7.675 1.00 96.12 749 ARG A O 1
ATOM 5481 N N . LEU A 1 750 ? -25.680 2.801 -9.410 1.00 96.44 750 LEU A N 1
ATOM 5482 C CA . LEU A 1 750 ? -25.780 4.015 -8.608 1.00 96.44 750 LEU A CA 1
ATOM 5483 C C . LEU A 1 750 ? -27.182 4.158 -8.002 1.00 96.44 750 LEU A C 1
ATOM 5485 O O . LEU A 1 750 ? -27.300 4.432 -6.811 1.00 96.44 750 LEU A O 1
ATOM 5489 N N . GLU A 1 751 ? -28.238 3.864 -8.762 1.00 97.88 751 GLU A N 1
ATOM 5490 C CA . GLU A 1 751 ? -29.619 3.891 -8.273 1.00 97.88 751 GLU A CA 1
ATOM 5491 C C . GLU A 1 751 ? -29.826 2.905 -7.117 1.00 97.88 751 GLU A C 1
ATOM 5493 O O . GLU A 1 751 ? -30.421 3.260 -6.094 1.00 97.88 751 GLU A O 1
ATOM 5498 N N . LYS A 1 752 ? -29.290 1.679 -7.239 1.00 98.25 752 LYS A N 1
ATOM 5499 C CA . LYS A 1 752 ? -29.325 0.682 -6.161 1.00 98.25 752 LYS A CA 1
ATOM 5500 C C . LYS A 1 752 ? -28.567 1.170 -4.924 1.00 98.25 752 LYS A C 1
ATOM 5502 O O . LYS A 1 752 ? -29.072 1.028 -3.811 1.00 98.25 752 LYS A O 1
ATOM 5507 N N . LEU A 1 753 ? -27.384 1.762 -5.097 1.00 98.31 753 LEU A N 1
ATOM 5508 C CA . LEU A 1 753 ? -26.592 2.303 -3.988 1.00 98.31 753 LEU A CA 1
ATOM 5509 C C . LEU A 1 753 ? -27.302 3.468 -3.285 1.00 98.31 753 LEU A C 1
ATOM 5511 O O . LEU A 1 753 ? -27.355 3.483 -2.058 1.00 98.31 753 LEU A O 1
ATOM 5515 N N . THR A 1 754 ? -27.916 4.389 -4.028 1.00 98.38 754 THR A N 1
ATOM 5516 C CA . THR A 1 754 ? -28.721 5.488 -3.473 1.00 98.38 754 THR A CA 1
ATOM 5517 C C . THR A 1 754 ? -29.953 4.976 -2.723 1.00 98.38 754 THR A C 1
ATOM 5519 O O . THR A 1 754 ? -30.273 5.478 -1.643 1.00 98.38 754 THR A O 1
ATOM 5522 N N . ALA A 1 755 ? -30.641 3.954 -3.241 1.00 98.50 755 ALA A N 1
ATOM 5523 C CA . ALA A 1 755 ? -31.767 3.335 -2.543 1.00 98.50 755 ALA A CA 1
ATOM 5524 C C . ALA A 1 755 ? -31.328 2.700 -1.212 1.00 98.50 755 ALA A C 1
ATOM 5526 O O . ALA A 1 755 ? -31.941 2.951 -0.173 1.00 98.50 755 ALA A O 1
ATOM 5527 N N . LEU A 1 756 ? -30.220 1.953 -1.221 1.00 98.44 756 LEU A N 1
ATOM 5528 C CA . LEU A 1 756 ? -29.650 1.364 -0.008 1.00 98.44 756 LEU A CA 1
ATOM 5529 C C . LEU A 1 756 ? -29.149 2.429 0.965 1.00 98.44 756 LEU A C 1
ATOM 5531 O O . LEU A 1 756 ? -29.282 2.262 2.175 1.00 98.44 756 LEU A O 1
ATOM 5535 N N . LYS A 1 757 ? -28.621 3.550 0.467 1.00 98.44 757 LYS A N 1
ATOM 5536 C CA . LYS A 1 757 ? -28.154 4.642 1.319 1.00 98.44 757 LYS A CA 1
ATOM 5537 C C . LYS A 1 757 ? -29.311 5.238 2.115 1.00 98.44 757 LYS A C 1
ATOM 5539 O O . LYS A 1 757 ? -29.190 5.407 3.323 1.00 98.44 757 LYS A O 1
ATOM 5544 N N . LYS A 1 758 ? -30.456 5.469 1.465 1.00 98.25 758 LYS A N 1
ATOM 5545 C CA . LYS A 1 758 ? -31.689 5.940 2.122 1.00 98.25 758 LYS A CA 1
ATOM 5546 C C . LYS A 1 758 ? -32.226 4.952 3.160 1.00 98.25 758 LYS A C 1
ATOM 5548 O O . LYS A 1 758 ? -32.900 5.369 4.093 1.00 98.25 758 LYS A O 1
ATOM 5553 N N . GLN A 1 759 ? -31.936 3.661 3.012 1.00 97.50 759 GLN A N 1
ATOM 5554 C CA . GLN A 1 759 ? -32.317 2.643 3.988 1.00 97.50 759 GLN A CA 1
ATOM 5555 C C . GLN A 1 759 ? -31.370 2.608 5.198 1.00 97.50 759 GLN A C 1
ATOM 5557 O O . GLN A 1 759 ? -31.839 2.562 6.331 1.00 97.50 759 GLN A O 1
ATOM 5562 N N . TRP A 1 760 ? -30.057 2.606 4.962 1.00 97.81 760 TRP A N 1
ATOM 5563 C CA . TRP A 1 760 ? -29.051 2.306 5.991 1.00 97.81 760 TRP A CA 1
ATOM 5564 C C . TRP A 1 760 ? -28.415 3.532 6.647 1.00 97.81 760 TRP A C 1
ATOM 5566 O O . TRP A 1 760 ? -27.924 3.429 7.767 1.00 97.81 760 TRP A O 1
ATOM 5576 N N . ASP A 1 761 ? -28.405 4.678 5.966 1.00 97.81 761 ASP A N 1
ATOM 5577 C CA . ASP A 1 761 ? -27.909 5.949 6.497 1.00 97.81 761 ASP A CA 1
ATOM 5578 C C . ASP A 1 761 ? -28.629 7.145 5.833 1.00 97.81 761 ASP A C 1
ATOM 5580 O O . ASP A 1 761 ? -28.017 7.913 5.080 1.00 97.81 761 ASP A O 1
ATOM 5584 N N . PRO A 1 762 ? -29.944 7.320 6.087 1.00 96.75 762 PRO A N 1
ATOM 5585 C CA . PRO A 1 762 ? -30.759 8.380 5.480 1.00 96.75 762 PRO A CA 1
ATOM 5586 C C . PRO A 1 762 ? -30.352 9.801 5.882 1.00 96.75 762 PRO A C 1
ATOM 5588 O O . PRO A 1 762 ? -30.803 10.758 5.259 1.00 96.75 762 PRO A O 1
ATOM 5591 N N . GLN A 1 763 ? -29.552 9.954 6.939 1.00 95.25 763 GLN A N 1
ATOM 5592 C CA . GLN A 1 763 ? -29.102 11.254 7.445 1.00 95.25 763 GLN A CA 1
ATOM 5593 C C . GLN A 1 763 ? -27.683 11.611 6.986 1.00 95.25 763 GLN A C 1
ATOM 5595 O O . GLN A 1 763 ? -27.194 12.693 7.309 1.00 95.25 763 GLN A O 1
ATOM 5600 N N . GLY A 1 764 ? -27.006 10.708 6.269 1.00 95.81 764 GLY A N 1
ATOM 5601 C CA . GLY A 1 764 ? -25.626 10.911 5.845 1.00 95.81 764 GLY A CA 1
ATOM 5602 C C . GLY A 1 764 ? -24.663 11.052 7.027 1.00 95.81 764 GLY A C 1
ATOM 5603 O O . GLY A 1 764 ? -23.774 11.904 7.001 1.00 95.81 764 GLY A O 1
ATOM 5604 N N . VAL A 1 765 ? -24.848 10.245 8.079 1.00 96.12 765 VAL A N 1
ATOM 5605 C CA . VAL A 1 765 ? -23.985 10.209 9.271 1.00 96.12 765 VAL A CA 1
ATOM 5606 C C . VAL A 1 765 ? -22.531 9.971 8.875 1.00 96.12 765 VAL A C 1
ATOM 5608 O O . VAL A 1 765 ? -21.653 10.690 9.350 1.00 96.12 765 VAL A O 1
ATOM 5611 N N . PHE A 1 766 ? -22.280 9.012 7.979 1.00 94.00 766 PHE A N 1
ATOM 5612 C CA . PHE A 1 766 ? -20.926 8.712 7.499 1.00 94.00 766 PHE A CA 1
ATOM 5613 C C . PHE A 1 766 ? -20.531 9.579 6.299 1.00 94.00 766 PHE A C 1
ATOM 5615 O O . PHE A 1 766 ? -19.389 10.014 6.182 1.00 94.00 766 PHE A O 1
ATOM 5622 N N . THR A 1 767 ? -21.479 9.811 5.391 1.00 92.31 767 THR A N 1
ATOM 5623 C CA . THR A 1 767 ? -21.343 10.680 4.212 1.00 92.31 767 THR A CA 1
ATOM 5624 C C . THR A 1 767 ? -22.711 10.861 3.562 1.00 92.31 767 THR A C 1
ATOM 5626 O O . THR A 1 767 ? -23.510 9.930 3.562 1.00 92.31 767 THR A O 1
ATOM 5629 N N . ASP A 1 768 ? -22.993 12.019 2.985 1.00 93.12 768 ASP A N 1
ATOM 5630 C CA . ASP A 1 768 ? -24.233 12.339 2.270 1.00 93.12 768 ASP A CA 1
ATOM 5631 C C . ASP A 1 768 ? -24.114 12.190 0.746 1.00 93.12 768 ASP A C 1
ATOM 5633 O O . ASP A 1 768 ? -25.090 12.358 0.036 1.00 93.12 768 ASP A O 1
ATOM 5637 N N . VAL A 1 769 ? -22.948 11.795 0.235 1.00 93.00 769 VAL A N 1
ATOM 5638 C CA . VAL A 1 769 ? -22.617 11.797 -1.201 1.00 93.00 769 VAL A CA 1
ATOM 5639 C C . VAL A 1 769 ? -23.556 10.949 -2.088 1.00 93.00 769 VAL A C 1
ATOM 5641 O O . VAL A 1 769 ? -23.630 11.186 -3.289 1.00 93.00 769 VAL A O 1
ATOM 5644 N N . LEU A 1 770 ? -24.258 9.958 -1.524 1.00 94.75 770 LEU A N 1
ATOM 5645 C CA . LEU A 1 770 ? -25.220 9.098 -2.240 1.00 94.75 770 LEU A CA 1
ATOM 5646 C C . LEU A 1 770 ? -26.699 9.479 -2.011 1.00 94.75 770 LEU A C 1
ATOM 5648 O O . LEU A 1 770 ? -27.575 8.781 -2.533 1.00 94.75 770 LEU A O 1
ATOM 5652 N N . LEU A 1 771 ? -26.977 10.503 -1.195 1.00 93.62 771 LEU A N 1
ATOM 5653 C CA . LEU A 1 771 ? -28.321 11.027 -0.915 1.00 93.62 771 LEU A CA 1
ATOM 5654 C C . LEU A 1 771 ? -28.662 12.159 -1.882 1.00 93.62 771 LEU A C 1
ATOM 5656 O O . LEU A 1 771 ? -29.836 12.165 -2.329 1.00 93.62 771 LEU A O 1
#